Protein AF-A0A0G2E0H2-F1 (afdb_monomer_lite)

Organism: NCBI:txid420778

Sequence (834 aa):
MASKIDEIKAKAEANKPGQLSGLQLYSRFAFAGAVCCSVTHGALTPVDVVKTSIQLDPAKYNRGLIGGFKQIIGEKGFGAVWTGVGPTFAGYFLQGAFKFGGYEFFKQQSINAIGYEAAANNRTAVYLASSAAAEFFADIALCPLEATRIRLVSDPTFANGLISGFSKIAKSEGIGAFYSGFGPILFKQVPYTMAKFVVYEKVSEAIYKRVDKSTLSNPAQTAVNLGSGLIAGFAAALVSQPADTMLSKINKTKGAPGEGTTSRLIKIAKELGLRGSYAGIGARLFMVGTLTAGQFAIYGDVKSALGAQDEERKPTPENGTLFQAFEWNVPADGKHWKRLIAALPSLKHIGISNIWIPPACKASSPEGNGYDAYDLYDLGEFDQKGGTRTKWGSFDELKELSAKASEVGIGLYFDAVLNHKAAADRKEKCQAIEVDSNDRTKEVSEPYEIEGWLGFDFPGRGDKYSAQKYHWYHFTGTDYNAANEKSAIYKIQGEGKGWSSSVDKEQGNADYMMFADLDYSHDEVIADVKNWGVWVTKTLGLKGFRLDAVQHFSERFTNEWAESLHKECGSDIFLVGEFWVGEASTLTEWLDKMHHKFALFDAPLLYNFHNAGGTDSFDLRKIFDNTLVQSEPVNAVTVVANHDTQPGQTVETPVADFFKPLAYALILLRPDGYPCPFYGDLYGLLPGPDTPFDEAAPPACSGKLPDLVKARQLYAYGACEDYFDNDSPDAVTCVGWVRRGAWDRGEGGCAVVLSDAGPGTRRMFVGDGTEGQVWTDVLGWARDGDGDAEVTIGADGFGDFTCGEMSVSVWVRKDAGGRDQFPVKFDTDIYKMA

Radius of gyration: 36.43 Å; chains: 1; bounding box: 102×72×86 Å

InterPro domains:
  IPR006047 Glycosyl hydrolase family 13, catalytic domain [PF00128] (338-684)
  IPR006047 Glycosyl hydrolase family 13, catalytic domain [SM00642] (320-712)
  IPR013780 Glycosyl hydrolase, all-beta [G3DSA:2.60.40.1180] (718-814)
  IPR017853 Glycoside hydrolase superfamily [SSF51445] (321-695)
  IPR018108 Mitochondrial carrier protein, transmembrane region [PF00153] (30-108)
  IPR018108 Mitochondrial carrier protein, transmembrane region [PF00153] (124-209)
  IPR018108 Mitochondrial carrier protein, transmembrane region [PF00153] (221-307)
  IPR018108 Mitochondrial carrier protein, transmembrane region [PS50920] (24-109)
  IPR018108 Mitochondrial carrier protein, transmembrane region [PS50920] (122-206)
  IPR018108 Mitochondrial carrier protein, transmembrane region [PS50920] (220-305)
  IPR023395 Mitochondrial carrier protein domain superfamily [G3DSA:1.50.40.10] (26-305)
  IPR023395 Mitochondrial carrier protein domain superfamily [SSF103506] (28-299)
  IPR044677 Mitochondrial phosphate carrier protein SLC25A3/Pic2/Mir1-like [PTHR45671] (14-308)

pLDDT: mean 87.67, std 13.24, range [29.44, 98.88]

Structure (mmCIF, N/CA/C/O backbone):
data_AF-A0A0G2E0H2-F1
#
_entry.id   AF-A0A0G2E0H2-F1
#
loop_
_atom_site.group_PDB
_atom_site.id
_atom_site.type_symbol
_atom_site.label_atom_id
_atom_site.label_alt_id
_atom_site.label_comp_id
_atom_site.label_asym_id
_atom_site.label_entity_id
_atom_site.label_seq_id
_atom_site.pdbx_PDB_ins_code
_atom_site.Cartn_x
_atom_site.Cartn_y
_atom_site.Cartn_z
_atom_site.occupancy
_atom_site.B_iso_or_equiv
_atom_site.auth_seq_id
_atom_site.auth_comp_id
_atom_site.auth_asym_id
_atom_site.auth_atom_id
_atom_site.pdbx_PDB_model_num
ATOM 1 N N . MET A 1 1 ? -36.063 -12.039 -18.446 1.00 40.78 1 MET A N 1
ATOM 2 C CA . MET A 1 1 ? -36.441 -11.443 -17.140 1.00 40.78 1 MET A CA 1
ATOM 3 C C . MET A 1 1 ? -35.227 -11.176 -16.254 1.00 40.78 1 MET A C 1
ATOM 5 O O . MET A 1 1 ? -35.228 -10.134 -15.620 1.00 40.78 1 MET A O 1
ATOM 9 N N . ALA A 1 2 ? -34.194 -12.033 -16.267 1.00 40.03 2 ALA A N 1
ATOM 10 C CA . ALA A 1 2 ? -32.933 -11.816 -15.542 1.00 40.03 2 ALA A CA 1
ATOM 11 C C . ALA A 1 2 ? -32.212 -10.500 -15.919 1.00 40.03 2 ALA A C 1
ATOM 13 O O . ALA A 1 2 ? -31.931 -9.705 -15.036 1.00 40.03 2 ALA A O 1
ATOM 14 N N . SER A 1 3 ? -32.084 -10.166 -17.213 1.00 51.59 3 SER A N 1
ATOM 15 C CA . SER A 1 3 ? -31.326 -8.973 -17.645 1.00 51.59 3 SER A CA 1
ATOM 16 C C . SER A 1 3 ? -31.880 -7.625 -17.165 1.00 51.59 3 SER A C 1
ATOM 18 O O . SER A 1 3 ? -31.114 -6.717 -16.879 1.00 51.59 3 SER A O 1
ATOM 20 N N . LYS A 1 4 ? -33.205 -7.486 -17.020 1.00 45.16 4 LYS A N 1
ATOM 21 C CA . LYS A 1 4 ? -33.806 -6.266 -16.454 1.00 45.16 4 LYS A CA 1
ATOM 22 C C . LYS A 1 4 ? -33.616 -6.182 -14.943 1.00 45.16 4 LYS A C 1
ATOM 24 O O . LYS A 1 4 ? -33.538 -5.083 -14.416 1.00 45.16 4 LYS A O 1
ATOM 29 N N . ILE A 1 5 ? -33.554 -7.320 -14.250 1.00 45.75 5 ILE A N 1
ATOM 30 C CA . ILE A 1 5 ? -33.251 -7.359 -12.815 1.00 45.75 5 ILE A CA 1
ATOM 31 C C . ILE A 1 5 ? -31.774 -7.025 -12.592 1.00 45.75 5 ILE A C 1
ATOM 33 O O . ILE A 1 5 ? -31.471 -6.292 -11.658 1.00 45.75 5 ILE A O 1
ATOM 37 N N . ASP A 1 6 ? -30.885 -7.470 -13.479 1.00 54.47 6 ASP A N 1
ATOM 38 C CA . ASP A 1 6 ? -29.454 -7.166 -13.415 1.00 54.47 6 ASP A CA 1
ATOM 39 C C . ASP A 1 6 ? -29.156 -5.710 -13.805 1.00 54.47 6 ASP A C 1
ATOM 41 O O . ASP A 1 6 ? -28.374 -5.054 -13.131 1.00 54.47 6 ASP A O 1
ATOM 45 N N . GLU A 1 7 ? -29.865 -5.134 -14.783 1.00 41.41 7 GLU A N 1
ATOM 46 C CA . GLU A 1 7 ? -29.808 -3.690 -15.070 1.00 41.41 7 GLU A CA 1
ATOM 47 C C . GLU A 1 7 ? -30.386 -2.836 -13.932 1.00 41.41 7 GLU A C 1
ATOM 49 O O . GLU A 1 7 ? -29.878 -1.750 -13.653 1.00 41.41 7 GLU A O 1
ATOM 54 N N . ILE A 1 8 ? -31.446 -3.304 -13.261 1.00 45.31 8 ILE A N 1
ATOM 55 C CA . ILE A 1 8 ? -32.010 -2.633 -12.080 1.00 45.31 8 ILE A CA 1
ATOM 56 C C . ILE A 1 8 ? -31.049 -2.749 -10.889 1.00 45.31 8 ILE A C 1
ATOM 58 O O . ILE A 1 8 ? -30.893 -1.771 -10.163 1.00 45.31 8 ILE A O 1
ATOM 62 N N . LYS A 1 9 ? -30.361 -3.885 -10.712 1.00 42.78 9 LYS A N 1
ATOM 63 C CA . LYS A 1 9 ? -29.304 -4.065 -9.702 1.00 42.78 9 LYS A CA 1
ATOM 64 C C . LYS A 1 9 ? -28.087 -3.194 -9.996 1.00 42.78 9 LYS A C 1
ATOM 66 O O . LYS A 1 9 ? -27.663 -2.477 -9.104 1.00 42.78 9 LYS A O 1
ATOM 71 N N . ALA A 1 10 ? -27.612 -3.154 -11.238 1.00 41.06 10 ALA A N 1
ATOM 72 C CA . ALA A 1 10 ? -26.499 -2.306 -11.655 1.00 41.06 10 ALA A CA 1
ATOM 73 C C . ALA A 1 10 ? -26.833 -0.812 -11.506 1.00 41.06 10 ALA A C 1
ATOM 75 O O . ALA A 1 10 ? -26.012 -0.040 -11.025 1.00 41.06 10 ALA A O 1
ATOM 76 N N . LYS A 1 11 ? -28.069 -0.392 -11.821 1.00 38.88 11 LYS A N 1
ATOM 77 C CA . LYS A 1 11 ? -28.541 0.980 -11.551 1.00 38.88 11 LYS A CA 1
ATOM 78 C C . LYS A 1 11 ? -28.768 1.268 -10.066 1.00 38.88 11 LYS A C 1
ATOM 80 O O . LYS A 1 11 ? -28.671 2.429 -9.676 1.00 38.88 11 LYS A O 1
ATOM 85 N N . ALA A 1 12 ? -29.081 0.262 -9.251 1.00 36.84 12 ALA A N 1
ATOM 86 C CA . ALA A 1 12 ? -29.196 0.395 -7.799 1.00 36.84 12 ALA A CA 1
ATOM 87 C C . ALA A 1 12 ? -27.819 0.426 -7.112 1.00 36.84 12 ALA A C 1
ATOM 89 O O . ALA A 1 12 ? -27.661 1.128 -6.120 1.00 36.84 12 ALA A O 1
ATOM 90 N N . GLU A 1 13 ? -26.816 -0.267 -7.657 1.00 38.28 13 GLU A N 1
ATOM 91 C CA . GLU A 1 13 ? -25.421 -0.219 -7.203 1.00 38.28 13 GLU A CA 1
ATOM 92 C C . GLU A 1 13 ? -24.715 1.061 -7.647 1.00 38.28 13 GLU A C 1
ATOM 94 O O . GLU A 1 13 ? -24.064 1.694 -6.822 1.00 38.28 13 GLU A O 1
ATOM 99 N N . ALA A 1 14 ? -24.944 1.521 -8.880 1.00 34.88 14 ALA A N 1
ATOM 100 C CA . ALA A 1 14 ? -24.437 2.801 -9.383 1.00 34.88 14 ALA A CA 1
ATOM 101 C C . ALA A 1 14 ? -25.088 4.032 -8.717 1.00 34.88 14 ALA A C 1
ATOM 103 O O . ALA A 1 14 ? -24.554 5.132 -8.812 1.00 34.88 14 ALA A O 1
ATOM 104 N N . ASN A 1 15 ? -26.230 3.861 -8.035 1.00 30.05 15 ASN A N 1
ATOM 105 C CA . ASN A 1 15 ? -26.890 4.902 -7.234 1.00 30.05 15 ASN A CA 1
ATOM 106 C C . ASN A 1 15 ? -26.754 4.685 -5.719 1.00 30.05 15 ASN A C 1
ATOM 108 O O . ASN A 1 15 ? -27.443 5.364 -4.952 1.00 30.05 15 ASN A O 1
ATOM 112 N N . LYS A 1 16 ? -25.888 3.771 -5.253 1.00 29.44 16 LYS A N 1
ATOM 113 C CA . LYS A 1 16 ? -25.524 3.754 -3.831 1.00 29.44 16 LYS A CA 1
ATOM 114 C C . LYS A 1 16 ? -24.843 5.092 -3.530 1.00 29.44 16 LYS A C 1
ATOM 116 O O . LYS A 1 16 ? -23.822 5.390 -4.148 1.00 29.44 16 LYS A O 1
ATOM 121 N N . PRO A 1 17 ? -25.385 5.920 -2.619 1.00 30.05 17 PRO A N 1
ATOM 122 C CA . PRO A 1 17 ? -24.668 7.101 -2.173 1.00 30.05 17 PRO A CA 1
ATOM 123 C C . PRO A 1 17 ? -23.305 6.635 -1.657 1.00 30.05 17 PRO A C 1
ATOM 125 O O . PRO A 1 17 ? -23.255 5.707 -0.845 1.00 30.05 17 PRO A O 1
ATOM 128 N N . GLY A 1 18 ? -22.223 7.250 -2.144 1.00 32.12 18 GLY A N 1
ATOM 129 C CA . GLY A 1 18 ? -20.888 7.062 -1.578 1.00 32.12 18 GLY A CA 1
ATOM 130 C C . GLY A 1 18 ? -20.909 7.271 -0.063 1.00 32.12 18 GLY A C 1
ATOM 131 O O . GLY A 1 18 ? -21.865 7.826 0.471 1.00 32.12 18 GLY A O 1
ATOM 132 N N . GLN A 1 19 ? -19.885 6.796 0.641 1.00 34.38 19 GLN A N 1
ATOM 133 C CA . GLN A 1 19 ? -19.776 6.891 2.098 1.00 34.38 19 GLN A CA 1
ATOM 134 C C . GLN A 1 19 ? -20.020 8.344 2.553 1.00 34.38 19 GLN A C 1
ATOM 136 O O . GLN A 1 19 ? -19.198 9.229 2.335 1.00 34.38 19 GLN A O 1
ATOM 141 N N . LEU A 1 20 ? -21.211 8.613 3.096 1.00 39.91 20 LEU A N 1
ATOM 142 C CA . LEU A 1 20 ? -21.644 9.974 3.400 1.00 39.91 20 LEU A CA 1
ATOM 143 C C . LEU A 1 20 ? -21.006 10.400 4.715 1.00 39.91 20 LEU A C 1
ATOM 145 O O . LEU A 1 20 ? -21.408 9.931 5.777 1.00 39.91 20 LEU A O 1
ATOM 149 N N . SER A 1 21 ? -20.046 11.311 4.648 1.00 45.16 21 SER A N 1
ATOM 150 C CA . SER A 1 21 ? -19.448 11.954 5.815 1.00 45.16 21 SER A CA 1
ATOM 151 C C . SER A 1 21 ? -19.834 13.439 5.872 1.00 45.16 21 SER A C 1
ATOM 153 O O . SER A 1 21 ? -20.275 14.048 4.892 1.00 45.16 21 SER A O 1
ATOM 155 N N . GLY A 1 22 ? -19.743 14.037 7.060 1.00 58.94 22 GLY A N 1
ATOM 156 C CA . GLY A 1 22 ? -19.970 15.473 7.246 1.00 58.94 22 GLY A CA 1
ATOM 157 C C . GLY A 1 22 ? -21.417 15.943 7.010 1.00 58.94 22 GLY A C 1
ATOM 158 O O . GLY A 1 22 ? -22.384 15.315 7.443 1.00 58.94 22 GLY A O 1
ATOM 159 N N . LEU A 1 23 ? -21.579 17.101 6.355 1.00 53.72 23 LEU A N 1
ATOM 160 C CA . LEU A 1 23 ? -22.848 17.847 6.245 1.00 53.72 23 LEU A CA 1
ATOM 161 C C . LEU A 1 23 ? -23.983 17.053 5.565 1.00 53.72 23 LEU A C 1
ATOM 163 O O . LEU A 1 23 ? -25.162 17.226 5.891 1.00 53.72 23 LEU A O 1
ATOM 167 N N . GLN A 1 24 ? -23.643 16.158 4.635 1.00 55.53 24 GLN A N 1
ATOM 168 C CA . GLN A 1 24 ? -24.623 15.347 3.907 1.00 55.53 24 GLN A CA 1
ATOM 169 C C . GLN A 1 24 ? -25.279 14.278 4.794 1.00 55.53 24 GLN A C 1
ATOM 171 O O . GLN A 1 24 ? -26.461 13.989 4.622 1.00 55.53 24 GLN A O 1
ATOM 176 N N . LEU A 1 25 ? -24.557 13.738 5.779 1.00 65.00 25 LEU A N 1
ATOM 177 C CA . LEU A 1 25 ? -25.107 12.790 6.748 1.00 65.00 25 LEU A CA 1
ATOM 178 C C . LEU A 1 25 ? -26.003 13.507 7.773 1.00 65.00 25 LEU A C 1
ATOM 180 O O . LEU A 1 25 ? -27.150 13.112 7.994 1.00 65.00 25 LEU A O 1
ATOM 184 N N . TYR A 1 26 ? -25.534 14.630 8.329 1.00 73.31 26 TYR A N 1
ATOM 185 C CA . TYR A 1 26 ? -26.303 15.406 9.312 1.00 73.31 26 TYR A CA 1
ATOM 186 C C . TYR A 1 26 ? -27.583 16.012 8.735 1.00 73.31 26 TYR A C 1
ATOM 188 O O . TYR A 1 26 ? -28.604 16.049 9.420 1.00 73.31 26 TYR A O 1
ATOM 196 N N . SER A 1 27 ? -27.572 16.450 7.473 1.00 74.44 27 SER A N 1
ATOM 197 C CA . SER A 1 27 ? -28.775 16.977 6.812 1.00 74.44 27 SER A CA 1
ATOM 198 C C . SER A 1 27 ? -29.871 15.918 6.644 1.00 74.44 27 SER A C 1
ATOM 200 O O . SER A 1 27 ? -31.054 16.247 6.747 1.00 74.44 27 SER A O 1
ATOM 202 N N . ARG A 1 28 ? -29.509 14.639 6.480 1.00 75.69 28 ARG A N 1
ATOM 203 C CA . ARG A 1 28 ? -30.473 13.527 6.439 1.00 75.69 28 ARG A CA 1
ATOM 204 C C . ARG A 1 28 ? -31.059 13.226 7.814 1.00 75.69 28 ARG A C 1
ATOM 206 O O . ARG A 1 28 ? -32.275 13.069 7.919 1.00 75.69 28 ARG A O 1
ATOM 213 N N . PHE A 1 29 ? -30.241 13.227 8.869 1.00 79.31 29 PHE A N 1
ATOM 214 C CA . PHE A 1 29 ? -30.733 13.118 10.249 1.00 79.31 29 PHE A CA 1
ATOM 215 C C . PHE A 1 29 ? -31.630 14.293 10.641 1.00 79.31 29 PHE A C 1
ATOM 217 O O . PHE A 1 29 ? -32.691 14.095 11.236 1.00 79.31 29 PHE A O 1
ATOM 224 N N . ALA A 1 30 ? -31.252 15.508 10.243 1.00 84.94 30 ALA A N 1
ATOM 225 C CA . ALA A 1 30 ? -32.059 16.701 10.437 1.00 84.94 30 ALA A CA 1
ATOM 226 C C . ALA A 1 30 ? -33.406 16.576 9.710 1.00 84.94 30 ALA A C 1
ATOM 228 O O . ALA A 1 30 ? -34.454 16.779 10.316 1.00 84.94 30 ALA A O 1
ATOM 229 N N . PHE A 1 31 ? -33.419 16.171 8.440 1.00 85.94 31 PHE A N 1
ATOM 230 C CA . PHE A 1 31 ? -34.669 16.006 7.699 1.00 85.94 31 PHE A CA 1
ATOM 231 C C . PHE A 1 31 ? -35.565 14.905 8.291 1.00 85.94 31 PHE A C 1
ATOM 233 O O . PHE A 1 31 ? -36.761 15.129 8.487 1.00 85.94 31 PHE A O 1
ATOM 240 N N . ALA A 1 32 ? -34.997 13.754 8.664 1.00 83.12 32 ALA A N 1
ATOM 241 C CA . ALA A 1 32 ? -35.735 12.684 9.338 1.00 83.12 32 ALA A CA 1
ATOM 242 C C . ALA A 1 32 ? -36.348 13.160 10.666 1.00 83.12 32 ALA A C 1
ATOM 244 O O . ALA A 1 32 ? -37.525 12.907 10.942 1.00 83.12 32 ALA A O 1
ATOM 245 N N . GLY A 1 33 ? -35.575 13.905 11.462 1.00 86.00 33 GLY A N 1
ATOM 246 C CA . GLY A 1 33 ? -36.031 14.531 12.702 1.00 86.00 33 GLY A CA 1
ATOM 247 C C . GLY A 1 33 ? -37.134 15.566 12.489 1.00 86.00 33 GLY A C 1
ATOM 248 O O . GLY A 1 33 ? -38.096 15.628 13.257 1.00 86.00 33 GLY A O 1
ATOM 249 N N . ALA A 1 34 ? -37.022 16.366 11.430 1.00 88.69 34 ALA A N 1
ATOM 250 C CA . ALA A 1 34 ? -37.997 17.386 11.067 1.00 88.69 34 ALA A CA 1
ATOM 251 C C . ALA A 1 34 ? -39.352 16.767 10.708 1.00 88.69 34 ALA A C 1
ATOM 253 O O . ALA A 1 34 ? -40.399 17.179 11.218 1.00 88.69 34 ALA A O 1
ATOM 254 N N . VAL A 1 35 ? -39.339 15.725 9.874 1.00 86.44 35 VAL A N 1
ATOM 255 C CA . VAL A 1 35 ? -40.548 15.003 9.460 1.00 86.44 35 VAL A CA 1
ATOM 256 C C . VAL A 1 35 ? -41.185 14.286 10.651 1.00 86.44 35 VAL A C 1
ATOM 258 O O . VAL A 1 35 ? -42.384 14.441 10.882 1.00 86.44 35 VAL A O 1
ATOM 261 N N . CYS A 1 36 ? -40.414 13.558 11.465 1.00 85.94 36 CYS A N 1
ATOM 262 C CA . CYS A 1 36 ? -40.996 12.793 12.571 1.00 85.94 36 CYS A CA 1
ATOM 263 C C . CYS A 1 36 ? -41.625 13.703 13.642 1.00 85.94 36 CYS A C 1
ATOM 265 O O . CYS A 1 36 ? -42.745 13.449 14.094 1.00 85.94 36 CYS A O 1
ATOM 267 N N . CYS A 1 37 ? -40.963 14.801 14.016 1.00 87.31 37 CYS A N 1
ATOM 268 C CA . CYS A 1 37 ? -41.493 15.750 14.993 1.00 87.31 37 CYS A CA 1
ATOM 269 C C . CYS A 1 37 ? -42.710 16.506 14.447 1.00 87.31 37 CYS A C 1
ATOM 271 O O . CYS A 1 37 ? -43.721 16.593 15.141 1.00 87.31 37 CYS A O 1
ATOM 273 N N . SER A 1 38 ? -42.659 17.005 13.210 1.00 87.81 38 SER A N 1
ATOM 274 C CA . SER A 1 38 ? -43.786 17.737 12.611 1.00 87.81 38 SER A CA 1
ATOM 275 C C . SER A 1 38 ? -45.041 16.874 12.454 1.00 87.81 38 SER A C 1
ATOM 277 O O . SER A 1 38 ? -46.129 17.320 12.818 1.00 87.81 38 SER A O 1
ATOM 279 N N . VAL A 1 39 ? -44.907 15.624 11.997 1.00 85.75 39 VAL A N 1
ATOM 280 C CA . VAL A 1 39 ? -46.039 14.697 11.828 1.00 85.75 39 VAL A CA 1
ATOM 281 C C . VAL A 1 39 ? -46.645 14.319 13.177 1.00 85.75 39 VAL A C 1
ATOM 283 O O . VAL A 1 39 ? -47.862 14.393 13.344 1.00 85.75 39 VAL A O 1
ATOM 286 N N . THR A 1 40 ? -45.820 13.957 14.161 1.00 86.44 40 THR A N 1
ATOM 287 C CA . THR A 1 40 ? -46.317 13.532 15.482 1.00 86.44 40 THR A CA 1
ATOM 288 C C . THR A 1 40 ? -46.974 14.667 16.262 1.00 86.44 40 THR A C 1
ATOM 290 O O . THR A 1 40 ? -48.083 14.496 16.771 1.00 86.44 40 THR A O 1
ATOM 293 N N . HIS A 1 41 ? -46.347 15.843 16.320 1.00 85.88 41 HIS A N 1
ATOM 294 C CA . HIS A 1 41 ? -46.927 17.009 16.991 1.00 85.88 41 HIS A CA 1
ATOM 295 C C . HIS A 1 41 ? -48.102 17.604 16.209 1.00 85.88 41 HIS A C 1
ATOM 297 O O . HIS A 1 41 ? -49.096 18.014 16.807 1.00 85.88 41 HIS A O 1
ATOM 303 N N . GLY A 1 42 ? -48.046 17.584 14.875 1.00 85.38 42 GLY A N 1
ATOM 304 C CA . GLY A 1 42 ? -49.182 17.908 14.017 1.00 85.38 42 GLY A CA 1
ATOM 305 C C . GLY A 1 42 ? -50.390 17.039 14.359 1.00 85.38 42 GLY A C 1
ATOM 306 O O . GLY A 1 42 ? -51.428 17.571 14.742 1.00 85.38 42 GLY A O 1
ATOM 307 N N . ALA A 1 43 ? -50.235 15.713 14.342 1.00 84.62 43 ALA A N 1
ATOM 308 C CA . ALA A 1 43 ? -51.306 14.764 14.652 1.00 84.62 43 ALA A CA 1
ATOM 309 C C . ALA A 1 43 ? -51.891 14.935 16.065 1.00 84.62 43 ALA A C 1
ATOM 311 O O . ALA A 1 43 ? -53.090 14.738 16.260 1.00 84.62 43 ALA A O 1
ATOM 312 N N . LEU A 1 44 ? -51.073 15.335 17.045 1.00 84.50 44 LEU A N 1
ATOM 313 C CA . LEU A 1 44 ? -51.522 15.575 18.420 1.00 84.50 44 LEU A CA 1
ATOM 314 C C . LEU A 1 44 ? -51.958 17.015 18.714 1.00 84.50 44 LEU A C 1
ATOM 316 O O . LEU A 1 44 ? -52.365 17.293 19.845 1.00 84.50 44 LEU A O 1
ATOM 320 N N . THR A 1 45 ? -51.993 17.902 17.713 1.00 84.25 45 THR A N 1
ATOM 321 C CA . THR A 1 45 ? -52.500 19.278 17.871 1.00 84.25 45 THR A CA 1
ATOM 322 C C . THR A 1 45 ? -53.872 19.332 18.566 1.00 84.25 45 THR A C 1
ATOM 324 O O . THR A 1 45 ? -54.031 20.160 19.464 1.00 84.25 45 THR A O 1
ATOM 327 N N . PRO A 1 46 ? -54.846 18.441 18.280 1.00 84.19 46 PRO A N 1
ATOM 328 C CA . PRO A 1 46 ? -56.131 18.452 18.980 1.00 84.19 46 PRO A CA 1
ATOM 329 C C . PRO A 1 46 ? -56.039 18.179 20.481 1.00 84.19 46 PRO A C 1
ATOM 331 O O . PRO A 1 46 ? -56.735 18.814 21.274 1.00 84.19 46 PRO A O 1
ATOM 334 N N . VAL A 1 47 ? -55.153 17.270 20.891 1.00 81.12 47 VAL A N 1
ATOM 335 C CA . VAL A 1 47 ? -54.888 16.988 22.311 1.00 81.12 47 VAL A CA 1
ATOM 336 C C . VAL A 1 47 ? -54.252 18.208 22.970 1.00 81.12 47 VAL A C 1
ATOM 338 O O . VAL A 1 47 ? -54.630 18.600 24.076 1.00 81.12 47 VAL A O 1
ATOM 341 N N . ASP A 1 48 ? -53.326 18.837 22.258 1.00 75.56 48 ASP A N 1
ATOM 342 C CA . ASP A 1 48 ? -52.608 20.024 22.689 1.00 75.56 48 ASP A CA 1
ATOM 343 C C . ASP A 1 48 ? -53.521 21.248 22.853 1.00 75.56 48 ASP A C 1
ATOM 345 O O . ASP A 1 48 ? -53.428 21.951 23.858 1.00 75.56 48 ASP A O 1
ATOM 349 N N . VAL A 1 49 ? -54.464 21.475 21.935 1.00 78.00 49 VAL A N 1
ATOM 350 C CA . VAL A 1 49 ? -55.459 22.556 22.037 1.00 78.00 49 VAL A CA 1
ATOM 351 C C . VAL A 1 49 ? -56.380 22.349 23.237 1.00 78.00 49 VAL A C 1
ATOM 353 O O . VAL A 1 49 ? -56.633 23.297 23.986 1.00 78.00 49 VAL A O 1
ATOM 356 N N . VAL A 1 50 ? -56.849 21.119 23.475 1.00 76.94 50 VAL A N 1
ATOM 357 C CA . VAL A 1 50 ? -57.663 20.805 24.662 1.00 76.94 50 VAL A CA 1
ATOM 358 C C . VAL A 1 50 ? -56.856 21.035 25.938 1.00 76.94 50 VAL A C 1
ATOM 360 O O . VAL A 1 50 ? -57.339 21.696 26.857 1.00 76.94 50 VAL A O 1
ATOM 363 N N . LYS A 1 51 ? -55.615 20.541 25.995 1.00 75.19 51 LYS A N 1
ATOM 364 C CA . LYS A 1 51 ? -54.724 20.722 27.147 1.00 75.19 51 LYS A CA 1
ATOM 365 C C . LYS A 1 51 ? -54.474 22.201 27.433 1.00 75.19 51 LYS A C 1
ATOM 367 O O . LYS A 1 51 ? -54.635 22.626 28.575 1.00 75.19 51 LYS A O 1
ATOM 372 N N . THR A 1 52 ? -54.118 22.990 26.420 1.00 68.88 52 THR A N 1
ATOM 373 C CA . THR A 1 52 ? -53.893 24.433 26.571 1.00 68.88 52 THR A CA 1
ATOM 374 C C . THR A 1 52 ? -55.179 25.148 26.994 1.00 68.88 52 THR A C 1
ATOM 376 O O . THR A 1 52 ? -55.127 25.990 27.883 1.00 68.88 52 THR A O 1
ATOM 379 N N . SER A 1 53 ? -56.347 24.760 26.473 1.00 71.56 53 SER A N 1
ATOM 380 C CA . SER A 1 53 ? -57.641 25.335 26.884 1.00 71.56 53 SER A CA 1
ATOM 381 C C . SER A 1 53 ? -57.965 25.057 28.358 1.00 71.56 53 SER A C 1
ATOM 383 O O . SER A 1 53 ? -58.343 25.974 29.083 1.00 71.56 53 SER A O 1
ATOM 385 N N . ILE A 1 54 ? -57.740 23.823 28.829 1.00 71.81 54 ILE A N 1
ATOM 386 C CA . ILE A 1 54 ? -57.868 23.444 30.250 1.00 71.81 54 ILE A CA 1
ATOM 387 C C . ILE A 1 54 ? -56.883 24.235 31.121 1.00 71.81 54 ILE A C 1
ATOM 389 O O . ILE A 1 54 ? -57.195 24.615 32.249 1.00 71.81 54 ILE A O 1
ATOM 393 N N . GLN A 1 55 ? -55.671 24.483 30.622 1.00 63.16 55 GLN A N 1
ATOM 394 C CA . GLN A 1 55 ? -54.664 25.246 31.354 1.00 63.16 55 GLN A CA 1
ATOM 395 C C . GLN A 1 55 ? -55.019 26.734 31.451 1.00 63.16 55 GLN A C 1
ATOM 397 O O . GLN A 1 55 ? -54.821 27.303 32.526 1.00 63.16 55 GLN A O 1
ATOM 402 N N . LEU A 1 56 ? -55.542 27.330 30.376 1.00 65.44 56 LEU A N 1
ATOM 403 C CA . LEU A 1 56 ? -55.899 28.748 30.293 1.00 65.44 56 LEU A CA 1
ATOM 404 C C . LEU A 1 56 ? -57.185 29.083 31.063 1.00 65.44 56 LEU A C 1
ATOM 406 O O . LEU A 1 56 ? -57.213 30.099 31.750 1.00 65.44 56 LEU A O 1
ATOM 410 N N . ASP A 1 57 ? -58.210 28.224 31.006 1.00 68.69 57 ASP A N 1
ATOM 411 C CA . ASP A 1 57 ? -59.487 28.427 31.709 1.00 68.69 57 ASP A CA 1
ATOM 412 C C . ASP A 1 57 ? -59.967 27.138 32.417 1.00 68.69 57 ASP A C 1
ATOM 414 O O . ASP A 1 57 ? -60.845 26.416 31.924 1.00 68.69 57 ASP A O 1
ATOM 418 N N . PRO A 1 58 ? -59.387 26.815 33.592 1.00 65.94 58 PRO A N 1
ATOM 419 C CA . PRO A 1 58 ? -59.681 25.577 34.318 1.00 65.94 58 PRO A CA 1
ATOM 420 C C . PRO A 1 58 ? -61.097 25.515 34.897 1.00 65.94 58 PRO A C 1
ATOM 422 O O . PRO A 1 58 ? -61.588 24.426 35.187 1.00 65.94 58 PRO A O 1
ATOM 425 N N . ALA A 1 59 ? -61.738 26.668 35.112 1.00 71.50 59 ALA A N 1
ATOM 426 C CA . ALA A 1 59 ? -63.100 26.735 35.634 1.00 71.50 59 ALA A CA 1
ATOM 427 C C . ALA A 1 59 ? -64.113 26.335 34.555 1.00 71.50 59 ALA A C 1
ATOM 429 O O . ALA A 1 59 ? -65.072 25.617 34.845 1.00 71.50 59 ALA A O 1
ATOM 430 N N . LYS A 1 60 ? -63.864 26.750 33.306 1.00 73.81 60 LYS A N 1
ATOM 431 C CA . LYS A 1 60 ? -64.710 26.439 32.152 1.00 73.81 60 LYS A CA 1
ATOM 432 C C . LYS A 1 60 ? -64.477 25.038 31.582 1.00 73.81 60 LYS A C 1
ATOM 434 O O . LYS A 1 60 ? -65.446 24.361 31.238 1.00 73.81 60 LYS A O 1
ATOM 439 N N . TYR A 1 61 ? -63.224 24.590 31.485 1.00 74.25 61 TYR A N 1
ATOM 440 C CA . TYR A 1 61 ? -62.858 23.286 30.915 1.00 74.25 61 TYR A CA 1
ATOM 441 C C . TYR A 1 61 ? -62.362 22.322 32.007 1.00 74.25 61 TYR A C 1
ATOM 443 O O . TYR A 1 61 ? -61.165 22.079 32.151 1.00 74.25 61 TYR A O 1
ATOM 451 N N . ASN A 1 62 ? -63.286 21.744 32.782 1.00 73.56 62 ASN A N 1
ATOM 452 C CA . ASN A 1 62 ? -62.971 20.929 33.971 1.00 73.56 62 ASN A CA 1
ATOM 453 C C . ASN A 1 62 ? -63.266 19.418 33.835 1.00 73.56 62 ASN A C 1
ATOM 455 O O . ASN A 1 62 ? -63.077 18.662 34.785 1.00 73.56 62 ASN A O 1
ATOM 459 N N . ARG A 1 63 ? -63.705 18.948 32.660 1.00 76.06 63 ARG A N 1
ATOM 460 C CA . ARG A 1 63 ? -64.174 17.560 32.434 1.00 76.06 63 ARG A CA 1
ATOM 461 C C . ARG A 1 63 ? -63.110 16.614 31.853 1.00 76.06 63 ARG A C 1
ATOM 463 O O . ARG A 1 63 ? -63.442 15.645 31.169 1.00 76.06 63 ARG A O 1
ATOM 470 N N . GLY A 1 64 ? -61.829 16.901 32.090 1.00 71.25 64 GLY A N 1
ATOM 471 C CA . GLY A 1 64 ? -60.703 16.137 31.534 1.00 71.25 64 GLY A CA 1
ATOM 472 C C . GLY A 1 64 ? -60.579 16.241 30.004 1.00 71.25 64 GLY A C 1
ATOM 473 O O . GLY A 1 64 ? -61.280 17.022 29.366 1.00 71.25 64 GLY A O 1
ATOM 474 N N . LEU A 1 65 ? -59.680 15.452 29.399 1.00 73.62 65 LEU A N 1
ATOM 475 C CA . LEU A 1 65 ? -59.360 15.545 27.963 1.00 73.62 65 LEU A CA 1
ATOM 476 C C . LEU A 1 65 ? -60.559 15.225 27.053 1.00 73.62 65 LEU A C 1
ATOM 478 O O . LEU A 1 65 ? -60.870 15.998 26.155 1.00 73.62 65 LEU A O 1
ATOM 482 N N . ILE A 1 66 ? -61.271 14.121 27.301 1.00 79.06 66 ILE A N 1
ATOM 483 C CA . ILE A 1 66 ? -62.409 13.701 26.460 1.00 79.06 66 ILE A CA 1
ATOM 484 C C . ILE A 1 66 ? -63.586 14.679 26.603 1.00 79.06 66 ILE A C 1
ATOM 486 O O . ILE A 1 66 ? -64.232 15.030 25.614 1.00 79.06 66 ILE A O 1
ATOM 490 N N . GLY A 1 67 ? -63.856 15.142 27.827 1.00 79.69 67 GLY A N 1
ATOM 491 C CA . GLY A 1 67 ? -64.901 16.128 28.088 1.00 79.69 67 GLY A CA 1
ATOM 492 C C . GLY A 1 67 ? -64.576 17.491 27.479 1.00 79.69 67 GLY A C 1
ATOM 493 O O . GLY A 1 67 ? -65.438 18.081 26.834 1.00 79.69 67 GLY A O 1
ATOM 494 N N . GLY A 1 68 ? -63.326 17.948 27.606 1.00 80.88 68 GLY A N 1
ATOM 495 C CA . GLY A 1 68 ? -62.838 19.178 26.981 1.00 80.88 68 GLY A CA 1
ATOM 496 C C . GLY A 1 68 ? -62.887 19.122 25.453 1.00 80.88 68 GLY A C 1
ATOM 497 O O . GLY A 1 68 ? -63.323 20.080 24.826 1.00 80.88 68 GLY A O 1
ATOM 498 N N . PHE A 1 69 ? -62.544 17.980 24.850 1.00 82.00 69 PHE A N 1
ATOM 499 C CA . PHE A 1 69 ? -62.646 17.773 23.403 1.00 82.00 69 PHE A CA 1
ATOM 500 C C . PHE A 1 69 ? -64.092 17.913 22.905 1.00 82.00 69 PHE A C 1
ATOM 502 O O . PHE A 1 69 ? -64.363 18.687 21.987 1.00 82.00 69 PHE A O 1
ATOM 509 N N . LYS A 1 70 ? -65.046 17.234 23.561 1.00 82.81 70 LYS A N 1
ATOM 510 C CA . LYS A 1 70 ? -66.481 17.352 23.239 1.00 82.81 70 LYS A CA 1
ATOM 511 C C . LYS A 1 70 ? -67.003 18.777 23.440 1.00 82.81 70 LYS A C 1
ATOM 513 O O . LYS A 1 70 ? -67.785 19.256 22.625 1.00 82.81 70 LYS A O 1
ATOM 518 N N . GLN A 1 71 ? -66.562 19.448 24.501 1.00 83.69 71 GLN A N 1
ATOM 519 C CA . GLN A 1 71 ? -66.981 20.810 24.823 1.00 83.69 71 GLN A CA 1
ATOM 520 C C . GLN A 1 71 ? -66.473 21.829 23.795 1.00 83.69 71 GLN A C 1
ATOM 522 O O . GLN A 1 71 ? -67.253 22.641 23.311 1.00 83.69 71 GLN A O 1
ATOM 527 N N . ILE A 1 72 ? -65.199 21.756 23.396 1.00 82.94 72 ILE A N 1
ATOM 528 C CA . ILE A 1 72 ? -64.627 22.660 22.385 1.00 82.94 72 ILE A CA 1
ATOM 529 C C . ILE A 1 72 ? -65.309 22.466 21.028 1.00 82.94 72 ILE A C 1
ATOM 531 O O . ILE A 1 72 ? -65.644 23.453 20.379 1.00 82.94 72 ILE A O 1
ATOM 535 N N . ILE A 1 73 ? -65.567 21.220 20.617 1.00 84.50 73 ILE A N 1
ATOM 536 C CA . ILE A 1 73 ? -66.276 20.940 19.359 1.00 84.50 73 ILE A CA 1
ATOM 537 C C . ILE A 1 73 ? -67.711 21.471 19.405 1.00 84.50 73 ILE A C 1
ATOM 539 O O . ILE A 1 73 ? -68.162 22.070 18.432 1.00 84.50 73 ILE A O 1
ATOM 543 N N . GLY A 1 74 ? -68.413 21.282 20.526 1.00 82.50 74 GLY A N 1
ATOM 544 C CA . GLY A 1 74 ? -69.780 21.776 20.697 1.00 82.50 74 GLY A CA 1
ATOM 545 C C . GLY A 1 74 ? -69.885 23.304 20.698 1.00 82.50 74 GLY A C 1
ATOM 546 O O . GLY A 1 74 ? -70.849 23.840 20.167 1.00 82.50 74 GLY A O 1
ATOM 547 N N . GLU A 1 75 ? -68.896 24.007 21.260 1.00 81.44 75 GLU A N 1
ATOM 548 C CA . GLU A 1 75 ? -68.906 25.475 21.368 1.00 81.44 75 GLU A CA 1
ATOM 549 C C . GLU A 1 75 ? -68.325 26.191 20.138 1.00 81.44 75 GLU A C 1
ATOM 551 O O . GLU A 1 75 ? -68.785 27.274 19.784 1.00 81.44 75 GLU A O 1
ATOM 556 N N . LYS A 1 76 ? -67.280 25.632 19.514 1.00 77.38 76 LYS A N 1
ATOM 557 C CA . LYS A 1 76 ? -66.451 26.322 18.506 1.00 77.38 76 LYS A CA 1
ATOM 558 C C . LYS A 1 76 ? -66.318 25.560 17.180 1.00 77.38 76 LYS A C 1
ATOM 560 O O . LYS A 1 76 ? -65.654 26.041 16.264 1.00 77.38 76 LYS A O 1
ATOM 565 N N . GLY A 1 77 ? -66.942 24.387 17.060 1.00 80.81 77 GLY A N 1
ATOM 566 C CA . GLY A 1 77 ? -66.889 23.536 15.870 1.00 80.81 77 GLY A CA 1
ATOM 567 C C . GLY A 1 77 ? -65.637 22.657 15.781 1.00 80.81 77 GLY A C 1
ATOM 568 O O . GLY A 1 77 ? -64.655 22.832 16.502 1.00 80.81 77 GLY A O 1
ATOM 569 N N . PHE A 1 78 ? -65.660 21.687 14.860 1.00 80.94 78 PHE A N 1
ATOM 570 C CA . PHE A 1 78 ? -64.582 20.701 14.696 1.00 80.94 78 PHE A CA 1
ATOM 571 C C . PHE A 1 78 ? -63.237 21.324 14.284 1.00 80.94 78 PHE A C 1
ATOM 573 O O . PHE A 1 78 ? -62.185 20.852 14.700 1.00 80.94 78 PHE A O 1
ATOM 580 N N . GLY A 1 79 ? -63.245 22.420 13.521 1.00 78.81 79 GLY A N 1
ATOM 581 C CA . GLY A 1 79 ? -62.012 23.116 13.135 1.00 78.81 79 GLY A CA 1
ATOM 582 C C . GLY A 1 79 ? -61.246 23.720 14.320 1.00 78.81 79 GLY A C 1
ATOM 583 O O . GLY A 1 79 ? -60.026 23.850 14.258 1.00 78.81 79 GLY A O 1
ATOM 584 N N . ALA A 1 80 ? -61.927 24.030 15.430 1.00 80.50 80 ALA A N 1
ATOM 585 C CA . ALA A 1 80 ? -61.320 24.721 16.564 1.00 80.50 80 ALA A CA 1
ATOM 586 C C . ALA A 1 80 ? -60.265 23.883 17.298 1.00 80.50 80 ALA A C 1
ATOM 588 O O . ALA A 1 80 ? -59.308 24.450 17.824 1.00 80.50 80 ALA A O 1
ATOM 589 N N . VAL A 1 81 ? -60.385 22.549 17.298 1.00 83.25 81 VAL A N 1
ATOM 590 C CA . VAL A 1 81 ? -59.364 21.675 17.903 1.00 83.25 81 VAL A CA 1
ATOM 591 C C . VAL A 1 81 ? -58.073 21.621 17.076 1.00 83.25 81 VAL A C 1
ATOM 593 O O . VAL A 1 81 ? -57.046 21.201 17.584 1.00 83.25 81 VAL A O 1
ATOM 596 N N . TRP A 1 82 ? -58.078 22.113 15.836 1.00 84.50 82 TRP A N 1
ATOM 597 C CA . TRP A 1 82 ? -56.885 22.221 14.988 1.00 84.50 82 TRP A CA 1
ATOM 598 C C . TRP A 1 82 ? -56.258 23.623 15.001 1.00 84.50 82 TRP A C 1
ATOM 600 O O . TRP A 1 82 ? -55.317 23.902 14.253 1.00 84.50 82 TRP A O 1
ATOM 610 N N . THR A 1 83 ? -56.750 24.522 15.859 1.00 82.69 83 THR A N 1
ATOM 611 C CA . THR A 1 83 ? -56.217 25.885 15.978 1.00 82.69 83 THR A CA 1
ATOM 612 C C . THR A 1 83 ? -54.740 25.845 16.360 1.00 82.69 83 THR A C 1
ATOM 614 O O . THR A 1 83 ? -54.353 25.220 17.343 1.00 82.69 83 THR A O 1
ATOM 617 N N . GLY A 1 84 ? -53.897 26.522 15.578 1.00 82.06 84 GLY A N 1
ATOM 618 C CA . GLY A 1 84 ? -52.451 26.519 15.799 1.00 82.06 84 GLY A CA 1
ATOM 619 C C . GLY A 1 84 ? -51.707 25.321 15.196 1.00 82.06 84 GLY A C 1
ATOM 620 O O . GLY A 1 84 ? -50.503 25.207 15.419 1.00 82.06 84 GLY A O 1
ATOM 621 N N . VAL A 1 85 ? -52.349 24.470 14.383 1.00 87.00 85 VAL A N 1
ATOM 622 C CA . VAL A 1 85 ? -51.661 23.364 13.683 1.00 87.00 85 VAL A CA 1
ATOM 623 C C . VAL A 1 85 ? -50.527 23.858 12.779 1.00 87.00 85 VAL A C 1
ATOM 625 O O . VAL A 1 85 ? -49.461 23.261 12.768 1.00 87.00 85 VAL A O 1
ATOM 628 N N . GLY A 1 86 ? -50.705 24.993 12.092 1.00 86.88 86 GLY A N 1
ATOM 629 C CA . GLY A 1 86 ? -49.679 25.601 11.234 1.00 86.88 86 GLY A CA 1
ATOM 630 C C . GLY A 1 86 ? -48.367 25.927 11.965 1.00 86.88 86 GLY A C 1
ATOM 631 O O . GLY A 1 86 ? -47.327 25.389 11.587 1.00 86.88 86 GLY A O 1
ATOM 632 N N . PRO A 1 87 ? -48.377 26.769 13.021 1.00 87.25 87 PRO A N 1
ATOM 633 C CA . PRO A 1 87 ? -47.172 27.022 13.811 1.00 87.25 87 PRO A CA 1
ATOM 634 C C . PRO A 1 87 ? -46.662 25.782 14.554 1.00 87.25 87 PRO A C 1
ATOM 636 O O . PRO A 1 87 ? -45.455 25.664 14.721 1.00 87.25 87 PRO A O 1
ATOM 639 N N . THR A 1 88 ? -47.533 24.846 14.954 1.00 86.81 88 THR A N 1
ATOM 640 C CA . THR A 1 88 ? -47.106 23.564 15.550 1.00 86.81 88 THR A CA 1
ATOM 641 C C . THR A 1 88 ? -46.279 22.770 14.538 1.00 86.81 88 THR A C 1
ATOM 643 O O . THR A 1 88 ? -45.126 22.444 14.790 1.00 86.81 88 THR A O 1
ATOM 646 N N . PHE A 1 89 ? -46.822 22.525 13.349 1.00 88.81 89 PHE A N 1
ATOM 647 C CA . PHE A 1 89 ? -46.146 21.763 12.307 1.00 88.81 89 PHE A CA 1
ATOM 648 C C . PHE A 1 89 ? -44.804 22.398 11.919 1.00 88.81 89 PHE A C 1
ATOM 650 O O . PHE A 1 89 ? -43.782 21.719 11.941 1.00 88.81 89 PHE A O 1
ATOM 657 N N . ALA A 1 90 ? -44.784 23.708 11.644 1.00 89.81 90 ALA A N 1
ATOM 658 C CA . ALA A 1 90 ? -43.559 24.426 11.289 1.00 89.81 90 ALA A CA 1
ATOM 659 C C . ALA A 1 90 ? -42.540 24.471 12.444 1.00 89.81 90 ALA A C 1
ATOM 661 O O . ALA A 1 90 ? -41.344 24.289 12.224 1.00 89.81 90 ALA A O 1
ATOM 662 N N . GLY A 1 91 ? -43.011 24.681 13.677 1.00 90.56 91 GLY A N 1
ATOM 663 C CA . GLY A 1 91 ? -42.171 24.764 14.872 1.00 90.56 91 GLY A CA 1
ATOM 664 C C . GLY A 1 91 ? -41.474 23.452 15.166 1.00 90.56 91 GLY A C 1
ATOM 665 O O . GLY A 1 91 ? -40.252 23.412 15.282 1.00 90.56 91 GLY A O 1
ATOM 666 N N . TYR A 1 92 ? -42.239 22.364 15.201 1.00 91.19 92 TYR A N 1
ATOM 667 C CA . TYR A 1 92 ? -41.703 21.032 15.457 1.00 91.19 92 TYR A CA 1
ATOM 668 C C . TYR A 1 92 ? -40.935 20.459 14.258 1.00 91.19 92 TYR A C 1
ATOM 670 O O . TYR A 1 92 ? -40.088 19.593 14.459 1.00 91.19 92 TYR A O 1
ATOM 678 N N . PHE A 1 93 ? -41.142 20.967 13.037 1.00 91.69 93 PHE A N 1
ATOM 679 C CA . PHE A 1 93 ? -40.258 20.681 11.903 1.00 91.69 93 PHE A CA 1
ATOM 680 C C . PHE A 1 93 ? -38.852 21.247 12.146 1.00 91.69 93 PHE A C 1
ATOM 682 O O . PHE A 1 93 ? -37.873 20.504 12.120 1.00 91.69 93 PHE A O 1
ATOM 689 N N . LEU A 1 94 ? -38.747 22.545 12.452 1.00 92.25 94 LEU A N 1
ATOM 690 C CA . LEU A 1 94 ? -37.455 23.189 12.712 1.00 92.25 94 LEU A CA 1
ATOM 691 C C . LEU A 1 94 ? -36.791 22.642 13.978 1.00 92.25 94 LEU A C 1
ATOM 693 O O . LEU A 1 94 ? -35.622 22.266 13.944 1.00 92.25 94 LEU A O 1
ATOM 697 N N . GLN A 1 95 ? -37.544 22.523 15.074 1.00 92.88 95 GLN A N 1
ATOM 698 C CA . GLN A 1 95 ? -37.036 21.923 16.307 1.00 92.88 95 GLN A CA 1
ATOM 699 C C . GLN A 1 95 ? -36.571 20.485 16.058 1.00 92.88 95 GLN A C 1
ATOM 701 O O . GLN A 1 95 ? -35.508 20.095 16.521 1.00 92.88 95 GLN A O 1
ATOM 706 N N . GLY A 1 96 ? -37.341 19.687 15.312 1.00 89.94 96 GLY A N 1
ATOM 707 C CA . GLY A 1 96 ? -36.979 18.314 14.976 1.00 89.94 96 GLY A CA 1
ATOM 708 C C . GLY A 1 96 ? -35.669 18.219 14.199 1.00 89.94 96 GLY A C 1
ATOM 709 O O . GLY A 1 96 ? -34.844 17.365 14.525 1.00 89.94 96 GLY A O 1
ATOM 710 N N . ALA A 1 97 ? -35.454 19.129 13.245 1.00 91.25 97 ALA A N 1
ATOM 711 C CA . ALA A 1 97 ? -34.220 19.216 12.474 1.00 91.25 97 ALA A CA 1
ATOM 712 C C . ALA A 1 97 ? -33.000 19.471 13.361 1.00 91.25 97 ALA A C 1
ATOM 714 O O . ALA A 1 97 ? -32.048 18.690 13.348 1.00 91.25 97 ALA A O 1
ATOM 715 N N . PHE A 1 98 ? -33.056 20.527 14.174 1.00 91.25 98 PHE A N 1
ATOM 716 C CA . PHE A 1 98 ? -31.956 20.892 15.065 1.00 91.25 98 PHE A CA 1
ATOM 717 C C . PHE A 1 98 ? -31.760 19.884 16.196 1.00 91.25 98 PHE A C 1
ATOM 719 O O . PHE A 1 98 ? -30.626 19.595 16.556 1.00 91.25 98 PHE A O 1
ATOM 726 N N . LYS A 1 99 ? -32.833 19.288 16.719 1.00 91.44 99 LYS A N 1
ATOM 727 C CA . LYS A 1 99 ? -32.747 18.319 17.812 1.00 91.44 99 LYS A CA 1
ATOM 728 C C . LYS A 1 99 ? -32.083 17.018 17.380 1.00 91.44 99 LYS A C 1
ATOM 730 O O . LYS A 1 99 ? -31.142 16.586 18.027 1.00 91.44 99 LYS A O 1
ATOM 735 N N . PHE A 1 100 ? -32.568 16.373 16.319 1.00 87.06 100 PHE A N 1
ATOM 736 C CA . PHE A 1 100 ? -32.025 15.075 15.896 1.00 87.06 100 PHE A CA 1
ATOM 737 C C . PHE A 1 100 ? -30.744 15.228 15.072 1.00 87.06 100 PHE A C 1
ATOM 739 O O . PHE A 1 100 ? -29.771 14.533 15.341 1.00 87.06 100 PHE A O 1
ATOM 746 N N . GLY A 1 101 ? -30.703 16.174 14.126 1.00 87.31 101 GLY A N 1
ATOM 747 C CA . GLY A 1 101 ? -29.487 16.454 13.357 1.00 87.31 101 GLY A CA 1
ATOM 748 C C . GLY A 1 101 ? -28.373 17.040 14.225 1.00 87.31 101 GLY A C 1
ATOM 749 O O . GLY A 1 101 ? -27.222 16.626 14.118 1.00 87.31 101 GLY A O 1
ATOM 750 N N . GLY A 1 102 ? -28.720 17.956 15.134 1.00 87.69 102 GLY A N 1
ATOM 751 C CA . GLY A 1 102 ? -27.774 18.524 16.092 1.00 87.69 102 GLY A CA 1
ATOM 752 C C . GLY A 1 102 ? -27.302 17.511 17.128 1.00 87.69 102 GLY A C 1
ATOM 753 O O . GLY A 1 102 ? -26.131 17.544 17.481 1.00 87.69 102 GLY A O 1
ATOM 754 N N . TYR A 1 103 ? -28.153 16.583 17.583 1.00 88.00 103 TYR A N 1
ATOM 755 C CA . TYR A 1 103 ? -27.728 15.527 18.510 1.00 88.00 103 TYR A CA 1
ATOM 756 C C . TYR A 1 103 ? -26.612 14.678 17.902 1.00 88.00 103 TYR A C 1
ATOM 758 O O . TYR A 1 103 ? -25.577 14.504 18.539 1.00 88.00 103 TYR A O 1
ATOM 766 N N . GLU A 1 104 ? -26.783 14.226 16.658 1.00 84.69 104 GLU A N 1
ATOM 767 C CA . GLU A 1 104 ? -25.751 13.467 15.944 1.00 84.69 104 GLU A CA 1
ATOM 768 C C . GLU A 1 104 ? -24.482 14.298 15.723 1.00 84.69 104 GLU A C 1
ATOM 770 O O . GLU A 1 104 ? -23.379 13.822 15.988 1.00 84.69 104 GLU A O 1
ATOM 775 N N . PHE A 1 105 ? -24.629 15.566 15.328 1.00 85.19 105 PHE A N 1
ATOM 776 C CA . PHE A 1 105 ? -23.500 16.480 15.155 1.00 85.19 105 PHE A CA 1
ATOM 777 C C . PHE A 1 105 ? -22.706 16.679 16.452 1.00 85.19 105 PHE A C 1
ATOM 779 O O . PHE A 1 105 ? -21.503 16.432 16.483 1.00 85.19 105 PHE A O 1
ATOM 786 N N . PHE A 1 106 ? -23.361 17.087 17.541 1.00 87.62 106 PHE A N 1
ATOM 787 C CA . PHE A 1 106 ? -22.687 17.337 18.815 1.00 87.62 106 PHE A CA 1
ATOM 788 C C . PHE A 1 106 ? -22.149 16.054 19.443 1.00 87.62 106 PHE A C 1
ATOM 790 O O . PHE A 1 106 ? -21.123 16.114 20.111 1.00 87.62 106 PHE A O 1
ATOM 797 N N . LYS A 1 107 ? -22.787 14.900 19.219 1.00 83.31 107 LYS A N 1
ATOM 798 C CA . LYS A 1 107 ? -22.271 13.594 19.653 1.00 83.31 107 LYS A CA 1
ATOM 799 C C . LYS A 1 107 ? -20.953 13.286 18.956 1.00 83.31 107 LYS A C 1
ATOM 801 O O . LYS A 1 107 ? -19.978 12.987 19.638 1.00 83.31 107 LYS A O 1
ATOM 806 N N . GLN A 1 108 ? -20.890 13.450 17.635 1.00 77.69 108 GLN A N 1
ATOM 807 C CA . GLN A 1 108 ? -19.650 13.246 16.889 1.00 77.69 108 GLN A CA 1
ATOM 808 C C . GLN A 1 108 ? -18.563 14.246 17.293 1.00 77.69 108 GLN A C 1
ATOM 810 O O . GLN A 1 108 ? -17.420 13.851 17.488 1.00 77.69 108 GLN A O 1
ATOM 815 N N . GLN A 1 109 ? -18.901 15.526 17.470 1.00 79.19 109 GLN A N 1
ATOM 816 C CA . GLN A 1 109 ? -17.930 16.525 17.932 1.00 79.19 109 GLN A CA 1
ATOM 817 C C . GLN A 1 109 ? -17.403 16.204 19.334 1.00 79.19 109 GLN A C 1
ATOM 819 O O . GLN A 1 109 ? -16.207 16.322 19.574 1.00 79.19 109 GLN A O 1
ATOM 824 N N . SER A 1 110 ? -18.268 15.752 20.249 1.00 77.56 110 SER A N 1
ATOM 825 C CA . SER A 1 110 ? -17.838 15.293 21.572 1.00 77.56 110 SER A CA 1
ATOM 826 C C . SER A 1 110 ? -16.898 14.093 21.474 1.00 77.56 110 SER A C 1
ATOM 828 O O . SER A 1 110 ? -15.865 14.113 22.129 1.00 77.56 110 SER A O 1
ATOM 830 N N . ILE A 1 111 ? -17.210 13.099 20.633 1.00 73.81 111 ILE A N 1
ATOM 831 C CA . ILE A 1 111 ? -16.355 11.923 20.393 1.00 73.81 111 ILE A CA 1
ATOM 832 C C . ILE A 1 111 ? -14.992 12.335 19.823 1.00 73.81 111 ILE A C 1
ATOM 834 O O . ILE A 1 111 ? -13.965 11.888 20.321 1.00 73.81 111 ILE A O 1
ATOM 838 N N . ASN A 1 112 ? -14.974 13.217 18.824 1.00 72.12 112 ASN A N 1
ATOM 839 C CA . ASN A 1 112 ? -13.738 13.696 18.209 1.00 72.12 112 ASN A CA 1
ATOM 840 C C . ASN A 1 112 ? -12.880 14.509 19.194 1.00 72.12 112 ASN A C 1
ATOM 842 O O . ASN A 1 112 ? -11.660 14.440 19.135 1.00 72.12 112 ASN A O 1
ATOM 846 N N . ALA A 1 113 ? -13.507 15.277 20.091 1.00 71.12 113 ALA A N 1
ATOM 847 C CA . ALA A 1 113 ? -12.801 16.159 21.018 1.00 71.12 113 ALA A CA 1
ATOM 848 C C . ALA A 1 113 ? -12.176 15.429 22.215 1.00 71.12 113 ALA A C 1
ATOM 850 O O . ALA A 1 113 ? -11.111 15.829 22.671 1.00 71.12 113 ALA A O 1
ATOM 851 N N . ILE A 1 114 ? -12.843 14.401 22.752 1.00 68.56 114 ILE A N 1
ATOM 852 C CA . ILE A 1 114 ? -12.351 13.661 23.931 1.00 68.56 114 ILE A CA 1
ATOM 853 C C . ILE A 1 114 ? -11.719 12.311 23.570 1.00 68.56 114 ILE A C 1
ATOM 855 O O . ILE A 1 114 ? -11.228 11.619 24.453 1.00 68.56 114 ILE A O 1
ATOM 859 N N . GLY A 1 115 ? -11.732 11.937 22.289 1.00 53.94 115 GLY A N 1
ATOM 860 C CA . GLY A 1 115 ? -11.314 10.621 21.817 1.00 53.94 115 GLY A CA 1
ATOM 861 C C . GLY A 1 115 ? -12.413 9.565 21.977 1.00 53.94 115 GLY A C 1
ATOM 862 O O . GLY A 1 115 ? -13.263 9.628 22.872 1.00 53.94 115 GLY A O 1
ATOM 863 N N . TYR A 1 116 ? -12.401 8.564 21.092 1.00 57.69 116 TYR A N 1
ATOM 864 C CA . TYR A 1 116 ? -13.415 7.504 21.057 1.00 57.69 116 TYR A CA 1
ATOM 865 C C . TYR A 1 116 ? -13.493 6.714 22.370 1.00 57.69 116 TYR A C 1
ATOM 867 O O . TYR A 1 116 ? -14.587 6.396 22.831 1.00 57.69 116 TYR A O 1
ATOM 875 N N . GLU A 1 117 ? -12.352 6.443 22.998 1.00 50.66 117 GLU A N 1
ATOM 876 C CA . GLU A 1 117 ? -12.249 5.652 24.224 1.00 50.66 117 GLU A CA 1
ATOM 877 C C . GLU A 1 117 ? -12.834 6.378 25.443 1.00 50.66 117 GLU A C 1
ATOM 879 O O . GLU A 1 117 ? -13.743 5.862 26.101 1.00 50.66 117 GLU A O 1
ATOM 884 N N . ALA A 1 118 ? -12.439 7.633 25.685 1.00 60.59 118 ALA A N 1
ATOM 885 C CA . ALA A 1 118 ? -13.032 8.425 26.761 1.00 60.59 118 ALA A CA 1
ATOM 886 C C . ALA A 1 118 ? -14.531 8.668 26.520 1.00 60.59 118 ALA A C 1
ATOM 888 O O . ALA A 1 118 ? -15.318 8.662 27.472 1.00 60.59 118 ALA A O 1
ATOM 889 N N . ALA A 1 119 ? -14.957 8.822 25.261 1.00 64.75 119 ALA A N 1
ATOM 890 C CA . ALA A 1 119 ? -16.369 8.921 24.903 1.00 64.75 119 ALA A CA 1
ATOM 891 C C . ALA A 1 119 ? -17.135 7.609 25.130 1.00 64.75 119 ALA A C 1
ATOM 893 O O . ALA A 1 119 ? -18.284 7.644 25.578 1.00 64.75 119 ALA A O 1
ATOM 894 N N . ALA A 1 120 ? -16.514 6.456 24.875 1.00 67.50 120 ALA A N 1
ATOM 895 C CA . ALA A 1 120 ? -17.091 5.139 25.124 1.00 67.50 120 ALA A CA 1
ATOM 896 C C . ALA A 1 120 ? -17.244 4.855 26.629 1.00 67.50 120 ALA A C 1
ATOM 898 O O . ALA A 1 120 ? -18.289 4.344 27.046 1.00 67.50 120 ALA A O 1
ATOM 899 N N . ASN A 1 121 ? -16.267 5.261 27.439 1.00 69.50 121 ASN A N 1
ATOM 900 C CA . ASN A 1 121 ? -16.301 5.123 28.898 1.00 69.50 121 ASN A CA 1
ATOM 901 C C . ASN A 1 121 ? -17.245 6.135 29.561 1.00 69.50 121 ASN A C 1
ATOM 903 O O . ASN A 1 121 ? -17.865 5.845 30.584 1.00 69.50 121 ASN A O 1
ATOM 907 N N . ASN A 1 122 ? -17.472 7.284 28.918 1.00 78.81 122 ASN A N 1
ATOM 908 C CA . ASN A 1 122 ? -18.365 8.340 29.399 1.00 78.81 122 ASN A CA 1
ATOM 909 C C . ASN A 1 122 ? -19.627 8.516 28.534 1.00 78.81 122 ASN A C 1
ATOM 911 O O . ASN A 1 122 ? -20.191 9.611 28.476 1.00 78.81 122 ASN A O 1
ATOM 915 N N . ARG A 1 123 ? -20.130 7.441 27.902 1.00 77.44 123 ARG A N 1
ATOM 916 C CA . ARG A 1 123 ? -21.279 7.475 26.960 1.00 77.44 123 ARG A CA 1
ATOM 917 C C . ARG A 1 123 ? -22.473 8.272 27.461 1.00 77.44 123 ARG A C 1
ATOM 919 O O . ARG A 1 123 ? -23.047 9.067 26.727 1.00 77.44 123 ARG A O 1
ATOM 926 N N . THR A 1 124 ? -22.856 8.072 28.722 1.00 84.88 124 THR A N 1
ATOM 927 C CA . THR A 1 124 ? -23.996 8.786 29.307 1.00 84.88 124 THR A CA 1
ATOM 928 C C . THR A 1 124 ? -23.739 10.292 29.347 1.00 84.88 124 THR A C 1
ATOM 930 O O . THR A 1 124 ? -24.629 11.061 28.999 1.00 84.88 124 THR A O 1
ATOM 933 N N . ALA A 1 125 ? -22.533 10.725 29.724 1.00 85.94 125 ALA A N 1
ATOM 934 C CA . ALA A 1 125 ? -22.173 12.139 29.761 1.00 85.94 125 ALA A CA 1
ATOM 935 C C . ALA A 1 125 ? -22.148 12.748 28.353 1.00 85.94 125 ALA A C 1
ATOM 937 O O . ALA A 1 125 ? -22.699 13.829 28.158 1.00 85.94 125 ALA A O 1
ATOM 938 N N . VAL A 1 126 ? -21.609 12.019 27.369 1.00 84.62 126 VAL A N 1
ATOM 939 C CA . VAL A 1 126 ? -21.635 12.418 25.953 1.00 84.62 126 VAL A CA 1
ATOM 940 C C . VAL A 1 126 ? -23.077 12.595 25.482 1.00 84.62 126 VAL A C 1
ATOM 942 O O . VAL A 1 126 ? -23.450 13.672 25.032 1.00 84.62 126 VAL A O 1
ATOM 945 N N . TYR A 1 127 ? -23.940 11.595 25.675 1.00 86.81 127 TYR A N 1
ATOM 946 C CA . TYR A 1 127 ? -25.342 11.680 25.259 1.00 86.81 127 TYR A CA 1
ATOM 947 C C . TYR A 1 127 ? -26.084 12.837 25.935 1.00 86.81 127 TYR A C 1
ATOM 949 O O . TYR A 1 127 ? -26.859 13.531 25.276 1.00 86.81 127 TYR A O 1
ATOM 957 N N . LEU A 1 128 ? -25.847 13.075 27.227 1.00 90.25 128 LEU A N 1
ATOM 958 C CA . LEU A 1 128 ? -26.439 14.189 27.970 1.00 90.25 128 LEU A CA 1
ATOM 959 C C . LEU A 1 128 ? -25.964 15.547 27.437 1.00 90.25 128 LEU A C 1
ATOM 961 O O . LEU A 1 128 ? -26.796 16.417 27.187 1.00 90.25 128 LEU A O 1
ATOM 965 N N . ALA A 1 129 ? -24.660 15.725 27.227 1.00 90.31 129 ALA A N 1
ATOM 966 C CA . ALA A 1 129 ? -24.090 16.976 26.731 1.00 90.31 129 ALA A CA 1
ATOM 967 C C . ALA A 1 129 ? -24.550 17.280 25.298 1.00 90.31 129 ALA A C 1
ATOM 969 O O . ALA A 1 129 ? -25.026 18.382 25.020 1.00 90.31 129 ALA A O 1
ATOM 970 N N . SER A 1 130 ? -24.487 16.291 24.404 1.00 90.88 130 SER A N 1
ATOM 971 C CA . SER A 1 130 ? -24.873 16.453 23.001 1.00 90.88 130 SER A CA 1
ATOM 972 C C . SER A 1 130 ? -26.370 16.707 22.841 1.00 90.88 130 SER A C 1
ATOM 974 O O . SER A 1 130 ? -26.769 17.561 22.051 1.00 90.88 130 SER A O 1
ATOM 976 N N . SER A 1 131 ? -27.216 16.019 23.616 1.00 91.62 131 SER A N 1
ATOM 977 C CA . SER A 1 131 ? -28.670 16.243 23.585 1.00 91.62 131 SER A CA 1
ATOM 978 C C . SER A 1 131 ? -29.069 17.594 24.182 1.00 91.62 131 SER A C 1
ATOM 980 O O . SER A 1 131 ? -29.964 18.243 23.642 1.00 91.62 131 SER A O 1
ATOM 982 N N . ALA A 1 132 ? -28.385 18.061 25.232 1.00 93.12 132 ALA A N 1
ATOM 983 C CA . ALA A 1 132 ? -28.609 19.389 25.797 1.00 93.12 132 ALA A CA 1
ATOM 984 C C . ALA A 1 132 ? -28.214 20.507 24.820 1.00 93.12 132 ALA A C 1
ATOM 986 O O . ALA A 1 132 ? -28.982 21.451 24.628 1.00 93.12 132 ALA A O 1
ATOM 987 N N . ALA A 1 133 ? -27.050 20.382 24.174 1.00 93.56 133 ALA A N 1
ATOM 988 C CA . ALA A 1 133 ? -26.590 21.334 23.166 1.00 93.56 133 ALA A CA 1
ATOM 989 C C . ALA A 1 133 ? -27.542 21.380 21.962 1.00 93.56 133 ALA A C 1
ATOM 991 O O . ALA A 1 133 ? -27.964 22.459 21.549 1.00 93.56 133 ALA A O 1
ATOM 992 N N . ALA A 1 134 ? -27.946 20.217 21.444 1.00 93.50 134 ALA A N 1
ATOM 993 C CA . ALA A 1 134 ? -28.890 20.129 20.334 1.00 93.50 134 ALA A CA 1
ATOM 994 C C . ALA A 1 134 ? -30.242 20.780 20.663 1.00 93.50 134 ALA A C 1
ATOM 996 O O . ALA A 1 134 ? -30.761 21.563 19.866 1.00 93.50 134 ALA A O 1
ATOM 997 N N . GLU A 1 135 ? -30.796 20.496 21.846 1.00 94.44 135 GLU A N 1
ATOM 998 C CA . GLU A 1 135 ? -32.083 21.057 22.262 1.00 94.44 135 GLU A CA 1
ATOM 999 C C . GLU A 1 135 ? -32.018 22.573 22.466 1.00 94.44 135 GLU A C 1
ATOM 1001 O O . GLU A 1 135 ? -32.948 23.273 22.081 1.00 94.44 135 GLU A O 1
ATOM 1006 N N . PHE A 1 136 ? -30.909 23.105 22.989 1.00 94.62 136 PHE A N 1
ATOM 1007 C CA . PHE A 1 136 ? -30.734 24.549 23.153 1.00 94.62 136 PHE A CA 1
ATOM 1008 C C . PHE A 1 136 ? -30.910 25.306 21.827 1.00 94.62 136 PHE A C 1
ATOM 1010 O O . PHE A 1 136 ? -31.669 26.275 21.758 1.00 94.62 136 PHE A O 1
ATOM 1017 N N . PHE A 1 137 ? -30.259 24.846 20.753 1.00 92.94 137 PHE A N 1
ATOM 1018 C CA . PHE A 1 137 ? -30.411 25.454 19.425 1.00 92.94 137 PHE A CA 1
ATOM 1019 C C . PHE A 1 137 ? -31.784 25.173 18.808 1.00 92.94 137 PHE A C 1
ATOM 1021 O O . PHE A 1 137 ? -32.353 26.041 18.141 1.00 92.94 137 PHE A O 1
ATOM 1028 N N . ALA A 1 138 ? -32.350 23.993 19.063 1.00 93.56 138 ALA A N 1
ATOM 1029 C CA . ALA A 1 138 ? -33.695 23.654 18.618 1.00 93.56 138 ALA A CA 1
ATOM 1030 C C . ALA A 1 138 ? -34.759 24.578 19.236 1.00 93.56 138 ALA A C 1
ATOM 1032 O O . ALA A 1 138 ? -35.681 25.008 18.539 1.00 93.56 138 ALA A O 1
ATOM 1033 N N . ASP A 1 139 ? -34.595 24.955 20.503 1.00 92.94 139 ASP A N 1
ATOM 1034 C CA . ASP A 1 139 ? -35.497 25.862 21.208 1.00 92.94 139 ASP A CA 1
ATOM 1035 C C . ASP A 1 139 ? -35.418 27.299 20.690 1.00 92.94 139 ASP A C 1
ATOM 1037 O O . ASP A 1 139 ? -36.437 27.993 20.673 1.00 92.94 139 ASP A O 1
ATOM 1041 N N . ILE A 1 140 ? -34.253 27.750 20.205 1.00 92.81 140 ILE A N 1
ATOM 1042 C CA . ILE A 1 140 ? -34.129 29.058 19.537 1.00 92.81 140 ILE A CA 1
ATOM 1043 C C . ILE A 1 140 ? -35.037 29.088 18.303 1.00 92.81 140 ILE A C 1
ATOM 1045 O O . ILE A 1 140 ? -35.771 30.055 18.096 1.00 92.81 140 ILE A O 1
ATOM 1049 N N . ALA A 1 141 ? -35.041 28.009 17.516 1.00 91.44 141 ALA A N 1
ATOM 1050 C CA . ALA A 1 141 ? -35.884 27.895 16.330 1.00 91.44 141 ALA A CA 1
ATOM 1051 C C . ALA A 1 141 ? -37.375 27.693 16.670 1.00 91.44 141 ALA A C 1
ATOM 1053 O O . ALA A 1 141 ? -38.248 28.221 15.976 1.00 91.44 141 ALA A O 1
ATOM 1054 N N . LEU A 1 142 ? -37.685 26.954 17.741 1.00 92.19 142 LEU A N 1
ATOM 1055 C CA . LEU A 1 142 ? -39.059 26.669 18.164 1.00 92.19 142 LEU A CA 1
ATOM 1056 C C . LEU A 1 142 ? -39.757 27.890 18.779 1.00 92.19 142 LEU A C 1
ATOM 1058 O O . LEU A 1 142 ? -40.955 28.096 18.563 1.00 92.19 142 LEU A O 1
ATOM 1062 N N . CYS A 1 143 ? -39.032 28.688 19.568 1.00 89.62 143 CYS A N 1
ATOM 1063 C CA . CYS A 1 143 ? -39.613 29.691 20.460 1.00 89.62 143 CYS A CA 1
ATOM 1064 C C . CYS A 1 143 ? -40.538 30.707 19.752 1.00 89.62 143 CYS A C 1
ATOM 1066 O O . CYS A 1 143 ? -41.671 30.882 20.215 1.00 89.62 143 CYS A O 1
ATOM 1068 N N . PRO A 1 144 ? -40.174 31.294 18.592 1.00 91.00 144 PRO A N 1
ATOM 1069 C CA . PRO A 1 144 ? -41.065 32.200 17.861 1.00 91.00 144 PRO A CA 1
ATOM 1070 C C . PRO A 1 144 ? -42.376 31.552 17.390 1.00 91.00 144 PRO A C 1
ATOM 1072 O O . PRO A 1 144 ? -43.434 32.195 17.354 1.00 91.00 144 PRO A O 1
ATOM 1075 N N . LEU A 1 145 ? -42.327 30.268 17.035 1.00 92.06 145 LEU A N 1
ATOM 1076 C CA . LEU A 1 145 ? -43.470 29.527 16.508 1.00 92.06 145 LEU A CA 1
ATOM 1077 C C . LEU A 1 145 ? -44.399 29.062 17.632 1.00 92.06 145 LEU A C 1
ATOM 1079 O O . LEU A 1 145 ? -45.616 29.181 17.486 1.00 92.06 145 LEU A O 1
ATOM 1083 N N . GLU A 1 146 ? -43.864 28.682 18.794 1.00 85.81 146 GLU A N 1
ATOM 1084 C CA . GLU A 1 146 ? -44.674 28.470 20.003 1.00 85.81 146 GLU A CA 1
ATOM 1085 C C . GLU A 1 146 ? -45.310 29.774 20.504 1.00 85.81 146 GLU A C 1
ATOM 1087 O O . GLU A 1 146 ? -46.502 29.801 20.812 1.00 85.81 146 GLU A O 1
ATOM 1092 N N . ALA A 1 147 ? -44.580 30.894 20.496 1.00 83.56 147 ALA A N 1
ATOM 1093 C CA . ALA A 1 147 ? -45.142 32.202 20.841 1.00 83.56 147 ALA A CA 1
ATOM 1094 C C . ALA A 1 147 ? -46.317 32.591 19.923 1.00 83.56 147 ALA A C 1
ATOM 1096 O O . ALA A 1 147 ? -47.310 33.164 20.388 1.00 83.56 147 ALA A O 1
ATOM 1097 N N . THR A 1 148 ? -46.225 32.241 18.636 1.00 86.38 148 THR A N 1
ATOM 1098 C CA . THR A 1 148 ? -47.300 32.435 17.653 1.00 86.38 148 THR A CA 1
ATOM 1099 C C . THR A 1 148 ? -48.474 31.495 17.907 1.00 86.38 148 THR A C 1
ATOM 1101 O O . THR A 1 148 ? -49.624 31.935 17.942 1.00 86.38 148 THR A O 1
ATOM 1104 N N . ARG A 1 149 ? -48.200 30.208 18.140 1.00 84.94 149 ARG A N 1
ATOM 1105 C CA . ARG A 1 149 ? -49.206 29.190 18.462 1.00 84.94 149 ARG A CA 1
ATOM 1106 C C . ARG A 1 149 ? -50.022 29.571 19.693 1.00 84.94 149 ARG A C 1
ATOM 1108 O O . ARG A 1 149 ? -51.247 29.536 19.632 1.00 84.94 149 ARG A O 1
ATOM 1115 N N . ILE A 1 150 ? -49.360 29.961 20.783 1.00 78.75 150 ILE A N 1
ATOM 1116 C CA . ILE A 1 150 ? -50.017 30.319 22.047 1.00 78.75 150 ILE A CA 1
ATOM 1117 C C . ILE A 1 150 ? -51.028 31.446 21.827 1.00 78.75 150 ILE A C 1
ATOM 1119 O O . ILE A 1 150 ? -52.162 31.310 22.273 1.00 78.75 150 ILE A O 1
ATOM 1123 N N . ARG A 1 151 ? -50.662 32.504 21.090 1.00 81.56 151 ARG A N 1
ATOM 1124 C CA . ARG A 1 151 ? -51.554 33.647 20.820 1.00 81.56 151 ARG A CA 1
ATOM 1125 C C . ARG A 1 151 ? -52.767 33.266 19.974 1.00 81.56 151 ARG A C 1
ATOM 1127 O O . ARG A 1 151 ? -53.878 33.666 20.308 1.00 81.56 151 ARG A O 1
ATOM 1134 N N . LEU A 1 152 ? -52.571 32.444 18.939 1.00 80.38 152 LEU A N 1
ATOM 1135 C CA . LEU A 1 152 ? -53.670 31.926 18.112 1.00 80.38 152 LEU A CA 1
ATOM 1136 C C . LEU A 1 152 ? -54.643 31.048 18.913 1.00 80.38 152 LEU A C 1
ATOM 1138 O O . LEU A 1 152 ? -55.842 31.061 18.654 1.00 80.38 152 LEU A O 1
ATOM 1142 N N . VAL A 1 153 ? -54.135 30.269 19.872 1.00 73.38 153 VAL A N 1
ATOM 1143 C CA . VAL A 1 153 ? -54.962 29.388 20.711 1.00 73.38 153 VAL A CA 1
ATOM 1144 C C . VAL A 1 153 ? -55.656 30.165 21.834 1.00 73.38 153 VAL A C 1
ATOM 1146 O O . VAL A 1 153 ? -56.806 29.866 22.159 1.00 73.38 153 VAL A O 1
ATOM 1149 N N . SER A 1 154 ? -54.986 31.155 22.433 1.00 72.56 154 SER A N 1
ATOM 1150 C CA . SER A 1 154 ? -55.531 31.937 23.548 1.00 72.56 154 SER A CA 1
ATOM 1151 C C . SER A 1 154 ? -56.585 32.951 23.115 1.00 72.56 154 SER A C 1
ATOM 1153 O O . SER A 1 154 ? -57.536 33.183 23.857 1.00 72.56 154 SER A O 1
ATOM 1155 N N . ASP A 1 155 ? -56.427 33.543 21.931 1.00 78.31 155 ASP A N 1
ATOM 1156 C CA . ASP A 1 155 ? -57.352 34.528 21.376 1.00 78.31 155 ASP A CA 1
ATOM 1157 C C . ASP A 1 155 ? -57.713 34.155 19.925 1.00 78.31 155 ASP A C 1
ATOM 1159 O O . ASP A 1 155 ? -56.946 34.427 18.998 1.00 78.31 155 ASP A O 1
ATOM 1163 N N . PRO A 1 156 ? -58.904 33.567 19.700 1.00 70.31 156 PRO A N 1
ATOM 1164 C CA . PRO A 1 156 ? -59.380 33.214 18.363 1.00 70.31 156 PRO A CA 1
ATOM 1165 C C . PRO A 1 156 ? -59.515 34.403 17.400 1.00 70.31 156 PRO A C 1
ATOM 1167 O O . PRO A 1 156 ? -59.583 34.195 16.193 1.00 70.31 156 PRO A O 1
ATOM 1170 N N . THR A 1 157 ? -59.569 35.641 17.906 1.00 79.19 157 THR A N 1
ATOM 1171 C CA . THR A 1 157 ? -59.648 36.865 17.089 1.00 79.19 157 THR A CA 1
ATOM 1172 C C . THR A 1 157 ? -58.273 37.451 16.761 1.00 79.19 157 THR A C 1
ATOM 1174 O O . THR A 1 157 ? -58.166 38.417 16.000 1.00 79.19 157 THR A O 1
ATOM 1177 N N . PHE A 1 158 ? -57.197 36.859 17.293 1.00 81.25 158 PHE A N 1
ATOM 1178 C CA . PHE A 1 158 ? -55.845 37.377 17.138 1.00 81.25 158 PHE A CA 1
ATOM 1179 C C . PHE A 1 158 ? -55.381 37.345 15.678 1.00 81.25 158 PHE A C 1
ATOM 1181 O O . PHE A 1 158 ? -54.953 38.377 15.159 1.00 81.25 158 PHE A O 1
ATOM 1188 N N . ALA A 1 159 ? -55.471 36.194 15.006 1.00 86.44 159 ALA A N 1
ATOM 1189 C CA . ALA A 1 159 ? -55.151 36.025 13.587 1.00 86.44 159 ALA A CA 1
ATOM 1190 C C . ALA A 1 159 ? -55.660 34.670 13.053 1.00 86.44 159 ALA A C 1
ATOM 1192 O O . ALA A 1 159 ? -55.987 33.773 13.822 1.00 86.44 159 ALA A O 1
ATOM 1193 N N . ASN A 1 160 ? -55.676 34.502 11.725 1.00 80.62 160 ASN A N 1
ATOM 1194 C CA . ASN A 1 160 ? -56.243 33.317 11.058 1.00 80.62 160 ASN A CA 1
ATOM 1195 C C . ASN A 1 160 ? -55.233 32.180 10.793 1.00 80.62 160 ASN A C 1
ATOM 1197 O O . ASN A 1 160 ? -55.600 31.157 10.222 1.00 80.62 160 ASN A O 1
ATOM 1201 N N . GLY A 1 161 ? -53.953 32.340 11.145 1.00 81.69 161 GLY A N 1
ATOM 1202 C CA . GLY A 1 161 ? -52.941 31.315 10.884 1.00 81.69 161 GLY A CA 1
ATOM 1203 C C . GLY A 1 161 ? -51.512 31.757 11.187 1.00 81.69 161 GLY A C 1
ATOM 1204 O O . GLY A 1 161 ? -51.289 32.837 11.731 1.00 81.69 161 GLY A O 1
ATOM 1205 N N . LEU A 1 162 ? -50.539 30.916 10.815 1.00 88.00 162 LEU A N 1
ATOM 1206 C CA . LEU A 1 162 ? -49.115 31.124 11.108 1.00 88.00 162 LEU A CA 1
ATOM 1207 C C . LEU A 1 162 ? -48.605 32.484 10.608 1.00 88.00 162 LEU A C 1
ATOM 1209 O O . LEU A 1 162 ? -48.125 33.277 11.408 1.00 88.00 162 LEU A O 1
ATOM 1213 N N . ILE A 1 163 ? -48.733 32.771 9.309 1.00 88.56 163 ILE A N 1
ATOM 1214 C CA . ILE A 1 163 ? -48.131 33.967 8.692 1.00 88.56 163 ILE A CA 1
ATOM 1215 C C . ILE A 1 163 ? -48.746 35.255 9.258 1.00 88.56 163 ILE A C 1
ATOM 1217 O O . ILE A 1 163 ? -48.027 36.189 9.613 1.00 88.56 163 ILE A O 1
ATOM 1221 N N . SER A 1 164 ? -50.075 35.303 9.384 1.00 88.94 164 SER A N 1
ATOM 1222 C CA . SER A 1 164 ? -50.778 36.476 9.911 1.00 88.94 164 SER A CA 1
ATOM 1223 C C . SER A 1 164 ? -50.534 36.672 11.408 1.00 88.94 164 SER A C 1
ATOM 1225 O O . SER A 1 164 ? -50.309 37.803 11.830 1.00 88.94 164 SER A O 1
ATOM 1227 N N . GLY A 1 165 ? -50.499 35.593 12.196 1.00 87.81 165 GLY A N 1
ATOM 1228 C CA . GLY A 1 165 ? -50.168 35.643 13.622 1.00 87.81 165 GLY A CA 1
ATOM 1229 C C . GLY A 1 165 ? -48.731 36.094 13.864 1.00 87.81 165 GLY A C 1
ATOM 1230 O O . GLY A 1 165 ? -48.504 37.027 14.629 1.00 87.81 165 GLY A O 1
ATOM 1231 N N . PHE A 1 166 ? -47.773 35.502 13.150 1.00 90.69 166 PHE A N 1
ATOM 1232 C CA . PHE A 1 166 ? -46.357 35.854 13.246 1.00 90.69 166 PHE A CA 1
ATOM 1233 C C . PHE A 1 166 ? -46.118 37.317 12.846 1.00 90.69 166 PHE A C 1
ATOM 1235 O O . PHE A 1 166 ? -45.495 38.077 13.585 1.00 90.69 166 PHE A O 1
ATOM 1242 N N . SER A 1 167 ? -46.677 37.755 11.711 1.00 91.44 167 SER A N 1
ATOM 1243 C CA . SER A 1 167 ? -46.553 39.146 11.254 1.00 91.44 167 SER A CA 1
ATOM 1244 C C . SER A 1 167 ? -47.183 40.135 12.235 1.00 91.44 167 SER A C 1
ATOM 1246 O O . SER A 1 167 ? -46.618 41.203 12.475 1.00 91.44 167 SER A O 1
ATOM 1248 N N . LYS A 1 168 ? -48.331 39.782 12.829 1.00 90.19 168 LYS A N 1
ATOM 1249 C CA . LYS A 1 168 ? -49.003 40.629 13.816 1.00 90.19 168 LYS A CA 1
ATOM 1250 C C . LYS A 1 168 ? -48.139 40.809 15.060 1.00 90.19 168 LYS A C 1
ATOM 1252 O O . LYS A 1 168 ? -47.892 41.950 15.419 1.00 90.19 168 LYS A O 1
ATOM 1257 N N . ILE A 1 169 ? -47.584 39.734 15.626 1.00 88.19 169 ILE A N 1
ATOM 1258 C CA . ILE A 1 169 ? -46.670 39.805 16.785 1.00 88.19 169 ILE A CA 1
ATOM 1259 C C . ILE A 1 169 ? -45.472 40.701 16.477 1.00 88.19 169 ILE A C 1
ATOM 1261 O O . ILE A 1 169 ? -45.188 41.627 17.232 1.00 88.19 169 ILE A O 1
ATOM 1265 N N . ALA A 1 170 ? -44.816 40.479 15.334 1.00 90.38 170 ALA A N 1
ATOM 1266 C CA . ALA A 1 170 ? -43.652 41.262 14.935 1.00 90.38 170 ALA A CA 1
ATOM 1267 C C . ALA A 1 170 ? -43.962 42.767 14.836 1.00 90.38 170 ALA A C 1
ATOM 1269 O O . ALA A 1 170 ? -43.139 43.587 15.235 1.00 90.38 170 ALA A O 1
ATOM 1270 N N . LYS A 1 171 ? -45.152 43.127 14.334 1.00 89.94 171 LYS A N 1
ATOM 1271 C CA . LYS A 1 171 ? -45.578 44.522 14.146 1.00 89.94 171 LYS A CA 1
ATOM 1272 C C . LYS A 1 171 ? -46.125 45.181 15.414 1.00 89.94 171 LYS A C 1
ATOM 1274 O O . LYS A 1 171 ? -45.879 46.365 15.607 1.00 89.94 171 LYS A O 1
ATOM 1279 N N . SER A 1 172 ? -46.892 44.463 16.237 1.00 88.06 172 SER A N 1
ATOM 1280 C CA . SER A 1 172 ? -47.602 45.050 17.385 1.00 88.06 172 SER A CA 1
ATOM 1281 C C . SER A 1 172 ? -46.891 44.868 18.721 1.00 88.06 172 SER A C 1
ATOM 1283 O O . SER A 1 172 ? -47.069 45.689 19.612 1.00 88.06 172 SER A O 1
ATOM 1285 N N . GLU A 1 173 ? -46.112 43.799 18.882 1.00 83.88 173 GLU A N 1
ATOM 1286 C CA . GLU A 1 173 ? -45.448 43.447 20.146 1.00 83.88 173 GLU A CA 1
ATOM 1287 C C . GLU A 1 173 ? -43.912 43.485 20.040 1.00 83.88 173 GLU A C 1
ATOM 1289 O O . GLU A 1 173 ? -43.216 43.479 21.055 1.00 83.88 173 GLU A O 1
ATOM 1294 N N . GLY A 1 174 ? -43.377 43.563 18.816 1.00 84.62 174 GLY A N 1
ATOM 1295 C CA . GLY A 1 174 ? -41.945 43.608 18.533 1.00 84.62 174 GLY A CA 1
ATOM 1296 C C . GLY A 1 174 ? -41.268 42.233 18.558 1.00 84.62 174 GLY A C 1
ATOM 1297 O O . GLY A 1 174 ? -41.809 41.240 19.040 1.00 84.62 174 GLY A O 1
ATOM 1298 N N . ILE A 1 175 ? -40.039 42.165 18.036 1.00 85.00 175 ILE A N 1
ATOM 1299 C CA . ILE A 1 175 ? -39.299 40.897 17.872 1.00 85.00 175 ILE A CA 1
ATOM 1300 C C . ILE A 1 175 ? -38.978 40.241 19.227 1.00 85.00 175 ILE A C 1
ATOM 1302 O O . ILE A 1 175 ? -39.012 39.017 19.347 1.00 85.00 175 ILE A O 1
ATOM 1306 N N . GLY A 1 176 ? -38.740 41.036 20.275 1.00 79.75 176 GLY A N 1
ATOM 1307 C CA . GLY A 1 176 ? -38.486 40.523 21.627 1.00 79.75 176 GLY A CA 1
ATOM 1308 C C . GLY A 1 176 ? -39.649 39.706 22.208 1.00 79.75 176 GLY A C 1
ATOM 1309 O O . GLY A 1 176 ? -39.424 38.812 23.024 1.00 79.75 176 GLY A O 1
ATOM 1310 N N . ALA A 1 177 ? -40.884 39.935 21.745 1.00 81.06 177 ALA A N 1
ATOM 1311 C CA . ALA A 1 177 ? -42.059 39.200 22.208 1.00 81.06 177 ALA A CA 1
ATOM 1312 C C . ALA A 1 177 ? -42.010 37.706 21.848 1.00 81.06 177 ALA A C 1
ATOM 1314 O O . ALA A 1 177 ? -42.560 36.888 22.593 1.00 81.06 177 ALA A O 1
ATOM 1315 N N . PHE A 1 178 ? -41.310 37.336 20.768 1.00 84.00 178 PHE A N 1
ATOM 1316 C CA . PHE A 1 178 ? -41.129 35.939 20.362 1.00 84.00 178 PHE A CA 1
ATOM 1317 C C . PHE A 1 178 ? -40.321 35.128 21.374 1.00 84.00 178 PHE A C 1
ATOM 1319 O O . PHE A 1 178 ? -40.639 33.966 21.591 1.00 84.00 178 PHE A O 1
ATOM 1326 N N . TYR A 1 179 ? -39.340 35.746 22.036 1.00 86.19 179 TYR A N 1
ATOM 1327 C CA . TYR A 1 179 ? -38.419 35.068 22.956 1.00 86.19 179 TYR A CA 1
ATOM 1328 C C . TYR A 1 179 ? -38.751 35.284 24.436 1.00 86.19 179 TYR A C 1
ATOM 1330 O O . TYR A 1 179 ? -38.053 34.788 25.317 1.00 86.19 179 TYR A O 1
ATOM 1338 N N . SER A 1 180 ? -39.862 35.963 24.730 1.00 76.88 180 SER A N 1
ATOM 1339 C CA . SER A 1 180 ? -40.343 36.183 26.102 1.00 76.88 180 SER A CA 1
ATOM 1340 C C . SER A 1 180 ? -40.575 34.881 26.891 1.00 76.88 180 SER A C 1
ATOM 1342 O O . SER A 1 180 ? -40.472 34.872 28.116 1.00 76.88 180 SER A O 1
ATOM 1344 N N . GLY A 1 181 ? -40.843 33.770 26.194 1.00 74.06 181 GLY A N 1
ATOM 1345 C CA . GLY A 1 181 ? -41.007 32.433 26.771 1.00 74.06 181 GLY A CA 1
ATOM 1346 C C . GLY A 1 181 ? -39.767 31.533 26.709 1.00 74.06 181 GLY A C 1
ATOM 1347 O O . GLY A 1 181 ? -39.862 30.380 27.125 1.00 74.06 181 GLY A O 1
ATOM 1348 N N . PHE A 1 182 ? -38.624 32.013 26.207 1.00 82.62 182 PHE A N 1
ATOM 1349 C CA . PHE A 1 182 ? -37.464 31.167 25.896 1.00 82.62 182 PHE A CA 1
ATOM 1350 C C . PHE A 1 182 ? -36.874 30.469 27.130 1.00 82.62 182 PHE A C 1
ATOM 1352 O O . PHE A 1 182 ? -36.683 29.257 27.120 1.00 82.62 182 PHE A O 1
ATOM 1359 N N . GLY A 1 183 ? -36.673 31.199 28.234 1.00 81.06 183 GLY A N 1
ATOM 1360 C CA . GLY A 1 183 ? -36.179 30.621 29.491 1.00 81.06 183 GLY A CA 1
ATOM 1361 C C . GLY A 1 183 ? -37.058 29.469 30.006 1.00 81.06 183 GLY A C 1
ATOM 1362 O O . GLY A 1 183 ? -36.558 28.361 30.189 1.00 81.06 183 GLY A O 1
ATOM 1363 N N . PRO A 1 184 ? -38.374 29.685 30.200 1.00 76.06 184 PRO A N 1
ATOM 1364 C CA . PRO A 1 184 ? -39.331 28.618 30.487 1.00 76.06 184 PRO A CA 1
ATOM 1365 C C . PRO A 1 184 ? -39.252 27.411 29.543 1.00 76.06 184 PRO A C 1
ATOM 1367 O O . PRO A 1 184 ? -39.330 26.275 30.005 1.00 76.06 184 PRO A O 1
ATOM 1370 N N . ILE A 1 185 ? -39.096 27.638 28.239 1.00 83.25 185 ILE A N 1
ATOM 1371 C CA . ILE A 1 185 ? -38.994 26.563 27.245 1.00 83.25 185 ILE A CA 1
ATOM 1372 C C . ILE A 1 185 ? -37.740 25.712 27.500 1.00 83.25 185 ILE A C 1
ATOM 1374 O O . ILE A 1 185 ? -37.884 24.502 27.676 1.00 83.25 185 ILE A O 1
ATOM 1378 N N . LEU A 1 186 ? -36.566 26.329 27.671 1.00 85.19 186 LEU A N 1
ATOM 1379 C CA . LEU A 1 186 ? -35.309 25.618 27.947 1.00 85.19 186 LEU A CA 1
ATOM 1380 C C . LEU A 1 186 ? -35.397 24.726 29.195 1.00 85.19 186 LEU A C 1
ATOM 1382 O O . LEU A 1 186 ? -35.029 23.553 29.159 1.00 85.19 186 LEU A O 1
ATOM 1386 N N . PHE A 1 187 ? -35.944 25.252 30.300 1.00 81.44 187 PHE A N 1
ATOM 1387 C CA . PHE A 1 187 ? -36.085 24.502 31.561 1.00 81.44 187 PHE A CA 1
ATOM 1388 C C . PHE A 1 187 ? -36.976 23.264 31.443 1.00 81.44 187 PHE A C 1
ATOM 1390 O O . PHE A 1 187 ? -36.894 22.358 32.274 1.00 81.44 187 PHE A O 1
ATOM 1397 N N . LYS A 1 188 ? -37.850 23.228 30.439 1.00 81.44 188 LYS A N 1
ATOM 1398 C CA . LYS A 1 188 ? -38.721 22.092 30.165 1.00 81.44 188 LYS A CA 1
ATOM 1399 C C . LYS A 1 188 ? -38.102 21.140 29.150 1.00 81.44 188 LYS A C 1
ATOM 1401 O O . LYS A 1 188 ? -38.103 19.934 29.391 1.00 81.44 188 LYS A O 1
ATOM 1406 N N . GLN A 1 189 ? -37.645 21.671 28.021 1.00 85.88 189 GLN A N 1
ATOM 1407 C CA . GLN A 1 189 ? -37.282 20.882 26.851 1.00 85.88 189 GLN A CA 1
ATOM 1408 C C . GLN A 1 189 ? -35.911 20.231 27.001 1.00 85.88 189 GLN A C 1
ATOM 1410 O O . GLN A 1 189 ? -35.776 19.053 26.689 1.00 85.88 189 GLN A O 1
ATOM 1415 N N . VAL A 1 190 ? -34.926 20.923 27.582 1.00 89.88 190 VAL A N 1
ATOM 1416 C CA . VAL A 1 190 ? -33.577 20.362 27.756 1.00 89.88 190 VAL A CA 1
ATOM 1417 C C . VAL A 1 190 ? -33.597 19.110 28.651 1.00 89.88 190 VAL A C 1
ATOM 1419 O O . VAL A 1 190 ? -33.172 18.051 28.182 1.00 89.88 190 VAL A O 1
ATOM 1422 N N . PRO A 1 191 ? -34.175 19.126 29.875 1.00 88.25 191 PRO A N 1
ATOM 1423 C CA . PRO A 1 191 ? -34.247 17.913 30.699 1.00 88.25 191 PRO A CA 1
ATOM 1424 C C . PRO A 1 191 ? -35.090 16.803 30.064 1.00 88.25 191 PRO A C 1
ATOM 1426 O O . PRO A 1 191 ? -34.791 15.619 30.219 1.00 88.25 191 PRO A O 1
ATOM 1429 N N . TYR A 1 192 ? -36.149 17.185 29.345 1.00 87.19 192 TYR A N 1
ATOM 1430 C CA . TYR A 1 192 ? -36.994 16.256 28.605 1.00 87.19 192 TYR A CA 1
ATOM 1431 C C . TYR A 1 192 ? -36.201 15.518 27.518 1.00 87.19 192 TYR A C 1
ATOM 1433 O O . TYR A 1 192 ? -36.243 14.288 27.455 1.00 87.19 192 TYR A O 1
ATOM 1441 N N . THR A 1 193 ? -35.454 16.250 26.694 1.00 89.56 193 THR A N 1
ATOM 1442 C CA . THR A 1 193 ? -34.690 15.703 25.571 1.00 89.56 193 THR A CA 1
ATOM 1443 C C . THR A 1 193 ? -33.498 14.877 26.047 1.00 89.56 193 THR A C 1
ATOM 1445 O O . THR A 1 193 ? -33.280 13.783 25.524 1.00 89.56 193 THR A O 1
ATOM 1448 N N . MET A 1 194 ? -32.803 15.319 27.098 1.00 91.31 194 MET A N 1
ATOM 1449 C CA . MET A 1 194 ? -31.731 14.553 27.746 1.00 91.31 194 MET A CA 1
ATOM 1450 C C . MET A 1 194 ? -32.219 13.185 28.233 1.00 91.31 194 MET A C 1
ATOM 1452 O O . MET A 1 194 ? -31.645 12.152 27.887 1.00 91.31 194 MET A O 1
ATOM 1456 N N . ALA A 1 195 ? -33.320 13.161 28.993 1.00 89.50 195 ALA A N 1
ATOM 1457 C CA . ALA A 1 195 ? -33.904 11.917 29.484 1.00 89.50 195 ALA A CA 1
ATOM 1458 C C . ALA A 1 195 ? -34.397 11.025 28.334 1.00 89.50 195 ALA A C 1
ATOM 1460 O O . ALA A 1 195 ? -34.179 9.815 28.360 1.00 89.50 195 ALA A O 1
ATOM 1461 N N . LYS A 1 196 ? -35.018 11.619 27.308 1.00 88.19 196 LYS A N 1
ATOM 1462 C CA . LYS A 1 196 ? -35.506 10.904 26.125 1.00 88.19 196 LYS A CA 1
ATOM 1463 C C . LYS A 1 196 ? -34.375 10.165 25.404 1.00 88.19 196 LYS A C 1
ATOM 1465 O O . LYS A 1 196 ? -34.503 8.963 25.197 1.00 88.19 196 LYS A O 1
ATOM 1470 N N . PHE A 1 197 ? -33.300 10.851 25.009 1.00 87.12 197 PHE A N 1
ATOM 1471 C CA . PHE A 1 197 ? -32.223 10.219 24.235 1.00 87.12 197 PHE A CA 1
ATOM 1472 C C . PHE A 1 197 ? -31.455 9.190 25.063 1.00 87.12 197 PHE A C 1
ATOM 1474 O O . PHE A 1 197 ? -31.315 8.056 24.623 1.00 87.12 197 PHE A O 1
ATOM 1481 N N . VAL A 1 198 ? -31.049 9.520 26.293 1.00 89.12 198 VAL A N 1
ATOM 1482 C CA . VAL A 1 198 ? -30.284 8.578 27.131 1.00 89.12 198 VAL A CA 1
ATOM 1483 C C . VAL A 1 198 ? -31.059 7.290 27.393 1.00 89.12 198 VAL A C 1
ATOM 1485 O O . VAL A 1 198 ? -30.504 6.200 27.273 1.00 89.12 198 VAL A O 1
ATOM 1488 N N . VAL A 1 199 ? -32.343 7.394 27.744 1.00 89.12 199 VAL A N 1
ATOM 1489 C CA . VAL A 1 199 ? -33.159 6.209 28.036 1.00 89.12 199 VAL A CA 1
ATOM 1490 C C . VAL A 1 199 ? -33.428 5.418 26.762 1.00 89.12 199 VAL A C 1
ATOM 1492 O O . VAL A 1 199 ? -33.358 4.193 26.799 1.00 89.12 199 VAL A O 1
ATOM 1495 N N . TYR A 1 200 ? -33.687 6.090 25.638 1.00 87.12 200 TYR A N 1
ATOM 1496 C CA . TYR A 1 200 ? -33.865 5.420 24.351 1.00 87.12 200 TYR A CA 1
ATOM 1497 C C . TYR A 1 200 ? -32.635 4.592 23.964 1.00 87.12 200 TYR A C 1
ATOM 1499 O O . TYR A 1 200 ? -32.785 3.416 23.628 1.00 87.12 200 TYR A O 1
ATOM 1507 N N . GLU A 1 201 ? -31.438 5.176 24.067 1.00 82.56 201 GLU A N 1
ATOM 1508 C CA . GLU A 1 201 ? -30.176 4.494 23.764 1.00 82.56 201 GLU A CA 1
ATOM 1509 C C . GLU A 1 201 ? -29.968 3.296 24.693 1.00 82.56 201 GLU A C 1
ATOM 1511 O O . GLU A 1 201 ? -29.779 2.177 24.229 1.00 82.56 201 GLU A O 1
ATOM 1516 N N . LYS A 1 202 ? -30.112 3.479 26.012 1.00 84.56 202 LYS A N 1
ATOM 1517 C CA . LYS A 1 202 ? -29.912 2.392 26.986 1.00 84.56 202 LYS A CA 1
ATOM 1518 C C . LYS A 1 202 ? -30.892 1.236 26.809 1.00 84.56 202 LYS A C 1
ATOM 1520 O O . LYS A 1 202 ? -30.502 0.078 26.952 1.00 84.56 202 LYS A O 1
ATOM 1525 N N . VAL A 1 203 ? -32.158 1.531 26.518 1.00 85.62 203 VAL A N 1
ATOM 1526 C CA . VAL A 1 203 ? -33.181 0.500 26.294 1.00 85.62 203 VAL A CA 1
ATOM 1527 C C . VAL A 1 203 ? -32.922 -0.230 24.980 1.00 85.62 203 VAL A C 1
ATOM 1529 O O . VAL A 1 203 ? -32.948 -1.459 24.958 1.00 85.62 203 VAL A O 1
ATOM 1532 N N . SER A 1 204 ? -32.604 0.500 23.910 1.00 80.56 204 SER A N 1
ATOM 1533 C CA . SER A 1 204 ? -32.291 -0.097 22.609 1.00 80.56 204 SER A CA 1
ATOM 1534 C C . SER A 1 204 ? -31.025 -0.953 22.677 1.00 80.56 204 SER A C 1
ATOM 1536 O O . SER A 1 204 ? -31.051 -2.100 22.244 1.00 80.56 204 SER A O 1
ATOM 1538 N N . GLU A 1 205 ? -29.950 -0.463 23.304 1.00 79.19 205 GLU A N 1
ATOM 1539 C CA . GLU A 1 205 ? -28.723 -1.228 23.568 1.00 79.19 205 GLU A CA 1
ATOM 1540 C C . GLU A 1 205 ? -29.020 -2.516 24.351 1.00 79.19 205 GLU A C 1
ATOM 1542 O O . GLU A 1 205 ? -28.526 -3.586 24.000 1.00 79.19 205 GLU A O 1
ATOM 1547 N N . ALA A 1 206 ? -29.839 -2.445 25.404 1.00 82.19 206 ALA A N 1
ATOM 1548 C CA . ALA A 1 206 ? -30.190 -3.617 26.206 1.00 82.19 206 ALA A CA 1
ATOM 1549 C C . ALA A 1 206 ? -30.974 -4.673 25.408 1.00 82.19 206 ALA A C 1
ATOM 1551 O O . ALA A 1 206 ? -30.791 -5.870 25.641 1.00 82.19 206 ALA A O 1
ATOM 1552 N N . ILE A 1 207 ? -31.825 -4.243 24.472 1.00 81.00 207 ILE A N 1
ATOM 1553 C CA . ILE A 1 207 ? -32.567 -5.132 23.571 1.00 81.00 207 ILE A CA 1
ATOM 1554 C C . ILE A 1 207 ? -31.618 -5.747 22.534 1.00 81.00 207 ILE A C 1
ATOM 1556 O O . ILE A 1 207 ? -31.590 -6.968 22.390 1.00 81.00 207 ILE A O 1
ATOM 1560 N N . TYR A 1 208 ? -30.789 -4.936 21.870 1.00 76.62 208 TYR A N 1
ATOM 1561 C CA . TYR A 1 208 ? -29.874 -5.402 20.821 1.00 76.62 208 TYR A CA 1
ATOM 1562 C C . TYR A 1 208 ? -28.693 -6.230 21.344 1.00 76.62 208 TYR A C 1
ATOM 1564 O O . TYR A 1 208 ? -28.117 -7.01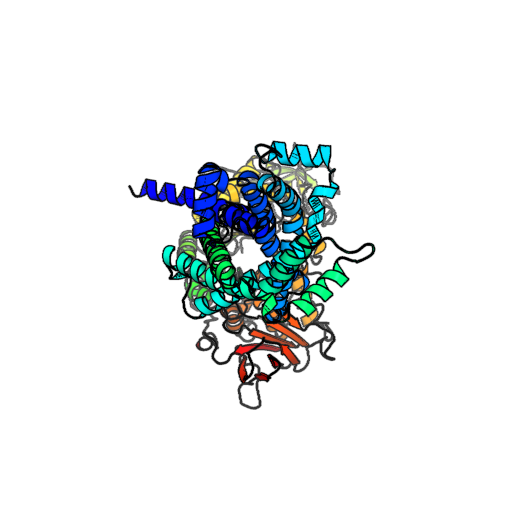5 20.603 1.00 76.62 208 TYR A O 1
ATOM 1572 N N . LYS A 1 209 ? -28.371 -6.160 22.641 1.00 78.19 209 LYS A N 1
ATOM 1573 C CA . LYS A 1 209 ? -27.461 -7.129 23.283 1.00 78.19 209 LYS A CA 1
ATOM 1574 C C . LYS A 1 209 ? -28.007 -8.558 23.301 1.00 78.19 209 LYS A C 1
ATOM 1576 O O . LYS A 1 209 ? -27.239 -9.494 23.483 1.00 78.19 209 LYS A O 1
ATOM 1581 N N . ARG A 1 210 ? -29.327 -8.730 23.194 1.00 77.69 210 ARG A N 1
ATOM 1582 C CA . ARG A 1 210 ? -30.003 -10.036 23.265 1.00 77.69 210 ARG A CA 1
ATOM 1583 C C . ARG A 1 210 ? -30.558 -10.493 21.921 1.00 77.69 210 ARG A C 1
ATOM 1585 O O . ARG A 1 210 ? -30.969 -11.641 21.806 1.00 77.69 210 ARG A O 1
ATOM 1592 N N . VAL A 1 211 ? -30.618 -9.593 20.944 1.00 73.31 211 VAL A N 1
ATOM 1593 C CA . VAL A 1 211 ? -31.211 -9.835 19.632 1.00 73.31 211 VAL A CA 1
ATOM 1594 C C . VAL A 1 211 ? -30.338 -9.174 18.580 1.00 73.31 211 VAL A C 1
ATOM 1596 O O . VAL A 1 211 ? -30.152 -7.958 18.609 1.00 73.31 211 VAL A O 1
ATOM 1599 N N . ASP A 1 212 ? -29.838 -9.965 17.636 1.00 69.75 212 ASP A N 1
ATOM 1600 C CA . ASP A 1 212 ? -29.044 -9.438 16.534 1.00 69.75 212 ASP A CA 1
ATOM 1601 C C . ASP A 1 212 ? -29.928 -8.617 15.586 1.00 69.75 212 ASP A C 1
ATOM 1603 O O . ASP A 1 212 ? -30.856 -9.132 14.953 1.00 69.75 212 ASP A O 1
ATOM 1607 N N . LYS A 1 213 ? -29.613 -7.324 15.480 1.00 63.28 213 LYS A N 1
ATOM 1608 C CA . LYS A 1 213 ? -30.305 -6.358 14.624 1.00 63.28 213 LYS A CA 1
ATOM 1609 C C . LYS A 1 213 ? -30.311 -6.788 13.152 1.00 63.28 213 LYS A C 1
ATOM 1611 O O . LYS A 1 213 ? -31.302 -6.526 12.474 1.00 63.28 213 LYS A O 1
ATOM 1616 N N . SER A 1 214 ? -29.264 -7.474 12.680 1.00 56.06 214 SER A N 1
ATOM 1617 C CA . SER A 1 214 ? -29.123 -7.913 11.281 1.00 56.06 214 SER A CA 1
ATOM 1618 C C . SER A 1 214 ? -30.128 -9.004 10.884 1.00 56.06 214 SER A C 1
ATOM 1620 O O . SER A 1 214 ? -30.488 -9.143 9.717 1.00 56.06 214 SER A O 1
ATOM 1622 N N . THR A 1 215 ? -30.644 -9.742 11.870 1.00 63.53 215 THR A N 1
ATOM 1623 C CA . THR A 1 215 ? -31.591 -10.850 11.666 1.00 63.53 215 THR A CA 1
ATOM 1624 C C . THR A 1 215 ? -33.059 -10.418 11.749 1.00 63.53 215 THR A C 1
ATOM 1626 O O . THR A 1 215 ? -33.967 -11.211 11.488 1.00 63.53 215 THR A O 1
ATOM 1629 N N . LEU A 1 216 ? -33.324 -9.157 12.113 1.00 69.19 216 LEU A N 1
ATOM 1630 C CA . LEU A 1 216 ? -34.673 -8.646 12.339 1.00 69.19 216 LEU A CA 1
ATOM 1631 C C . LEU A 1 216 ? -35.297 -8.062 11.069 1.00 69.19 216 LEU A C 1
ATOM 1633 O O . LEU A 1 216 ? -34.760 -7.142 10.458 1.00 69.19 216 LEU A O 1
ATOM 1637 N N . SER A 1 217 ? -36.512 -8.517 10.748 1.00 74.50 217 SER A N 1
ATOM 1638 C CA . SER A 1 217 ? -37.356 -7.884 9.725 1.00 74.50 217 SER A CA 1
ATOM 1639 C C . SER A 1 217 ? -37.647 -6.408 10.046 1.00 74.50 217 SER A C 1
ATOM 1641 O O . SER A 1 217 ? -37.739 -6.034 11.218 1.00 74.50 217 SER A O 1
ATOM 1643 N N . ASN A 1 218 ? -37.883 -5.580 9.020 1.00 69.19 218 ASN A N 1
ATOM 1644 C CA . ASN A 1 218 ? -38.207 -4.155 9.195 1.00 69.19 218 ASN A CA 1
ATOM 1645 C C . ASN A 1 218 ? -39.342 -3.907 10.215 1.00 69.19 218 ASN A C 1
ATOM 1647 O O . ASN A 1 218 ? -39.141 -3.091 11.110 1.00 69.19 218 ASN A O 1
ATOM 1651 N N . PRO A 1 219 ? -40.475 -4.647 10.205 1.00 73.19 219 PRO A N 1
ATOM 1652 C CA . PRO A 1 219 ? -41.519 -4.473 11.220 1.00 73.19 219 PRO A CA 1
ATOM 1653 C C . PRO A 1 219 ? -41.055 -4.776 12.651 1.00 73.19 219 PRO A C 1
ATOM 1655 O O . PRO A 1 219 ? -41.515 -4.137 13.596 1.00 73.19 219 PRO A O 1
ATOM 1658 N N . ALA A 1 220 ? -40.142 -5.737 12.824 1.00 76.88 220 ALA A N 1
ATOM 1659 C CA . ALA A 1 220 ? -39.588 -6.067 14.133 1.00 76.88 220 ALA A CA 1
ATOM 1660 C C . ALA A 1 220 ? -38.642 -4.966 14.635 1.00 76.88 220 ALA A C 1
ATOM 1662 O O . ALA A 1 220 ? -38.704 -4.601 15.807 1.00 76.88 220 ALA A O 1
ATOM 1663 N N . GLN A 1 221 ? -37.837 -4.370 13.751 1.00 73.50 221 GLN A N 1
ATOM 1664 C CA . GLN A 1 221 ? -37.013 -3.206 14.093 1.00 73.50 221 GLN A CA 1
ATOM 1665 C C . GLN A 1 221 ? -37.876 -1.987 14.452 1.00 73.50 221 GLN A C 1
ATOM 1667 O O . GLN A 1 221 ? -37.631 -1.332 15.466 1.00 73.50 221 GLN A O 1
ATOM 1672 N N . THR A 1 222 ? -38.945 -1.717 13.693 1.00 76.75 222 THR A N 1
ATOM 1673 C CA . THR A 1 222 ? -39.912 -0.656 14.017 1.00 76.75 222 THR A CA 1
ATOM 1674 C C . THR A 1 222 ? -40.591 -0.914 15.368 1.00 76.75 222 THR A C 1
ATOM 1676 O O . THR A 1 222 ? -40.769 0.022 16.147 1.00 76.75 222 THR A O 1
ATOM 1679 N N . ALA A 1 223 ? -40.914 -2.169 15.705 1.00 80.19 223 ALA A N 1
ATOM 1680 C CA . ALA A 1 223 ? -41.478 -2.535 17.008 1.00 80.19 223 ALA A CA 1
ATOM 1681 C C . ALA A 1 223 ? -40.495 -2.302 18.169 1.00 80.19 223 ALA A C 1
ATOM 1683 O O . ALA A 1 223 ? -40.902 -1.806 19.222 1.00 80.19 223 ALA A O 1
ATOM 1684 N N . VAL A 1 224 ? -39.205 -2.598 17.974 1.00 81.62 224 VAL A N 1
ATOM 1685 C CA . VAL A 1 224 ? -38.150 -2.278 18.950 1.00 81.62 224 VAL A CA 1
ATOM 1686 C C . VAL A 1 224 ? -38.035 -0.764 19.132 1.00 81.62 224 VAL A C 1
ATOM 1688 O O . VAL A 1 224 ? -38.095 -0.289 20.264 1.00 81.62 224 VAL A O 1
ATOM 1691 N N . ASN A 1 225 ? -37.979 0.008 18.044 1.00 81.00 225 ASN A N 1
ATOM 1692 C CA . ASN A 1 225 ? -37.913 1.473 18.105 1.00 81.00 225 ASN A CA 1
ATOM 1693 C C . ASN A 1 225 ? -39.154 2.080 18.792 1.00 81.00 225 ASN A C 1
ATOM 1695 O O . ASN A 1 225 ? -39.027 3.002 19.599 1.00 81.00 225 ASN A O 1
ATOM 1699 N N . LEU A 1 226 ? -40.349 1.535 18.530 1.00 82.19 226 LEU A N 1
ATOM 1700 C CA . LEU A 1 226 ? -41.597 1.899 19.214 1.00 82.19 226 LEU A CA 1
ATOM 1701 C C . LEU A 1 226 ? -41.527 1.612 20.717 1.00 82.19 226 LEU A C 1
ATOM 1703 O O . LEU A 1 226 ? -41.864 2.482 21.522 1.00 82.19 226 LEU A O 1
ATOM 1707 N N . GLY A 1 227 ? -41.092 0.409 21.099 1.00 86.19 227 GLY A N 1
ATOM 1708 C CA . GLY A 1 227 ? -40.979 -0.016 22.495 1.00 86.19 227 GLY A CA 1
ATOM 1709 C C . GLY A 1 227 ? -39.958 0.814 23.274 1.00 86.19 227 GLY A C 1
ATOM 1710 O O . GLY A 1 227 ? -40.283 1.360 24.332 1.00 86.19 227 GLY A O 1
ATOM 1711 N N . SER A 1 228 ? -38.758 0.988 22.715 1.00 86.56 228 SER A N 1
ATOM 1712 C CA . SER A 1 228 ? -37.714 1.859 23.265 1.00 86.56 228 SER A CA 1
ATOM 1713 C C . SER A 1 228 ? -38.196 3.303 23.380 1.00 86.56 228 SER A C 1
ATOM 1715 O O . SER A 1 228 ? -38.016 3.938 24.419 1.00 86.56 228 SER A O 1
ATOM 1717 N N . GLY A 1 229 ? -38.871 3.815 22.347 1.00 85.69 229 GLY A N 1
ATOM 1718 C CA . GLY A 1 229 ? -39.443 5.159 22.334 1.00 85.69 229 GLY A CA 1
ATOM 1719 C C . GLY A 1 229 ? -40.529 5.362 23.392 1.00 85.69 229 GLY A C 1
ATOM 1720 O O . GLY A 1 229 ? -40.577 6.415 24.027 1.00 85.69 229 GLY A O 1
ATOM 1721 N N . LEU A 1 230 ? -41.371 4.361 23.649 1.00 88.56 230 LEU A N 1
ATOM 1722 C CA . LEU A 1 230 ? -42.398 4.433 24.689 1.00 88.56 230 LEU A CA 1
ATOM 1723 C C . LEU A 1 230 ? -41.780 4.532 26.091 1.00 88.56 230 LEU A C 1
ATOM 1725 O O . LEU A 1 230 ? -42.166 5.402 26.876 1.00 88.56 230 LEU A O 1
ATOM 1729 N N . ILE A 1 231 ? -40.792 3.682 26.390 1.00 89.56 231 ILE A N 1
ATOM 1730 C CA . ILE A 1 231 ? -40.088 3.677 27.683 1.00 89.56 231 ILE A CA 1
ATOM 1731 C C . ILE A 1 231 ? -39.317 4.988 27.874 1.00 89.56 231 ILE A C 1
ATOM 1733 O O . ILE A 1 231 ? -39.414 5.616 28.932 1.00 89.56 231 ILE A O 1
ATOM 1737 N N . ALA A 1 232 ? -38.627 5.452 26.829 1.00 89.19 232 ALA A N 1
ATOM 1738 C CA . ALA A 1 232 ? -37.964 6.751 26.812 1.00 89.19 232 ALA A CA 1
ATOM 1739 C C . ALA A 1 232 ? -38.946 7.901 27.065 1.00 89.19 232 ALA A C 1
ATOM 1741 O O . ALA A 1 232 ? -38.656 8.802 27.851 1.00 89.19 232 ALA A O 1
ATOM 1742 N N . GLY A 1 233 ? -40.136 7.847 26.462 1.00 86.50 233 GLY A N 1
ATOM 1743 C CA . GLY A 1 233 ? -41.193 8.826 26.684 1.00 86.50 233 GLY A CA 1
ATOM 1744 C C . GLY A 1 233 ? -41.679 8.843 28.133 1.00 86.50 233 GLY A C 1
ATOM 1745 O O . GLY A 1 233 ? -41.827 9.911 28.727 1.00 86.50 233 GLY A O 1
ATOM 1746 N N . PHE A 1 234 ? -41.878 7.682 28.755 1.00 90.50 234 PHE A N 1
ATOM 1747 C CA . PHE A 1 234 ? -42.263 7.625 30.168 1.00 90.50 234 PHE A CA 1
ATOM 1748 C C . PHE A 1 234 ? -41.179 8.178 31.091 1.00 90.50 234 PHE A C 1
ATOM 1750 O O . PHE A 1 234 ? -41.485 8.967 31.987 1.00 90.50 234 PHE A O 1
ATOM 1757 N N . ALA A 1 235 ? -39.916 7.837 30.846 1.00 88.69 235 ALA A N 1
ATOM 1758 C CA . ALA A 1 235 ? -38.804 8.376 31.617 1.00 88.69 235 ALA A CA 1
ATOM 1759 C C . ALA A 1 235 ? -38.674 9.898 31.445 1.00 88.69 235 ALA A C 1
ATOM 1761 O O . ALA A 1 235 ? -38.604 10.629 32.434 1.00 88.69 235 ALA A O 1
ATOM 1762 N N . ALA A 1 236 ? -38.747 10.399 30.209 1.00 88.44 236 ALA A N 1
ATOM 1763 C CA . ALA A 1 236 ? -38.728 11.831 29.919 1.00 88.44 236 ALA A CA 1
ATOM 1764 C C . ALA A 1 236 ? -39.902 12.567 30.574 1.00 88.44 236 ALA A C 1
ATOM 1766 O O . ALA A 1 236 ? -39.737 13.667 31.109 1.00 88.44 236 ALA A O 1
ATOM 1767 N N . ALA A 1 237 ? -41.091 11.960 30.587 1.00 86.00 237 ALA A N 1
ATOM 1768 C CA . ALA A 1 237 ? -42.257 12.498 31.273 1.00 86.00 237 ALA A CA 1
ATOM 1769 C C . ALA A 1 237 ? -42.019 12.615 32.782 1.00 86.00 237 ALA A C 1
ATOM 1771 O O . ALA A 1 237 ? -42.297 13.672 33.338 1.00 86.00 237 ALA A O 1
ATOM 1772 N N . LEU A 1 238 ? -41.481 11.579 33.429 1.00 87.19 238 LEU A N 1
ATOM 1773 C CA . LEU A 1 238 ? -41.192 11.585 34.866 1.00 87.19 238 LEU A CA 1
ATOM 1774 C C . LEU A 1 238 ? -40.140 12.639 35.231 1.00 87.19 238 LEU A C 1
ATOM 1776 O O . LEU A 1 238 ? -40.374 13.437 36.134 1.00 87.19 238 LEU A O 1
ATOM 1780 N N . VAL A 1 239 ? -39.030 12.695 34.489 1.00 86.12 239 VAL A N 1
ATOM 1781 C CA . VAL A 1 239 ? -37.921 13.631 34.749 1.00 86.12 239 VAL A CA 1
ATOM 1782 C C . VAL A 1 239 ? -38.341 15.087 34.532 1.00 86.12 239 VAL A C 1
ATOM 1784 O O . VAL A 1 239 ? -38.022 15.956 35.341 1.00 86.12 239 VAL A O 1
ATOM 1787 N N . SER A 1 240 ? -39.091 15.373 33.465 1.00 84.19 240 SER A N 1
ATOM 1788 C CA . SER A 1 240 ? -39.476 16.750 33.107 1.00 84.19 240 SER A CA 1
ATOM 1789 C C . SER A 1 240 ? -40.744 17.258 33.804 1.00 84.19 240 SER A C 1
ATOM 1791 O O . SER A 1 240 ? -41.073 18.443 33.697 1.00 84.19 240 SER A O 1
ATOM 1793 N N . GLN A 1 241 ? -41.490 16.394 34.500 1.00 82.12 241 GLN A N 1
ATOM 1794 C CA . GLN A 1 241 ? -42.782 16.760 35.086 1.00 82.12 241 GLN A CA 1
ATOM 1795 C C . GLN A 1 241 ? -42.687 17.855 36.162 1.00 82.12 241 GLN A C 1
ATOM 1797 O O . GLN A 1 241 ? -43.485 18.794 36.093 1.00 82.12 241 GLN A O 1
ATOM 1802 N N . PRO A 1 242 ? -41.739 17.818 37.119 1.00 82.25 242 PRO A N 1
ATOM 1803 C CA . PRO A 1 242 ? -41.612 18.888 38.105 1.00 82.25 242 PRO A CA 1
ATOM 1804 C C . PRO A 1 242 ? -41.399 20.263 37.465 1.00 82.25 242 PRO A C 1
ATOM 1806 O O . PRO A 1 242 ? -42.060 21.229 37.853 1.00 82.25 242 PRO A O 1
ATOM 1809 N N . ALA A 1 243 ? -40.532 20.341 36.450 1.00 77.12 243 ALA A N 1
ATOM 1810 C CA . ALA A 1 243 ? -40.265 21.572 35.712 1.00 77.12 243 ALA A CA 1
ATOM 1811 C C . ALA A 1 243 ? -41.531 22.099 35.021 1.00 77.12 243 ALA A C 1
ATOM 1813 O O . ALA A 1 243 ? -41.896 23.261 35.185 1.00 77.12 243 ALA A O 1
ATOM 1814 N N . ASP A 1 244 ? -42.271 21.239 34.324 1.00 75.56 244 ASP A N 1
ATOM 1815 C CA . ASP A 1 244 ? -43.496 21.638 33.623 1.00 75.56 244 ASP A CA 1
ATOM 1816 C C . ASP A 1 244 ? -44.624 22.084 34.569 1.00 75.56 244 ASP A C 1
ATOM 1818 O O . ASP A 1 244 ? -45.337 23.048 34.269 1.00 75.56 244 ASP A O 1
ATOM 1822 N N . THR A 1 245 ? -44.761 21.449 35.737 1.00 73.31 245 THR A N 1
ATOM 1823 C CA . THR A 1 245 ? -45.723 21.868 36.769 1.00 73.31 245 THR A CA 1
ATOM 1824 C C . THR A 1 245 ? -45.372 23.247 37.334 1.00 73.31 245 THR A C 1
ATOM 1826 O O . THR A 1 245 ? -46.260 24.089 37.504 1.00 73.31 245 THR A O 1
ATOM 1829 N N . MET A 1 246 ? -44.086 23.514 37.588 1.00 73.19 246 MET A N 1
ATOM 1830 C CA . MET A 1 246 ? -43.615 24.824 38.060 1.00 73.19 246 MET A CA 1
ATOM 1831 C C . MET A 1 246 ? -43.867 25.924 37.021 1.00 73.19 246 MET A C 1
ATOM 1833 O O . MET A 1 246 ? -44.405 26.982 37.358 1.00 73.19 246 MET A O 1
ATOM 1837 N N . LEU A 1 247 ? -43.573 25.651 35.747 1.00 70.44 247 LEU A N 1
ATOM 1838 C CA . LEU A 1 247 ? -43.796 26.587 34.641 1.00 70.44 247 LEU A CA 1
ATOM 1839 C C . LEU A 1 247 ? -45.284 26.855 34.375 1.00 70.44 247 LEU A C 1
ATOM 1841 O O . LEU A 1 247 ? -45.695 27.976 34.079 1.00 70.44 247 LEU A O 1
ATOM 1845 N N . SER A 1 248 ? -46.134 25.846 34.543 1.00 66.00 248 SER A N 1
ATOM 1846 C CA . SER A 1 248 ? -47.581 26.027 34.408 1.00 66.00 248 SER A CA 1
ATOM 1847 C C . SER A 1 248 ? -48.155 26.931 35.507 1.00 66.00 248 SER A C 1
ATOM 1849 O O . SER A 1 248 ? -49.112 27.664 35.263 1.00 66.00 248 SER A O 1
ATOM 1851 N N . LYS A 1 249 ? -47.582 26.911 36.719 1.00 67.56 249 LYS A N 1
ATOM 1852 C CA . LYS A 1 249 ? -48.010 27.771 37.837 1.00 67.56 249 LYS A CA 1
ATOM 1853 C C . LYS A 1 249 ? -47.449 29.190 37.764 1.00 67.56 249 LYS A C 1
ATOM 1855 O O . LYS A 1 249 ? -48.179 30.133 38.078 1.00 67.56 249 LYS A O 1
ATOM 1860 N N . ILE A 1 250 ? -46.197 29.364 37.332 1.00 67.56 250 ILE A N 1
ATOM 1861 C CA . ILE A 1 250 ? -45.604 30.706 37.203 1.00 67.56 250 ILE A CA 1
ATOM 1862 C C . ILE A 1 250 ? -46.333 31.542 36.145 1.00 67.56 250 ILE A C 1
ATOM 1864 O O . ILE A 1 250 ? -46.551 32.730 36.357 1.00 67.56 250 ILE A O 1
ATOM 1868 N N . ASN A 1 251 ? -46.814 30.901 35.074 1.00 60.34 251 ASN A N 1
ATOM 1869 C CA . ASN A 1 251 ? -47.611 31.551 34.031 1.00 60.34 251 ASN A CA 1
ATOM 1870 C C . ASN A 1 251 ? -49.050 31.886 34.470 1.00 60.34 251 ASN A C 1
ATOM 1872 O O . ASN A 1 251 ? -49.695 32.725 33.850 1.00 60.34 251 ASN A O 1
ATOM 1876 N N . LYS A 1 252 ? -49.564 31.267 35.545 1.00 58.31 252 LYS A N 1
ATOM 1877 C CA . LYS A 1 252 ? -50.913 31.526 36.091 1.00 58.31 252 LYS A CA 1
ATOM 1878 C C . LYS A 1 252 ? -50.967 32.644 37.129 1.00 58.31 252 LYS A C 1
ATOM 1880 O O . LYS A 1 252 ? -52.051 33.099 37.480 1.00 58.31 252 LYS A O 1
ATOM 1885 N N . THR A 1 253 ? -49.823 33.071 37.650 1.00 58.22 253 THR A N 1
ATOM 1886 C CA . THR A 1 253 ? -49.738 34.079 38.711 1.00 58.22 253 THR A CA 1
ATOM 1887 C C . THR A 1 253 ? -49.023 35.316 38.174 1.00 58.22 253 THR A C 1
ATOM 1889 O O . THR A 1 253 ? -47.976 35.202 37.539 1.00 58.22 253 THR A O 1
ATOM 1892 N N . LYS A 1 254 ? -49.568 36.520 38.395 1.00 56.81 254 LYS A N 1
ATOM 1893 C CA . LYS A 1 254 ? -48.811 37.759 38.143 1.00 56.81 254 LYS A CA 1
ATOM 1894 C C . LYS A 1 254 ? -47.802 37.937 39.280 1.00 56.81 254 LYS A C 1
ATOM 1896 O O . LYS A 1 254 ? -48.172 37.784 40.441 1.00 56.81 254 LYS A O 1
ATOM 1901 N N . GLY A 1 255 ? -46.536 38.189 38.943 1.00 58.78 255 GLY A N 1
ATOM 1902 C CA . GLY A 1 255 ? -45.487 38.424 39.941 1.00 58.78 255 GLY A CA 1
ATOM 1903 C C . GLY A 1 255 ? -45.756 39.700 40.735 1.00 58.78 255 GLY A C 1
ATOM 1904 O O . GLY A 1 255 ? -46.328 40.649 40.194 1.00 58.78 255 GLY A O 1
ATOM 1905 N N . ALA A 1 256 ? -45.359 39.723 42.007 1.00 64.31 256 ALA A N 1
ATOM 1906 C CA . ALA A 1 256 ? -45.394 40.956 42.788 1.00 64.31 256 ALA A CA 1
ATOM 1907 C C . ALA A 1 256 ? -44.369 41.975 42.232 1.00 64.31 256 ALA A C 1
ATOM 1909 O O . ALA A 1 256 ? -43.369 41.561 41.632 1.00 64.31 256 ALA A O 1
ATOM 1910 N N . PRO A 1 257 ? -44.573 43.296 42.407 1.00 52.38 257 PRO A N 1
ATOM 1911 C CA . PRO A 1 257 ? -43.607 44.301 41.959 1.00 52.38 257 PRO A CA 1
ATOM 1912 C C . PRO A 1 257 ? -42.212 44.033 42.554 1.00 52.38 257 PRO A C 1
ATOM 1914 O O . PRO A 1 257 ? -42.071 43.954 43.771 1.00 52.38 257 PRO A O 1
ATOM 1917 N N . GLY A 1 258 ? -41.190 43.873 41.701 1.00 62.97 258 GLY A N 1
ATOM 1918 C CA . GLY A 1 258 ? -39.798 43.613 42.110 1.00 62.97 258 GLY A CA 1
ATOM 1919 C C . GLY A 1 258 ? -39.411 42.138 42.312 1.00 62.97 258 GLY A C 1
ATOM 1920 O O . GLY A 1 258 ? -38.266 41.855 42.657 1.00 62.97 258 GLY A O 1
ATOM 1921 N N . GLU A 1 259 ? -40.320 41.182 42.089 1.00 69.62 259 GLU A N 1
ATOM 1922 C CA . GLU A 1 259 ? -40.052 39.751 42.284 1.00 69.62 259 GLU A CA 1
ATOM 1923 C C . GLU A 1 259 ? -39.453 39.095 41.020 1.00 69.62 259 GLU A C 1
ATOM 1925 O O . GLU A 1 259 ? -40.105 39.002 39.979 1.00 69.62 259 GLU A O 1
ATOM 1930 N N . GLY A 1 260 ? -38.208 38.611 41.102 1.00 68.75 260 GLY A N 1
ATOM 1931 C CA . GLY A 1 260 ? -37.531 37.935 39.989 1.00 68.75 260 GLY A CA 1
ATOM 1932 C C . GLY A 1 260 ? -38.123 36.560 39.638 1.00 68.75 260 GLY A C 1
ATOM 1933 O O . GLY A 1 260 ? -38.672 35.853 40.482 1.00 68.75 260 GLY A O 1
ATOM 1934 N N . THR A 1 261 ? -37.974 36.123 38.383 1.00 65.56 261 THR A N 1
ATOM 1935 C CA . THR A 1 261 ? -38.478 34.816 37.905 1.00 65.56 261 THR A CA 1
ATOM 1936 C C . THR A 1 261 ? -37.919 33.641 38.717 1.00 65.56 261 THR A C 1
ATOM 1938 O O . THR A 1 261 ? -38.653 32.716 39.060 1.00 65.56 261 THR A O 1
ATOM 1941 N N . THR A 1 262 ? -36.640 33.696 39.094 1.00 66.06 262 THR A N 1
ATOM 1942 C CA . THR A 1 262 ? -35.963 32.632 39.851 1.00 66.06 262 THR A CA 1
ATOM 1943 C C . THR A 1 262 ? -36.470 32.518 41.290 1.00 66.06 262 THR A C 1
ATOM 1945 O O . THR A 1 262 ? -36.739 31.411 41.757 1.00 66.06 262 THR A O 1
ATOM 1948 N N . SER A 1 263 ? -36.676 33.638 41.995 1.00 71.56 263 SER A N 1
ATOM 1949 C CA . SER A 1 263 ? -37.221 33.613 43.362 1.00 71.56 263 SER A CA 1
ATOM 1950 C C . SER A 1 263 ? -38.658 33.083 43.386 1.00 71.56 263 SER A C 1
ATOM 1952 O O . SER A 1 263 ? -39.024 32.328 44.290 1.00 71.56 263 SER A O 1
ATOM 1954 N N . ARG A 1 264 ? -39.444 33.378 42.342 1.00 72.19 264 ARG A N 1
ATOM 1955 C CA . ARG A 1 264 ? -40.801 32.839 42.145 1.00 72.19 264 ARG A CA 1
ATOM 1956 C C . ARG A 1 264 ? -40.812 31.336 41.913 1.00 72.19 264 ARG A C 1
ATOM 1958 O O . ARG A 1 264 ? -41.616 30.641 42.528 1.00 72.19 264 ARG A O 1
ATOM 1965 N N . LEU A 1 265 ? -39.918 30.823 41.067 1.00 71.19 265 LEU A N 1
ATOM 1966 C CA . LEU A 1 265 ? -39.785 29.379 40.842 1.00 71.19 265 LEU A CA 1
ATOM 1967 C C . LEU A 1 265 ? -39.439 28.645 42.142 1.00 71.19 265 LEU A C 1
ATOM 1969 O O . LEU A 1 265 ? -40.068 27.636 42.450 1.00 71.19 265 LEU A O 1
ATOM 1973 N N . ILE A 1 266 ? -38.521 29.190 42.949 1.00 74.69 266 ILE A N 1
ATOM 1974 C CA . ILE A 1 266 ? -38.148 28.617 44.253 1.00 74.69 266 ILE A CA 1
ATOM 1975 C C . ILE A 1 266 ? -39.339 28.614 45.222 1.00 74.69 266 ILE A C 1
ATOM 1977 O O . ILE A 1 266 ? -39.569 27.624 45.919 1.00 74.69 266 ILE A O 1
ATOM 1981 N N . LYS A 1 267 ? -40.124 29.695 45.265 1.00 77.12 267 LYS A N 1
ATOM 1982 C CA . LYS A 1 267 ? -41.327 29.784 46.106 1.00 77.12 267 LYS A CA 1
ATOM 1983 C C . LYS A 1 267 ? -42.391 28.764 45.687 1.00 77.12 267 LYS A C 1
ATOM 1985 O O . LYS A 1 267 ? -42.872 28.007 46.524 1.00 77.12 267 LYS A O 1
ATOM 1990 N N . ILE A 1 268 ? -42.686 28.682 44.390 1.00 74.44 268 ILE A N 1
ATOM 1991 C CA . ILE A 1 268 ? -43.642 27.720 43.819 1.00 74.44 268 ILE A CA 1
ATOM 1992 C C . ILE A 1 268 ? -43.183 26.277 44.066 1.00 74.44 268 ILE A C 1
ATOM 1994 O O . ILE A 1 268 ? -44.009 25.423 44.389 1.00 74.44 268 ILE A O 1
ATOM 1998 N N . ALA A 1 269 ? -41.881 25.998 43.958 1.00 75.50 269 ALA A N 1
ATOM 1999 C CA . ALA A 1 269 ? -41.313 24.686 44.258 1.00 75.50 269 ALA A CA 1
ATOM 2000 C C . ALA A 1 269 ? -41.541 24.288 45.726 1.00 75.50 269 ALA A C 1
ATOM 2002 O O . ALA A 1 269 ? -41.974 23.166 45.998 1.00 75.50 269 ALA A O 1
ATOM 2003 N N . LYS A 1 270 ? -41.320 25.219 46.667 1.00 79.31 270 LYS A N 1
ATOM 2004 C CA . LYS A 1 270 ? -41.574 25.010 48.104 1.00 79.31 270 LYS A CA 1
ATOM 2005 C C . LYS A 1 270 ? -43.059 24.794 48.412 1.00 79.31 270 LYS A C 1
ATOM 2007 O O . LYS A 1 270 ? -43.382 23.924 49.211 1.00 79.31 270 LYS A O 1
ATOM 2012 N N . GLU A 1 271 ? -43.954 25.539 47.762 1.00 79.69 271 GLU A N 1
ATOM 2013 C CA . GLU A 1 271 ? -45.411 25.411 47.940 1.00 79.69 271 GLU A CA 1
ATOM 2014 C C . GLU A 1 271 ? -45.984 24.117 47.340 1.00 79.69 271 GLU A C 1
ATOM 2016 O O . GLU A 1 271 ? -46.946 23.558 47.861 1.00 79.69 271 GLU A O 1
ATOM 2021 N N . LEU A 1 272 ? -45.426 23.638 46.225 1.00 75.50 272 LEU A N 1
ATOM 2022 C CA . LEU A 1 272 ? -45.856 22.396 45.578 1.00 75.50 272 LEU A CA 1
ATOM 2023 C C . LEU A 1 272 ? -45.425 21.149 46.356 1.00 75.50 272 LEU A C 1
ATOM 2025 O O . LEU A 1 272 ? -46.172 20.167 46.406 1.00 75.50 272 LEU A O 1
ATOM 2029 N N . GLY A 1 273 ? -44.208 21.163 46.903 1.00 77.12 273 GLY A N 1
ATOM 2030 C CA . GLY A 1 273 ? -43.559 19.963 47.425 1.00 77.12 273 GLY A CA 1
ATOM 2031 C C . GLY A 1 273 ? -43.404 18.855 46.369 1.00 77.12 273 GLY A C 1
ATOM 2032 O O . GLY A 1 273 ? -43.781 18.999 45.202 1.00 77.12 273 GLY A O 1
ATOM 2033 N N . LEU A 1 274 ? -42.863 17.703 46.780 1.00 76.06 274 LEU A N 1
ATOM 2034 C CA . LEU A 1 274 ? -42.618 16.572 45.873 1.00 76.06 274 LEU A CA 1
ATOM 2035 C C . LEU A 1 274 ? -43.921 15.978 45.311 1.00 76.06 274 LEU A C 1
ATOM 2037 O O . LEU A 1 274 ? -43.997 15.619 44.145 1.00 76.06 274 LEU A O 1
ATOM 2041 N N . ARG A 1 275 ? -44.981 15.891 46.124 1.00 74.38 275 ARG A N 1
ATOM 2042 C CA . ARG A 1 275 ? -46.260 15.307 45.686 1.00 74.38 275 ARG A CA 1
ATOM 2043 C C . ARG A 1 275 ? -47.021 16.230 44.730 1.00 74.38 275 ARG A C 1
ATOM 2045 O O . ARG A 1 275 ? -47.656 15.748 43.796 1.00 74.38 275 ARG A O 1
ATOM 2052 N N . GLY A 1 276 ? -46.959 17.546 44.944 1.00 74.00 276 GLY A N 1
ATOM 2053 C CA . GLY A 1 276 ? -47.626 18.520 44.083 1.00 74.00 276 GLY A CA 1
ATOM 2054 C C . GLY A 1 276 ? -46.919 18.722 42.745 1.00 74.00 276 GLY A C 1
ATOM 2055 O O . GLY A 1 276 ? -47.593 18.983 41.750 1.00 74.00 276 GLY A O 1
ATOM 2056 N N . SER A 1 277 ? -45.593 18.558 42.682 1.00 77.31 277 SER A N 1
ATOM 2057 C CA . SER A 1 277 ? -44.823 18.733 41.441 1.00 77.31 277 SER A CA 1
ATOM 2058 C C . SER A 1 277 ? -45.124 17.670 40.373 1.00 77.31 277 SER A C 1
ATOM 2060 O O . SER A 1 277 ? -44.930 17.936 39.188 1.00 77.31 277 SER A O 1
ATOM 2062 N N . TYR A 1 278 ? -45.692 16.520 40.756 1.00 81.00 278 TYR A N 1
ATOM 2063 C CA . TYR A 1 278 ? -46.125 15.451 39.842 1.00 81.00 278 TYR A CA 1
ATOM 2064 C C . TYR A 1 278 ? -47.623 15.477 39.491 1.00 81.00 278 TYR A C 1
ATOM 2066 O O . TYR A 1 278 ? -48.130 14.566 38.830 1.00 81.00 278 TYR A O 1
ATOM 2074 N N . ALA A 1 279 ? -48.356 16.528 39.867 1.00 72.06 279 ALA A N 1
ATOM 2075 C CA . ALA A 1 279 ? -49.771 16.659 39.526 1.00 72.06 279 ALA A CA 1
ATOM 2076 C C . ALA A 1 279 ? -49.996 16.634 38.000 1.00 72.06 279 ALA A C 1
ATOM 2078 O O . ALA A 1 279 ? -49.429 17.438 37.268 1.00 72.06 279 ALA A O 1
ATOM 2079 N N . GLY A 1 280 ? -50.837 15.714 37.511 1.00 69.62 280 GLY A N 1
ATOM 2080 C CA . GLY A 1 280 ? -51.123 15.560 36.076 1.00 69.62 280 GLY A CA 1
ATOM 2081 C C . GLY A 1 280 ? -50.205 14.590 35.316 1.00 69.62 280 GLY A C 1
ATOM 2082 O O . GLY A 1 280 ? -50.337 14.474 34.096 1.00 69.62 280 GLY A O 1
ATOM 2083 N N . ILE A 1 281 ? -49.329 13.850 36.010 1.00 79.44 281 ILE A N 1
ATOM 2084 C CA . ILE A 1 281 ? -48.378 12.910 35.390 1.00 79.44 281 ILE A CA 1
ATOM 2085 C C . ILE A 1 281 ? -49.049 11.846 34.505 1.00 79.44 281 ILE A C 1
ATOM 2087 O O . ILE A 1 281 ? -48.520 11.535 33.447 1.00 79.44 281 ILE A O 1
ATOM 2091 N N . GLY A 1 282 ? -50.238 11.342 34.860 1.00 75.19 282 GLY A N 1
ATOM 2092 C CA . GLY A 1 282 ? -50.933 10.316 34.066 1.00 75.19 282 GLY A CA 1
ATOM 2093 C C . GLY A 1 282 ? -51.267 10.767 32.637 1.00 75.19 282 GLY A C 1
ATOM 2094 O O . GLY A 1 282 ? -51.009 10.046 31.677 1.00 75.19 282 GLY A O 1
ATOM 2095 N N . ALA A 1 283 ? -51.758 12.000 32.476 1.00 69.44 283 ALA A N 1
ATOM 2096 C CA . ALA A 1 283 ? -52.026 12.571 31.155 1.00 69.44 283 ALA A CA 1
ATOM 2097 C C . ALA A 1 283 ? -50.728 12.847 30.376 1.00 69.44 283 ALA A C 1
ATOM 2099 O O . ALA A 1 283 ? -50.686 12.678 29.157 1.00 69.44 283 ALA A O 1
ATOM 2100 N N . ARG A 1 284 ? -49.652 13.233 31.077 1.00 76.25 284 ARG A N 1
ATOM 2101 C CA . ARG A 1 284 ? -48.334 13.442 30.465 1.00 76.25 284 ARG A CA 1
ATOM 2102 C C . ARG A 1 284 ? -47.717 12.132 29.989 1.00 76.25 284 ARG A C 1
ATOM 2104 O O . ARG A 1 284 ? -47.195 12.116 28.885 1.00 76.25 284 ARG A O 1
ATOM 2111 N N . LEU A 1 285 ? -47.795 11.057 30.773 1.00 81.62 285 LEU A N 1
ATOM 2112 C CA . LEU A 1 285 ? -47.286 9.738 30.391 1.00 81.62 285 LEU A CA 1
ATOM 2113 C C . LEU A 1 285 ? -47.935 9.268 29.090 1.00 81.62 285 LEU A C 1
ATOM 2115 O O . LEU A 1 285 ? -47.224 8.895 28.165 1.00 81.62 285 LEU A O 1
ATOM 2119 N N . PHE A 1 286 ? -49.262 9.379 28.976 1.00 78.88 286 PHE A N 1
ATOM 2120 C CA . PHE A 1 286 ? -49.969 9.036 27.742 1.00 78.88 286 PHE A CA 1
ATOM 2121 C C . PHE A 1 286 ? -49.505 9.885 26.549 1.00 78.88 286 PHE A C 1
ATOM 2123 O O . PHE A 1 286 ? -49.144 9.349 25.503 1.00 78.88 286 PHE A O 1
ATOM 2130 N N . MET A 1 287 ? -49.471 11.210 26.711 1.00 78.25 287 MET A N 1
ATOM 2131 C CA . MET A 1 287 ? -49.117 12.135 25.633 1.00 78.25 287 MET A CA 1
ATOM 2132 C C . MET A 1 287 ? -47.655 11.982 25.194 1.00 78.25 287 MET A C 1
ATOM 2134 O O . MET A 1 287 ? -47.376 11.794 24.015 1.00 78.25 287 MET A O 1
ATOM 2138 N N . VAL A 1 288 ? -46.718 12.039 26.139 1.00 82.00 288 VAL A N 1
ATOM 2139 C CA . VAL A 1 288 ? -45.278 11.958 25.872 1.00 82.00 288 VAL A CA 1
ATOM 2140 C C . VAL A 1 288 ? -44.878 10.558 25.423 1.00 82.00 288 VAL A C 1
ATOM 2142 O O . VAL A 1 288 ? -44.063 10.436 24.512 1.00 82.00 288 VAL A O 1
ATOM 2145 N N . GLY A 1 289 ? -45.448 9.512 26.024 1.00 82.56 289 GLY A N 1
ATOM 2146 C CA . GLY A 1 289 ? -45.222 8.133 25.602 1.00 82.56 289 GLY A CA 1
ATOM 2147 C C . GLY A 1 289 ? -45.627 7.927 24.144 1.00 82.56 289 GLY A C 1
ATOM 2148 O O . GLY A 1 289 ? -44.821 7.454 23.349 1.00 82.56 289 GLY A O 1
ATOM 2149 N N . THR A 1 290 ? -46.825 8.386 23.766 1.00 81.75 290 THR A N 1
ATOM 2150 C CA . THR A 1 290 ? -47.326 8.285 22.383 1.00 81.75 290 THR A CA 1
ATOM 2151 C C . THR A 1 290 ? -46.496 9.124 21.408 1.00 81.75 290 THR A C 1
ATOM 2153 O O . THR A 1 290 ? -46.125 8.632 20.344 1.00 81.75 290 THR A O 1
ATOM 2156 N N . LEU A 1 291 ? -46.151 10.368 21.774 1.00 83.38 291 LEU A N 1
ATOM 2157 C CA . LEU A 1 291 ? -45.288 11.232 20.958 1.00 83.38 291 LEU A CA 1
ATOM 2158 C C . LEU A 1 291 ? -43.921 10.604 20.720 1.00 83.38 291 LEU A C 1
ATOM 2160 O O . LEU A 1 291 ? -43.450 10.560 19.591 1.00 83.38 291 LEU A O 1
ATOM 2164 N N . THR A 1 292 ? -43.279 10.126 21.781 1.00 84.06 292 THR A N 1
ATOM 2165 C CA . THR A 1 292 ? -41.901 9.636 21.723 1.00 84.06 292 THR A CA 1
ATOM 2166 C C . THR A 1 292 ? -41.821 8.313 20.972 1.00 84.06 292 THR A C 1
ATOM 2168 O O . THR A 1 292 ? -40.950 8.162 20.118 1.00 84.06 292 THR A O 1
ATOM 2171 N N . ALA A 1 293 ? -42.770 7.403 21.213 1.00 83.25 293 ALA A N 1
ATOM 2172 C CA . ALA A 1 293 ? -42.897 6.161 20.458 1.00 83.25 293 ALA A CA 1
ATOM 2173 C C . ALA A 1 293 ? -43.116 6.438 18.963 1.00 83.25 293 ALA A C 1
ATOM 2175 O O . ALA A 1 293 ? -42.366 5.935 18.131 1.00 83.25 293 ALA A O 1
ATOM 2176 N N . GLY A 1 294 ? -44.079 7.302 18.617 1.00 82.00 294 GLY A N 1
ATOM 2177 C CA . GLY A 1 294 ? -44.340 7.675 17.225 1.00 82.00 294 GLY A CA 1
ATOM 2178 C C . GLY A 1 294 ? -43.150 8.370 16.558 1.00 82.00 294 GLY A C 1
ATOM 2179 O O . GLY A 1 294 ? -42.849 8.095 15.400 1.00 82.00 294 GLY A O 1
ATOM 2180 N N . GLN A 1 295 ? -42.433 9.229 17.290 1.00 83.44 295 GLN A N 1
ATOM 2181 C CA . GLN A 1 295 ? -41.254 9.929 16.777 1.00 83.44 295 GLN A CA 1
ATOM 2182 C C . GLN A 1 295 ? -40.140 8.957 16.426 1.00 83.44 295 GLN A C 1
ATOM 2184 O O . GLN A 1 295 ? -39.615 9.057 15.327 1.00 83.44 295 GLN A O 1
ATOM 2189 N N . PHE A 1 296 ? -39.787 8.024 17.312 1.00 78.31 296 PHE A N 1
ATOM 2190 C CA . PHE A 1 296 ? -38.707 7.071 17.039 1.00 78.31 296 PHE A CA 1
ATOM 2191 C C . PHE A 1 296 ? -39.090 6.001 16.011 1.00 78.31 296 PHE A C 1
ATOM 2193 O O . PHE A 1 296 ? -38.224 5.572 15.253 1.00 78.31 296 PHE A O 1
ATOM 2200 N N . ALA A 1 297 ? -40.371 5.635 15.912 1.00 77.12 297 ALA A N 1
ATOM 2201 C CA . ALA A 1 297 ? -40.871 4.769 14.845 1.00 77.12 297 ALA A CA 1
ATOM 2202 C C . ALA A 1 297 ? -40.713 5.428 13.467 1.00 77.12 297 ALA A C 1
ATOM 2204 O O . ALA A 1 297 ? -40.011 4.912 12.602 1.00 77.12 297 ALA A O 1
ATOM 2205 N N . ILE A 1 298 ? -41.286 6.627 13.303 1.00 78.88 298 ILE A N 1
ATOM 2206 C CA . ILE A 1 298 ? -41.218 7.386 12.048 1.00 78.88 298 ILE A CA 1
ATOM 2207 C C . ILE A 1 298 ? -39.769 7.770 11.740 1.00 78.88 298 ILE A C 1
ATOM 2209 O O . ILE A 1 298 ? -39.348 7.699 10.592 1.00 78.88 298 ILE A O 1
ATOM 2213 N N . TYR A 1 299 ? -38.986 8.147 12.752 1.00 72.44 299 TYR A N 1
ATOM 2214 C CA . TYR A 1 299 ? -37.570 8.453 12.583 1.00 72.44 299 TYR A CA 1
ATOM 2215 C C . TYR A 1 299 ? -36.787 7.239 12.079 1.00 72.44 299 TYR A C 1
ATOM 2217 O O . TYR A 1 299 ? -36.025 7.392 11.136 1.00 72.44 299 TYR A O 1
ATOM 2225 N N . GLY A 1 300 ? -36.998 6.042 12.640 1.00 65.31 300 GLY A N 1
ATOM 2226 C CA . GLY A 1 300 ? -36.339 4.811 12.189 1.00 65.31 300 GLY A CA 1
ATOM 2227 C C . GLY A 1 300 ? -36.693 4.425 10.749 1.00 65.31 300 GLY A C 1
ATOM 2228 O O . GLY A 1 300 ? -35.804 4.095 9.959 1.00 65.31 300 GLY A O 1
ATOM 2229 N N . ASP A 1 301 ? -37.969 4.540 10.381 1.00 71.25 301 ASP A N 1
ATOM 2230 C CA . ASP A 1 301 ? -38.445 4.210 9.034 1.00 71.25 301 ASP A CA 1
ATOM 2231 C C . ASP A 1 301 ? -37.956 5.238 7.994 1.00 71.25 301 ASP A C 1
ATOM 2233 O O . ASP A 1 301 ? -37.469 4.869 6.925 1.00 71.25 301 ASP A O 1
ATOM 2237 N N . VAL A 1 302 ? -37.996 6.537 8.322 1.00 70.06 302 VAL A N 1
ATOM 2238 C CA . VAL A 1 302 ? -37.499 7.620 7.453 1.00 70.06 302 VAL A CA 1
ATOM 2239 C C . VAL A 1 302 ? -35.972 7.582 7.340 1.00 70.06 302 VAL A C 1
ATOM 2241 O O . VAL A 1 302 ? -35.439 7.750 6.247 1.00 70.06 302 VAL A O 1
ATOM 2244 N N . LYS A 1 303 ? -35.253 7.288 8.429 1.00 63.69 303 LYS A N 1
ATOM 2245 C CA . LYS A 1 303 ? -33.795 7.064 8.440 1.00 63.69 303 LYS A CA 1
ATOM 2246 C C . LYS A 1 303 ? -33.406 5.929 7.489 1.00 63.69 303 LYS A C 1
ATOM 2248 O O . LYS A 1 303 ? -32.469 6.083 6.708 1.00 63.69 303 LYS A O 1
ATOM 2253 N N . SER A 1 304 ? -34.166 4.835 7.506 1.00 63.66 304 SER A N 1
ATOM 2254 C CA . SER A 1 304 ? -33.969 3.694 6.604 1.00 63.66 304 SER A CA 1
ATOM 2255 C C . SER A 1 304 ? -34.265 4.053 5.146 1.00 63.66 304 SER A C 1
ATOM 2257 O O . SER A 1 304 ? -33.453 3.769 4.271 1.00 63.66 304 SER A O 1
ATOM 2259 N N . ALA A 1 305 ? -35.369 4.754 4.879 1.00 60.81 305 ALA A N 1
ATOM 2260 C CA . ALA A 1 305 ? -35.726 5.202 3.531 1.00 60.81 305 ALA A CA 1
ATOM 2261 C C . ALA A 1 305 ? -34.729 6.218 2.937 1.00 60.81 305 ALA A C 1
ATOM 2263 O O . ALA A 1 305 ? -34.553 6.274 1.723 1.00 60.81 305 ALA A O 1
ATOM 2264 N N . LEU A 1 306 ? -34.063 7.010 3.783 1.00 57.22 306 LEU A N 1
ATOM 2265 C CA . LEU A 1 306 ? -33.057 8.003 3.386 1.00 57.22 306 LEU A CA 1
ATOM 2266 C C . LEU A 1 306 ? -31.622 7.448 3.366 1.00 57.22 306 LEU A C 1
ATOM 2268 O O . LEU A 1 306 ? -30.682 8.215 3.143 1.00 57.22 306 LEU A O 1
ATOM 2272 N N . GLY A 1 307 ? -31.427 6.150 3.626 1.00 53.59 307 GLY A N 1
ATOM 2273 C CA . GLY A 1 307 ? -30.100 5.525 3.688 1.00 53.59 307 GLY A CA 1
ATOM 2274 C C . GLY A 1 307 ? -29.187 6.133 4.758 1.00 53.59 307 GLY A C 1
ATOM 2275 O O . GLY A 1 307 ? -27.975 6.150 4.590 1.00 53.59 307 GLY A O 1
ATOM 2276 N N . ALA A 1 308 ? -29.766 6.690 5.823 1.00 50.56 308 ALA A N 1
ATOM 2277 C CA . ALA A 1 308 ? -29.057 7.371 6.901 1.00 50.56 308 ALA A CA 1
ATOM 2278 C C . ALA A 1 308 ? -28.960 6.486 8.149 1.00 50.56 308 ALA A C 1
ATOM 2280 O O . ALA A 1 308 ? -29.080 6.999 9.250 1.00 50.56 308 ALA A O 1
ATOM 2281 N N . GLN A 1 309 ? -28.854 5.161 8.013 1.00 53.16 309 GLN A N 1
ATOM 2282 C CA . GLN A 1 309 ? -28.790 4.252 9.164 1.00 53.16 309 GLN A CA 1
ATOM 2283 C C . GLN A 1 309 ? -27.521 4.504 10.006 1.00 53.16 309 GLN A C 1
ATOM 2285 O O . GLN A 1 309 ? -26.501 4.911 9.458 1.00 53.16 309 GLN A O 1
ATOM 2290 N N . ASP A 1 310 ? -27.586 4.283 11.335 1.00 46.03 310 ASP A N 1
ATOM 2291 C CA . ASP A 1 310 ? -26.348 4.063 12.100 1.00 46.03 310 ASP A CA 1
ATOM 2292 C C . ASP A 1 310 ? -25.757 2.831 11.462 1.00 46.03 310 ASP A C 1
ATOM 2294 O O . ASP A 1 310 ? -26.499 1.847 11.349 1.00 46.03 310 ASP A O 1
ATOM 2298 N N . GLU A 1 311 ? -24.521 2.953 10.985 1.00 41.00 311 GLU A N 1
ATOM 2299 C CA . GLU A 1 311 ? -23.819 1.930 10.229 1.00 41.00 311 GLU A CA 1
ATOM 2300 C C . GLU A 1 311 ? -24.285 0.540 10.678 1.00 41.00 311 GLU A C 1
ATOM 2302 O O . GLU A 1 311 ? -24.082 0.140 11.830 1.00 41.00 311 GLU A O 1
ATOM 2307 N N . GLU A 1 312 ? -24.947 -0.210 9.784 1.00 44.00 312 GLU A N 1
ATOM 2308 C CA . GLU A 1 312 ? -24.719 -1.652 9.790 1.00 44.00 312 GLU A CA 1
ATOM 2309 C C . GLU A 1 312 ? -23.210 -1.770 9.917 1.00 44.00 312 GLU A C 1
ATOM 2311 O O . GLU A 1 312 ? -22.511 -1.224 9.058 1.00 44.00 312 GLU A O 1
ATOM 2316 N N . ARG A 1 313 ? -22.717 -2.308 11.042 1.00 48.75 313 ARG A N 1
ATOM 2317 C CA . ARG A 1 313 ? -21.279 -2.411 11.257 1.00 48.75 313 ARG A CA 1
ATOM 2318 C C . ARG A 1 313 ? -20.752 -3.161 10.049 1.00 48.75 313 ARG A C 1
ATOM 2320 O O . ARG A 1 313 ? -21.029 -4.350 9.892 1.00 48.75 313 ARG A O 1
ATOM 2327 N N . LYS A 1 314 ? -20.112 -2.432 9.137 1.00 57.44 314 LYS A N 1
ATOM 2328 C CA . LYS A 1 314 ? -19.584 -3.041 7.932 1.00 57.44 314 LYS A CA 1
ATOM 2329 C C . LYS A 1 314 ? -18.523 -4.018 8.413 1.00 57.44 314 LYS A C 1
ATOM 2331 O O . LYS A 1 314 ? -17.766 -3.649 9.318 1.00 57.44 314 LYS A O 1
ATOM 2336 N N . PRO A 1 315 ? -18.488 -5.241 7.865 1.00 75.62 315 PRO A N 1
ATOM 2337 C CA . PRO A 1 315 ? -17.403 -6.147 8.165 1.00 75.62 315 PRO A CA 1
ATOM 2338 C C . PRO A 1 315 ? -16.075 -5.427 7.952 1.00 75.62 315 PRO A C 1
ATOM 2340 O O . PRO A 1 315 ? -15.898 -4.750 6.932 1.00 75.62 315 PRO A O 1
ATOM 2343 N N . THR A 1 316 ? -15.178 -5.524 8.925 1.00 81.25 316 THR A N 1
ATOM 2344 C CA . THR A 1 316 ? -13.853 -4.917 8.844 1.00 81.25 316 THR A CA 1
ATOM 2345 C C . THR A 1 316 ? -13.143 -5.537 7.637 1.00 81.25 316 THR A C 1
ATOM 2347 O O . THR A 1 316 ? -13.085 -6.770 7.542 1.00 81.25 316 THR A O 1
ATOM 2350 N N . PRO A 1 317 ? -12.642 -4.738 6.676 1.00 86.25 317 PRO A N 1
ATOM 2351 C CA . PRO A 1 317 ? -11.857 -5.266 5.569 1.00 86.25 317 PRO A CA 1
ATOM 2352 C C . PRO A 1 317 ? -10.640 -6.033 6.086 1.00 86.25 317 PRO A C 1
ATOM 2354 O O . PRO A 1 317 ? -10.100 -5.727 7.148 1.00 86.25 317 PRO A O 1
ATOM 2357 N N . GLU A 1 318 ? -10.211 -7.053 5.351 1.00 90.06 318 GLU A N 1
ATOM 2358 C CA . GLU A 1 318 ? -8.947 -7.713 5.663 1.00 90.06 318 GLU A CA 1
ATOM 2359 C C . GLU A 1 318 ? -7.782 -6.745 5.411 1.00 90.06 318 GLU A C 1
ATOM 2361 O O . GLU A 1 318 ? -7.853 -5.924 4.496 1.00 90.06 318 GLU A O 1
ATOM 2366 N N . ASN A 1 319 ? -6.724 -6.820 6.224 1.00 95.44 319 ASN A N 1
ATOM 2367 C CA . ASN A 1 319 ? -5.554 -5.976 6.021 1.00 95.44 319 ASN A CA 1
ATOM 2368 C C . ASN A 1 319 ? -4.878 -6.372 4.705 1.00 95.44 319 ASN A C 1
ATOM 2370 O O . ASN A 1 319 ? -4.521 -7.535 4.515 1.00 95.44 319 ASN A O 1
ATOM 2374 N N . GLY A 1 320 ? -4.676 -5.405 3.812 1.00 96.50 320 GLY A N 1
ATOM 2375 C CA . GLY A 1 320 ? -3.888 -5.625 2.606 1.00 96.50 320 GLY A CA 1
ATOM 2376 C C . GLY A 1 320 ? -2.421 -5.891 2.948 1.00 96.50 320 GLY A C 1
ATOM 2377 O O . GLY A 1 320 ? -1.844 -5.204 3.800 1.00 96.50 320 GLY A O 1
ATOM 2378 N N . THR A 1 321 ? -1.822 -6.853 2.241 1.00 98.69 321 THR A N 1
ATOM 2379 C CA . THR A 1 321 ? -0.367 -7.080 2.205 1.00 98.69 321 THR A CA 1
ATOM 2380 C C . THR A 1 321 ? 0.069 -7.318 0.758 1.00 98.69 321 THR A C 1
ATOM 2382 O O . THR A 1 321 ? -0.414 -8.257 0.116 1.00 98.69 321 THR A O 1
ATOM 2385 N N . LEU A 1 322 ? 0.909 -6.427 0.224 1.00 98.81 322 LEU A N 1
ATOM 2386 C CA . LEU A 1 322 ? 1.546 -6.582 -1.087 1.00 98.81 322 LEU A CA 1
ATOM 2387 C C . LEU A 1 322 ? 2.739 -7.525 -0.933 1.00 98.81 322 LEU A C 1
ATOM 2389 O O . LEU A 1 322 ? 3.308 -7.596 0.140 1.00 98.81 322 LEU A O 1
ATOM 2393 N N . PHE A 1 323 ? 3.137 -8.252 -1.965 1.00 98.88 323 PHE A N 1
ATOM 2394 C CA . PHE A 1 323 ? 4.351 -9.065 -1.933 1.00 98.88 323 PHE A CA 1
ATOM 2395 C C . PHE A 1 323 ? 5.117 -8.883 -3.235 1.00 98.88 323 PHE A C 1
ATOM 2397 O O . PHE A 1 323 ? 4.571 -9.169 -4.302 1.00 98.88 323 PHE A O 1
ATOM 2404 N N . GLN A 1 324 ? 6.365 -8.424 -3.158 1.00 98.81 324 GLN A N 1
ATOM 2405 C CA . GLN A 1 324 ? 7.258 -8.448 -4.314 1.00 98.81 324 GLN A CA 1
ATOM 2406 C C . GLN A 1 324 ? 7.629 -9.904 -4.579 1.00 98.81 324 GLN A C 1
ATOM 2408 O O . GLN A 1 324 ? 8.273 -10.533 -3.747 1.00 98.81 324 GLN A O 1
ATOM 2413 N N . ALA A 1 325 ? 7.208 -10.450 -5.718 1.00 98.50 325 ALA A N 1
ATOM 2414 C CA . ALA A 1 325 ? 7.237 -11.883 -5.994 1.00 98.50 325 ALA A CA 1
ATOM 2415 C C . ALA A 1 325 ? 8.479 -12.341 -6.776 1.00 98.50 325 ALA A C 1
ATOM 2417 O O . ALA A 1 325 ? 8.404 -13.302 -7.542 1.00 98.50 325 ALA A O 1
ATOM 2418 N N . PHE A 1 326 ? 9.608 -11.655 -6.615 1.00 98.62 326 PHE A N 1
ATOM 2419 C CA . PHE A 1 326 ? 10.898 -12.007 -7.206 1.00 98.62 326 PHE A CA 1
ATOM 2420 C C . PHE A 1 326 ? 12.046 -11.329 -6.447 1.00 98.62 326 PHE A C 1
ATOM 2422 O O . PHE A 1 326 ? 11.830 -10.348 -5.740 1.00 98.62 326 PHE A O 1
ATOM 2429 N N . GLU A 1 327 ? 13.255 -11.852 -6.624 1.00 97.56 327 GLU A N 1
ATOM 2430 C CA . GLU A 1 327 ? 14.524 -11.204 -6.272 1.00 97.56 327 GLU A CA 1
ATOM 2431 C C . GLU A 1 327 ? 15.434 -11.187 -7.512 1.00 97.56 327 GLU A C 1
ATOM 2433 O O . GLU A 1 327 ? 15.111 -11.825 -8.523 1.00 97.56 327 GLU A O 1
ATOM 2438 N N . TRP A 1 328 ? 16.531 -10.433 -7.483 1.00 97.06 328 TRP A N 1
ATOM 2439 C CA . TRP A 1 328 ? 17.359 -10.186 -8.669 1.00 97.06 328 TRP A CA 1
ATOM 2440 C C . TRP A 1 328 ? 17.935 -11.470 -9.294 1.00 97.06 328 TRP A C 1
ATOM 2442 O O . TRP A 1 328 ? 17.929 -11.639 -10.522 1.00 97.06 328 TRP A O 1
ATOM 2452 N N . ASN A 1 329 ? 18.378 -12.410 -8.455 1.00 96.38 329 ASN A N 1
ATOM 2453 C CA . ASN A 1 329 ? 19.136 -13.603 -8.841 1.00 96.38 329 ASN A CA 1
ATOM 2454 C C . ASN A 1 329 ? 18.270 -14.837 -9.128 1.00 96.38 329 ASN A C 1
ATOM 2456 O O . ASN A 1 329 ? 18.809 -15.931 -9.323 1.00 96.38 329 ASN A O 1
ATOM 2460 N N . VAL A 1 330 ? 16.942 -14.684 -9.238 1.00 96.81 330 VAL A N 1
ATOM 2461 C CA . VAL A 1 330 ? 16.056 -15.783 -9.655 1.00 96.81 330 VAL A CA 1
ATOM 2462 C C . VAL A 1 330 ? 16.608 -16.409 -10.949 1.00 96.81 330 VAL A C 1
ATOM 2464 O O . VAL A 1 330 ? 16.948 -15.668 -11.874 1.00 96.81 330 VAL A O 1
ATOM 2467 N N . PRO A 1 331 ? 16.704 -17.746 -11.079 1.00 95.94 331 PRO A N 1
ATOM 2468 C CA . PRO A 1 331 ? 17.353 -18.357 -12.235 1.00 95.94 331 PRO A CA 1
ATOM 2469 C C . PRO A 1 331 ? 16.579 -18.103 -13.532 1.00 95.94 331 PRO A C 1
ATOM 2471 O O . PRO A 1 331 ? 15.349 -18.162 -13.557 1.00 95.94 331 PRO A O 1
ATOM 2474 N N . ALA A 1 332 ? 17.294 -17.913 -14.642 1.00 96.38 332 ALA A N 1
ATOM 2475 C CA . ALA A 1 332 ? 16.712 -17.747 -15.977 1.00 96.38 332 ALA A CA 1
ATOM 2476 C C . ALA A 1 332 ? 16.229 -19.072 -16.608 1.00 96.38 332 ALA A C 1
ATOM 2478 O O . ALA A 1 332 ? 16.436 -19.336 -17.795 1.00 96.38 332 ALA A O 1
ATOM 2479 N N . ASP A 1 333 ? 15.584 -19.931 -15.822 1.00 96.62 333 ASP A N 1
ATOM 2480 C CA . ASP A 1 333 ? 15.150 -21.269 -16.234 1.00 96.62 333 ASP A CA 1
ATOM 2481 C C . ASP A 1 333 ? 13.714 -21.329 -16.776 1.00 96.62 333 ASP A C 1
ATOM 2483 O O . ASP A 1 333 ? 13.251 -22.399 -17.176 1.00 96.62 333 ASP A O 1
ATOM 2487 N N . GLY A 1 334 ? 13.014 -20.191 -16.829 1.00 97.00 334 GLY A N 1
ATOM 2488 C CA . GLY A 1 334 ? 11.655 -20.097 -17.362 1.00 97.00 334 GLY A CA 1
ATOM 2489 C C . GLY A 1 334 ? 10.593 -20.761 -16.487 1.00 97.00 334 GLY A C 1
ATOM 2490 O O . GLY A 1 334 ? 9.512 -21.063 -16.984 1.00 97.00 334 GLY A O 1
ATOM 2491 N N . LYS A 1 335 ? 10.890 -21.041 -15.211 1.00 97.88 335 LYS A N 1
ATOM 2492 C CA . LYS A 1 335 ? 9.962 -21.722 -14.293 1.00 97.88 335 LYS A CA 1
ATOM 2493 C C . LYS A 1 335 ? 9.302 -20.802 -13.270 1.00 97.88 335 LYS A C 1
ATOM 2495 O O . LYS A 1 335 ? 8.524 -21.281 -12.446 1.00 97.88 335 LYS A O 1
ATOM 2500 N N . HIS A 1 336 ? 9.594 -19.504 -13.276 1.00 98.56 336 HIS A N 1
ATOM 2501 C CA . HIS A 1 336 ? 9.144 -18.596 -12.218 1.00 98.56 336 HIS A CA 1
ATOM 2502 C C . HIS A 1 336 ? 7.619 -18.498 -12.125 1.00 98.56 336 HIS A C 1
ATOM 2504 O O . HIS A 1 336 ? 7.063 -18.586 -11.035 1.00 98.56 336 HIS A O 1
ATOM 2510 N N . TRP A 1 337 ? 6.916 -18.446 -13.258 1.00 98.56 337 TRP A N 1
ATOM 2511 C CA . TRP A 1 337 ? 5.446 -18.475 -13.256 1.00 98.56 337 TRP A CA 1
ATOM 2512 C C . TRP A 1 337 ? 4.881 -19.740 -12.608 1.00 98.56 337 TRP A C 1
ATOM 2514 O O . TRP A 1 337 ? 3.968 -19.650 -11.791 1.00 98.56 337 TRP A O 1
ATOM 2524 N N . LYS A 1 338 ? 5.484 -20.906 -12.868 1.00 98.56 338 LYS A N 1
ATOM 2525 C CA . LYS A 1 338 ? 5.099 -22.177 -12.231 1.00 98.56 338 LYS A CA 1
ATOM 2526 C C . LYS A 1 338 ? 5.363 -22.184 -10.728 1.00 98.56 338 LYS A C 1
ATOM 2528 O O . LYS A 1 338 ? 4.515 -22.651 -9.971 1.00 98.56 338 LYS A O 1
ATOM 2533 N N . ARG A 1 339 ? 6.500 -21.631 -10.292 1.00 98.38 339 ARG A N 1
ATOM 2534 C CA . ARG A 1 339 ? 6.824 -21.454 -8.866 1.00 98.38 339 ARG A CA 1
ATOM 2535 C C . ARG A 1 339 ? 5.765 -20.620 -8.159 1.00 98.38 339 ARG A C 1
ATOM 2537 O O . ARG A 1 339 ? 5.242 -21.038 -7.131 1.00 98.38 339 ARG A O 1
ATOM 2544 N N . LEU A 1 340 ? 5.405 -19.477 -8.743 1.00 98.56 340 LEU A N 1
ATOM 2545 C CA . LEU A 1 340 ? 4.376 -18.607 -8.181 1.00 98.56 340 LEU A CA 1
ATOM 2546 C C . LEU A 1 340 ? 3.009 -19.299 -8.155 1.00 98.56 340 LEU A C 1
ATOM 2548 O O . LEU A 1 340 ? 2.358 -19.269 -7.116 1.00 98.56 340 LEU A O 1
ATOM 2552 N N . ILE A 1 341 ? 2.605 -19.993 -9.228 1.00 98.62 341 ILE A N 1
ATOM 2553 C CA . ILE A 1 341 ? 1.358 -20.782 -9.264 1.00 98.62 341 ILE A CA 1
ATOM 2554 C C . ILE A 1 341 ? 1.301 -21.781 -8.099 1.00 98.62 341 ILE A C 1
ATOM 2556 O O . ILE A 1 341 ? 0.278 -21.868 -7.416 1.00 98.62 341 ILE A O 1
ATOM 2560 N N . ALA A 1 342 ? 2.393 -22.510 -7.853 1.00 98.25 342 ALA A N 1
ATOM 2561 C CA . ALA A 1 342 ? 2.482 -23.482 -6.766 1.00 98.25 342 ALA A CA 1
ATOM 2562 C C . ALA A 1 342 ? 2.457 -22.826 -5.372 1.00 98.25 342 ALA A C 1
ATOM 2564 O O . ALA A 1 342 ? 1.859 -23.381 -4.450 1.00 98.25 342 ALA A O 1
ATOM 2565 N N . ALA A 1 343 ? 3.050 -21.637 -5.226 1.00 98.12 343 ALA A N 1
ATOM 2566 C CA . ALA A 1 343 ? 3.129 -20.899 -3.965 1.00 98.12 343 ALA A CA 1
ATOM 2567 C C . ALA A 1 343 ? 1.860 -20.091 -3.621 1.00 98.12 343 ALA A C 1
ATOM 2569 O O . ALA A 1 343 ? 1.633 -19.764 -2.458 1.00 98.12 343 ALA A O 1
ATOM 2570 N N . LEU A 1 344 ? 0.997 -19.768 -4.591 1.00 98.38 344 LEU A N 1
ATOM 2571 C CA . LEU A 1 344 ? -0.207 -18.950 -4.371 1.00 98.38 344 LEU A CA 1
ATOM 2572 C C . LEU A 1 344 ? -1.076 -19.400 -3.172 1.00 98.38 344 LEU A C 1
ATOM 2574 O O . LEU A 1 344 ? -1.479 -18.536 -2.388 1.00 98.38 344 LEU A O 1
ATOM 2578 N N . PRO A 1 345 ? -1.366 -20.704 -2.961 1.00 97.56 345 PRO A N 1
ATOM 2579 C CA . PRO A 1 345 ? -2.150 -21.142 -1.807 1.00 97.56 345 PRO A CA 1
ATOM 2580 C C . PRO A 1 345 ? -1.473 -20.864 -0.458 1.00 97.56 345 PRO A C 1
ATOM 2582 O O . PRO A 1 345 ? -2.156 -20.455 0.482 1.00 97.56 345 PRO A O 1
ATOM 2585 N N . SER A 1 346 ? -0.152 -21.059 -0.345 1.00 97.31 346 SER A N 1
ATOM 2586 C CA . SER A 1 346 ? 0.579 -20.783 0.900 1.00 97.31 346 SER A CA 1
ATOM 2587 C C . SER A 1 346 ? 0.706 -19.279 1.143 1.00 97.31 346 SER A C 1
ATOM 2589 O O . SER A 1 346 ? 0.476 -18.830 2.264 1.00 97.31 346 SER A O 1
ATOM 2591 N N . LEU A 1 347 ? 0.947 -18.482 0.097 1.00 98.44 347 LEU A N 1
ATOM 2592 C CA . LEU A 1 347 ? 0.937 -17.016 0.171 1.00 98.44 347 LEU A CA 1
ATOM 2593 C C . LEU A 1 347 ? -0.426 -16.484 0.642 1.00 98.44 347 LEU A C 1
ATOM 2595 O O . LEU A 1 347 ? -0.495 -15.648 1.546 1.00 98.44 347 LEU A O 1
ATOM 2599 N N . LYS A 1 348 ? -1.533 -17.017 0.105 1.00 97.81 348 LYS A N 1
ATOM 2600 C CA . LYS A 1 348 ? -2.878 -16.645 0.567 1.00 97.81 348 LYS A CA 1
ATOM 2601 C C . LYS A 1 348 ? -3.110 -17.054 2.019 1.00 97.81 348 LYS A C 1
ATOM 2603 O O . LYS A 1 348 ? -3.702 -16.295 2.785 1.00 97.81 348 LYS A O 1
ATOM 2608 N N . HIS A 1 349 ? -2.645 -18.246 2.399 1.00 97.19 349 HIS A N 1
ATOM 2609 C CA . HIS A 1 349 ? -2.800 -18.769 3.752 1.00 97.19 349 HIS A CA 1
ATOM 2610 C C . HIS A 1 349 ? -2.137 -17.876 4.805 1.00 97.19 349 HIS A C 1
ATOM 2612 O O . HIS A 1 349 ? -2.708 -17.714 5.885 1.00 97.19 349 HIS A O 1
ATOM 2618 N N . ILE A 1 350 ? -0.980 -17.280 4.502 1.00 97.19 350 ILE A N 1
ATOM 2619 C CA . ILE A 1 350 ? -0.287 -16.389 5.443 1.00 97.19 350 ILE A CA 1
ATOM 2620 C C . ILE A 1 350 ? -0.862 -14.970 5.476 1.00 97.19 350 ILE A C 1
ATOM 2622 O O . ILE A 1 350 ? -0.622 -14.264 6.443 1.00 97.19 350 ILE A O 1
ATOM 2626 N N . GLY A 1 351 ? -1.652 -14.564 4.475 1.00 97.38 351 GLY A N 1
ATOM 2627 C CA . GLY A 1 351 ? -2.311 -13.251 4.442 1.00 97.38 351 GLY A CA 1
ATOM 2628 C C . GLY A 1 351 ? -1.868 -12.315 3.319 1.00 97.38 351 GLY A C 1
ATOM 2629 O O . GLY A 1 351 ? -2.208 -11.133 3.354 1.00 97.38 351 GLY A O 1
ATOM 2630 N N . ILE A 1 352 ? -1.140 -12.807 2.310 1.00 98.69 352 ILE A N 1
ATOM 2631 C CA . ILE A 1 352 ? -0.839 -12.010 1.115 1.00 98.69 352 ILE A CA 1
ATOM 2632 C C . ILE A 1 352 ? -2.132 -11.752 0.337 1.00 98.69 352 ILE A C 1
ATOM 2634 O O . ILE A 1 352 ? -2.886 -12.678 0.018 1.00 98.69 352 ILE A O 1
ATOM 2638 N N . SER A 1 353 ? -2.395 -10.478 0.042 1.00 98.06 353 SER A N 1
ATOM 2639 C CA . SER A 1 353 ? -3.596 -10.043 -0.676 1.00 98.06 353 SER A CA 1
ATOM 2640 C C . SER A 1 353 ? -3.319 -9.755 -2.146 1.00 98.06 353 SER A C 1
ATOM 2642 O O . SER A 1 353 ? -4.192 -9.979 -2.979 1.00 98.06 353 SER A O 1
ATOM 2644 N N . ASN A 1 354 ? -2.121 -9.262 -2.467 1.00 98.69 354 ASN A N 1
ATOM 2645 C CA . ASN A 1 354 ? -1.702 -8.936 -3.827 1.00 98.69 354 ASN A CA 1
ATOM 2646 C C . ASN A 1 354 ? -0.225 -9.288 -4.016 1.00 98.69 354 ASN A C 1
ATOM 2648 O O . ASN A 1 354 ? 0.555 -9.180 -3.071 1.00 98.69 354 ASN A O 1
ATOM 2652 N N . ILE A 1 355 ? 0.162 -9.671 -5.231 1.00 98.81 355 ILE A N 1
ATOM 2653 C CA . ILE A 1 355 ? 1.564 -9.898 -5.597 1.00 98.81 355 ILE A CA 1
ATOM 2654 C C . ILE A 1 355 ? 1.981 -8.949 -6.723 1.00 98.81 355 ILE A C 1
ATOM 2656 O O . ILE A 1 355 ? 1.246 -8.770 -7.693 1.00 98.81 355 ILE A O 1
ATOM 2660 N N . TRP A 1 356 ? 3.162 -8.358 -6.589 1.00 98.75 356 TRP A N 1
ATOM 2661 C CA . TRP A 1 356 ? 3.862 -7.626 -7.640 1.00 98.75 356 TRP A CA 1
ATOM 2662 C C . TRP A 1 356 ? 4.789 -8.603 -8.366 1.00 98.75 356 TRP A C 1
ATOM 2664 O O . TRP A 1 356 ? 5.731 -9.135 -7.777 1.00 98.75 356 TRP A O 1
ATOM 2674 N N . ILE A 1 357 ? 4.472 -8.889 -9.629 1.00 98.75 357 ILE A N 1
ATOM 2675 C CA . ILE A 1 357 ? 5.272 -9.768 -10.492 1.00 98.75 357 ILE A CA 1
ATOM 2676 C C . ILE A 1 357 ? 6.373 -8.967 -11.203 1.00 98.75 357 ILE A C 1
ATOM 2678 O O . ILE A 1 357 ? 6.137 -7.797 -11.498 1.00 98.75 357 ILE A O 1
ATOM 2682 N N . PRO A 1 358 ? 7.538 -9.571 -11.512 1.00 98.50 358 PRO A N 1
ATOM 2683 C CA . PRO A 1 358 ? 8.596 -8.879 -12.247 1.00 98.50 358 PRO A CA 1
ATOM 2684 C C . PRO A 1 358 ? 8.140 -8.463 -13.655 1.00 98.50 358 PRO A C 1
ATOM 2686 O O . PRO A 1 358 ? 7.125 -8.986 -14.141 1.00 98.50 358 PRO A O 1
ATOM 2689 N N . PRO A 1 359 ? 8.897 -7.587 -14.347 1.00 98.50 359 PRO A N 1
ATOM 2690 C CA . PRO A 1 359 ? 8.586 -7.190 -15.715 1.00 98.50 359 PRO A CA 1
ATOM 2691 C C . PRO A 1 359 ? 8.413 -8.415 -16.620 1.00 98.50 359 PRO A C 1
ATOM 2693 O O . PRO A 1 359 ? 9.341 -9.190 -16.858 1.00 98.50 359 PRO A O 1
ATOM 2696 N N . ALA A 1 360 ? 7.187 -8.618 -17.105 1.00 98.31 360 ALA A N 1
ATOM 2697 C CA . ALA A 1 360 ? 6.835 -9.808 -17.878 1.00 98.31 360 ALA A CA 1
ATOM 2698 C C . ALA A 1 360 ? 6.990 -9.617 -19.396 1.00 98.31 360 ALA A C 1
ATOM 2700 O O . ALA A 1 360 ? 6.764 -10.559 -20.155 1.00 98.31 360 ALA A O 1
ATOM 2701 N N . CYS A 1 361 ? 7.358 -8.411 -19.830 1.00 98.31 361 CYS A N 1
ATOM 2702 C CA . CYS A 1 361 ? 7.623 -8.067 -21.223 1.00 98.31 361 CYS A CA 1
ATOM 2703 C C . CYS A 1 361 ? 8.976 -8.630 -21.691 1.00 98.31 361 CYS A C 1
ATOM 2705 O O . CYS A 1 361 ? 9.875 -8.888 -20.889 1.00 98.31 361 CYS A O 1
ATOM 2707 N N . LYS A 1 362 ? 9.140 -8.816 -23.003 1.00 98.56 362 LYS A N 1
ATOM 2708 C CA . LYS A 1 362 ? 10.384 -9.318 -23.594 1.00 98.56 362 LYS A CA 1
ATOM 2709 C C . LYS A 1 362 ? 11.520 -8.319 -23.362 1.00 98.56 362 LYS A C 1
ATOM 2711 O O . LYS A 1 362 ? 11.424 -7.160 -23.769 1.00 98.56 362 LYS A O 1
ATOM 2716 N N . ALA A 1 363 ? 12.579 -8.810 -22.730 1.00 97.69 363 ALA A N 1
ATOM 2717 C CA . ALA A 1 363 ? 13.820 -8.106 -22.434 1.00 97.69 363 ALA A CA 1
ATOM 2718 C C . ALA A 1 363 ? 14.789 -8.105 -23.636 1.00 97.69 363 ALA A C 1
ATOM 2720 O O . ALA A 1 363 ? 14.480 -8.657 -24.699 1.00 97.69 363 ALA A O 1
ATOM 2721 N N . SER A 1 364 ? 15.982 -7.531 -23.469 1.00 96.69 364 SER A N 1
ATOM 2722 C CA . SER A 1 364 ? 17.032 -7.530 -24.497 1.00 96.69 364 SER A CA 1
ATOM 2723 C C . SER A 1 364 ? 17.623 -8.919 -24.768 1.00 96.69 364 SER A C 1
ATOM 2725 O O . SER A 1 364 ? 18.165 -9.154 -25.852 1.00 96.69 364 SER A O 1
ATOM 2727 N N . SER A 1 365 ? 17.482 -9.846 -23.815 1.00 96.44 365 SER A N 1
ATOM 2728 C CA . SER A 1 365 ? 17.932 -11.239 -23.894 1.00 96.44 365 SER A CA 1
ATOM 2729 C C . SER A 1 365 ? 16.979 -12.195 -23.150 1.00 96.44 365 SER A C 1
ATOM 2731 O O . SER A 1 365 ? 16.148 -11.746 -22.353 1.00 96.44 365 SER A O 1
ATOM 2733 N N . PRO A 1 366 ? 17.081 -13.523 -23.356 1.00 94.00 366 PRO A N 1
ATOM 2734 C CA . PRO A 1 366 ? 16.278 -14.505 -22.620 1.00 94.00 366 PRO A CA 1
ATOM 2735 C C . PRO A 1 366 ? 16.582 -14.557 -21.113 1.00 94.00 366 PRO A C 1
ATOM 2737 O O . PRO A 1 366 ? 15.770 -15.076 -20.342 1.00 94.00 366 PRO A O 1
ATOM 2740 N N . GLU A 1 367 ? 17.741 -14.045 -20.695 1.00 95.44 367 GLU A N 1
ATOM 2741 C CA . GLU A 1 367 ? 18.201 -13.994 -19.306 1.00 95.44 367 GLU A CA 1
ATOM 2742 C C . GLU A 1 367 ? 17.922 -12.650 -18.615 1.00 95.44 367 GLU A C 1
ATOM 2744 O O . GLU A 1 367 ? 18.101 -12.556 -17.401 1.00 95.44 367 GLU A O 1
ATOM 2749 N N . GLY A 1 368 ? 17.483 -11.627 -19.359 1.00 95.38 368 GLY A N 1
ATOM 2750 C CA . GLY A 1 368 ? 17.219 -10.289 -18.831 1.00 95.38 368 GLY A CA 1
ATOM 2751 C C . GLY A 1 368 ? 16.100 -10.266 -17.787 1.00 95.38 368 GLY A C 1
ATOM 2752 O O . GLY A 1 368 ? 15.087 -10.957 -17.920 1.00 95.38 368 GLY A O 1
ATOM 2753 N N . ASN A 1 369 ? 16.273 -9.448 -16.746 1.00 96.31 369 ASN A N 1
ATOM 2754 C CA . ASN A 1 369 ? 15.258 -9.243 -15.703 1.00 96.31 369 ASN A CA 1
ATOM 2755 C C . ASN A 1 369 ? 14.021 -8.492 -16.220 1.00 96.31 369 ASN A C 1
ATOM 2757 O O . ASN A 1 369 ? 12.962 -8.572 -15.598 1.00 96.31 369 ASN A O 1
ATOM 2761 N N . GLY A 1 370 ? 14.139 -7.815 -17.367 1.00 97.19 370 GLY A N 1
ATOM 2762 C CA . GLY A 1 370 ? 13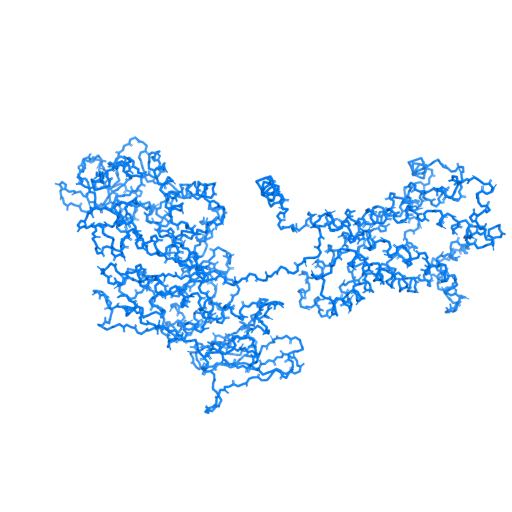.041 -7.133 -18.046 1.00 97.19 370 GLY A CA 1
ATOM 2763 C C . GLY A 1 370 ? 13.007 -5.620 -17.840 1.00 97.19 370 GLY A C 1
ATOM 2764 O O . GLY A 1 370 ? 12.223 -4.961 -18.519 1.00 97.19 370 GLY A O 1
ATOM 2765 N N . TYR A 1 371 ? 13.890 -5.065 -17.002 1.00 97.44 371 TYR A N 1
ATOM 2766 C CA . TYR A 1 371 ? 14.173 -3.621 -16.953 1.00 97.44 371 TYR A CA 1
ATOM 2767 C C . TYR A 1 371 ? 14.837 -3.125 -18.239 1.00 97.44 371 TYR A C 1
ATOM 2769 O O . TYR A 1 371 ? 14.665 -1.991 -18.641 1.00 97.44 371 TYR A O 1
ATOM 2777 N N . ASP A 1 372 ? 15.488 -4.011 -18.980 1.00 97.25 372 ASP A N 1
ATOM 2778 C CA . ASP A 1 372 ? 15.960 -3.820 -20.346 1.00 97.25 372 ASP A CA 1
ATOM 2779 C C . ASP A 1 372 ? 14.845 -4.097 -21.379 1.00 97.25 372 ASP A C 1
ATOM 2781 O O . ASP A 1 372 ? 14.990 -4.927 -22.282 1.00 97.25 372 ASP A O 1
ATOM 2785 N N . ALA A 1 373 ? 13.695 -3.430 -21.232 1.00 97.31 373 ALA A N 1
ATOM 2786 C CA . ALA A 1 373 ? 12.479 -3.730 -21.988 1.00 97.31 373 ALA A CA 1
ATOM 2787 C C . ALA A 1 373 ? 12.640 -3.501 -23.506 1.00 97.31 373 ALA A C 1
ATOM 2789 O O . ALA A 1 373 ? 12.852 -2.381 -23.977 1.00 97.31 373 ALA A O 1
ATOM 2790 N N . TYR A 1 374 ? 12.467 -4.557 -24.306 1.00 98.56 374 TYR A N 1
ATOM 2791 C CA . TYR A 1 374 ? 12.480 -4.483 -25.770 1.00 98.56 374 TYR A CA 1
ATOM 2792 C C . TYR A 1 374 ? 11.069 -4.283 -26.340 1.00 98.56 374 TYR A C 1
ATOM 2794 O O . TYR A 1 374 ? 10.818 -3.301 -27.042 1.00 98.56 374 TYR A O 1
ATOM 2802 N N . ASP A 1 375 ? 10.120 -5.171 -26.024 1.00 98.50 375 ASP A N 1
ATOM 2803 C CA . ASP A 1 375 ? 8.768 -5.176 -26.605 1.00 98.50 375 ASP A CA 1
ATOM 2804 C C . ASP A 1 375 ? 7.692 -5.364 -25.530 1.00 98.50 375 ASP A C 1
ATOM 2806 O O . ASP A 1 375 ? 7.547 -6.442 -24.955 1.00 98.50 375 ASP A O 1
ATOM 2810 N N . LEU A 1 376 ? 6.911 -4.306 -25.286 1.00 98.31 376 LEU A N 1
ATOM 2811 C CA . LEU A 1 376 ? 5.874 -4.277 -24.252 1.00 98.31 376 LEU A CA 1
ATOM 2812 C C . LEU A 1 376 ? 4.717 -5.252 -24.540 1.00 98.31 376 LEU A C 1
ATOM 2814 O O . LEU A 1 376 ? 4.056 -5.726 -23.617 1.00 98.31 376 LEU A O 1
ATOM 2818 N N . TYR A 1 377 ? 4.467 -5.573 -25.812 1.00 98.69 377 TYR A N 1
ATOM 2819 C CA . TYR A 1 377 ? 3.376 -6.468 -26.216 1.00 98.69 377 TYR A CA 1
ATOM 2820 C C . TYR A 1 377 ? 3.795 -7.941 -26.315 1.00 98.69 377 TYR A C 1
ATOM 2822 O O . TYR A 1 377 ? 2.947 -8.800 -26.566 1.00 98.69 377 TYR A O 1
ATOM 2830 N N . ASP A 1 378 ? 5.078 -8.256 -26.129 1.00 98.62 378 ASP A N 1
ATOM 2831 C CA . ASP A 1 378 ? 5.573 -9.631 -26.105 1.00 98.62 378 ASP A CA 1
ATOM 2832 C C . ASP A 1 378 ? 5.756 -10.102 -24.662 1.00 98.62 378 ASP A C 1
ATOM 2834 O O . ASP A 1 378 ? 6.792 -9.883 -24.044 1.00 98.62 378 ASP A O 1
ATOM 2838 N N . LEU A 1 379 ? 4.744 -10.788 -24.131 1.00 98.50 379 LEU A N 1
ATOM 2839 C CA . LEU A 1 379 ? 4.748 -11.346 -22.773 1.00 98.50 379 LEU A CA 1
ATOM 2840 C C . LEU A 1 379 ? 5.383 -12.751 -22.708 1.00 98.50 379 LEU A C 1
ATOM 2842 O O . LEU A 1 379 ? 4.970 -13.600 -21.916 1.00 98.50 379 LEU A O 1
ATOM 2846 N N . GLY A 1 380 ? 6.340 -13.031 -23.599 1.00 98.06 380 GLY A N 1
ATOM 2847 C CA . GLY A 1 380 ? 6.917 -14.361 -23.793 1.00 98.06 380 GLY A CA 1
ATOM 2848 C C . GLY A 1 380 ? 6.099 -15.235 -24.751 1.00 98.06 380 GLY A C 1
ATOM 2849 O O . GLY A 1 380 ? 5.943 -16.436 -24.509 1.00 98.06 380 GLY A O 1
ATOM 2850 N N . GLU A 1 381 ? 5.518 -14.625 -25.790 1.00 98.44 381 GLU A N 1
ATOM 2851 C CA . GLU A 1 381 ? 4.677 -15.284 -26.804 1.00 98.44 381 GLU A CA 1
ATOM 2852 C C . GLU A 1 381 ? 5.404 -15.440 -28.149 1.00 98.44 381 GLU A C 1
ATOM 2854 O O . GLU A 1 381 ? 5.163 -16.409 -28.870 1.00 98.44 381 GLU A O 1
ATOM 2859 N N . PHE A 1 382 ? 6.297 -14.509 -28.494 1.00 98.44 382 PHE A N 1
ATOM 2860 C CA . PHE A 1 382 ? 6.908 -14.439 -29.823 1.00 98.44 382 PHE A CA 1
ATOM 2861 C C . PHE A 1 382 ? 8.393 -14.787 -29.788 1.00 98.44 382 PHE A C 1
ATOM 2863 O O . PHE A 1 382 ? 9.092 -14.485 -28.823 1.00 98.44 382 PHE A O 1
ATOM 2870 N N . ASP A 1 383 ? 8.891 -15.413 -30.856 1.00 97.81 383 ASP A N 1
ATOM 2871 C CA . ASP A 1 383 ? 10.324 -15.669 -31.027 1.00 97.81 383 ASP A CA 1
ATOM 2872 C C . ASP A 1 383 ? 11.055 -14.356 -31.349 1.00 97.81 383 ASP A C 1
ATOM 2874 O O . ASP A 1 383 ? 11.058 -13.880 -32.487 1.00 97.81 383 ASP A O 1
ATOM 2878 N N . GLN A 1 384 ? 11.597 -13.726 -30.306 1.00 96.31 384 GLN A N 1
ATOM 2879 C CA . GLN A 1 384 ? 12.287 -12.438 -30.354 1.00 96.31 384 GLN A CA 1
ATOM 2880 C C . GLN A 1 384 ? 13.434 -12.449 -29.347 1.00 96.31 384 GLN A C 1
ATOM 2882 O O . GLN A 1 384 ? 13.286 -12.974 -28.246 1.00 96.31 384 GLN A O 1
ATOM 2887 N N . LYS A 1 385 ? 14.570 -11.843 -29.714 1.00 96.75 385 LYS A N 1
ATOM 2888 C CA . LYS A 1 385 ? 15.755 -11.714 -28.843 1.00 96.75 385 LYS A CA 1
ATOM 2889 C C . LYS A 1 385 ? 16.282 -13.051 -28.309 1.00 96.75 385 LYS A C 1
ATOM 2891 O O . LYS A 1 385 ? 16.654 -13.170 -27.153 1.00 96.75 385 LYS A O 1
ATOM 2896 N N . GLY A 1 386 ? 16.344 -14.062 -29.176 1.00 94.31 386 GLY A N 1
ATOM 2897 C CA . GLY A 1 386 ? 16.979 -15.348 -28.865 1.00 94.31 386 GLY A CA 1
ATOM 2898 C C . GLY A 1 386 ? 16.059 -16.394 -28.232 1.00 94.31 386 GLY A C 1
ATOM 2899 O O . GLY A 1 386 ? 16.530 -17.487 -27.923 1.00 94.31 386 GLY A O 1
ATOM 2900 N N . GLY A 1 387 ? 14.763 -16.110 -28.072 1.00 94.62 387 GLY A N 1
ATOM 2901 C CA . GLY A 1 387 ? 13.793 -17.128 -27.681 1.00 94.62 387 GLY A CA 1
ATOM 2902 C C . GLY A 1 387 ? 12.352 -16.637 -27.567 1.00 94.62 387 GLY A C 1
ATOM 2903 O O . GLY A 1 387 ? 12.044 -15.448 -27.654 1.00 94.62 387 GLY A O 1
ATOM 2904 N N . THR A 1 388 ? 11.442 -17.588 -27.348 1.00 97.44 388 THR A N 1
ATOM 2905 C CA . THR A 1 388 ? 10.013 -17.294 -27.176 1.00 97.44 388 THR A CA 1
ATOM 2906 C C . THR A 1 388 ? 9.693 -16.783 -25.775 1.00 97.44 388 THR A C 1
ATOM 2908 O O . THR A 1 388 ? 9.113 -15.711 -25.634 1.00 97.44 388 THR A O 1
ATOM 2911 N N . ARG A 1 389 ? 10.085 -17.532 -24.736 1.00 97.38 389 ARG A N 1
ATOM 2912 C CA . ARG A 1 389 ? 9.812 -17.189 -23.332 1.00 97.38 389 ARG A CA 1
ATOM 2913 C C . ARG A 1 389 ? 10.611 -15.968 -22.869 1.00 97.38 389 ARG A C 1
ATOM 2915 O O . ARG A 1 389 ? 11.656 -15.658 -23.435 1.00 97.38 389 ARG A O 1
ATOM 2922 N N . THR A 1 390 ? 10.160 -15.336 -21.792 1.00 98.50 390 THR A N 1
ATOM 2923 C CA . THR A 1 390 ? 11.008 -14.429 -21.003 1.00 98.50 390 THR A CA 1
ATOM 2924 C C . THR A 1 390 ? 11.874 -15.226 -20.019 1.00 98.50 390 THR A C 1
ATOM 2926 O O . THR A 1 390 ? 11.783 -16.463 -19.947 1.00 98.50 390 THR A O 1
ATOM 2929 N N . LYS A 1 391 ? 12.692 -14.530 -19.219 1.00 98.12 391 LYS A N 1
ATOM 2930 C CA . LYS A 1 391 ? 13.400 -15.112 -18.067 1.00 98.12 391 LYS A CA 1
ATOM 2931 C C . LYS A 1 391 ? 12.459 -15.929 -17.174 1.00 98.12 391 LYS A C 1
ATOM 2933 O O . LYS A 1 391 ? 12.818 -17.010 -16.705 1.00 98.12 391 LYS A O 1
ATOM 2938 N N . TRP A 1 392 ? 11.239 -15.427 -17.002 1.00 98.44 392 TRP A N 1
ATOM 2939 C CA . TRP A 1 392 ? 10.257 -15.896 -16.031 1.00 98.44 392 TRP A CA 1
ATOM 2940 C C . TRP A 1 392 ? 9.415 -17.082 -16.514 1.00 98.44 392 TRP A C 1
ATOM 2942 O O . TRP A 1 392 ? 9.090 -17.961 -15.715 1.00 98.44 392 TRP A O 1
ATOM 2952 N N . GLY A 1 393 ? 9.086 -17.124 -17.808 1.00 98.19 393 GLY A N 1
ATOM 2953 C CA . GLY A 1 393 ? 8.261 -18.170 -18.416 1.00 98.19 393 GLY A CA 1
ATOM 2954 C C . GLY A 1 393 ? 7.569 -17.713 -19.702 1.00 98.19 393 GLY A C 1
ATOM 2955 O O . GLY A 1 393 ? 7.913 -16.687 -20.291 1.00 98.19 393 GLY A O 1
ATOM 2956 N N . SER A 1 394 ? 6.612 -18.507 -20.168 1.00 98.44 394 SER A N 1
ATOM 2957 C CA . SER A 1 394 ? 5.797 -18.240 -21.361 1.00 98.44 394 SER A CA 1
ATOM 2958 C C . SER A 1 394 ? 4.539 -17.421 -21.052 1.00 98.44 394 SER A C 1
ATOM 2960 O O . SER A 1 394 ? 4.074 -17.368 -19.910 1.00 98.44 394 SER A O 1
ATOM 2962 N N . PHE A 1 395 ? 3.930 -16.841 -22.091 1.00 98.62 395 PHE A N 1
ATOM 2963 C CA . PHE A 1 395 ? 2.665 -16.112 -21.953 1.00 98.62 395 PHE A CA 1
ATOM 2964 C C . PHE A 1 395 ? 1.499 -17.002 -21.478 1.00 98.62 395 PHE A C 1
ATOM 2966 O O . PHE A 1 395 ? 0.622 -16.545 -20.743 1.00 98.62 395 PHE A O 1
ATOM 2973 N N . ASP A 1 396 ? 1.478 -18.284 -21.856 1.00 98.56 396 ASP A N 1
ATOM 2974 C CA . ASP A 1 396 ? 0.447 -19.221 -21.393 1.00 98.56 396 ASP A CA 1
ATOM 2975 C C . ASP A 1 396 ? 0.552 -19.490 -19.887 1.00 98.56 396 ASP A C 1
ATOM 2977 O O . ASP A 1 396 ? -0.461 -19.443 -19.190 1.00 98.56 396 ASP A O 1
ATOM 2981 N N . GLU A 1 397 ? 1.768 -19.668 -19.365 1.00 98.69 397 GLU A N 1
ATOM 2982 C CA . GLU A 1 397 ? 2.006 -19.822 -17.923 1.00 98.69 397 GLU A CA 1
ATOM 2983 C C . GLU A 1 397 ? 1.670 -18.537 -17.149 1.00 98.69 397 GLU A C 1
ATOM 2985 O O . GLU A 1 397 ? 1.141 -18.605 -16.042 1.00 98.69 397 GLU A O 1
ATOM 2990 N N . LEU A 1 398 ? 1.907 -17.354 -17.728 1.00 98.81 398 LEU A N 1
ATOM 2991 C CA . LEU A 1 398 ? 1.512 -16.083 -17.111 1.00 98.81 398 LEU A CA 1
ATOM 2992 C C . LEU A 1 398 ? -0.017 -15.925 -17.030 1.00 98.81 398 LEU A C 1
ATOM 2994 O O . LEU A 1 398 ? -0.546 -15.458 -16.018 1.00 98.81 398 LEU A O 1
ATOM 2998 N N . LYS A 1 399 ? -0.752 -16.343 -18.069 1.00 98.69 399 LYS A N 1
ATOM 2999 C CA . LYS A 1 399 ? -2.225 -16.384 -18.029 1.00 98.69 399 LYS A CA 1
ATOM 3000 C C . LYS A 1 399 ? -2.732 -17.395 -17.002 1.00 98.69 399 LYS A C 1
ATOM 3002 O O . LYS A 1 399 ? -3.716 -17.115 -16.321 1.00 98.69 399 LYS A O 1
ATOM 3007 N N . GLU A 1 400 ? -2.070 -18.542 -16.869 1.00 98.69 400 GLU A N 1
ATOM 3008 C CA . GLU A 1 400 ? -2.382 -19.525 -15.826 1.00 98.69 400 GLU A CA 1
ATOM 3009 C C . GLU A 1 400 ? -2.157 -18.942 -14.424 1.00 98.69 400 GLU A C 1
ATOM 3011 O O . GLU A 1 400 ? -3.035 -19.066 -13.569 1.00 98.69 400 GLU A O 1
ATOM 3016 N N . LEU A 1 401 ? -1.045 -18.229 -14.209 1.00 98.75 401 LEU A N 1
ATOM 3017 C CA . LEU A 1 401 ? -0.771 -17.511 -12.962 1.00 98.75 401 LEU A CA 1
ATOM 3018 C C . LEU A 1 401 ? -1.875 -16.499 -12.643 1.00 98.75 401 LEU A C 1
ATOM 3020 O O . LEU A 1 401 ? -2.376 -16.486 -11.521 1.00 98.75 401 LEU A O 1
ATOM 3024 N N . SER A 1 402 ? -2.294 -15.699 -13.625 1.00 98.62 402 SER A N 1
ATOM 3025 C CA . SER A 1 402 ? -3.413 -14.756 -13.486 1.00 98.62 402 SER A CA 1
ATOM 3026 C C . SER A 1 402 ? -4.720 -15.444 -13.094 1.00 98.62 402 SER A C 1
ATOM 3028 O O . SER A 1 402 ? -5.347 -15.069 -12.096 1.00 98.62 402 SER A O 1
ATOM 3030 N N . ALA A 1 403 ? -5.104 -16.496 -13.818 1.00 98.56 403 ALA A N 1
ATOM 3031 C CA . ALA A 1 403 ? -6.321 -17.242 -13.528 1.00 98.56 403 ALA A CA 1
ATOM 3032 C C . ALA A 1 403 ? -6.280 -17.853 -12.120 1.00 98.56 403 ALA A C 1
ATOM 3034 O O . ALA A 1 403 ? -7.252 -17.743 -11.368 1.00 98.56 403 ALA A O 1
ATOM 3035 N N . LYS A 1 404 ? -5.142 -18.445 -11.734 1.00 98.56 404 LYS A N 1
ATOM 3036 C CA . LYS A 1 404 ? -4.990 -19.072 -10.421 1.00 98.56 404 LYS A CA 1
ATOM 3037 C C . LYS A 1 404 ? -4.962 -18.051 -9.290 1.00 98.56 404 LYS A C 1
ATOM 3039 O O . LYS A 1 404 ? -5.587 -18.293 -8.260 1.00 98.56 404 LYS A O 1
ATOM 3044 N N . ALA A 1 405 ? -4.293 -16.913 -9.478 1.00 98.56 405 ALA A N 1
ATOM 3045 C CA . ALA A 1 405 ? -4.272 -15.819 -8.509 1.00 98.56 405 ALA A CA 1
ATOM 3046 C C . ALA A 1 405 ? -5.695 -15.311 -8.240 1.00 98.56 405 ALA A C 1
ATOM 3048 O O . ALA A 1 405 ? -6.115 -15.220 -7.085 1.00 98.56 405 ALA A O 1
ATOM 3049 N N . SER A 1 406 ? -6.483 -15.105 -9.301 1.00 97.62 406 SER A N 1
ATOM 3050 C CA . SER A 1 406 ? -7.890 -14.723 -9.173 1.00 97.62 406 SER A CA 1
ATOM 3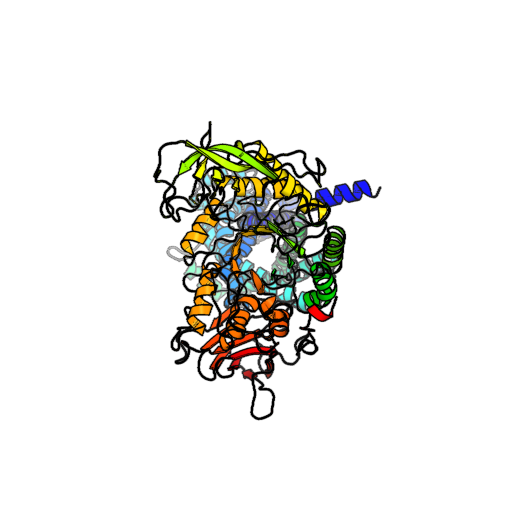051 C C . SER A 1 406 ? -8.725 -15.784 -8.444 1.00 97.62 406 SER A C 1
ATOM 3053 O O . SER A 1 406 ? -9.522 -15.421 -7.579 1.00 97.62 406 SER A O 1
ATOM 3055 N N . GLU A 1 407 ? -8.521 -17.075 -8.732 1.00 98.00 407 GLU A N 1
ATOM 3056 C CA . GLU A 1 407 ? -9.219 -18.189 -8.067 1.00 98.00 407 GLU A CA 1
ATOM 3057 C C . GLU A 1 407 ? -8.963 -18.218 -6.552 1.00 98.00 407 GLU A C 1
ATOM 3059 O O . GLU A 1 407 ? -9.895 -18.415 -5.772 1.00 98.00 407 GLU A O 1
ATOM 3064 N N . VAL A 1 408 ? -7.716 -17.992 -6.119 1.00 97.62 408 VAL A N 1
ATOM 3065 C CA . VAL A 1 408 ? -7.355 -17.975 -4.688 1.00 97.62 408 VAL A CA 1
ATOM 3066 C C . VAL A 1 408 ? -7.650 -16.635 -4.000 1.00 97.62 408 VAL A C 1
ATOM 3068 O O . VAL A 1 408 ? -7.513 -16.519 -2.780 1.00 97.62 408 VAL A O 1
ATOM 3071 N N . GLY A 1 409 ? -8.059 -15.613 -4.756 1.00 97.38 409 GLY A N 1
ATOM 3072 C CA . GLY A 1 409 ? -8.330 -14.272 -4.239 1.00 97.38 409 GLY A CA 1
ATOM 3073 C C . GLY A 1 409 ? -7.063 -13.483 -3.896 1.00 97.38 409 GLY A C 1
ATOM 3074 O O . GLY A 1 409 ? -7.008 -12.858 -2.830 1.00 97.38 409 GLY A O 1
ATOM 3075 N N . ILE A 1 410 ? -6.058 -13.547 -4.774 1.00 98.50 410 ILE A N 1
ATOM 3076 C CA . ILE A 1 410 ? -4.855 -12.704 -4.789 1.00 98.50 410 ILE A CA 1
ATOM 3077 C C . ILE A 1 410 ? -4.896 -11.818 -6.041 1.00 98.50 410 ILE A C 1
ATOM 3079 O O . ILE A 1 410 ? -5.092 -12.318 -7.149 1.00 98.50 410 ILE A O 1
ATOM 3083 N N . GLY A 1 411 ? -4.711 -10.507 -5.884 1.00 98.38 411 GLY A N 1
ATOM 3084 C CA . GLY A 1 411 ? -4.571 -9.596 -7.023 1.00 98.38 411 GLY A CA 1
ATOM 3085 C C . GLY A 1 411 ? -3.162 -9.612 -7.619 1.00 98.38 411 GLY A C 1
ATOM 3086 O O . GLY A 1 411 ? -2.179 -9.825 -6.910 1.00 98.38 411 GLY A O 1
ATOM 3087 N N . LEU A 1 412 ? -3.063 -9.373 -8.928 1.00 98.62 412 LEU A N 1
ATOM 3088 C CA . LEU A 1 412 ? -1.787 -9.237 -9.633 1.00 98.62 412 LEU A CA 1
ATOM 3089 C C . LEU A 1 412 ? -1.490 -7.775 -9.944 1.00 98.62 412 LEU A C 1
ATOM 3091 O O . LEU A 1 412 ? -2.310 -7.106 -10.584 1.00 98.62 412 LEU A O 1
ATOM 3095 N N . TYR A 1 413 ? -0.315 -7.311 -9.522 1.00 98.75 413 TYR A N 1
ATOM 3096 C CA . TYR A 1 413 ? 0.251 -6.019 -9.891 1.00 98.75 413 TYR A CA 1
ATOM 3097 C C . TYR A 1 413 ? 1.396 -6.229 -10.875 1.00 98.75 413 TYR A C 1
ATOM 3099 O O . TYR A 1 413 ? 2.287 -7.043 -10.635 1.00 98.75 413 TYR A O 1
ATOM 3107 N N . PHE A 1 414 ? 1.345 -5.512 -11.990 1.00 98.75 414 PHE A N 1
ATOM 3108 C CA . PHE A 1 414 ? 2.285 -5.678 -13.094 1.00 98.75 414 PHE A CA 1
ATOM 3109 C C . PHE A 1 414 ? 3.388 -4.621 -13.032 1.00 98.75 414 PHE A C 1
ATOM 3111 O O . PHE A 1 414 ? 3.095 -3.452 -12.788 1.00 98.75 414 PHE A O 1
ATOM 3118 N N . ASP A 1 415 ? 4.637 -5.022 -13.258 1.00 98.62 415 ASP A N 1
ATOM 3119 C CA . ASP A 1 415 ? 5.764 -4.091 -13.341 1.00 98.62 415 ASP A CA 1
ATOM 3120 C C . ASP A 1 415 ? 5.813 -3.418 -14.720 1.00 98.62 415 ASP A C 1
ATOM 3122 O O . ASP A 1 415 ? 5.923 -4.085 -15.754 1.00 98.62 415 ASP A O 1
ATOM 3126 N N . ALA A 1 416 ? 5.669 -2.098 -14.741 1.00 98.06 416 ALA A N 1
ATOM 3127 C CA . ALA A 1 416 ? 5.608 -1.283 -15.941 1.00 98.06 416 ALA A CA 1
ATOM 3128 C C . ALA A 1 416 ? 6.909 -0.493 -16.111 1.00 98.06 416 ALA A C 1
ATOM 3130 O O . ALA A 1 416 ? 7.090 0.564 -15.506 1.00 98.06 416 ALA A O 1
ATOM 3131 N N . VAL A 1 417 ? 7.773 -0.997 -16.993 1.00 98.06 417 VAL A N 1
ATOM 3132 C CA . VAL A 1 417 ? 9.020 -0.345 -17.412 1.00 98.06 417 VAL A CA 1
ATOM 3133 C C . VAL A 1 417 ? 8.720 0.549 -18.608 1.00 98.06 417 VAL A C 1
ATOM 3135 O O . VAL A 1 417 ? 8.591 0.076 -19.740 1.00 98.06 417 VAL A O 1
ATOM 3138 N N . LEU A 1 418 ? 8.516 1.838 -18.334 1.00 97.12 418 LEU A N 1
ATOM 3139 C CA . LEU A 1 418 ? 7.995 2.803 -19.304 1.00 97.12 418 LEU A CA 1
ATOM 3140 C C . LEU A 1 418 ? 8.980 3.923 -19.654 1.00 97.12 418 LEU A C 1
ATOM 3142 O O . LEU A 1 418 ? 8.669 4.722 -20.530 1.00 97.12 418 LEU A O 1
ATOM 3146 N N . ASN A 1 419 ? 10.155 3.995 -19.029 1.00 96.94 419 ASN A N 1
ATOM 3147 C CA . ASN A 1 419 ? 11.097 5.077 -19.319 1.00 96.94 419 ASN A CA 1
ATOM 3148 C C . ASN A 1 419 ? 11.740 4.943 -20.710 1.00 96.94 419 ASN A C 1
ATOM 3150 O O . ASN A 1 419 ? 11.827 5.896 -21.476 1.00 96.94 419 ASN A O 1
ATOM 3154 N N . HIS A 1 420 ? 12.182 3.735 -21.052 1.00 97.69 420 HIS A N 1
ATOM 3155 C CA . HIS A 1 420 ? 13.083 3.518 -22.177 1.00 97.69 420 HIS A CA 1
ATOM 3156 C C . HIS A 1 420 ? 12.780 2.221 -22.933 1.00 97.69 420 HIS A C 1
ATOM 3158 O O . HIS A 1 420 ? 11.967 1.393 -22.517 1.00 97.69 420 HIS A O 1
ATOM 3164 N N . LYS A 1 421 ? 13.458 2.036 -24.071 1.00 98.12 421 LYS A N 1
ATOM 3165 C CA . LYS A 1 421 ? 13.470 0.784 -24.837 1.00 98.12 421 LYS A CA 1
ATOM 3166 C C . LYS A 1 421 ? 14.901 0.329 -25.108 1.00 98.12 421 LYS A C 1
ATOM 3168 O O . LYS A 1 421 ? 15.742 1.136 -25.496 1.00 98.12 421 LYS A O 1
ATOM 3173 N N . ALA A 1 422 ? 15.168 -0.966 -24.965 1.00 97.88 422 ALA A N 1
ATOM 3174 C CA . ALA A 1 422 ? 16.497 -1.555 -25.137 1.00 97.88 422 ALA A CA 1
ATOM 3175 C C . ALA A 1 422 ? 16.573 -2.519 -26.334 1.00 97.88 422 ALA A C 1
ATOM 3177 O O . ALA A 1 422 ? 15.575 -3.094 -26.763 1.00 97.88 422 ALA A O 1
ATOM 3178 N N . ALA A 1 423 ? 17.788 -2.721 -26.856 1.00 96.88 423 ALA A N 1
ATOM 3179 C CA . ALA A 1 423 ? 18.102 -3.667 -27.935 1.00 96.88 423 ALA A CA 1
ATOM 3180 C C . ALA A 1 423 ? 17.266 -3.493 -29.216 1.00 96.88 423 ALA A C 1
ATOM 3182 O O . ALA A 1 423 ? 16.627 -4.436 -29.689 1.00 96.88 423 ALA A O 1
ATOM 3183 N N . ALA A 1 424 ? 17.306 -2.297 -29.807 1.00 98.06 424 ALA A N 1
ATOM 3184 C CA . ALA A 1 424 ? 16.685 -2.017 -31.102 1.00 98.06 424 ALA A CA 1
ATOM 3185 C C . ALA A 1 424 ? 17.111 -3.016 -32.201 1.00 98.06 424 ALA A C 1
ATOM 3187 O O . ALA A 1 424 ? 18.190 -3.608 -32.158 1.00 98.06 424 ALA A O 1
ATOM 3188 N N . ASP A 1 425 ? 16.258 -3.208 -33.206 1.00 98.38 425 ASP A N 1
ATOM 3189 C CA . ASP A 1 425 ? 16.478 -4.165 -34.301 1.00 98.38 425 ASP A CA 1
ATOM 3190 C C . ASP A 1 425 ? 17.445 -3.638 -35.358 1.00 98.38 425 ASP A C 1
ATOM 3192 O O . ASP A 1 425 ? 18.149 -4.405 -36.019 1.00 98.38 425 ASP A O 1
ATOM 3196 N N . ARG A 1 426 ? 17.504 -2.315 -35.503 1.00 98.19 426 ARG A N 1
ATOM 3197 C CA . ARG A 1 426 ? 18.422 -1.642 -36.414 1.00 98.19 426 ARG A CA 1
ATOM 3198 C C . ARG A 1 426 ? 18.887 -0.312 -35.846 1.00 98.19 426 ARG A C 1
ATOM 3200 O O . ARG A 1 426 ? 18.247 0.300 -34.988 1.00 98.19 426 ARG A O 1
ATOM 3207 N N . LYS A 1 427 ? 19.999 0.149 -36.400 1.00 98.44 427 LYS A N 1
ATOM 3208 C CA . LYS A 1 427 ? 20.512 1.490 -36.167 1.00 98.44 427 LYS A CA 1
ATOM 3209 C C . LYS A 1 427 ? 19.798 2.495 -37.065 1.00 98.44 427 LYS A C 1
ATOM 3211 O O . LYS A 1 427 ? 19.442 2.171 -38.199 1.00 98.44 427 LYS A O 1
ATOM 3216 N N . GLU A 1 428 ? 19.635 3.714 -36.577 1.00 98.44 428 GLU A N 1
ATOM 3217 C CA . GLU A 1 428 ? 19.153 4.845 -37.363 1.00 98.44 428 GLU A CA 1
ATOM 3218 C C . GLU A 1 428 ? 20.072 6.048 -37.177 1.00 98.44 428 GLU A C 1
ATOM 3220 O O . GLU A 1 428 ? 20.685 6.240 -36.125 1.00 98.44 428 GLU A O 1
ATOM 3225 N N . LYS A 1 429 ? 20.172 6.856 -38.232 1.00 98.19 429 LYS A N 1
ATOM 3226 C CA . LYS A 1 429 ? 20.920 8.108 -38.211 1.00 98.19 429 LYS A CA 1
ATOM 3227 C C . LYS A 1 429 ? 20.007 9.248 -37.794 1.00 98.19 429 LYS A C 1
ATOM 3229 O O . LYS A 1 429 ? 18.931 9.406 -38.369 1.00 98.19 429 LYS A O 1
ATOM 3234 N N . CYS A 1 430 ? 20.460 10.065 -36.855 1.00 97.31 430 CYS A N 1
ATOM 3235 C CA . CYS A 1 430 ? 19.754 11.270 -36.434 1.00 97.31 430 CYS A CA 1
ATOM 3236 C C . CYS A 1 430 ? 20.739 12.356 -35.999 1.00 97.31 430 CYS A C 1
ATOM 3238 O O . CYS A 1 430 ? 21.888 12.076 -35.658 1.00 97.31 430 CYS A O 1
ATOM 3240 N N . GLN A 1 431 ? 20.290 13.610 -36.014 1.00 98.00 431 GLN A N 1
ATOM 3241 C CA . GLN A 1 431 ? 21.047 14.705 -35.411 1.00 98.00 431 GLN A CA 1
ATOM 3242 C C . GLN A 1 431 ? 20.906 14.628 -33.890 1.00 98.00 431 GLN A C 1
ATOM 3244 O O . GLN A 1 431 ? 19.798 14.451 -33.385 1.00 98.00 431 GLN A O 1
ATOM 3249 N N . ALA A 1 432 ? 22.008 14.772 -33.163 1.00 97.81 432 ALA A N 1
ATOM 3250 C CA . ALA A 1 432 ? 22.017 14.815 -31.708 1.00 97.81 432 ALA A CA 1
ATOM 3251 C C . ALA A 1 432 ? 23.059 15.812 -31.190 1.00 97.81 432 ALA A C 1
ATOM 3253 O O . ALA A 1 432 ? 23.983 16.199 -31.906 1.00 97.81 432 ALA A O 1
ATOM 3254 N N . ILE A 1 433 ? 22.893 16.220 -29.937 1.00 97.88 433 ILE A N 1
ATOM 3255 C CA . ILE A 1 433 ? 23.840 17.050 -29.190 1.00 97.88 433 ILE A CA 1
ATOM 3256 C C . ILE A 1 433 ? 24.290 16.260 -27.963 1.00 97.88 433 ILE A C 1
ATOM 3258 O O . ILE A 1 433 ? 23.458 15.653 -27.288 1.00 97.88 433 ILE A O 1
ATOM 3262 N N . GLU A 1 434 ? 25.584 16.270 -27.657 1.00 98.12 434 GLU A N 1
ATOM 3263 C CA . GLU A 1 434 ? 26.080 15.751 -26.382 1.00 98.12 434 GLU A CA 1
ATOM 3264 C C . GLU A 1 434 ? 25.694 16.697 -25.243 1.00 98.12 434 GLU A C 1
ATOM 3266 O O . GLU A 1 434 ? 25.881 17.914 -25.345 1.00 98.12 434 GLU A O 1
ATOM 3271 N N . VAL A 1 435 ? 25.201 16.142 -24.138 1.00 97.75 435 VAL A N 1
ATOM 3272 C CA . VAL A 1 435 ? 24.915 16.896 -22.909 1.00 97.75 435 VAL A CA 1
ATOM 3273 C C . VAL A 1 435 ? 25.782 16.422 -21.746 1.00 97.75 435 VAL A C 1
ATOM 3275 O O . VAL A 1 435 ? 26.300 15.303 -21.745 1.00 97.75 435 VAL A O 1
ATOM 3278 N N . ASP A 1 436 ? 25.968 17.294 -20.758 1.00 96.50 436 ASP A N 1
ATOM 3279 C CA . ASP A 1 436 ? 26.768 17.004 -19.569 1.00 96.50 436 ASP A CA 1
ATOM 3280 C C . ASP A 1 436 ? 26.117 15.904 -18.707 1.00 96.50 436 ASP A C 1
ATOM 3282 O O . ASP A 1 436 ? 24.920 15.928 -18.414 1.00 96.50 436 ASP A O 1
ATOM 3286 N N . SER A 1 437 ? 26.926 14.940 -18.262 1.00 91.25 437 SER A N 1
ATOM 3287 C CA . SER A 1 437 ? 26.472 13.793 -17.466 1.00 91.25 437 SER A CA 1
ATOM 3288 C C . SER A 1 437 ? 26.149 14.119 -16.006 1.00 91.25 437 SER A C 1
ATOM 3290 O O . SER A 1 437 ? 25.732 13.233 -15.267 1.00 91.25 437 SER A O 1
ATOM 3292 N N . ASN A 1 438 ? 26.363 15.352 -15.554 1.00 93.44 438 ASN A N 1
ATOM 3293 C CA . ASN A 1 438 ? 25.955 15.854 -14.240 1.00 93.44 438 ASN A CA 1
ATOM 3294 C C . ASN A 1 438 ? 24.895 16.959 -14.359 1.00 93.44 438 ASN A C 1
ATOM 3296 O O . ASN A 1 438 ? 24.321 17.359 -13.349 1.00 93.44 438 ASN A O 1
ATOM 3300 N N . ASP A 1 439 ? 24.643 17.463 -15.569 1.00 95.62 439 ASP A N 1
ATOM 3301 C CA . ASP A 1 439 ? 23.639 18.486 -15.844 1.00 95.62 439 ASP A CA 1
ATOM 3302 C C . ASP A 1 439 ? 23.113 18.382 -17.287 1.00 95.62 439 ASP A C 1
ATOM 3304 O O . ASP A 1 439 ? 23.652 19.003 -18.207 1.00 95.62 439 ASP A O 1
ATOM 3308 N N . ARG A 1 440 ? 22.015 17.642 -17.493 1.00 94.75 440 ARG A N 1
ATOM 3309 C CA . ARG A 1 440 ? 21.430 17.387 -18.831 1.00 94.75 440 ARG A CA 1
ATOM 3310 C C . ARG A 1 440 ? 20.942 18.654 -19.534 1.00 94.75 440 ARG A C 1
ATOM 3312 O O . ARG A 1 440 ? 20.624 18.611 -20.726 1.00 94.75 440 ARG A O 1
ATOM 3319 N N . THR A 1 441 ? 20.870 19.780 -18.822 1.00 94.62 441 THR A N 1
ATOM 3320 C CA . THR A 1 441 ? 20.509 21.083 -19.396 1.00 94.62 441 THR A CA 1
ATOM 3321 C C . THR A 1 441 ? 21.679 21.757 -20.116 1.00 94.62 441 THR A C 1
ATOM 3323 O O . THR A 1 441 ? 21.462 22.689 -20.892 1.00 94.62 441 THR A O 1
ATOM 3326 N N . LYS A 1 442 ? 22.914 21.284 -19.898 1.00 96.56 442 LYS A N 1
ATOM 3327 C CA . LYS A 1 442 ? 24.130 21.834 -20.502 1.00 96.56 442 LYS A CA 1
ATOM 3328 C C . LYS A 1 442 ? 24.543 21.037 -21.729 1.00 96.56 442 LYS A C 1
ATOM 3330 O O . LYS A 1 442 ? 24.942 19.881 -21.632 1.00 96.56 442 LYS A O 1
ATOM 3335 N N . GLU A 1 443 ? 24.500 21.693 -22.878 1.00 97.06 443 GLU A N 1
ATOM 3336 C CA . GLU A 1 443 ? 25.041 21.174 -24.133 1.00 97.06 443 GLU A CA 1
ATOM 3337 C C . GLU A 1 443 ? 26.568 21.323 -24.143 1.00 97.06 443 GLU A C 1
ATOM 3339 O O . GLU A 1 443 ? 27.099 22.392 -23.830 1.00 97.06 443 GLU A O 1
ATOM 3344 N N . VAL A 1 444 ? 27.277 20.243 -24.477 1.00 97.12 444 VAL A N 1
ATOM 3345 C CA . VAL A 1 444 ? 28.752 20.187 -24.485 1.00 97.12 444 VAL A CA 1
ATOM 3346 C C . VAL A 1 444 ? 29.334 19.953 -25.881 1.00 97.12 444 VAL A C 1
ATOM 3348 O O . VAL A 1 444 ? 30.554 19.907 -26.043 1.00 97.12 444 VAL A O 1
ATOM 3351 N N . SER A 1 445 ? 28.480 19.854 -26.903 1.00 97.31 445 SER A N 1
ATOM 3352 C CA . SER A 1 445 ? 28.869 19.812 -28.313 1.00 97.31 445 SER A CA 1
ATOM 3353 C C . SER A 1 445 ? 27.952 20.678 -29.177 1.00 97.31 445 SER A C 1
ATOM 3355 O O . SER A 1 445 ? 26.841 21.018 -28.784 1.00 97.31 445 SER A O 1
ATOM 3357 N N . GLU A 1 446 ? 28.394 20.971 -30.399 1.00 96.25 446 GLU A N 1
ATOM 3358 C CA . GLU A 1 446 ? 27.478 21.374 -31.472 1.00 96.25 446 GLU A CA 1
ATOM 3359 C C . GLU A 1 446 ? 26.645 20.160 -31.938 1.00 96.25 446 GLU A C 1
ATOM 3361 O O . GLU A 1 446 ? 27.080 19.020 -31.726 1.00 96.25 446 GLU A O 1
ATOM 3366 N N . PRO A 1 447 ? 25.481 20.358 -32.587 1.00 96.44 447 PRO A N 1
ATOM 3367 C CA . PRO A 1 447 ? 24.712 19.268 -33.184 1.00 96.44 447 PRO A CA 1
ATOM 3368 C C . PRO A 1 447 ? 25.500 18.531 -34.270 1.00 96.44 447 PRO A C 1
ATOM 3370 O O . PRO A 1 447 ? 26.099 19.158 -35.150 1.00 96.44 447 PRO A O 1
ATOM 3373 N N . TYR A 1 448 ? 25.471 17.199 -34.245 1.00 97.81 448 TYR A N 1
ATOM 3374 C CA . TYR A 1 448 ? 26.057 16.373 -35.299 1.00 97.81 448 TYR A CA 1
ATOM 3375 C C . TYR A 1 448 ? 25.298 15.052 -35.497 1.00 97.81 448 TYR A C 1
ATOM 3377 O O . TYR A 1 448 ? 24.482 14.643 -34.672 1.00 97.81 448 TYR A O 1
ATOM 3385 N N . GLU A 1 449 ? 25.541 14.387 -36.631 1.00 98.25 449 GLU A N 1
ATOM 3386 C CA . GLU A 1 449 ? 24.900 13.104 -36.942 1.00 98.25 449 GLU A CA 1
ATOM 3387 C C . GLU A 1 449 ? 25.506 11.974 -36.100 1.00 98.25 449 GLU A C 1
ATOM 3389 O O . GLU A 1 449 ? 26.711 11.718 -36.165 1.00 98.25 449 GLU A O 1
ATOM 3394 N N . ILE A 1 450 ? 24.653 11.267 -35.363 1.00 98.25 450 ILE A N 1
ATOM 3395 C CA . ILE A 1 450 ? 24.982 10.008 -34.693 1.00 98.25 450 ILE A CA 1
ATOM 3396 C C . ILE A 1 450 ? 24.299 8.843 -35.405 1.00 98.25 450 ILE A C 1
ATOM 3398 O O . ILE A 1 450 ? 23.331 9.025 -36.145 1.00 98.25 450 ILE A O 1
ATOM 3402 N N . GLU A 1 451 ? 24.783 7.633 -35.150 1.00 98.31 451 GLU A N 1
ATOM 3403 C CA . GLU A 1 451 ? 24.104 6.393 -35.511 1.00 98.31 451 GLU A CA 1
ATOM 3404 C C . GLU A 1 451 ? 23.724 5.648 -34.223 1.00 98.31 451 GLU A C 1
ATOM 3406 O O . GLU A 1 451 ? 24.578 5.043 -33.579 1.00 98.31 451 GLU A O 1
ATOM 3411 N N . GLY A 1 452 ? 22.454 5.726 -33.823 1.00 97.19 452 GLY A N 1
ATOM 3412 C CA . GLY A 1 452 ? 21.945 5.156 -32.570 1.00 97.19 452 GLY A CA 1
ATOM 3413 C C . GLY A 1 452 ? 21.103 3.898 -32.787 1.00 97.19 452 GLY A C 1
ATOM 3414 O O . GLY A 1 452 ? 20.499 3.713 -33.845 1.00 97.19 452 GLY A O 1
ATOM 3415 N N . TRP A 1 453 ? 21.018 3.033 -31.775 1.00 98.00 453 TRP A N 1
ATOM 3416 C CA . TRP A 1 453 ? 20.116 1.872 -31.761 1.00 98.00 453 TRP A CA 1
ATOM 3417 C C . TRP A 1 453 ? 18.672 2.309 -31.477 1.00 98.00 453 TRP A C 1
ATOM 3419 O O . TRP A 1 453 ? 18.199 2.217 -30.350 1.00 98.00 453 TRP A O 1
ATOM 3429 N N . LEU A 1 454 ? 17.984 2.808 -32.509 1.00 98.31 454 LEU A N 1
ATOM 3430 C CA . LEU A 1 454 ? 16.703 3.516 -32.366 1.00 98.31 454 LEU A CA 1
ATOM 3431 C C . LEU A 1 454 ? 15.561 2.960 -33.240 1.00 98.31 454 LEU A C 1
ATOM 3433 O O . LEU A 1 454 ? 14.436 3.444 -33.151 1.00 98.31 454 LEU A O 1
ATOM 3437 N N . GLY A 1 455 ? 15.812 1.953 -34.083 1.00 98.50 455 GLY A N 1
ATOM 3438 C CA . GLY A 1 455 ? 14.781 1.343 -34.928 1.00 98.50 455 GLY A CA 1
ATOM 3439 C C . GLY A 1 455 ? 14.233 0.041 -34.341 1.00 98.50 455 GLY A C 1
ATOM 3440 O O . GLY A 1 455 ? 14.966 -0.946 -34.277 1.00 98.50 455 GLY A O 1
ATOM 3441 N N . PHE A 1 456 ? 12.953 0.011 -33.960 1.00 98.75 456 PHE A N 1
ATOM 3442 C CA . PHE A 1 456 ? 12.281 -1.181 -33.416 1.00 98.75 456 PHE A CA 1
ATOM 3443 C C . PHE A 1 456 ? 11.157 -1.640 -34.346 1.00 98.75 456 PHE A C 1
ATOM 3445 O O . PHE A 1 456 ? 10.174 -0.922 -34.546 1.00 98.75 456 PHE A O 1
ATOM 3452 N N . ASP A 1 457 ? 11.304 -2.852 -34.881 1.00 98.25 457 ASP A N 1
ATOM 3453 C CA . ASP A 1 457 ? 10.410 -3.449 -35.878 1.00 98.25 457 ASP A CA 1
ATOM 3454 C C . ASP A 1 457 ? 9.518 -4.558 -35.310 1.00 98.25 457 ASP A C 1
ATOM 3456 O O . ASP A 1 457 ? 8.444 -4.832 -35.858 1.00 98.25 457 ASP A O 1
ATOM 3460 N N . PHE A 1 458 ? 9.952 -5.197 -34.220 1.00 98.31 458 PHE A N 1
ATOM 3461 C CA . PHE A 1 458 ? 9.267 -6.333 -33.589 1.00 98.31 458 PHE A CA 1
ATOM 3462 C C . PHE A 1 458 ? 8.973 -7.472 -34.582 1.00 98.31 458 PHE A C 1
ATOM 3464 O O . PHE A 1 458 ? 7.814 -7.859 -34.768 1.00 98.31 458 PHE A O 1
ATOM 3471 N N . PRO A 1 459 ? 9.991 -8.007 -35.287 1.00 97.50 459 PRO A N 1
ATOM 3472 C CA . PRO A 1 459 ? 9.780 -8.909 -36.420 1.00 97.50 459 PRO A CA 1
ATOM 3473 C C . PRO A 1 459 ? 9.075 -10.217 -36.037 1.00 97.50 459 PRO A C 1
ATOM 3475 O O . PRO A 1 459 ? 8.333 -10.762 -36.854 1.00 97.50 459 PRO A O 1
ATOM 3478 N N . GLY A 1 460 ? 9.272 -10.715 -34.810 1.00 97.19 460 GLY A N 1
ATOM 3479 C CA . GLY A 1 460 ? 8.619 -11.940 -34.338 1.00 97.19 460 GLY A CA 1
ATOM 3480 C C . GLY A 1 460 ? 7.137 -11.743 -34.013 1.00 97.19 460 GLY A C 1
ATOM 3481 O O . GLY A 1 460 ? 6.334 -12.651 -34.226 1.00 97.19 460 GLY A O 1
ATOM 3482 N N . ARG A 1 461 ? 6.759 -10.549 -33.538 1.00 98.31 461 ARG A N 1
ATOM 3483 C CA . ARG A 1 461 ? 5.363 -10.186 -33.248 1.00 98.31 461 ARG A CA 1
ATOM 3484 C C . ARG A 1 461 ? 4.609 -9.685 -34.483 1.00 98.31 461 ARG A C 1
ATOM 3486 O O . ARG A 1 461 ? 3.396 -9.891 -34.594 1.00 98.31 461 ARG A O 1
ATOM 3493 N N . GLY A 1 462 ? 5.301 -9.021 -35.410 1.00 98.06 462 GLY A N 1
ATOM 3494 C CA . GLY A 1 462 ? 4.677 -8.298 -36.515 1.00 98.06 462 GLY A CA 1
ATOM 3495 C C . GLY A 1 462 ? 3.765 -7.190 -35.986 1.00 98.06 462 GLY A C 1
ATOM 3496 O O . GLY A 1 462 ? 4.177 -6.397 -35.143 1.00 98.06 462 GLY A O 1
ATOM 3497 N N . ASP A 1 463 ? 2.518 -7.153 -36.456 1.00 98.31 463 ASP A N 1
ATOM 3498 C CA . ASP A 1 463 ? 1.532 -6.131 -36.060 1.00 98.31 463 ASP A CA 1
ATOM 3499 C C . ASP A 1 463 ? 0.484 -6.670 -35.076 1.00 98.31 463 ASP A C 1
ATOM 3501 O O . ASP A 1 463 ? -0.562 -6.060 -34.842 1.00 98.31 463 ASP A O 1
ATOM 3505 N N . LYS A 1 464 ? 0.729 -7.856 -34.504 1.00 98.00 464 LYS A N 1
ATOM 3506 C CA . LYS A 1 464 ? -0.177 -8.433 -33.514 1.00 98.00 464 LYS A CA 1
ATOM 3507 C C . LYS A 1 464 ? -0.187 -7.554 -32.257 1.00 98.00 464 LYS A C 1
ATOM 3509 O O . LYS A 1 464 ? 0.865 -7.143 -31.769 1.00 98.00 464 LYS A O 1
ATOM 3514 N N . TYR A 1 465 ? -1.395 -7.282 -31.761 1.00 98.06 465 TYR A N 1
ATOM 3515 C CA . TYR A 1 465 ? -1.736 -6.369 -30.657 1.00 98.06 465 TYR A CA 1
ATOM 3516 C C . TYR A 1 465 ? -1.484 -4.875 -30.929 1.00 98.06 465 TYR A C 1
ATOM 3518 O O . TYR A 1 465 ? -2.380 -4.079 -30.658 1.00 98.06 465 TYR A O 1
ATOM 3526 N N . SER A 1 466 ? -0.343 -4.503 -31.519 1.00 98.19 466 SER A N 1
ATOM 3527 C CA . SER A 1 466 ? -0.039 -3.134 -31.957 1.00 98.19 466 SER A CA 1
ATOM 3528 C C . SER A 1 466 ? 0.798 -3.118 -33.238 1.00 98.19 466 SER A C 1
ATOM 3530 O O . SER A 1 466 ? 1.756 -3.879 -33.376 1.00 98.19 466 SER A O 1
ATOM 3532 N N . ALA A 1 467 ? 0.455 -2.217 -34.161 1.00 98.00 467 ALA A N 1
ATOM 3533 C CA . ALA A 1 467 ? 1.218 -1.965 -35.384 1.00 98.00 467 ALA A CA 1
ATOM 3534 C C . ALA A 1 467 ? 2.336 -0.918 -35.194 1.00 98.00 467 ALA A C 1
ATOM 3536 O O . ALA A 1 467 ? 3.078 -0.654 -36.139 1.00 98.00 467 ALA A O 1
ATOM 3537 N N . GLN A 1 468 ? 2.464 -0.317 -34.000 1.00 98.31 468 GLN A N 1
ATOM 3538 C CA . GLN A 1 468 ? 3.457 0.725 -33.733 1.00 98.31 468 GLN A CA 1
ATOM 3539 C C . GLN A 1 468 ? 4.877 0.191 -33.937 1.00 98.31 468 GLN A C 1
ATOM 3541 O O . GLN A 1 468 ? 5.263 -0.826 -33.352 1.00 98.31 468 GLN A O 1
ATOM 3546 N N . LYS A 1 469 ? 5.660 0.912 -34.744 1.00 98.38 469 LYS A N 1
ATOM 3547 C CA . LYS A 1 469 ? 7.111 0.735 -34.893 1.00 98.38 469 LYS A CA 1
ATOM 3548 C C . LYS A 1 469 ? 7.812 1.953 -34.309 1.00 98.38 469 LYS A C 1
ATOM 3550 O O . LYS A 1 469 ? 7.287 3.065 -34.390 1.00 98.38 469 LYS A O 1
ATOM 3555 N N . TYR A 1 470 ? 8.980 1.754 -33.706 1.00 98.62 470 TYR A N 1
ATOM 3556 C CA . TYR A 1 470 ? 9.736 2.864 -33.125 1.00 98.62 470 TYR A CA 1
ATOM 3557 C C . TYR A 1 470 ? 10.907 3.260 -34.021 1.00 98.62 470 TYR A C 1
ATOM 3559 O O . TYR A 1 470 ? 11.507 2.427 -34.701 1.00 98.62 470 TYR A O 1
ATOM 3567 N N . HIS A 1 471 ? 11.190 4.556 -34.013 1.00 98.44 471 HIS A N 1
ATOM 3568 C CA . HIS A 1 471 ? 12.187 5.237 -34.826 1.00 98.44 471 HIS A CA 1
ATOM 3569 C C . HIS A 1 471 ? 12.861 6.285 -33.947 1.00 98.44 471 HIS A C 1
ATOM 3571 O O . HIS A 1 471 ? 12.313 6.648 -32.907 1.00 98.44 471 HIS A O 1
ATOM 3577 N N . TRP A 1 472 ? 13.987 6.845 -34.381 1.00 98.00 472 TRP A N 1
ATOM 3578 C CA . TRP A 1 472 ? 14.719 7.878 -33.639 1.00 98.00 472 TRP A CA 1
ATOM 3579 C C . TRP A 1 472 ? 13.837 9.051 -33.180 1.00 98.00 472 TRP A C 1
ATOM 3581 O O . TRP A 1 472 ? 14.013 9.565 -32.080 1.00 98.00 472 TRP A O 1
ATOM 3591 N N . TYR A 1 473 ? 12.835 9.443 -33.972 1.00 97.38 473 TYR A N 1
ATOM 3592 C CA . TYR A 1 473 ? 11.919 10.535 -33.635 1.00 97.38 473 TYR A CA 1
ATOM 3593 C C . TYR A 1 473 ? 10.840 10.153 -32.607 1.00 97.38 473 TYR A C 1
ATOM 3595 O O . TYR A 1 473 ? 10.042 11.003 -32.229 1.00 97.38 473 TYR A O 1
ATOM 3603 N N . HIS A 1 474 ? 10.843 8.930 -32.082 1.00 98.12 474 HIS A N 1
ATOM 3604 C CA . HIS A 1 474 ? 10.046 8.512 -30.923 1.00 98.12 474 HIS A CA 1
ATOM 3605 C C . HIS A 1 474 ? 10.821 8.573 -29.601 1.00 98.12 474 HIS A C 1
ATOM 3607 O O . HIS A 1 474 ? 10.262 8.247 -28.557 1.00 98.12 474 HIS A O 1
ATOM 3613 N N . PHE A 1 475 ? 12.084 9.005 -29.643 1.00 98.12 475 PHE A N 1
ATOM 3614 C CA . PHE A 1 475 ? 12.962 9.070 -28.480 1.00 98.12 475 PHE A CA 1
ATOM 3615 C C . PHE A 1 475 ? 13.513 10.483 -28.268 1.00 98.12 475 PHE A C 1
ATOM 3617 O O . PHE A 1 475 ? 13.697 11.237 -29.229 1.00 98.12 475 PHE A O 1
ATOM 3624 N N . THR A 1 476 ? 13.745 10.863 -27.020 1.00 97.12 476 THR A N 1
ATOM 3625 C CA . THR A 1 476 ? 14.375 12.131 -26.600 1.00 97.12 476 THR A CA 1
ATOM 3626 C C . THR A 1 476 ? 15.896 12.005 -26.569 1.00 97.12 476 THR A C 1
ATOM 3628 O O . THR A 1 476 ? 16.600 12.969 -26.887 1.00 97.12 476 THR A O 1
ATOM 3631 N N . GLY A 1 477 ? 16.423 10.812 -26.271 1.00 96.88 477 GLY A N 1
ATOM 3632 C CA . GLY A 1 477 ? 17.861 10.588 -26.191 1.00 96.88 477 GLY A CA 1
ATOM 3633 C C . GLY A 1 477 ? 18.329 9.138 -26.227 1.00 96.88 477 GLY A C 1
ATOM 3634 O O . GLY A 1 477 ? 17.538 8.196 -26.209 1.00 96.88 477 GLY A O 1
ATOM 3635 N N . THR A 1 478 ? 19.652 8.979 -26.303 1.00 97.94 478 THR A N 1
ATOM 3636 C CA . THR A 1 478 ? 20.363 7.696 -26.182 1.00 97.94 478 THR A CA 1
ATOM 3637 C C . THR A 1 478 ? 21.772 7.892 -25.612 1.00 97.94 478 THR A C 1
ATOM 3639 O O . THR A 1 478 ? 22.254 9.020 -25.565 1.00 97.94 478 THR A O 1
ATOM 3642 N N . ASP A 1 479 ? 22.459 6.830 -25.190 1.00 97.50 479 ASP A N 1
ATOM 3643 C CA . ASP A 1 479 ? 23.800 6.890 -24.580 1.00 97.50 479 ASP A CA 1
ATOM 3644 C C . ASP A 1 479 ? 24.935 6.399 -25.485 1.00 97.50 479 ASP A C 1
ATOM 3646 O O . ASP A 1 479 ? 26.102 6.427 -25.081 1.00 97.50 479 ASP A O 1
ATOM 3650 N N . TYR A 1 480 ? 24.633 5.938 -26.701 1.00 97.75 480 TYR A N 1
ATOM 3651 C CA . TYR A 1 480 ? 25.628 5.286 -27.546 1.00 97.75 480 TYR A CA 1
ATOM 3652 C C . TYR A 1 480 ? 25.552 5.710 -29.012 1.00 97.75 480 TYR A C 1
ATOM 3654 O O . TYR A 1 480 ? 24.540 5.526 -29.690 1.00 97.75 480 TYR A O 1
ATOM 3662 N N . ASN A 1 481 ? 26.676 6.210 -29.530 1.00 97.69 481 ASN A N 1
ATOM 3663 C CA . ASN A 1 481 ? 26.863 6.475 -30.949 1.00 97.69 481 ASN A CA 1
ATOM 3664 C C . ASN A 1 481 ? 27.686 5.356 -31.591 1.00 97.69 481 ASN A C 1
ATOM 3666 O O . ASN A 1 481 ? 28.906 5.278 -31.444 1.00 97.69 481 ASN A O 1
ATOM 3670 N N . ALA A 1 482 ? 27.024 4.519 -32.378 1.00 96.88 482 ALA A N 1
ATOM 3671 C CA . ALA A 1 482 ? 27.643 3.383 -33.040 1.00 96.88 482 ALA A CA 1
ATOM 3672 C C . ALA A 1 482 ? 28.546 3.768 -34.224 1.00 96.88 482 ALA A C 1
ATOM 3674 O O . ALA A 1 482 ? 29.350 2.940 -34.647 1.00 96.88 482 ALA A O 1
ATOM 3675 N N . ALA A 1 483 ? 28.445 4.993 -34.753 1.00 96.50 483 ALA A N 1
ATOM 3676 C CA . ALA A 1 483 ? 29.293 5.441 -35.859 1.00 96.50 483 ALA A CA 1
ATOM 3677 C C . ALA A 1 483 ? 30.751 5.672 -35.427 1.00 96.50 483 ALA A C 1
ATOM 3679 O O . ALA A 1 483 ? 31.665 5.560 -36.244 1.00 96.50 483 ALA A O 1
ATOM 3680 N N . ASN A 1 484 ? 30.966 6.028 -34.158 1.00 96.31 484 ASN A N 1
ATOM 3681 C CA . ASN A 1 484 ? 32.288 6.300 -33.589 1.00 96.31 484 ASN A CA 1
ATOM 3682 C C . ASN A 1 484 ? 32.561 5.537 -32.281 1.00 96.31 484 ASN A C 1
ATOM 3684 O O . ASN A 1 484 ? 33.559 5.821 -31.623 1.00 96.31 484 ASN A O 1
ATOM 3688 N N . GLU A 1 485 ? 31.678 4.603 -31.920 1.00 96.62 485 GLU A N 1
ATOM 3689 C CA . GLU A 1 485 ? 31.752 3.757 -30.723 1.00 96.62 485 GLU A CA 1
ATOM 3690 C C . GLU A 1 485 ? 31.869 4.549 -29.407 1.00 96.62 485 GLU A C 1
ATOM 3692 O O . GLU A 1 485 ? 32.461 4.080 -28.434 1.00 96.62 485 GLU A O 1
ATOM 3697 N N . LYS A 1 486 ? 31.309 5.764 -29.367 1.00 97.19 486 LYS A N 1
ATOM 3698 C CA . LYS A 1 486 ? 31.373 6.645 -28.197 1.00 97.19 486 LYS A CA 1
ATOM 3699 C C . LYS A 1 486 ? 30.126 6.503 -27.330 1.00 97.19 486 LYS A C 1
ATOM 3701 O O . LYS A 1 486 ? 29.005 6.627 -27.823 1.00 97.19 486 LYS A O 1
ATOM 3706 N N . SER A 1 487 ? 30.352 6.343 -26.027 1.00 97.38 487 SER A N 1
ATOM 3707 C CA . SER A 1 487 ? 29.326 6.527 -25.003 1.00 97.38 487 SER A CA 1
ATOM 3708 C C . SER A 1 487 ? 29.327 7.969 -24.500 1.00 97.38 487 SER A C 1
ATOM 3710 O O . SER A 1 487 ? 30.357 8.479 -24.053 1.00 97.38 487 SER A O 1
ATOM 3712 N N . ALA A 1 488 ? 28.178 8.625 -24.599 1.00 96.88 488 ALA A N 1
ATOM 3713 C CA . ALA A 1 488 ? 27.880 9.948 -24.054 1.00 96.88 488 ALA A CA 1
ATOM 3714 C C . ALA A 1 488 ? 26.360 10.115 -24.027 1.00 96.88 488 ALA A C 1
ATOM 3716 O O . ALA A 1 488 ? 25.666 9.406 -24.742 1.00 96.88 488 ALA A O 1
ATOM 3717 N N . ILE A 1 489 ? 25.830 11.063 -23.255 1.00 97.75 489 ILE A N 1
ATOM 3718 C CA . ILE A 1 489 ? 24.388 11.328 -23.279 1.00 97.75 489 ILE A CA 1
ATOM 3719 C C . ILE A 1 489 ? 24.070 12.173 -24.512 1.00 97.75 489 ILE A C 1
ATOM 3721 O O . ILE A 1 489 ? 24.481 13.331 -24.608 1.00 97.75 489 ILE A O 1
ATOM 3725 N N . TYR A 1 490 ? 23.343 11.588 -25.457 1.00 98.19 490 TYR A N 1
ATOM 3726 C CA . TYR A 1 490 ? 22.942 12.209 -26.712 1.00 98.19 490 TYR A CA 1
ATOM 3727 C C . TYR A 1 490 ? 21.492 12.673 -26.642 1.00 98.19 490 TYR A C 1
ATOM 3729 O O . TYR A 1 490 ? 20.575 11.856 -26.626 1.00 98.19 490 TYR A O 1
ATOM 3737 N N . LYS A 1 491 ? 21.276 13.990 -26.675 1.00 98.00 491 LYS A N 1
ATOM 3738 C CA . LYS A 1 491 ? 19.954 14.606 -26.831 1.00 98.00 491 LYS A CA 1
ATOM 3739 C C . LYS A 1 491 ? 19.592 14.699 -28.311 1.00 98.00 491 LYS A C 1
ATOM 3741 O O . LYS A 1 491 ? 20.203 15.476 -29.056 1.00 98.00 491 LYS A O 1
ATOM 3746 N N . ILE A 1 492 ? 18.594 13.934 -28.737 1.00 97.81 492 ILE A N 1
ATOM 3747 C CA . ILE A 1 492 ? 18.136 13.869 -30.130 1.00 97.81 492 ILE A CA 1
ATOM 3748 C C . ILE A 1 492 ? 17.516 15.210 -30.547 1.00 97.81 492 ILE A C 1
ATOM 3750 O O . ILE A 1 492 ? 16.767 15.835 -29.799 1.00 97.81 492 ILE A O 1
ATOM 3754 N N . GLN A 1 493 ? 17.836 15.663 -31.759 1.00 96.88 493 GLN A N 1
ATOM 3755 C CA . GLN A 1 493 ? 17.355 16.920 -32.335 1.00 96.88 493 GLN A CA 1
ATOM 3756 C C . GLN A 1 493 ? 16.224 16.678 -33.339 1.00 96.88 493 GLN A C 1
ATOM 3758 O O . GLN A 1 493 ? 16.286 15.758 -34.151 1.00 96.88 493 GLN A O 1
ATOM 3763 N N . GLY A 1 494 ? 15.215 17.548 -33.335 1.00 91.50 494 GLY A N 1
ATOM 3764 C CA . GLY A 1 494 ? 14.071 17.490 -34.246 1.00 91.50 494 GLY A CA 1
ATOM 3765 C C . GLY A 1 494 ? 13.015 18.539 -33.899 1.00 91.50 494 GLY A C 1
ATOM 3766 O O . GLY A 1 494 ? 13.109 19.211 -32.872 1.00 91.50 494 GLY A O 1
ATOM 3767 N N . GLU A 1 495 ? 12.005 18.699 -34.754 1.00 87.69 495 GLU A N 1
ATOM 3768 C CA . GLU A 1 495 ? 10.864 19.564 -34.439 1.00 87.69 495 GLU A CA 1
ATOM 3769 C C . GLU A 1 495 ? 10.110 19.007 -33.223 1.00 87.69 495 GLU A C 1
ATOM 3771 O O . GLU A 1 495 ? 9.790 17.822 -33.181 1.00 87.69 495 GLU A O 1
ATOM 3776 N N . GLY A 1 496 ? 9.871 19.850 -32.215 1.00 84.38 496 GLY A N 1
ATOM 3777 C CA . GLY A 1 496 ? 9.190 19.448 -30.979 1.00 84.38 496 GLY A CA 1
ATOM 3778 C C . GLY A 1 496 ? 10.024 18.598 -30.011 1.00 84.38 496 GLY A C 1
ATOM 3779 O O . GLY A 1 496 ? 9.508 18.240 -28.960 1.00 84.38 496 GLY A O 1
ATOM 3780 N N . LYS A 1 497 ? 11.298 18.307 -30.317 1.00 91.19 497 LYS A N 1
ATOM 3781 C CA . LYS A 1 497 ? 12.174 17.488 -29.466 1.00 91.19 497 LYS A CA 1
ATOM 3782 C C . LYS A 1 497 ? 12.779 18.266 -28.302 1.00 91.19 497 LYS A C 1
ATOM 3784 O O . LYS A 1 497 ? 13.223 19.404 -28.456 1.00 91.19 497 LYS A O 1
ATOM 3789 N N . GLY A 1 498 ? 12.885 17.600 -27.160 1.00 89.94 498 GLY A N 1
ATOM 3790 C CA . GLY A 1 498 ? 13.603 18.069 -25.982 1.00 89.94 498 GLY A CA 1
ATOM 3791 C C . GLY A 1 498 ? 13.324 17.169 -24.787 1.00 89.94 498 GLY A C 1
ATOM 3792 O O . GLY A 1 498 ? 12.395 16.368 -24.832 1.00 89.94 498 GLY A O 1
ATOM 3793 N N . TRP A 1 499 ? 14.116 17.326 -23.727 1.00 94.88 499 TRP A N 1
ATOM 3794 C CA . TRP A 1 499 ? 13.818 16.663 -22.465 1.00 94.88 499 TRP A CA 1
ATOM 3795 C C . TRP A 1 499 ? 12.462 17.118 -21.932 1.00 94.88 499 TRP A C 1
ATOM 3797 O O . TRP A 1 499 ? 12.119 18.307 -22.018 1.00 94.88 499 TRP A O 1
ATOM 3807 N N . SER A 1 500 ? 11.711 16.193 -21.348 1.00 93.06 500 SER A N 1
ATOM 3808 C CA . SER A 1 500 ? 10.497 16.510 -20.609 1.00 93.06 500 SER A CA 1
ATOM 3809 C C . SER A 1 500 ? 10.797 17.566 -19.544 1.00 93.06 500 SER A C 1
ATOM 3811 O O . SER A 1 500 ? 11.756 17.467 -18.784 1.00 93.06 500 SER A O 1
ATOM 3813 N N . SER A 1 501 ? 9.971 18.608 -19.461 1.00 90.44 501 SER A N 1
ATOM 3814 C CA . SER A 1 501 ? 10.068 19.612 -18.390 1.00 90.44 501 SER A CA 1
ATOM 3815 C C . SER A 1 501 ? 9.336 19.194 -17.112 1.00 90.44 501 SER A C 1
ATOM 3817 O O . SER A 1 501 ? 9.392 19.906 -16.110 1.00 90.44 501 SER A O 1
ATOM 3819 N N . SER A 1 502 ? 8.636 18.058 -17.155 1.00 90.38 502 SER A N 1
ATOM 3820 C CA . SER A 1 502 ? 7.816 17.521 -16.072 1.00 90.38 502 SER A CA 1
ATOM 3821 C C . SER A 1 502 ? 8.432 16.223 -15.540 1.00 90.38 502 SER A C 1
ATOM 3823 O O . SER A 1 502 ? 7.826 15.162 -15.657 1.00 90.38 502 SER A O 1
ATOM 3825 N N . VAL A 1 503 ? 9.669 16.298 -15.062 1.00 92.62 503 VAL A N 1
ATOM 3826 C CA . VAL A 1 503 ? 10.448 15.201 -14.457 1.00 92.62 503 VAL A CA 1
ATOM 3827 C C . VAL A 1 503 ? 11.208 15.755 -13.255 1.00 92.62 503 VAL A C 1
ATOM 3829 O O . VAL A 1 503 ? 11.176 16.969 -13.004 1.00 92.62 503 VAL A O 1
ATOM 3832 N N . ASP A 1 504 ? 11.892 14.886 -12.516 1.00 90.81 504 ASP A N 1
ATOM 3833 C CA . ASP A 1 504 ? 12.755 15.330 -11.430 1.00 90.81 504 ASP A CA 1
ATOM 3834 C C . ASP A 1 504 ? 13.936 16.193 -11.930 1.00 90.81 504 ASP A C 1
ATOM 3836 O O . ASP A 1 504 ? 14.306 16.203 -13.110 1.00 90.81 504 ASP A O 1
ATOM 3840 N N . LYS A 1 505 ? 14.500 16.994 -11.024 1.00 89.88 505 LYS A N 1
ATOM 3841 C CA . LYS A 1 505 ? 15.600 17.927 -11.316 1.00 89.88 505 LYS A CA 1
ATOM 3842 C C . LYS A 1 505 ? 16.976 17.351 -10.999 1.00 89.88 505 LYS A C 1
ATOM 3844 O O . LYS A 1 505 ? 17.967 18.082 -11.109 1.00 89.88 505 LYS A O 1
ATOM 3849 N N . GLU A 1 506 ? 17.058 16.087 -10.596 1.00 87.06 506 GLU A N 1
ATOM 3850 C CA . GLU A 1 506 ? 18.311 15.368 -10.456 1.00 87.06 506 GLU A CA 1
ATOM 3851 C C . GLU A 1 506 ? 19.141 15.536 -11.730 1.00 87.06 506 GLU A C 1
ATOM 3853 O O . GLU A 1 506 ? 18.654 15.440 -12.857 1.00 87.06 506 GLU A O 1
ATOM 3858 N N . GLN A 1 507 ? 20.413 15.886 -11.529 1.00 89.31 507 GLN A N 1
ATOM 3859 C CA . GLN A 1 507 ? 21.359 16.153 -12.610 1.00 89.31 507 GLN A CA 1
ATOM 3860 C C . GLN A 1 507 ? 20.818 17.172 -13.639 1.00 89.31 507 GLN A C 1
ATOM 3862 O O . GLN A 1 507 ? 20.995 17.027 -14.852 1.00 89.31 507 GLN A O 1
ATOM 3867 N N . GLY A 1 508 ? 20.122 18.204 -13.146 1.00 91.62 508 GLY A N 1
ATOM 3868 C CA . GLY A 1 508 ? 19.522 19.298 -13.915 1.00 91.62 508 GLY A CA 1
ATOM 3869 C C . GLY A 1 508 ? 18.164 18.949 -14.529 1.00 91.62 508 GLY A C 1
ATOM 3870 O O . GLY A 1 508 ? 17.231 19.751 -14.454 1.00 91.62 508 GLY A O 1
ATOM 3871 N N . ASN A 1 509 ? 18.055 17.764 -15.126 1.00 94.62 509 ASN A N 1
ATOM 3872 C CA . ASN A 1 509 ? 16.835 17.199 -15.688 1.00 94.62 509 ASN A CA 1
ATOM 3873 C C . ASN A 1 509 ? 16.987 15.671 -15.760 1.00 94.62 509 ASN A C 1
ATOM 3875 O O . ASN A 1 509 ? 17.914 15.182 -16.413 1.00 94.62 509 ASN A O 1
ATOM 3879 N N . ALA A 1 510 ? 16.079 14.953 -15.104 1.00 94.00 510 ALA A N 1
ATOM 3880 C CA . ALA 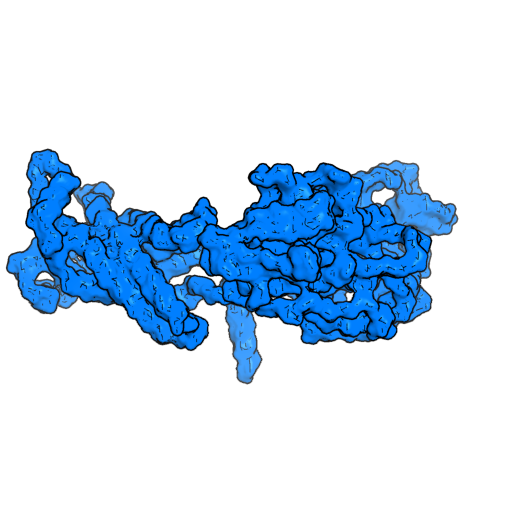A 1 510 ? 16.172 13.511 -14.918 1.00 94.00 510 ALA A CA 1
ATOM 3881 C C . ALA A 1 510 ? 15.537 12.674 -16.045 1.00 94.00 510 ALA A C 1
ATOM 3883 O O . ALA A 1 510 ? 15.484 11.463 -15.883 1.00 94.00 510 ALA A O 1
ATOM 3884 N N . ASP A 1 511 ? 15.070 13.272 -17.153 1.00 95.31 511 ASP A N 1
ATOM 3885 C CA . ASP A 1 511 ? 14.366 12.552 -18.237 1.00 95.31 511 ASP A CA 1
ATOM 3886 C C . ASP A 1 511 ? 15.212 11.374 -18.751 1.00 95.31 511 ASP A C 1
ATOM 3888 O O . ASP A 1 511 ? 14.838 10.211 -18.668 1.00 95.31 511 ASP A O 1
ATOM 3892 N N . TYR A 1 512 ? 16.456 11.660 -19.144 1.00 95.81 512 TYR A N 1
ATOM 3893 C CA . TYR A 1 512 ? 17.358 10.616 -19.610 1.00 95.81 512 TYR A CA 1
ATOM 3894 C C . TYR A 1 512 ? 17.936 9.764 -18.470 1.00 95.81 512 TYR A C 1
ATOM 3896 O O . TYR A 1 512 ? 18.783 10.240 -17.700 1.00 95.81 512 TYR A O 1
ATOM 3904 N N . MET A 1 513 ? 17.594 8.471 -18.469 1.00 93.06 513 MET A N 1
ATOM 3905 C CA . MET A 1 513 ? 18.189 7.454 -17.589 1.00 93.06 513 MET A CA 1
ATOM 3906 C C . MET A 1 513 ? 19.165 6.524 -18.334 1.00 93.06 513 MET A C 1
ATOM 3908 O O . MET A 1 513 ? 20.356 6.507 -18.022 1.00 93.06 513 MET A O 1
ATOM 3912 N N . MET A 1 514 ? 18.681 5.745 -19.311 1.00 95.06 514 MET A N 1
ATOM 3913 C CA . MET A 1 514 ? 19.464 4.730 -20.039 1.00 95.06 514 MET A CA 1
ATOM 3914 C C . MET A 1 514 ? 18.799 4.298 -21.360 1.00 95.06 514 MET A C 1
ATOM 3916 O O . MET A 1 514 ? 17.602 4.506 -21.557 1.00 95.06 514 MET A O 1
ATOM 3920 N N . PHE A 1 515 ? 19.562 3.629 -22.234 1.00 97.44 515 PHE A N 1
ATOM 3921 C CA . PHE A 1 515 ? 19.106 3.038 -23.504 1.00 97.44 515 PHE A CA 1
ATOM 3922 C C . PHE A 1 515 ? 18.510 4.051 -24.504 1.00 97.44 515 PHE A C 1
ATOM 3924 O O . PHE A 1 515 ? 19.195 4.991 -24.900 1.00 97.44 515 PHE A O 1
ATOM 3931 N N . ALA A 1 516 ? 17.299 3.816 -25.023 1.00 98.00 516 ALA A N 1
ATOM 3932 C CA . ALA A 1 516 ? 16.574 4.742 -25.891 1.00 98.00 516 ALA A CA 1
ATOM 3933 C C . ALA A 1 516 ? 15.386 5.327 -25.118 1.00 98.00 516 ALA A C 1
ATOM 3935 O O . ALA A 1 516 ? 14.409 4.624 -24.853 1.00 98.00 516 ALA A O 1
ATOM 3936 N N . ASP A 1 517 ? 15.498 6.601 -24.756 1.00 97.88 517 ASP A N 1
ATOM 3937 C CA . ASP A 1 517 ? 14.609 7.308 -23.828 1.00 97.88 517 ASP A CA 1
ATOM 3938 C C . ASP A 1 517 ? 13.319 7.756 -24.525 1.00 97.88 517 ASP A C 1
ATOM 3940 O O . ASP A 1 517 ? 13.383 8.415 -25.564 1.00 97.88 517 ASP A O 1
ATOM 3944 N N . LEU A 1 518 ? 12.149 7.329 -24.039 1.00 97.44 518 LEU A N 1
ATOM 3945 C CA . LEU A 1 518 ? 10.878 7.497 -24.755 1.00 97.44 518 LEU A CA 1
ATOM 3946 C C . LEU A 1 518 ? 10.373 8.942 -24.735 1.00 97.44 518 LEU A C 1
ATOM 3948 O O . LEU A 1 518 ? 10.232 9.569 -23.691 1.00 97.44 518 LEU A O 1
ATOM 3952 N N . ASP A 1 519 ? 9.968 9.441 -25.903 1.00 97.06 519 ASP A N 1
ATOM 3953 C CA . ASP A 1 519 ? 9.416 10.787 -26.023 1.00 97.06 519 ASP A CA 1
ATOM 3954 C C . ASP A 1 519 ? 7.911 10.831 -25.743 1.00 97.06 519 ASP A C 1
ATOM 3956 O O . ASP A 1 519 ? 7.072 10.682 -26.637 1.00 97.06 519 ASP A O 1
ATOM 3960 N N . TYR A 1 520 ? 7.567 11.124 -24.491 1.00 95.75 520 TYR A N 1
ATOM 3961 C CA . TYR A 1 520 ? 6.186 11.320 -24.050 1.00 95.75 520 TYR A CA 1
ATOM 3962 C C . TYR A 1 520 ? 5.568 12.667 -24.440 1.00 95.75 520 TYR A C 1
ATOM 3964 O O . TYR A 1 520 ? 4.495 13.008 -23.940 1.00 95.75 520 TYR A O 1
ATOM 3972 N N . SER A 1 521 ? 6.183 13.434 -25.340 1.00 94.56 521 SER A N 1
ATOM 3973 C CA . SER A 1 521 ? 5.523 14.522 -26.072 1.00 94.56 521 SER A CA 1
ATOM 3974 C C . SER A 1 521 ? 5.002 14.084 -27.447 1.00 94.56 521 SER A C 1
ATOM 3976 O O . SER A 1 521 ? 4.187 14.792 -28.038 1.00 94.56 521 SER A O 1
ATOM 3978 N N . HIS A 1 522 ? 5.410 12.905 -27.932 1.00 96.62 522 HIS A N 1
ATOM 3979 C CA . HIS A 1 522 ? 5.038 12.393 -29.247 1.00 96.62 522 HIS A CA 1
ATOM 3980 C C . HIS A 1 522 ? 3.717 11.605 -29.212 1.00 96.62 522 HIS A C 1
ATOM 3982 O O . HIS A 1 522 ? 3.592 10.600 -28.507 1.00 96.62 522 HIS A O 1
ATOM 3988 N N . ASP A 1 523 ? 2.739 12.006 -30.031 1.00 96.50 523 ASP A N 1
ATOM 3989 C CA . ASP A 1 523 ? 1.373 11.456 -30.007 1.00 96.50 523 ASP A CA 1
ATOM 3990 C C . ASP A 1 523 ? 1.315 9.934 -30.222 1.00 96.50 523 ASP A C 1
ATOM 3992 O O . ASP A 1 523 ? 0.571 9.243 -29.524 1.00 96.50 523 ASP A O 1
ATOM 3996 N N . GLU A 1 524 ? 2.116 9.393 -31.149 1.00 97.75 524 GLU A N 1
ATOM 3997 C CA . GLU A 1 524 ? 2.174 7.941 -31.398 1.00 97.75 524 GLU A CA 1
ATOM 3998 C C . GLU A 1 524 ? 2.661 7.154 -30.170 1.00 97.75 524 GLU A C 1
ATOM 4000 O O . GLU A 1 524 ? 2.087 6.119 -29.833 1.00 97.75 524 GLU A O 1
ATOM 4005 N N . VAL A 1 525 ? 3.661 7.677 -29.448 1.00 97.62 525 VAL A N 1
ATOM 4006 C CA . VAL A 1 525 ? 4.206 7.046 -28.237 1.00 97.62 525 VAL A CA 1
ATOM 4007 C C . VAL A 1 525 ? 3.162 7.066 -27.125 1.00 97.62 525 VAL A C 1
ATOM 4009 O O . VAL A 1 525 ? 2.859 6.030 -26.534 1.00 97.62 525 VAL A O 1
ATOM 4012 N N . ILE A 1 526 ? 2.554 8.231 -26.880 1.00 97.50 526 ILE A N 1
ATOM 4013 C CA . ILE A 1 526 ? 1.506 8.399 -25.865 1.00 97.50 526 ILE A CA 1
ATOM 4014 C C . ILE A 1 526 ? 0.337 7.445 -26.136 1.00 97.50 526 ILE A C 1
ATOM 4016 O O . ILE A 1 526 ? -0.168 6.803 -25.210 1.00 97.50 526 ILE A O 1
ATOM 4020 N N . ALA A 1 527 ? -0.113 7.363 -27.391 1.00 98.38 527 ALA A N 1
ATOM 4021 C CA . ALA A 1 527 ? -1.228 6.514 -27.782 1.00 98.38 527 ALA A CA 1
ATOM 4022 C C . ALA A 1 527 ? -0.901 5.027 -27.598 1.00 98.38 527 ALA A C 1
ATOM 4024 O O . ALA A 1 527 ? -1.701 4.306 -26.999 1.00 98.38 527 ALA A O 1
ATOM 4025 N N . ASP A 1 528 ? 0.263 4.568 -28.064 1.00 98.50 528 ASP A N 1
ATOM 4026 C CA . ASP A 1 528 ? 0.635 3.154 -27.977 1.00 98.50 528 ASP A CA 1
ATOM 4027 C C . ASP A 1 528 ? 0.822 2.692 -26.526 1.00 98.50 528 ASP A C 1
ATOM 4029 O O . ASP A 1 528 ? 0.284 1.653 -26.146 1.00 98.50 528 ASP A O 1
ATOM 4033 N N . VAL A 1 529 ? 1.470 3.490 -25.669 1.00 98.38 529 VAL A N 1
ATOM 4034 C CA . VAL A 1 529 ? 1.690 3.117 -24.258 1.00 98.38 529 VAL A CA 1
ATOM 4035 C C . VAL A 1 529 ? 0.385 3.142 -23.445 1.00 98.38 529 VAL A C 1
ATOM 4037 O O . VAL A 1 529 ? 0.163 2.278 -22.588 1.00 98.38 529 VAL A O 1
ATOM 4040 N N . LYS A 1 530 ? -0.539 4.073 -23.732 1.00 98.44 530 LYS A N 1
ATOM 4041 C CA . LYS A 1 530 ? -1.897 4.050 -23.148 1.00 98.44 530 LYS A CA 1
ATOM 4042 C C . LYS A 1 530 ? -2.680 2.814 -23.595 1.00 98.44 530 LYS A C 1
ATOM 4044 O O . LYS A 1 530 ? -3.317 2.162 -22.765 1.00 98.44 530 LYS A O 1
ATOM 4049 N N . ASN A 1 531 ? -2.609 2.465 -24.881 1.00 98.56 531 ASN A N 1
ATOM 4050 C CA . ASN A 1 531 ? -3.257 1.268 -25.419 1.00 98.56 531 ASN A CA 1
ATOM 4051 C C . ASN A 1 531 ? -2.686 -0.009 -24.794 1.00 98.56 531 ASN A C 1
ATOM 4053 O O . ASN A 1 531 ? -3.458 -0.885 -24.403 1.00 98.56 531 ASN A O 1
ATOM 4057 N N . TRP A 1 532 ? -1.364 -0.083 -24.632 1.00 98.75 532 TRP A N 1
ATOM 4058 C CA . TRP A 1 532 ? -0.686 -1.191 -23.969 1.00 98.75 532 TRP A CA 1
ATOM 4059 C C . TRP A 1 532 ? -1.177 -1.377 -22.531 1.00 98.75 532 TRP A C 1
ATOM 4061 O O . TRP A 1 532 ? -1.575 -2.484 -22.168 1.00 98.75 532 TRP A O 1
ATOM 4071 N N . GLY A 1 533 ? -1.234 -0.300 -21.738 1.00 98.38 533 GLY A N 1
ATOM 4072 C CA . GLY A 1 533 ? -1.680 -0.361 -20.340 1.00 98.38 533 GLY A CA 1
ATOM 4073 C C . GLY A 1 533 ? -3.098 -0.926 -20.201 1.00 98.38 533 GLY A C 1
ATOM 4074 O O . GLY A 1 533 ? -3.358 -1.806 -19.376 1.00 98.38 533 GLY A O 1
ATOM 4075 N N . VAL A 1 534 ? -4.018 -0.493 -21.069 1.00 98.62 534 VAL A N 1
ATOM 4076 C CA . VAL A 1 534 ? -5.391 -1.026 -21.118 1.00 98.62 534 VAL A CA 1
ATOM 4077 C C . VAL A 1 534 ? -5.411 -2.478 -21.601 1.00 98.62 534 VAL A C 1
ATOM 4079 O O . VAL A 1 534 ? -6.136 -3.308 -21.044 1.00 98.62 534 VAL A O 1
ATOM 4082 N N . TRP A 1 535 ? -4.625 -2.801 -22.629 1.00 98.69 535 TRP A N 1
ATOM 4083 C CA . TRP A 1 535 ? -4.541 -4.144 -23.195 1.00 98.69 535 TRP A CA 1
ATOM 4084 C C . TRP A 1 535 ? -4.037 -5.161 -22.171 1.00 98.69 535 TRP A C 1
ATOM 4086 O O . TRP A 1 535 ? -4.711 -6.170 -21.953 1.00 98.69 535 TRP A O 1
ATOM 4096 N N . VAL A 1 536 ? -2.909 -4.902 -21.504 1.00 98.69 536 VAL A N 1
ATOM 4097 C CA . VAL A 1 536 ? -2.312 -5.849 -20.550 1.00 98.69 536 VAL A CA 1
ATOM 4098 C C . VAL A 1 536 ? -3.215 -6.042 -19.330 1.00 98.69 536 VAL A C 1
ATOM 4100 O O . VAL A 1 536 ? -3.432 -7.173 -18.893 1.00 98.69 536 VAL A O 1
ATOM 4103 N N . THR A 1 537 ? -3.864 -4.968 -18.867 1.00 98.62 537 THR A N 1
ATOM 4104 C CA . THR A 1 537 ? -4.839 -5.016 -17.766 1.00 98.62 537 THR A CA 1
ATOM 4105 C C . THR A 1 537 ? -6.019 -5.913 -18.090 1.00 98.62 537 THR A C 1
ATOM 4107 O O . THR A 1 537 ? -6.359 -6.792 -17.299 1.00 98.62 537 THR A O 1
ATOM 4110 N N . LYS A 1 538 ? -6.631 -5.738 -19.267 1.00 98.12 538 LYS A N 1
ATOM 4111 C CA . LYS A 1 538 ? -7.771 -6.559 -19.701 1.00 98.12 538 LYS A CA 1
ATOM 4112 C C . LYS A 1 538 ? -7.357 -7.997 -20.013 1.00 98.12 538 LYS A C 1
ATOM 4114 O O . LYS A 1 538 ? -8.137 -8.913 -19.772 1.00 98.12 538 LYS A O 1
ATOM 4119 N N . THR A 1 539 ? -6.141 -8.197 -20.516 1.00 98.25 539 THR A N 1
ATOM 4120 C CA . THR A 1 539 ? -5.607 -9.516 -20.884 1.00 98.25 539 THR A CA 1
ATOM 4121 C C . THR A 1 539 ? -5.316 -10.383 -19.662 1.00 98.25 539 THR A C 1
ATOM 4123 O O . THR A 1 539 ? -5.613 -11.575 -19.683 1.00 98.25 539 THR A O 1
ATOM 4126 N N . LEU A 1 540 ? -4.765 -9.794 -18.596 1.00 98.12 540 LEU A N 1
ATOM 4127 C CA . LEU A 1 540 ? -4.347 -10.512 -17.387 1.00 98.12 540 LEU A CA 1
ATOM 4128 C C . LEU A 1 540 ? -5.254 -10.266 -16.173 1.00 98.12 540 LEU A C 1
ATOM 4130 O O . LEU A 1 540 ? -4.963 -10.778 -15.095 1.00 98.12 540 LEU A O 1
ATOM 4134 N N . GLY A 1 541 ? -6.328 -9.483 -16.302 1.00 97.56 541 GLY A N 1
ATOM 4135 C CA . GLY A 1 541 ? -7.220 -9.161 -15.183 1.00 97.56 541 GLY A CA 1
ATOM 4136 C C . GLY A 1 541 ? -6.501 -8.462 -14.023 1.00 97.56 541 GLY A C 1
ATOM 4137 O O . GLY A 1 541 ? -6.756 -8.787 -12.862 1.00 97.56 541 GLY A O 1
ATOM 4138 N N . LEU A 1 542 ? -5.571 -7.554 -14.338 1.00 98.38 542 LEU A N 1
ATOM 4139 C CA . LEU A 1 542 ? -4.697 -6.918 -13.348 1.00 98.38 542 LEU A CA 1
ATOM 4140 C C . LEU A 1 542 ? -5.487 -6.098 -12.323 1.00 98.38 542 LEU A C 1
ATOM 4142 O O . LEU A 1 542 ? -6.549 -5.547 -12.618 1.00 98.38 542 LEU A O 1
ATOM 4146 N N . LYS A 1 543 ? -4.930 -6.002 -11.114 1.00 98.19 543 LYS A N 1
ATOM 4147 C CA . LYS A 1 543 ? -5.454 -5.185 -10.009 1.00 98.19 543 LYS A CA 1
ATOM 4148 C C . LYS A 1 543 ? -4.595 -3.973 -9.685 1.00 98.19 543 LYS A C 1
ATOM 4150 O O . LYS A 1 543 ? -5.003 -3.142 -8.880 1.00 98.19 543 LYS A O 1
ATOM 4155 N N . GLY A 1 544 ? -3.447 -3.845 -10.336 1.00 98.19 544 GLY A N 1
ATOM 4156 C CA . GLY A 1 544 ? -2.577 -2.706 -10.143 1.00 98.19 544 GLY A CA 1
ATOM 4157 C C . GLY A 1 544 ? -1.318 -2.744 -10.986 1.00 98.19 544 GLY A C 1
ATOM 4158 O O . GLY A 1 544 ? -1.093 -3.684 -11.752 1.00 98.19 544 GLY A O 1
ATOM 4159 N N . PHE A 1 545 ? -0.500 -1.715 -10.810 1.00 98.75 545 PHE A N 1
ATOM 4160 C CA . PHE A 1 545 ? 0.809 -1.581 -11.432 1.00 98.75 545 PHE A CA 1
ATOM 4161 C C . PHE A 1 545 ? 1.842 -1.076 -10.429 1.00 98.75 545 PHE A C 1
ATOM 4163 O O . PHE A 1 545 ? 1.531 -0.231 -9.585 1.00 98.75 545 PHE A O 1
ATOM 4170 N N . ARG A 1 546 ? 3.073 -1.569 -10.577 1.00 98.69 546 ARG A N 1
ATOM 4171 C CA . ARG A 1 546 ? 4.288 -0.922 -10.083 1.00 98.69 546 ARG A CA 1
ATOM 4172 C C . ARG A 1 546 ? 4.931 -0.226 -11.275 1.00 98.69 546 ARG A C 1
ATOM 4174 O O . ARG A 1 546 ? 5.194 -0.887 -12.270 1.00 98.69 546 ARG A O 1
ATOM 4181 N N . LEU A 1 547 ? 5.119 1.086 -11.212 1.00 98.06 547 LEU A N 1
ATOM 4182 C CA . LEU A 1 547 ? 5.793 1.841 -12.265 1.00 98.06 547 LEU A CA 1
ATOM 4183 C C . LEU A 1 547 ? 7.260 1.996 -11.878 1.00 98.06 547 LEU A C 1
ATOM 4185 O O . LEU A 1 547 ? 7.565 2.536 -10.815 1.00 98.06 547 LEU A O 1
ATOM 4189 N N . ASP A 1 548 ? 8.123 1.503 -12.752 1.00 96.62 548 ASP A N 1
ATOM 4190 C CA . ASP A 1 548 ? 9.574 1.629 -12.668 1.00 96.62 548 ASP A CA 1
ATOM 4191 C C . ASP A 1 548 ? 10.001 3.083 -12.850 1.00 96.62 548 ASP A C 1
ATOM 4193 O O . ASP A 1 548 ? 9.433 3.750 -13.710 1.00 96.62 548 ASP A O 1
ATOM 4197 N N . ALA A 1 549 ? 10.988 3.565 -12.092 1.00 91.62 549 ALA A N 1
ATOM 4198 C CA . ALA A 1 549 ? 11.711 4.799 -12.404 1.00 91.62 549 ALA A CA 1
ATOM 4199 C C . ALA A 1 549 ? 10.819 6.044 -12.658 1.00 91.62 549 ALA A C 1
ATOM 4201 O O . ALA A 1 549 ? 11.085 6.830 -13.568 1.00 91.62 549 ALA A O 1
ATOM 4202 N N . VAL A 1 550 ? 9.757 6.278 -11.867 1.00 94.06 550 VAL A N 1
ATOM 4203 C CA . VAL A 1 550 ? 8.746 7.329 -12.173 1.00 94.06 550 VAL A CA 1
ATOM 4204 C C . VAL A 1 550 ? 9.272 8.764 -12.125 1.00 94.06 550 VAL A C 1
ATOM 4206 O O . VAL A 1 550 ? 8.611 9.679 -12.615 1.00 94.06 550 VAL A O 1
ATOM 4209 N N . GLN A 1 551 ? 10.451 8.972 -11.545 1.00 92.12 551 GLN A N 1
ATOM 4210 C CA . GLN A 1 551 ? 11.150 10.258 -11.542 1.00 92.12 551 GLN A CA 1
ATOM 4211 C C . GLN A 1 551 ? 11.745 10.624 -12.917 1.00 92.12 551 GLN A C 1
ATOM 4213 O O . GLN A 1 551 ? 12.024 11.799 -13.164 1.00 92.12 551 GLN A O 1
ATOM 4218 N N . HIS A 1 552 ? 11.900 9.634 -13.804 1.00 92.75 552 HIS A N 1
ATOM 4219 C CA . HIS A 1 552 ? 12.618 9.750 -15.072 1.00 92.75 552 HIS A CA 1
ATOM 4220 C C . HIS A 1 552 ? 11.718 9.948 -16.300 1.00 92.75 552 HIS A C 1
ATOM 4222 O O . HIS A 1 552 ? 12.225 10.273 -17.355 1.00 92.75 552 HIS A O 1
ATOM 4228 N N . PHE A 1 553 ? 10.388 9.856 -16.202 1.00 86.62 553 PHE A N 1
ATOM 4229 C CA . PHE A 1 553 ? 9.523 10.149 -17.354 1.00 86.62 553 PHE A CA 1
ATOM 4230 C C . PHE A 1 553 ? 8.304 10.990 -16.983 1.00 86.62 553 PHE A C 1
ATOM 4232 O O . PHE A 1 553 ? 7.906 11.112 -15.827 1.00 86.62 553 PHE A O 1
ATOM 4239 N N . SER A 1 554 ? 7.730 11.636 -18.000 1.00 92.88 554 SER A N 1
ATOM 4240 C CA . SER A 1 554 ? 6.812 12.768 -17.851 1.00 92.88 554 SER A CA 1
ATOM 4241 C C . SER A 1 554 ? 5.677 12.563 -16.832 1.00 92.88 554 SER A C 1
ATOM 4243 O O . SER A 1 554 ? 4.712 11.844 -17.082 1.00 92.88 554 SER A O 1
ATOM 4245 N N . GLU A 1 555 ? 5.712 13.348 -15.751 1.00 94.25 555 GLU A N 1
ATOM 4246 C CA . GLU A 1 555 ? 4.653 13.514 -14.746 1.00 94.25 555 GLU A CA 1
ATOM 4247 C C . GLU A 1 555 ? 3.268 13.782 -15.375 1.00 94.25 555 GLU A C 1
ATOM 4249 O O . GLU A 1 555 ? 2.243 13.258 -14.927 1.00 94.25 555 GLU A O 1
ATOM 4254 N N . ARG A 1 556 ? 3.224 14.583 -16.452 1.00 94.62 556 ARG A N 1
ATOM 4255 C CA . ARG A 1 556 ? 1.996 14.842 -17.222 1.00 94.62 556 ARG A CA 1
ATOM 4256 C C . ARG A 1 556 ? 1.475 13.558 -17.858 1.00 94.62 556 ARG A C 1
ATOM 4258 O O . ARG A 1 556 ? 0.299 13.232 -17.703 1.00 94.62 556 ARG A O 1
ATOM 4265 N N . PHE A 1 557 ? 2.333 12.848 -18.588 1.00 95.56 557 PHE A N 1
ATOM 4266 C CA . PHE A 1 557 ? 1.947 11.602 -19.241 1.00 95.56 557 PHE A CA 1
ATOM 4267 C C . PHE A 1 557 ? 1.503 10.554 -18.219 1.00 95.56 557 PHE A C 1
ATOM 4269 O O . PHE A 1 557 ? 0.460 9.939 -18.419 1.00 95.56 557 PHE A O 1
ATOM 4276 N N . THR A 1 558 ? 2.224 10.403 -17.108 1.00 95.75 558 THR A N 1
ATOM 4277 C CA . THR A 1 558 ? 1.895 9.461 -16.029 1.00 95.75 558 THR A CA 1
ATOM 4278 C C . THR A 1 558 ? 0.481 9.694 -15.488 1.00 95.75 558 THR A C 1
ATOM 4280 O O . THR A 1 558 ? -0.300 8.747 -15.358 1.00 95.75 558 THR A O 1
ATOM 4283 N N . ASN A 1 559 ? 0.091 10.958 -15.280 1.00 94.69 559 ASN A N 1
ATOM 4284 C CA . ASN A 1 559 ? -1.281 11.329 -14.920 1.00 94.69 559 ASN A CA 1
ATOM 4285 C C . ASN A 1 559 ? -2.310 10.929 -15.990 1.00 94.69 559 ASN A C 1
ATOM 4287 O O . ASN A 1 559 ? -3.341 10.335 -15.669 1.00 94.69 559 ASN A O 1
ATOM 4291 N N . GLU A 1 560 ? -2.047 11.249 -17.258 1.00 95.50 560 GLU A N 1
ATOM 4292 C CA . GLU A 1 560 ? -2.960 10.924 -18.359 1.00 95.50 560 GLU A CA 1
ATOM 4293 C C . GLU A 1 560 ? -3.075 9.411 -18.601 1.00 95.50 560 GLU A C 1
ATOM 4295 O O . GLU A 1 560 ? -4.128 8.916 -19.011 1.00 95.50 560 GLU A O 1
ATOM 4300 N N . TRP A 1 561 ? -1.988 8.670 -18.387 1.00 97.25 561 TRP A N 1
ATOM 4301 C CA . TRP A 1 561 ? -1.945 7.218 -18.493 1.00 97.25 561 TRP A CA 1
ATOM 4302 C C . TRP A 1 561 ? -2.791 6.575 -17.394 1.00 97.25 561 TRP A C 1
ATOM 4304 O O . TRP A 1 561 ? -3.664 5.763 -17.704 1.00 97.25 561 TRP A O 1
ATOM 4314 N N . ALA A 1 562 ? -2.630 7.018 -16.143 1.00 96.31 562 ALA A N 1
ATOM 4315 C CA . ALA A 1 562 ? -3.461 6.580 -15.022 1.00 96.31 562 ALA A CA 1
ATOM 4316 C C . ALA A 1 562 ? -4.952 6.877 -15.255 1.00 96.31 562 ALA A C 1
ATOM 4318 O O . ALA A 1 562 ? -5.800 6.012 -15.042 1.00 96.31 562 ALA A O 1
ATOM 4319 N N . GLU A 1 563 ? -5.291 8.066 -15.760 1.00 95.44 563 GLU A N 1
ATOM 4320 C CA . GLU A 1 563 ? -6.678 8.429 -16.086 1.00 95.44 563 GLU A CA 1
ATOM 4321 C C . GLU A 1 563 ? -7.271 7.552 -17.189 1.00 95.44 563 GLU A C 1
ATOM 4323 O O . GLU A 1 563 ? -8.412 7.095 -17.075 1.00 95.44 563 GLU A O 1
ATOM 4328 N N . SER A 1 564 ? -6.500 7.292 -18.248 1.00 96.38 564 SER A N 1
ATOM 4329 C CA . SER A 1 564 ? -6.904 6.387 -19.325 1.00 96.38 564 SER A CA 1
ATOM 4330 C C . SER A 1 564 ? -7.165 4.981 -18.786 1.00 96.38 564 SER A C 1
ATOM 4332 O O . SER A 1 564 ? -8.180 4.362 -19.110 1.00 96.38 564 SER A O 1
ATOM 4334 N N . LEU A 1 565 ? -6.277 4.494 -17.921 1.00 96.12 565 LEU A N 1
ATOM 4335 C CA . LEU A 1 565 ? -6.379 3.183 -17.303 1.00 96.12 565 LEU A CA 1
ATOM 4336 C C . LEU A 1 565 ? -7.614 3.070 -16.402 1.00 96.12 565 LEU A C 1
ATOM 4338 O O . LEU A 1 565 ? -8.419 2.156 -16.582 1.00 96.12 565 LEU A O 1
ATOM 4342 N N . HIS A 1 566 ? -7.817 4.021 -15.486 1.00 96.38 566 HIS A N 1
ATOM 4343 C CA . HIS A 1 566 ? -8.970 4.035 -14.578 1.00 96.38 566 HIS A CA 1
ATOM 4344 C C . HIS A 1 566 ? -10.296 4.162 -15.319 1.00 96.38 566 HIS A C 1
ATOM 4346 O O . HIS A 1 566 ? -11.279 3.516 -14.951 1.00 96.38 566 HIS A O 1
ATOM 4352 N N . LYS A 1 567 ? -10.328 4.951 -16.395 1.00 96.19 567 LYS A N 1
ATOM 4353 C CA . LYS A 1 567 ? -11.510 5.098 -17.246 1.00 96.19 567 LYS A CA 1
ATOM 4354 C C . LYS A 1 567 ? -11.883 3.792 -17.951 1.00 96.19 567 LYS A C 1
ATOM 4356 O O . LYS A 1 567 ? -13.064 3.464 -18.029 1.00 96.19 567 LYS A O 1
ATOM 4361 N N . GLU A 1 568 ? -10.899 3.070 -18.480 1.00 97.38 568 GLU A N 1
ATOM 4362 C CA . GLU A 1 568 ? -11.126 1.896 -19.334 1.00 97.38 568 GLU A CA 1
ATOM 4363 C C . GLU A 1 568 ? -11.163 0.562 -18.576 1.00 97.38 568 GLU A C 1
ATOM 4365 O O . GLU A 1 568 ? -11.710 -0.415 -19.100 1.00 97.38 568 GLU A O 1
ATOM 4370 N N . CYS A 1 569 ? -10.566 0.500 -17.381 1.00 95.38 569 CYS A N 1
ATOM 4371 C CA . CYS A 1 569 ? -10.386 -0.733 -16.607 1.00 95.38 569 CYS A CA 1
ATOM 4372 C C . CYS A 1 569 ? -11.003 -0.690 -15.200 1.00 95.38 569 CYS A C 1
ATOM 4374 O O . CYS A 1 569 ? -11.197 -1.751 -14.614 1.00 95.38 569 CYS A O 1
ATOM 4376 N N . GLY A 1 570 ? -11.364 0.492 -14.687 1.00 90.38 570 GLY A N 1
ATOM 4377 C CA . GLY A 1 570 ? -11.940 0.675 -13.352 1.00 90.38 570 GLY A CA 1
ATOM 4378 C C . GLY A 1 570 ? -11.051 1.509 -12.429 1.00 90.38 570 GLY A C 1
ATOM 4379 O O . GLY A 1 570 ? -9.827 1.489 -12.522 1.00 90.38 570 GLY A O 1
ATOM 4380 N N . SER A 1 571 ? -11.673 2.256 -11.514 1.00 85.25 571 SER A N 1
ATOM 4381 C CA . SER A 1 571 ? -10.965 3.106 -10.547 1.00 85.25 571 SER A CA 1
ATOM 4382 C C . SER A 1 571 ? -10.357 2.331 -9.370 1.00 85.25 571 SER A C 1
ATOM 4384 O O . SER A 1 571 ? -9.767 2.944 -8.490 1.00 85.25 571 SER A O 1
ATOM 4386 N N . ASP A 1 572 ? -10.548 1.009 -9.302 1.00 88.88 572 ASP A N 1
ATOM 4387 C CA . ASP A 1 572 ? -9.967 0.122 -8.285 1.00 88.88 572 ASP A CA 1
ATOM 4388 C C . ASP A 1 572 ? -8.545 -0.349 -8.631 1.00 88.88 572 ASP A C 1
ATOM 4390 O O . ASP A 1 572 ? -7.932 -1.047 -7.827 1.00 88.88 572 ASP A O 1
ATOM 4394 N N . ILE A 1 573 ? -8.012 0.026 -9.801 1.00 96.44 573 ILE A N 1
ATOM 4395 C CA . ILE A 1 573 ? -6.637 -0.298 -10.193 1.00 96.44 573 ILE A CA 1
ATOM 4396 C C . ILE A 1 573 ? -5.656 0.514 -9.341 1.00 96.44 573 ILE A C 1
ATOM 4398 O O . ILE A 1 573 ? -5.556 1.736 -9.477 1.00 96.44 573 ILE A O 1
ATOM 4402 N N . PHE A 1 574 ? -4.926 -0.185 -8.475 1.00 98.06 574 PHE A N 1
ATOM 4403 C CA . PHE A 1 574 ? -3.921 0.399 -7.592 1.00 98.06 574 PHE A CA 1
ATOM 4404 C C . PHE A 1 574 ? -2.638 0.743 -8.356 1.00 98.06 574 PHE A C 1
ATOM 4406 O O . PHE A 1 574 ? -2.175 -0.045 -9.176 1.00 98.06 574 PHE A O 1
ATOM 4413 N N . LEU A 1 575 ? -2.032 1.892 -8.075 1.00 98.38 575 LEU A N 1
ATOM 4414 C CA . LEU A 1 575 ? -0.804 2.333 -8.734 1.00 98.38 575 LEU A CA 1
ATOM 4415 C C . LEU A 1 575 ? 0.239 2.678 -7.675 1.00 98.38 575 LEU A C 1
ATOM 4417 O O . LEU A 1 575 ? -0.044 3.485 -6.793 1.00 98.38 575 LEU A O 1
ATOM 4421 N N . VAL A 1 576 ? 1.433 2.099 -7.775 1.00 98.50 576 VAL A N 1
ATOM 4422 C CA . VAL A 1 576 ? 2.600 2.495 -6.975 1.00 98.50 576 VAL A CA 1
ATOM 4423 C C . VAL A 1 576 ? 3.750 2.872 -7.898 1.00 98.50 576 VAL A C 1
ATOM 4425 O O . VAL A 1 576 ? 4.041 2.147 -8.845 1.00 98.50 576 VAL A O 1
ATOM 4428 N N . GLY A 1 577 ? 4.378 4.016 -7.650 1.00 97.75 577 GLY A N 1
ATOM 4429 C CA . GLY A 1 577 ? 5.580 4.449 -8.355 1.00 97.75 577 GLY A CA 1
ATOM 4430 C C . GLY A 1 577 ? 6.846 4.169 -7.552 1.00 97.75 577 GLY A C 1
ATOM 4431 O O . GLY A 1 577 ? 6.863 4.286 -6.325 1.00 97.75 577 GLY A O 1
ATOM 4432 N N . GLU A 1 578 ? 7.918 3.829 -8.252 1.00 96.31 578 GLU A N 1
ATOM 4433 C CA . GLU A 1 578 ? 9.270 3.852 -7.713 1.00 96.31 578 GLU A CA 1
ATOM 4434 C C . GLU A 1 578 ? 9.899 5.237 -7.912 1.00 96.31 578 GLU A C 1
ATOM 4436 O O . GLU A 1 578 ? 10.332 5.597 -9.007 1.00 96.31 578 GLU A O 1
ATOM 4441 N N . PHE A 1 579 ? 9.949 6.007 -6.827 1.00 94.75 579 PHE A N 1
ATOM 4442 C CA . PHE A 1 579 ? 10.733 7.235 -6.719 1.00 94.75 579 PHE A CA 1
ATOM 4443 C C . PHE A 1 579 ? 11.660 7.063 -5.512 1.00 94.75 579 PHE A C 1
ATOM 4445 O O . PHE A 1 579 ? 11.223 7.168 -4.367 1.00 94.75 579 PHE A O 1
ATOM 4452 N N . TRP A 1 580 ? 12.931 6.741 -5.754 1.00 91.00 580 TRP A N 1
ATOM 4453 C CA . TRP A 1 580 ? 13.850 6.297 -4.703 1.00 91.00 580 TRP A CA 1
ATOM 4454 C C . TRP A 1 580 ? 14.694 7.439 -4.121 1.00 91.00 580 TRP A C 1
ATOM 4456 O O . TRP A 1 580 ? 15.905 7.510 -4.313 1.00 91.00 580 TRP A O 1
ATOM 4466 N N . VAL A 1 581 ? 14.051 8.348 -3.381 1.00 92.75 581 VAL A N 1
ATOM 4467 C CA . VAL A 1 581 ? 14.711 9.494 -2.727 1.00 92.75 581 VAL A CA 1
ATOM 4468 C C . VAL A 1 581 ? 14.538 9.449 -1.207 1.00 92.75 581 VAL A C 1
ATOM 4470 O O . VAL A 1 581 ? 13.506 9.022 -0.697 1.00 92.75 581 VAL A O 1
ATOM 4473 N N . GLY A 1 582 ? 15.558 9.890 -0.463 1.00 92.75 582 GLY A N 1
ATOM 4474 C CA . GLY A 1 582 ? 15.573 9.856 1.009 1.00 92.75 582 GLY A CA 1
ATOM 4475 C C . GLY A 1 582 ? 14.812 10.986 1.704 1.00 92.75 582 GLY A C 1
ATOM 4476 O O . GLY A 1 582 ? 14.799 11.041 2.929 1.00 92.75 582 GLY A O 1
ATOM 4477 N N . GLU A 1 583 ? 14.178 11.877 0.942 1.00 93.94 583 GLU A N 1
ATOM 4478 C CA . GLU A 1 583 ? 13.476 13.053 1.455 1.00 93.94 583 GLU A CA 1
ATOM 4479 C C . GLU A 1 583 ? 11.966 12.912 1.243 1.00 93.94 583 GLU A C 1
ATOM 4481 O O . GLU A 1 583 ? 11.476 13.022 0.114 1.00 93.94 583 GLU A O 1
ATOM 4486 N N . ALA A 1 584 ? 11.209 12.721 2.329 1.00 95.19 584 ALA A N 1
ATOM 4487 C CA . ALA A 1 584 ? 9.757 12.539 2.256 1.00 95.19 584 ALA A CA 1
ATOM 4488 C C . ALA A 1 584 ? 9.030 13.747 1.642 1.00 95.19 584 ALA A C 1
ATOM 4490 O O . ALA A 1 584 ? 8.021 13.577 0.965 1.00 95.19 584 ALA A O 1
ATOM 4491 N N . SER A 1 585 ? 9.564 14.961 1.809 1.00 95.94 585 SER A N 1
ATOM 4492 C CA . SER A 1 585 ? 9.020 16.174 1.186 1.00 95.94 585 SER A CA 1
ATOM 4493 C C . SER A 1 585 ? 9.000 16.097 -0.342 1.00 95.94 585 SER A C 1
ATOM 4495 O O . SER A 1 585 ? 8.010 16.488 -0.953 1.00 95.94 585 SER A O 1
ATOM 4497 N N . THR A 1 586 ? 10.043 15.533 -0.956 1.00 94.62 586 THR A N 1
ATOM 4498 C CA . THR A 1 586 ? 10.129 15.368 -2.417 1.00 94.62 586 THR A CA 1
ATOM 4499 C C . THR A 1 586 ? 9.073 14.378 -2.911 1.00 94.62 586 THR A C 1
ATOM 4501 O O . THR A 1 586 ? 8.398 14.624 -3.911 1.00 94.62 586 THR A O 1
ATOM 4504 N N . LEU A 1 587 ? 8.868 13.287 -2.164 1.00 95.88 587 LEU A N 1
ATOM 4505 C CA . LEU A 1 587 ? 7.836 12.289 -2.453 1.00 95.88 587 LEU A CA 1
ATOM 4506 C C . LEU A 1 587 ? 6.424 12.886 -2.335 1.00 95.88 587 LEU A C 1
ATOM 4508 O O . LEU A 1 587 ? 5.602 12.698 -3.231 1.00 95.88 587 LEU A O 1
ATOM 4512 N N . THR A 1 588 ? 6.146 13.645 -1.269 1.00 96.19 588 THR A N 1
ATOM 4513 C CA . THR A 1 588 ? 4.856 14.328 -1.079 1.00 96.19 588 THR A CA 1
ATOM 4514 C C . THR A 1 588 ? 4.597 15.364 -2.178 1.00 96.19 588 THR A C 1
ATOM 4516 O O . THR A 1 588 ? 3.507 15.380 -2.746 1.00 96.19 588 THR A O 1
ATOM 4519 N N . GLU A 1 589 ? 5.598 16.164 -2.563 1.00 95.19 589 GLU A N 1
ATOM 4520 C CA . GLU A 1 589 ? 5.470 17.116 -3.677 1.00 95.19 589 GLU A CA 1
ATOM 4521 C C . GLU A 1 589 ? 5.136 16.417 -5.004 1.00 95.19 589 GLU A C 1
ATOM 4523 O O . GLU A 1 589 ? 4.349 16.931 -5.802 1.00 95.19 589 GLU A O 1
ATOM 4528 N N . TRP A 1 590 ? 5.706 15.238 -5.259 1.00 94.56 590 TRP A N 1
ATOM 4529 C CA . TRP A 1 590 ? 5.363 14.453 -6.444 1.00 94.56 590 TRP A CA 1
ATOM 4530 C C . TRP A 1 590 ? 3.932 13.899 -6.365 1.00 94.56 590 TRP A C 1
ATOM 4532 O O . TRP A 1 590 ? 3.177 13.996 -7.336 1.00 94.56 590 TRP A O 1
ATOM 4542 N N . LEU A 1 591 ? 3.513 13.385 -5.203 1.00 95.19 591 LEU A N 1
ATOM 4543 C CA . LEU A 1 591 ? 2.145 12.900 -4.975 1.00 95.19 591 LEU A CA 1
ATOM 4544 C C . LEU A 1 591 ? 1.089 13.997 -5.178 1.00 95.19 591 LEU A C 1
ATOM 4546 O O . LEU A 1 591 ? 0.056 13.730 -5.803 1.00 95.19 591 LEU A O 1
ATOM 4550 N N . ASP A 1 592 ? 1.372 15.230 -4.745 1.00 94.25 592 ASP A N 1
ATOM 4551 C CA . ASP A 1 592 ? 0.522 16.405 -4.976 1.00 94.25 592 ASP A CA 1
ATOM 4552 C C . ASP A 1 592 ? 0.281 16.635 -6.478 1.00 94.25 592 ASP A C 1
ATOM 4554 O O . ASP A 1 592 ? -0.861 16.816 -6.926 1.00 94.25 592 ASP A O 1
ATOM 4558 N N . LYS A 1 593 ? 1.348 16.570 -7.289 1.00 93.00 593 LYS A N 1
ATOM 4559 C CA . LYS A 1 593 ? 1.263 16.699 -8.757 1.00 93.00 593 LYS A CA 1
ATOM 4560 C C . LYS A 1 593 ? 0.512 15.539 -9.409 1.00 93.00 593 LYS A C 1
ATOM 4562 O O . LYS A 1 593 ? -0.108 15.722 -10.456 1.00 93.00 593 LYS A O 1
ATOM 4567 N N . MET A 1 594 ? 0.538 14.356 -8.799 1.00 93.00 594 MET A N 1
ATOM 4568 C CA . MET A 1 594 ? -0.242 13.188 -9.227 1.00 93.00 594 MET A CA 1
ATOM 4569 C C . MET A 1 594 ? -1.667 13.158 -8.674 1.00 93.00 594 MET A C 1
ATOM 4571 O O . MET A 1 594 ? -2.398 12.187 -8.896 1.00 93.00 594 MET A O 1
ATOM 4575 N N . HIS A 1 595 ? -2.083 14.198 -7.944 1.00 91.88 595 HIS A N 1
ATOM 4576 C CA . HIS A 1 595 ? -3.391 14.281 -7.296 1.00 91.88 595 HIS A CA 1
ATOM 4577 C C . HIS A 1 595 ? -3.681 13.083 -6.373 1.00 91.88 595 HIS A C 1
ATOM 4579 O O . HIS A 1 595 ? -4.826 12.635 -6.290 1.00 91.88 595 HIS A O 1
ATOM 4585 N N . HIS A 1 596 ? -2.641 12.534 -5.731 1.00 91.25 596 HIS A N 1
ATOM 4586 C CA . HIS A 1 596 ? -2.701 11.351 -4.860 1.00 91.25 596 HIS A CA 1
ATOM 4587 C C . HIS A 1 596 ? -3.364 10.111 -5.493 1.00 91.25 596 HIS A C 1
ATOM 4589 O O . HIS A 1 596 ? -3.873 9.242 -4.784 1.00 91.25 596 HIS A O 1
ATOM 4595 N N . LYS A 1 597 ? -3.352 9.990 -6.831 1.00 91.31 597 LYS A N 1
ATOM 4596 C CA . LYS A 1 597 ? -3.813 8.779 -7.545 1.00 91.31 597 LYS A CA 1
ATOM 4597 C C . LYS A 1 597 ? -2.852 7.595 -7.391 1.00 91.31 597 LYS A C 1
ATOM 4599 O O . LYS A 1 597 ? -3.228 6.461 -7.675 1.00 91.31 597 LYS A O 1
ATOM 4604 N N . PHE A 1 598 ? -1.616 7.881 -6.994 1.00 95.81 598 PHE A N 1
ATOM 4605 C CA . PHE A 1 598 ? -0.528 6.928 -6.837 1.00 95.81 598 PHE A CA 1
ATOM 4606 C C . PHE A 1 598 ? -0.165 6.775 -5.366 1.00 95.81 598 PHE A C 1
ATOM 4608 O O . PHE A 1 598 ? -0.318 7.707 -4.581 1.00 95.81 598 PHE A O 1
ATOM 4615 N N . ALA A 1 599 ? 0.356 5.611 -5.015 1.00 98.12 599 ALA A N 1
ATOM 4616 C CA . ALA A 1 599 ? 1.244 5.450 -3.881 1.00 98.12 599 ALA A CA 1
ATOM 4617 C C . ALA A 1 599 ? 2.709 5.549 -4.343 1.00 98.12 599 ALA A C 1
ATOM 4619 O O . ALA A 1 599 ? 3.001 5.413 -5.533 1.00 98.12 599 ALA A O 1
ATOM 4620 N N . LEU A 1 600 ? 3.632 5.738 -3.409 1.00 98.56 600 LEU A N 1
ATOM 4621 C CA . LEU A 1 600 ? 5.072 5.618 -3.636 1.00 98.56 600 LEU A CA 1
ATOM 4622 C C . LEU A 1 600 ? 5.675 4.656 -2.615 1.00 98.56 600 LEU A C 1
ATOM 4624 O O . LEU A 1 600 ? 5.132 4.475 -1.521 1.00 98.56 600 LEU A O 1
ATOM 4628 N N . PHE A 1 601 ? 6.792 4.029 -2.973 1.00 98.50 601 PHE A N 1
ATOM 4629 C CA . PHE A 1 601 ? 7.573 3.274 -2.001 1.00 98.50 601 PHE A CA 1
ATOM 4630 C C . PHE A 1 601 ? 8.232 4.209 -0.981 1.00 98.50 601 PHE A C 1
ATOM 4632 O O . PHE A 1 601 ? 8.786 5.248 -1.335 1.00 98.50 601 PHE A O 1
ATOM 4639 N N . ASP A 1 602 ? 8.188 3.824 0.291 1.00 98.56 602 ASP A N 1
ATOM 4640 C CA . ASP A 1 602 ? 8.759 4.594 1.397 1.00 98.56 602 ASP A CA 1
ATOM 4641 C C . ASP A 1 602 ? 10.265 4.321 1.545 1.00 98.56 602 ASP A C 1
ATOM 4643 O O . ASP A 1 602 ? 10.717 3.662 2.486 1.00 98.56 602 ASP A O 1
ATOM 4647 N N . ALA A 1 603 ? 11.047 4.804 0.575 1.00 97.12 603 ALA A N 1
ATOM 4648 C CA . ALA A 1 603 ? 12.508 4.740 0.614 1.00 97.12 603 ALA A CA 1
ATOM 4649 C C . ALA A 1 603 ? 13.111 5.402 1.876 1.00 97.12 603 ALA A C 1
ATOM 4651 O O . ALA A 1 603 ? 14.019 4.808 2.463 1.00 97.12 603 ALA A O 1
ATOM 4652 N N . PRO A 1 604 ? 12.607 6.555 2.374 1.00 98.25 604 PRO A N 1
ATOM 4653 C CA . PRO A 1 604 ? 13.102 7.134 3.623 1.00 98.25 604 PRO A CA 1
ATOM 4654 C C . PRO A 1 604 ? 12.957 6.197 4.831 1.00 98.25 604 PRO A C 1
ATOM 4656 O O . PRO A 1 604 ? 13.891 6.073 5.624 1.00 98.25 604 PRO A O 1
ATOM 4659 N N . LEU A 1 605 ? 11.834 5.477 4.958 1.00 98.62 605 LEU A N 1
ATOM 4660 C CA . LEU A 1 605 ? 11.668 4.491 6.032 1.00 98.62 605 LEU A CA 1
ATOM 4661 C C . LEU A 1 605 ? 12.660 3.327 5.909 1.00 98.62 605 LEU A C 1
ATOM 4663 O O . LEU A 1 605 ? 13.214 2.891 6.920 1.00 98.62 605 LEU A O 1
ATOM 4667 N N . LEU A 1 606 ? 12.937 2.849 4.690 1.00 98.12 606 LEU A N 1
ATOM 4668 C CA . LEU A 1 606 ? 13.981 1.845 4.473 1.00 98.12 606 LEU A CA 1
ATOM 4669 C C . LEU A 1 606 ? 15.356 2.354 4.926 1.00 98.12 606 LEU A C 1
ATOM 4671 O O . LEU A 1 606 ? 16.084 1.629 5.606 1.00 98.12 606 LEU A O 1
ATOM 4675 N N . TYR A 1 607 ? 15.709 3.599 4.594 1.00 97.31 607 TYR A N 1
ATOM 4676 C CA . TYR A 1 607 ? 16.962 4.201 5.052 1.00 97.31 607 TYR A CA 1
ATOM 4677 C C . TYR A 1 607 ? 17.017 4.307 6.575 1.00 97.31 607 TYR A C 1
ATOM 4679 O O . TYR A 1 607 ? 18.058 4.021 7.168 1.00 97.31 607 TYR A O 1
ATOM 4687 N N . ASN A 1 608 ? 15.900 4.624 7.233 1.00 97.56 608 ASN A N 1
ATOM 4688 C CA . ASN A 1 608 ? 15.819 4.597 8.691 1.00 97.56 608 ASN A CA 1
ATOM 4689 C C . ASN A 1 608 ? 16.066 3.185 9.249 1.00 97.56 608 ASN A C 1
ATOM 4691 O O . ASN A 1 608 ? 16.822 3.051 10.209 1.00 97.56 608 ASN A O 1
ATOM 4695 N N . PHE A 1 609 ? 15.519 2.127 8.636 1.00 97.81 609 PHE A N 1
ATOM 4696 C CA . PHE A 1 609 ? 15.799 0.740 9.039 1.00 97.81 609 PHE A CA 1
ATOM 4697 C C . PHE A 1 609 ? 17.262 0.339 8.834 1.00 97.81 609 PHE A C 1
ATOM 4699 O O . PHE A 1 609 ? 17.852 -0.295 9.710 1.00 97.81 609 PHE A O 1
ATOM 4706 N N . HIS A 1 610 ? 17.861 0.722 7.706 1.00 95.81 610 HIS A N 1
ATOM 4707 C CA . HIS A 1 610 ? 19.282 0.500 7.439 1.00 95.81 610 HIS A CA 1
ATOM 4708 C C . HIS A 1 610 ? 20.160 1.183 8.496 1.00 95.81 610 HIS A C 1
ATOM 4710 O O . HIS A 1 610 ? 21.018 0.543 9.105 1.00 95.81 610 HIS A O 1
ATOM 4716 N N . ASN A 1 611 ? 19.891 2.459 8.779 1.00 94.94 611 ASN A N 1
ATOM 4717 C CA . ASN A 1 611 ? 20.629 3.244 9.768 1.00 94.94 611 ASN A CA 1
ATOM 4718 C C . ASN A 1 611 ? 20.456 2.697 11.192 1.00 94.94 611 ASN A C 1
ATOM 4720 O O . ASN A 1 611 ? 21.430 2.630 11.945 1.00 94.94 611 ASN A O 1
ATOM 4724 N N . ALA A 1 612 ? 19.243 2.279 11.559 1.00 93.12 612 ALA A N 1
ATOM 4725 C CA . ALA A 1 612 ? 18.966 1.679 12.860 1.00 93.12 612 ALA A CA 1
ATOM 4726 C C . ALA A 1 612 ? 19.692 0.340 13.042 1.00 93.12 612 ALA A C 1
ATOM 4728 O O . ALA A 1 612 ? 20.292 0.102 14.083 1.00 93.12 612 ALA A O 1
ATOM 4729 N N . GLY A 1 613 ? 19.735 -0.502 12.005 1.00 86.50 613 GLY A N 1
ATOM 4730 C CA . GLY A 1 613 ? 20.499 -1.752 12.035 1.00 86.50 613 GLY A CA 1
ATOM 4731 C C . GLY A 1 613 ? 22.024 -1.567 12.029 1.00 86.50 613 GLY A C 1
ATOM 4732 O O . GLY A 1 613 ? 22.745 -2.487 12.409 1.00 86.50 613 GLY A O 1
ATOM 4733 N N . GLY A 1 614 ? 22.519 -0.407 11.584 1.00 82.00 614 GLY A N 1
ATOM 4734 C CA . GLY A 1 614 ? 23.947 -0.112 11.437 1.00 82.00 614 GLY A CA 1
ATOM 4735 C C . GLY A 1 614 ? 24.572 0.734 12.552 1.00 82.00 614 GLY A C 1
ATOM 4736 O O . GLY A 1 614 ? 25.780 0.968 12.510 1.00 82.00 614 GLY A O 1
ATOM 4737 N N . THR A 1 615 ? 23.793 1.225 13.525 1.00 77.56 615 THR A N 1
ATOM 4738 C CA . THR A 1 615 ? 24.291 2.124 14.583 1.00 77.56 615 THR A CA 1
ATOM 4739 C C . THR A 1 615 ? 23.932 1.639 15.988 1.00 77.56 615 THR A C 1
ATOM 4741 O O . THR A 1 615 ? 22.779 1.357 16.281 1.00 77.56 615 THR A O 1
ATOM 4744 N N . ASP A 1 616 ? 24.912 1.635 16.900 1.00 70.75 616 ASP A N 1
ATOM 4745 C CA . ASP A 1 616 ? 24.752 1.165 18.293 1.00 70.75 616 ASP A CA 1
ATOM 4746 C C . ASP A 1 616 ? 23.863 2.073 19.178 1.00 70.75 616 ASP A C 1
ATOM 4748 O O . ASP A 1 616 ? 23.669 1.801 20.363 1.00 70.75 616 ASP A O 1
ATOM 4752 N N . SER A 1 617 ? 23.383 3.206 18.654 1.00 71.31 617 SER A N 1
ATOM 4753 C CA . SER A 1 617 ? 22.674 4.233 19.431 1.00 71.31 617 SER A CA 1
ATOM 4754 C C . SER A 1 617 ? 21.538 4.903 18.657 1.00 71.31 617 SER A C 1
ATOM 4756 O O . SER A 1 617 ? 21.309 6.108 18.827 1.00 71.31 617 SER A O 1
ATOM 4758 N N . PHE A 1 618 ? 20.878 4.171 17.758 1.00 88.12 618 PHE A N 1
ATOM 4759 C CA . PHE A 1 618 ? 19.696 4.699 17.088 1.00 88.12 618 PHE A CA 1
ATOM 4760 C C . PHE A 1 618 ? 18.590 4.991 18.113 1.00 88.12 618 PHE A C 1
ATOM 4762 O O . PHE A 1 618 ? 18.443 4.307 19.120 1.00 88.12 618 PHE A O 1
ATOM 4769 N N . ASP A 1 619 ? 17.831 6.058 17.881 1.00 92.56 619 ASP A N 1
ATOM 4770 C CA . ASP A 1 619 ? 16.697 6.421 18.725 1.00 92.56 619 ASP A CA 1
ATOM 4771 C C . ASP A 1 619 ? 15.418 5.885 18.081 1.00 92.56 619 ASP A C 1
ATOM 4773 O O . ASP A 1 619 ? 14.865 6.528 17.186 1.00 92.56 619 ASP A O 1
ATOM 4777 N N . LEU A 1 620 ? 14.942 4.712 18.515 1.00 93.12 620 LEU A N 1
ATOM 4778 C CA . LEU A 1 620 ? 13.783 4.032 17.920 1.00 93.12 620 LEU A CA 1
ATOM 4779 C C . LEU A 1 620 ? 12.512 4.883 17.909 1.00 93.12 620 LEU A C 1
ATOM 4781 O O . LEU A 1 620 ? 11.648 4.684 17.056 1.00 93.12 620 LEU A O 1
ATOM 4785 N N . ARG A 1 621 ? 12.394 5.871 18.801 1.00 93.19 621 ARG A N 1
ATOM 4786 C CA . ARG A 1 621 ? 11.260 6.814 18.818 1.00 93.19 621 ARG A CA 1
ATOM 4787 C C . ARG A 1 621 ? 11.187 7.656 17.542 1.00 93.19 621 ARG A C 1
ATOM 4789 O O . ARG A 1 621 ? 10.128 8.183 17.223 1.00 93.19 621 ARG A O 1
ATOM 4796 N N . LYS A 1 622 ? 12.305 7.775 16.823 1.00 94.25 622 LYS A N 1
ATOM 4797 C CA . LYS A 1 622 ? 12.460 8.545 15.584 1.00 94.25 622 LYS A CA 1
ATOM 4798 C C . LYS A 1 622 ? 12.432 7.679 14.333 1.00 94.25 622 LYS A C 1
ATOM 4800 O O . LYS A 1 622 ? 12.707 8.179 13.249 1.00 94.25 622 LYS A O 1
ATOM 4805 N N . ILE A 1 623 ? 12.107 6.388 14.445 1.00 96.38 623 ILE A N 1
ATOM 4806 C CA . ILE A 1 623 ? 12.156 5.470 13.297 1.00 96.38 623 ILE A CA 1
ATOM 4807 C C . ILE A 1 623 ? 11.237 5.909 12.141 1.00 96.38 623 ILE A C 1
ATOM 4809 O O . ILE A 1 623 ? 11.530 5.628 10.982 1.00 96.38 623 ILE A O 1
ATOM 4813 N N . PHE A 1 624 ? 10.164 6.647 12.447 1.00 97.31 624 PHE A N 1
ATOM 4814 C CA . PHE A 1 624 ? 9.225 7.199 11.467 1.00 97.31 624 PHE A CA 1
ATOM 4815 C C . PHE A 1 624 ? 9.482 8.670 11.103 1.00 97.31 624 PHE A C 1
ATOM 4817 O O . PHE A 1 624 ? 8.740 9.220 10.289 1.00 97.31 624 PHE A O 1
ATOM 4824 N N . ASP A 1 625 ? 10.502 9.319 11.666 1.00 96.50 625 ASP A N 1
ATOM 4825 C CA . ASP A 1 625 ? 10.815 10.707 11.323 1.00 96.50 625 ASP A CA 1
ATOM 4826 C C . ASP A 1 625 ? 11.253 10.808 9.857 1.00 96.50 625 ASP A C 1
ATOM 4828 O O . ASP A 1 625 ? 12.065 10.010 9.385 1.00 96.50 625 ASP A O 1
ATOM 4832 N N . ASN A 1 626 ? 10.724 11.811 9.148 1.00 97.12 626 ASN A N 1
ATOM 4833 C CA . ASN A 1 626 ? 10.986 12.046 7.721 1.00 97.12 626 ASN A CA 1
ATOM 4834 C C . ASN A 1 626 ? 10.619 10.852 6.820 1.00 97.12 626 ASN A C 1
ATOM 4836 O O . ASN A 1 626 ? 11.295 10.592 5.830 1.00 97.12 626 ASN A O 1
ATOM 4840 N N . THR A 1 627 ? 9.556 10.118 7.158 1.00 98.44 627 THR A N 1
ATOM 4841 C CA . THR A 1 627 ? 9.085 8.981 6.351 1.00 98.44 627 THR A CA 1
ATOM 4842 C C . THR A 1 627 ? 7.821 9.313 5.583 1.00 98.44 627 THR A C 1
ATOM 4844 O O . THR A 1 627 ? 7.011 10.133 6.026 1.00 98.44 627 THR A O 1
ATOM 4847 N N . LEU A 1 628 ? 7.629 8.659 4.435 1.00 98.12 628 LEU A N 1
ATOM 4848 C CA . LEU A 1 628 ? 6.416 8.859 3.649 1.00 98.12 628 LEU A CA 1
ATOM 4849 C C . LEU A 1 628 ? 5.189 8.333 4.397 1.00 98.12 628 LEU A C 1
ATOM 4851 O O . LEU A 1 628 ? 4.138 8.956 4.352 1.00 98.12 628 LEU A O 1
ATOM 4855 N N . VAL A 1 629 ? 5.304 7.224 5.131 1.00 97.88 629 VAL A N 1
ATOM 4856 C CA . VAL A 1 629 ? 4.191 6.683 5.923 1.00 97.88 629 VAL A CA 1
ATOM 4857 C C . VAL A 1 629 ? 3.766 7.619 7.058 1.00 97.88 629 VAL A C 1
ATOM 4859 O O . VAL A 1 629 ? 2.599 7.609 7.443 1.00 97.88 629 VAL A O 1
ATOM 4862 N N . GLN A 1 630 ? 4.675 8.454 7.577 1.00 97.06 630 GLN A N 1
ATOM 4863 C CA . GLN A 1 630 ? 4.347 9.461 8.589 1.00 97.06 630 GLN A CA 1
ATOM 4864 C C . GLN A 1 630 ? 3.519 10.616 8.003 1.00 97.06 630 GLN A C 1
ATOM 4866 O O . GLN A 1 630 ? 2.596 11.089 8.669 1.00 97.06 630 GLN A O 1
ATOM 4871 N N . SER A 1 631 ? 3.839 11.086 6.793 1.00 95.56 631 SER A N 1
ATOM 4872 C CA . SER A 1 631 ? 3.142 12.214 6.155 1.00 95.56 631 SER A CA 1
ATOM 4873 C C . SER A 1 631 ? 1.915 11.789 5.343 1.00 95.56 631 SER A C 1
ATOM 4875 O O . SER A 1 631 ? 0.873 12.436 5.422 1.00 95.56 631 SER A O 1
ATOM 4877 N N . GLU A 1 632 ? 2.022 10.688 4.604 1.00 95.88 632 GLU A N 1
ATOM 4878 C CA . GLU A 1 632 ? 1.061 10.199 3.611 1.00 95.88 632 GLU A CA 1
ATOM 4879 C C . GLU A 1 632 ? 0.716 8.707 3.837 1.00 95.88 632 GLU A C 1
ATOM 4881 O O . GLU A 1 632 ? 0.937 7.860 2.964 1.00 95.88 632 GLU A O 1
ATOM 4886 N N . PRO A 1 633 ? 0.129 8.335 4.994 1.00 95.06 633 PRO A N 1
ATOM 4887 C CA . PRO A 1 633 ? -0.048 6.938 5.414 1.00 95.06 633 PRO A CA 1
ATOM 4888 C C . PRO A 1 633 ? -0.891 6.076 4.461 1.00 95.06 633 PRO A C 1
ATOM 4890 O O . PRO A 1 633 ? -0.797 4.850 4.493 1.00 95.06 633 PRO A O 1
ATOM 4893 N N . VAL A 1 634 ? -1.726 6.688 3.614 1.00 93.75 634 VAL A N 1
ATOM 4894 C CA . VAL A 1 634 ? -2.570 5.987 2.626 1.00 93.75 634 VAL A CA 1
ATOM 4895 C C . VAL A 1 634 ? -1.926 5.879 1.239 1.00 93.75 634 VAL A C 1
ATOM 4897 O O . VAL A 1 634 ? -2.361 5.055 0.437 1.00 93.75 634 VAL A O 1
ATOM 4900 N N . ASN A 1 635 ? -0.889 6.676 0.963 1.00 97.50 635 ASN A N 1
ATOM 4901 C CA . ASN A 1 635 ? -0.136 6.689 -0.295 1.00 97.50 635 ASN A CA 1
ATOM 4902 C C . ASN A 1 635 ? 1.289 6.115 -0.124 1.00 97.50 635 ASN A C 1
ATOM 4904 O O . ASN A 1 635 ? 2.100 6.223 -1.039 1.00 97.50 635 ASN A O 1
ATOM 4908 N N . ALA A 1 636 ? 1.599 5.485 1.012 1.00 98.38 636 ALA A N 1
ATOM 4909 C CA . ALA A 1 636 ? 2.900 4.876 1.281 1.00 98.38 636 ALA A CA 1
ATOM 4910 C C . ALA A 1 636 ? 2.862 3.348 1.120 1.00 98.38 636 ALA A C 1
ATOM 4912 O O . ALA A 1 636 ? 2.059 2.668 1.766 1.00 98.38 636 ALA A O 1
ATOM 4913 N N . VAL A 1 637 ? 3.765 2.793 0.309 1.00 98.81 637 VAL A N 1
ATOM 4914 C CA . VAL A 1 637 ? 4.082 1.357 0.287 1.00 98.81 637 VAL A CA 1
ATOM 4915 C C . VAL A 1 637 ? 5.373 1.136 1.067 1.00 98.81 637 VAL A C 1
ATOM 4917 O O . VAL A 1 637 ? 6.444 1.568 0.650 1.00 98.81 637 VAL A O 1
ATOM 4920 N N . THR A 1 638 ? 5.281 0.476 2.216 1.00 98.81 638 THR A N 1
ATOM 4921 C CA . THR A 1 638 ? 6.409 0.309 3.141 1.00 98.81 638 THR A CA 1
ATOM 4922 C C . THR A 1 638 ? 7.150 -1.003 2.882 1.00 98.81 638 THR A C 1
ATOM 4924 O O . THR A 1 638 ? 6.534 -2.054 2.690 1.00 98.81 638 THR A O 1
ATOM 4927 N N . VAL A 1 639 ? 8.483 -0.955 2.871 1.00 98.50 639 VAL A N 1
ATOM 4928 C CA . VAL A 1 639 ? 9.366 -2.081 2.516 1.00 98.50 639 VAL A CA 1
ATOM 4929 C C . VAL A 1 639 ? 10.513 -2.226 3.518 1.00 98.50 639 VAL A C 1
ATOM 4931 O O . VAL A 1 639 ? 10.880 -1.268 4.193 1.00 98.50 639 VAL A O 1
ATOM 4934 N N . VAL A 1 640 ? 11.082 -3.431 3.604 1.00 98.38 640 VAL A N 1
ATOM 4935 C CA . VAL A 1 640 ? 12.323 -3.721 4.361 1.00 98.38 640 VAL A CA 1
ATOM 4936 C C . VAL A 1 640 ? 13.496 -4.020 3.422 1.00 98.38 640 VAL A C 1
ATOM 4938 O O . VAL A 1 640 ? 14.649 -3.831 3.790 1.00 98.38 640 VAL A O 1
ATOM 4941 N N . ALA A 1 641 ? 13.202 -4.474 2.206 1.00 97.44 641 ALA A N 1
ATOM 4942 C CA . ALA A 1 641 ? 14.146 -4.674 1.119 1.00 97.44 641 ALA A CA 1
ATOM 4943 C C . ALA A 1 641 ? 13.365 -4.771 -0.200 1.00 97.44 641 ALA A C 1
ATOM 4945 O O . ALA A 1 641 ? 12.160 -5.039 -0.192 1.00 97.44 641 ALA A O 1
ATOM 4946 N N . ASN A 1 642 ? 14.054 -4.589 -1.319 1.00 97.12 642 ASN A N 1
ATOM 4947 C CA . ASN A 1 642 ? 13.586 -4.948 -2.651 1.00 97.12 642 ASN A CA 1
ATOM 4948 C C . ASN A 1 642 ? 14.752 -5.539 -3.466 1.00 97.12 642 ASN A C 1
ATOM 4950 O O . ASN A 1 642 ? 15.864 -5.733 -2.968 1.00 97.12 642 ASN A O 1
ATOM 4954 N N . HIS A 1 643 ? 14.487 -5.807 -4.739 1.00 96.38 643 HIS A N 1
ATOM 4955 C CA . HIS A 1 643 ? 15.486 -6.309 -5.677 1.00 96.38 643 HIS A CA 1
ATOM 4956 C C . HIS A 1 643 ? 16.644 -5.349 -5.999 1.00 96.38 643 HIS A C 1
ATOM 4958 O O . HIS A 1 643 ? 17.658 -5.830 -6.484 1.00 96.38 643 HIS A O 1
ATOM 4964 N N . ASP A 1 644 ? 16.529 -4.046 -5.726 1.00 94.81 644 ASP A N 1
ATOM 4965 C CA . ASP A 1 644 ? 17.586 -3.052 -5.985 1.00 94.81 644 ASP A CA 1
ATOM 4966 C C . ASP A 1 644 ? 18.449 -2.808 -4.747 1.00 94.81 644 ASP A C 1
ATOM 4968 O O . ASP A 1 644 ? 19.603 -2.395 -4.849 1.00 94.81 644 ASP A O 1
ATOM 4972 N N . THR A 1 645 ? 17.882 -3.057 -3.562 1.00 95.75 645 THR A N 1
ATOM 4973 C CA . THR A 1 645 ? 18.530 -2.834 -2.268 1.00 95.75 645 THR A CA 1
ATOM 4974 C C . THR A 1 645 ? 19.161 -4.101 -1.702 1.00 95.75 645 THR A C 1
ATOM 4976 O O . THR A 1 645 ? 19.836 -4.023 -0.672 1.00 95.75 645 THR A O 1
ATOM 4979 N N . GLN A 1 646 ? 18.916 -5.267 -2.312 1.00 95.12 646 GLN A N 1
ATOM 4980 C CA . GLN A 1 646 ? 19.562 -6.520 -1.919 1.00 95.12 646 GLN A CA 1
ATOM 4981 C C . GLN A 1 646 ? 21.085 -6.465 -2.168 1.00 95.12 646 GLN A C 1
ATOM 4983 O O . GLN A 1 646 ? 21.541 -5.680 -3.001 1.00 95.12 646 GLN A O 1
ATOM 4988 N N . PRO A 1 647 ? 21.885 -7.307 -1.488 1.00 93.69 647 PRO A N 1
ATOM 4989 C CA . PRO A 1 647 ? 23.335 -7.302 -1.651 1.00 93.69 647 PRO A CA 1
ATOM 4990 C C . PRO A 1 647 ? 23.807 -7.513 -3.094 1.00 93.69 647 PRO A C 1
ATOM 4992 O O . PRO A 1 647 ? 23.296 -8.395 -3.792 1.00 93.69 647 PRO A O 1
ATOM 4995 N N . GLY A 1 648 ? 24.812 -6.740 -3.517 1.00 90.62 648 GLY A N 1
ATOM 4996 C CA . GLY A 1 648 ? 25.398 -6.820 -4.860 1.00 90.62 648 GLY A CA 1
ATOM 4997 C C . GLY A 1 648 ? 24.665 -6.015 -5.937 1.00 90.62 648 GLY A C 1
ATOM 4998 O O . GLY A 1 648 ? 24.876 -6.269 -7.119 1.00 90.62 648 GLY A O 1
ATOM 4999 N N . GLN A 1 649 ? 23.784 -5.085 -5.559 1.00 93.44 649 GLN A N 1
ATOM 5000 C CA . GLN A 1 649 ? 23.001 -4.252 -6.482 1.00 93.44 649 GLN A CA 1
ATOM 5001 C C . GLN A 1 649 ? 23.372 -2.766 -6.385 1.00 93.44 649 GLN A C 1
ATOM 5003 O O . GLN A 1 649 ? 24.035 -2.330 -5.446 1.00 93.44 649 GLN A O 1
ATOM 5008 N N . THR A 1 650 ? 22.967 -1.969 -7.380 1.00 84.00 650 THR A N 1
ATOM 5009 C CA . THR A 1 650 ? 23.438 -0.580 -7.555 1.00 84.00 650 THR A CA 1
ATOM 5010 C C . THR A 1 650 ? 23.064 0.354 -6.403 1.00 84.00 650 THR A C 1
ATOM 5012 O O . THR A 1 650 ? 23.841 1.250 -6.079 1.00 84.00 650 THR A O 1
ATOM 5015 N N . VAL A 1 651 ? 21.907 0.143 -5.773 1.00 88.88 651 VAL A N 1
ATOM 5016 C CA . VAL A 1 651 ? 21.428 0.930 -4.624 1.00 88.88 651 VAL A CA 1
ATOM 5017 C C . VAL A 1 651 ? 21.295 0.058 -3.372 1.00 88.88 651 VAL A C 1
ATOM 5019 O O . VAL A 1 651 ? 20.386 0.240 -2.557 1.00 88.88 651 VAL A O 1
ATOM 5022 N N . GLU A 1 652 ? 22.221 -0.897 -3.218 1.00 92.31 652 GLU A N 1
ATOM 5023 C CA . GLU A 1 652 ? 22.323 -1.782 -2.056 1.00 92.31 652 GLU A CA 1
ATOM 5024 C C . GLU A 1 652 ? 22.140 -0.996 -0.743 1.00 92.31 652 GLU A C 1
ATOM 5026 O O . GLU A 1 652 ? 22.892 -0.077 -0.423 1.00 92.31 652 GLU A O 1
ATOM 5031 N N . THR A 1 653 ? 21.105 -1.367 0.013 1.00 95.19 653 THR A N 1
ATOM 5032 C CA . THR A 1 653 ? 20.698 -0.716 1.268 1.00 95.19 653 THR A CA 1
ATOM 5033 C C . THR A 1 653 ? 20.310 -1.814 2.268 1.00 95.19 653 THR A C 1
ATOM 5035 O O . THR A 1 653 ? 19.125 -2.065 2.505 1.00 95.19 653 THR A O 1
ATOM 5038 N N . PRO A 1 654 ? 21.286 -2.563 2.811 1.00 92.06 654 PRO A N 1
ATOM 5039 C CA . PRO A 1 654 ? 21.009 -3.785 3.549 1.00 92.06 654 PRO A CA 1
ATOM 5040 C C . PRO A 1 654 ? 20.507 -3.464 4.958 1.00 92.06 654 PRO A C 1
ATOM 5042 O O . PRO A 1 654 ? 21.188 -2.799 5.736 1.00 92.06 654 PRO A O 1
ATOM 5045 N N . VAL A 1 655 ? 19.333 -3.969 5.328 1.00 95.69 655 VAL A N 1
ATOM 5046 C CA . VAL A 1 655 ? 18.871 -3.944 6.724 1.00 95.69 655 VAL A CA 1
ATOM 5047 C C . VAL A 1 655 ? 19.528 -5.097 7.482 1.00 95.69 655 VAL A C 1
ATOM 5049 O O . VAL A 1 655 ? 19.465 -6.243 7.033 1.00 95.69 655 VAL A O 1
ATOM 5052 N N . ALA A 1 656 ? 20.145 -4.799 8.630 1.00 94.50 656 ALA A N 1
ATOM 5053 C CA . ALA A 1 656 ? 20.837 -5.794 9.448 1.00 94.50 656 ALA A CA 1
ATOM 5054 C C . ALA A 1 656 ? 19.911 -6.958 9.846 1.00 94.50 656 ALA A C 1
ATOM 5056 O O . ALA A 1 656 ? 18.748 -6.745 10.192 1.00 94.50 656 ALA A O 1
ATOM 5057 N N . ASP A 1 657 ? 20.434 -8.189 9.850 1.00 93.19 657 ASP A N 1
ATOM 5058 C CA . ASP A 1 657 ? 19.627 -9.408 10.029 1.00 93.19 657 ASP A CA 1
ATOM 5059 C C . ASP A 1 657 ? 18.821 -9.430 11.333 1.00 93.19 657 ASP A C 1
ATOM 5061 O O . ASP A 1 657 ? 17.662 -9.851 11.338 1.00 93.19 657 ASP A O 1
ATOM 5065 N N . PHE A 1 658 ? 19.404 -8.936 12.430 1.00 92.94 658 PHE A N 1
ATOM 5066 C CA . PHE A 1 658 ? 18.704 -8.826 13.712 1.00 92.94 658 PHE A CA 1
ATOM 5067 C C . PHE A 1 658 ? 17.567 -7.794 13.667 1.00 92.94 658 PHE A C 1
ATOM 5069 O O . PHE A 1 658 ? 16.573 -7.942 14.371 1.00 92.94 658 PHE A O 1
ATOM 5076 N N . PHE A 1 659 ? 17.697 -6.759 12.831 1.00 96.44 659 PHE A N 1
ATOM 5077 C CA . PHE A 1 659 ? 16.747 -5.655 12.737 1.00 96.44 659 PHE A CA 1
ATOM 5078 C C . PHE A 1 659 ? 15.610 -5.948 11.750 1.00 96.44 659 PHE A C 1
ATOM 5080 O O . PHE A 1 659 ? 14.515 -5.409 11.896 1.00 96.44 659 PHE A O 1
ATOM 5087 N N . LYS A 1 660 ? 15.798 -6.856 10.782 1.00 97.31 660 LYS A N 1
ATOM 5088 C CA . LYS A 1 660 ? 14.729 -7.293 9.864 1.00 97.31 660 LYS A CA 1
ATOM 5089 C C . LYS A 1 660 ? 13.414 -7.676 10.567 1.00 97.31 660 LYS A C 1
ATOM 5091 O O . LYS A 1 660 ? 12.376 -7.169 10.145 1.00 97.31 660 LYS A O 1
ATOM 5096 N N . PRO A 1 661 ? 13.377 -8.519 11.624 1.00 98.00 661 PRO A N 1
ATOM 5097 C CA . PRO A 1 661 ? 12.121 -8.813 12.322 1.00 98.00 661 PRO A CA 1
ATOM 5098 C C . PRO A 1 661 ? 11.481 -7.583 12.987 1.00 98.00 661 PRO A C 1
ATOM 5100 O O . PRO A 1 661 ? 10.254 -7.487 12.999 1.00 98.00 661 PRO A O 1
ATOM 5103 N N . LEU A 1 662 ? 12.277 -6.627 13.479 1.00 98.06 662 LEU A N 1
ATOM 5104 C CA . LEU A 1 662 ? 11.784 -5.361 14.036 1.00 98.06 662 LEU A CA 1
ATOM 5105 C C . LEU A 1 662 ? 11.145 -4.503 12.935 1.00 98.06 662 LEU A C 1
ATOM 5107 O O . LEU A 1 662 ? 10.001 -4.069 13.076 1.00 98.06 662 LEU A O 1
ATOM 5111 N N . ALA A 1 663 ? 11.846 -4.325 11.812 1.00 98.56 663 ALA A N 1
ATOM 5112 C CA . ALA A 1 663 ? 11.368 -3.584 10.647 1.00 98.56 663 ALA A CA 1
ATOM 5113 C C . ALA A 1 663 ? 10.072 -4.187 10.079 1.00 98.56 663 ALA A C 1
ATOM 5115 O O . ALA A 1 663 ? 9.091 -3.475 9.854 1.00 98.56 663 ALA A O 1
ATOM 5116 N N . TYR A 1 664 ? 10.014 -5.515 9.939 1.00 98.81 664 TYR A N 1
ATOM 5117 C CA . TYR A 1 664 ? 8.804 -6.202 9.494 1.00 98.81 664 TYR A CA 1
ATOM 5118 C C . TYR A 1 664 ? 7.642 -6.042 10.473 1.00 98.81 664 TYR A C 1
ATOM 5120 O O . TYR A 1 664 ? 6.517 -5.816 10.031 1.00 98.81 664 TYR A O 1
ATOM 5128 N N . ALA A 1 665 ? 7.876 -6.104 11.786 1.00 98.69 665 ALA A N 1
ATOM 5129 C CA . ALA A 1 665 ? 6.827 -5.844 12.770 1.00 98.69 665 ALA A CA 1
ATOM 5130 C C . ALA A 1 665 ? 6.288 -4.406 12.669 1.00 98.69 665 ALA A C 1
ATOM 5132 O O . ALA A 1 665 ? 5.069 -4.217 12.700 1.00 98.69 665 ALA A O 1
ATOM 5133 N N . LEU A 1 666 ? 7.172 -3.416 12.487 1.00 98.69 666 LEU A N 1
ATOM 5134 C CA . LEU A 1 666 ? 6.809 -2.004 12.323 1.00 98.69 666 LEU A CA 1
ATOM 5135 C C . LEU A 1 666 ? 5.904 -1.781 11.105 1.00 98.69 666 LEU A C 1
ATOM 5137 O O . LEU A 1 666 ? 4.893 -1.096 11.236 1.00 98.69 666 LEU A O 1
ATOM 5141 N N . ILE A 1 667 ? 6.200 -2.392 9.952 1.00 98.69 667 ILE A N 1
ATOM 5142 C CA . ILE A 1 667 ? 5.379 -2.201 8.741 1.00 98.69 667 ILE A CA 1
ATOM 5143 C C . ILE A 1 667 ? 4.140 -3.112 8.695 1.00 98.69 667 ILE A C 1
ATOM 5145 O O . ILE A 1 667 ? 3.114 -2.737 8.130 1.00 98.69 667 ILE A O 1
ATOM 5149 N N . LEU A 1 668 ? 4.190 -4.313 9.289 1.00 98.81 668 LEU A N 1
ATOM 5150 C CA . LEU A 1 668 ? 3.094 -5.288 9.210 1.00 98.81 668 LEU A CA 1
ATOM 5151 C C . LEU A 1 668 ? 2.049 -5.123 10.315 1.00 98.81 668 LEU A C 1
ATOM 5153 O O . LEU A 1 668 ? 0.881 -5.421 10.080 1.00 98.81 668 LEU A O 1
ATOM 5157 N N . LEU A 1 669 ? 2.407 -4.691 11.523 1.00 98.56 669 LEU A N 1
ATOM 5158 C CA . LEU A 1 669 ? 1.480 -4.744 12.667 1.00 98.56 669 LEU A CA 1
ATOM 5159 C C . LEU A 1 669 ? 0.904 -3.376 13.055 1.00 98.56 669 LEU A C 1
ATOM 5161 O O . LEU A 1 669 ? 0.035 -3.290 13.931 1.00 98.56 669 LEU A O 1
ATOM 5165 N N . ARG A 1 670 ? 1.315 -2.315 12.359 1.00 97.19 670 ARG A N 1
ATOM 5166 C CA . ARG A 1 670 ? 0.758 -0.960 12.461 1.00 97.19 670 ARG A CA 1
ATOM 5167 C C . ARG A 1 670 ? -0.347 -0.720 11.414 1.00 97.19 670 ARG A C 1
ATOM 5169 O O . ARG A 1 670 ? -0.448 -1.482 10.444 1.00 97.19 670 ARG A O 1
ATOM 5176 N N . PRO A 1 671 ? -1.249 0.255 11.645 1.00 94.06 671 PRO A N 1
ATOM 5177 C CA . PRO A 1 671 ? -2.358 0.536 10.730 1.00 94.06 671 PRO A CA 1
ATOM 5178 C C . PRO A 1 671 ? -1.939 1.308 9.472 1.00 94.06 671 PRO A C 1
ATOM 5180 O O . PRO A 1 671 ? -2.601 1.162 8.448 1.00 94.06 671 PRO A O 1
ATOM 5183 N N . ASP A 1 672 ? -0.879 2.108 9.561 1.00 95.81 672 ASP A N 1
ATOM 5184 C CA . ASP A 1 672 ? -0.454 3.030 8.509 1.00 95.81 672 ASP A CA 1
ATOM 5185 C C . ASP A 1 672 ? 0.444 2.343 7.474 1.00 95.81 672 ASP A C 1
ATOM 5187 O O . ASP A 1 672 ? 1.258 1.479 7.811 1.00 95.81 672 ASP A O 1
ATOM 5191 N N . GLY A 1 673 ? 0.310 2.753 6.213 1.00 97.19 673 GLY A N 1
ATOM 5192 C CA . GLY A 1 673 ? 1.073 2.212 5.097 1.00 97.19 673 GLY A CA 1
ATOM 5193 C C . GLY A 1 673 ? 0.546 0.879 4.564 1.00 97.19 673 GLY A C 1
ATOM 5194 O O . GLY A 1 673 ? -0.167 0.110 5.221 1.00 97.19 673 GLY A O 1
ATOM 5195 N N . TYR A 1 674 ? 0.926 0.596 3.323 1.00 98.56 674 TYR A N 1
ATOM 5196 C CA . TYR A 1 674 ? 0.653 -0.663 2.653 1.00 98.56 674 TYR A CA 1
ATOM 5197 C C . TYR A 1 674 ? 1.936 -1.512 2.603 1.00 98.56 674 TYR A C 1
ATOM 5199 O O . TYR A 1 674 ? 2.778 -1.286 1.735 1.00 98.56 674 TYR A O 1
ATOM 5207 N N . PRO A 1 675 ? 2.129 -2.479 3.521 1.00 98.81 675 PRO A N 1
ATOM 5208 C CA . PRO A 1 675 ? 3.386 -3.209 3.612 1.00 98.81 675 PRO A CA 1
ATOM 5209 C C . PRO A 1 675 ? 3.593 -4.156 2.435 1.00 98.81 675 PRO A C 1
ATOM 5211 O O . PRO A 1 675 ? 2.660 -4.841 1.996 1.00 98.81 675 PRO A O 1
ATOM 5214 N N . CYS A 1 676 ? 4.846 -4.235 1.994 1.00 98.81 676 CYS A N 1
ATOM 5215 C CA . CYS A 1 676 ? 5.299 -5.076 0.900 1.00 98.81 676 CYS A CA 1
ATOM 5216 C C . CYS A 1 676 ? 6.488 -5.958 1.326 1.00 98.81 676 CYS A C 1
ATOM 5218 O O . CYS A 1 676 ? 7.639 -5.557 1.142 1.00 98.81 676 CYS A O 1
ATOM 5220 N N . PRO A 1 677 ? 6.254 -7.161 1.896 1.00 98.69 677 PRO A N 1
ATOM 5221 C CA . PRO A 1 677 ? 7.322 -8.127 2.092 1.00 98.69 677 PRO A CA 1
ATOM 5222 C C . PRO A 1 677 ? 8.008 -8.552 0.797 1.00 98.69 677 PRO A C 1
ATOM 5224 O O . PRO A 1 677 ? 7.397 -8.601 -0.275 1.00 98.69 677 PRO A O 1
ATOM 5227 N N . PHE A 1 678 ? 9.289 -8.878 0.931 1.00 98.69 678 PHE A N 1
ATOM 5228 C CA . PHE A 1 678 ? 10.179 -9.167 -0.182 1.00 98.69 678 PHE A CA 1
ATOM 5229 C C . PHE A 1 678 ? 10.389 -10.671 -0.377 1.00 98.69 678 PHE A C 1
ATOM 5231 O O . PHE A 1 678 ? 10.558 -11.420 0.587 1.00 98.69 678 PHE A O 1
ATOM 5238 N N . TYR A 1 679 ? 10.424 -11.116 -1.634 1.00 98.56 679 TYR A N 1
ATOM 5239 C CA . TYR A 1 679 ? 10.700 -12.504 -2.005 1.00 98.56 679 TYR A CA 1
ATOM 5240 C C . TYR A 1 679 ? 11.985 -13.043 -1.376 1.00 98.56 679 TYR A C 1
ATOM 5242 O O . TYR A 1 679 ? 11.965 -14.129 -0.798 1.00 98.56 679 TYR A O 1
ATOM 5250 N N . GLY A 1 680 ? 13.078 -12.277 -1.461 1.00 97.19 680 GLY A N 1
ATOM 5251 C CA . GLY A 1 680 ? 14.379 -12.682 -0.932 1.00 97.19 680 GLY A CA 1
ATOM 5252 C C . GLY A 1 680 ? 14.389 -12.843 0.588 1.00 97.19 680 GLY A C 1
ATOM 5253 O O . GLY A 1 680 ? 15.083 -13.704 1.115 1.00 97.19 680 GLY A O 1
ATOM 5254 N N . ASP A 1 681 ? 13.558 -12.087 1.306 1.00 98.00 681 ASP A N 1
ATOM 5255 C CA . ASP A 1 681 ? 13.417 -12.244 2.755 1.00 98.00 681 ASP A CA 1
ATOM 5256 C C . ASP A 1 681 ? 12.501 -13.418 3.128 1.00 98.00 681 ASP A C 1
ATOM 5258 O O . ASP A 1 681 ? 12.711 -14.058 4.157 1.00 98.00 681 ASP A O 1
ATOM 5262 N N . LEU A 1 682 ? 11.494 -13.734 2.306 1.00 97.94 682 LEU A N 1
ATOM 5263 C CA . LEU A 1 682 ? 10.561 -14.833 2.573 1.00 97.94 682 LEU A CA 1
ATOM 5264 C C . LEU A 1 682 ? 11.142 -16.212 2.222 1.00 97.94 682 LEU A C 1
ATOM 5266 O O . LEU A 1 682 ? 10.908 -17.176 2.951 1.00 97.94 682 LEU A O 1
ATOM 5270 N N . TYR A 1 683 ? 11.880 -16.310 1.114 1.00 97.56 683 TYR A N 1
ATOM 5271 C CA . TYR A 1 683 ? 12.409 -17.570 0.576 1.00 97.56 683 TYR A CA 1
ATOM 5272 C C . TYR A 1 683 ? 13.937 -17.698 0.669 1.00 97.56 683 TYR A C 1
ATOM 5274 O O . TYR A 1 683 ? 14.466 -18.788 0.456 1.00 97.56 683 TYR A O 1
ATOM 5282 N N . GLY A 1 684 ? 14.643 -16.621 1.018 1.00 95.94 684 GLY A N 1
ATOM 5283 C CA . GLY A 1 684 ? 16.101 -16.546 0.950 1.00 95.94 684 GLY A CA 1
ATOM 5284 C C . GLY A 1 684 ? 16.596 -15.933 -0.364 1.00 95.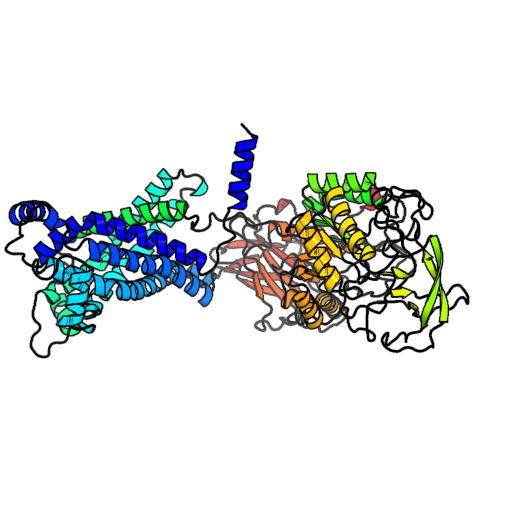94 684 GLY A C 1
ATOM 5285 O O . GLY A 1 684 ? 15.867 -15.862 -1.357 1.00 95.94 684 GLY A O 1
ATOM 5286 N N . LEU A 1 685 ? 17.852 -15.485 -0.365 1.00 95.56 685 LEU A N 1
ATOM 5287 C CA . LEU A 1 685 ? 18.506 -14.870 -1.525 1.00 95.56 685 LEU A CA 1
ATOM 5288 C C . LEU A 1 685 ? 19.422 -15.875 -2.210 1.00 95.56 685 LEU A C 1
ATOM 5290 O O . LEU A 1 685 ? 20.250 -16.504 -1.550 1.00 95.56 685 LEU A O 1
ATOM 5294 N N . LEU A 1 686 ? 19.315 -16.007 -3.531 1.00 95.69 686 LEU A N 1
ATOM 5295 C CA . LEU A 1 686 ? 20.265 -16.809 -4.293 1.00 95.69 686 LEU A CA 1
ATOM 5296 C C . LEU A 1 686 ? 21.569 -16.036 -4.535 1.00 95.69 686 LEU A C 1
ATOM 5298 O O . LEU A 1 686 ? 21.536 -14.807 -4.669 1.00 95.69 686 LEU A O 1
ATOM 5302 N N . PRO A 1 687 ? 22.716 -16.737 -4.621 1.00 94.56 687 PRO A N 1
ATOM 5303 C CA . PRO A 1 687 ? 23.972 -16.111 -5.001 1.00 94.56 687 PRO A CA 1
ATOM 5304 C C . PRO A 1 687 ? 23.902 -15.621 -6.453 1.00 94.56 687 PRO A C 1
ATOM 5306 O O . PRO A 1 687 ? 23.342 -16.283 -7.331 1.00 94.56 687 PRO A O 1
ATOM 5309 N N . GLY A 1 688 ? 24.490 -14.456 -6.695 1.00 90.75 688 GLY A N 1
ATOM 5310 C CA . GLY A 1 688 ? 24.644 -13.824 -7.999 1.00 90.75 688 GLY A CA 1
ATOM 5311 C C . GLY A 1 688 ? 26.102 -13.437 -8.262 1.00 90.75 688 GLY A C 1
ATOM 5312 O O . GLY A 1 688 ? 26.957 -13.627 -7.399 1.00 90.75 688 GLY A O 1
ATOM 5313 N N . PRO A 1 689 ? 26.415 -12.886 -9.447 1.00 88.06 689 PRO A N 1
ATOM 5314 C CA . PRO A 1 689 ? 27.786 -12.515 -9.811 1.00 88.06 689 PRO A CA 1
ATOM 5315 C C . PRO A 1 689 ? 28.450 -11.538 -8.832 1.00 88.06 689 PRO A C 1
ATOM 5317 O O . PRO A 1 689 ? 29.646 -11.650 -8.579 1.00 88.06 689 PRO A O 1
ATOM 5320 N N . ASP A 1 690 ? 27.655 -10.621 -8.276 1.00 89.00 690 ASP A N 1
ATOM 5321 C CA . ASP A 1 690 ? 28.120 -9.513 -7.437 1.00 89.00 690 ASP A CA 1
ATOM 5322 C C . ASP A 1 690 ? 27.699 -9.661 -5.962 1.00 89.00 690 ASP A C 1
ATOM 5324 O O . ASP A 1 690 ? 27.913 -8.758 -5.154 1.00 89.00 690 ASP A O 1
ATOM 5328 N N . THR A 1 691 ? 27.093 -10.792 -5.577 1.00 89.88 691 THR A N 1
ATOM 5329 C CA . THR A 1 691 ? 26.684 -11.016 -4.182 1.00 89.88 691 THR A CA 1
ATOM 5330 C C . THR A 1 691 ? 27.883 -11.347 -3.287 1.00 89.88 691 THR A C 1
ATOM 5332 O O . THR A 1 691 ? 28.787 -12.059 -3.722 1.00 89.88 691 THR A O 1
ATOM 5335 N N . PRO A 1 692 ? 27.872 -10.955 -1.999 1.00 90.12 692 PRO A N 1
ATOM 5336 C CA . PRO A 1 692 ? 28.971 -11.227 -1.068 1.00 90.12 692 PRO A CA 1
ATOM 5337 C C . PRO A 1 692 ? 28.979 -12.660 -0.495 1.00 90.12 692 PRO A C 1
ATOM 5339 O O . PRO A 1 692 ? 29.711 -12.934 0.456 1.00 90.12 692 PRO A O 1
ATOM 5342 N N . PHE A 1 693 ? 28.154 -13.567 -1.024 1.00 90.81 693 PHE A N 1
ATOM 5343 C CA . PHE A 1 693 ? 27.995 -14.943 -0.550 1.00 90.81 693 PHE A CA 1
ATOM 5344 C C . PHE A 1 693 ? 27.951 -15.941 -1.715 1.00 90.81 693 PHE A C 1
ATOM 5346 O O . PHE A 1 693 ? 27.381 -15.655 -2.765 1.00 90.81 693 PHE A O 1
ATOM 5353 N N . ASP A 1 694 ? 28.534 -17.125 -1.499 1.00 90.88 694 ASP A N 1
ATOM 5354 C CA . ASP A 1 694 ? 28.613 -18.208 -2.495 1.00 90.88 694 ASP A CA 1
ATOM 5355 C C . ASP A 1 694 ? 27.436 -19.201 -2.409 1.00 90.88 694 ASP A C 1
ATOM 5357 O O . ASP A 1 694 ? 27.171 -19.958 -3.344 1.00 90.88 694 ASP A O 1
ATOM 5361 N N . GLU A 1 695 ? 26.726 -19.217 -1.279 1.00 92.06 695 GLU A N 1
ATOM 5362 C CA . GLU A 1 695 ? 25.569 -20.076 -1.018 1.00 92.06 695 GLU A CA 1
ATOM 5363 C C . GLU A 1 695 ? 24.314 -19.230 -0.790 1.00 92.06 695 GLU A C 1
ATOM 5365 O O . GLU A 1 695 ? 24.403 -18.054 -0.443 1.00 92.06 695 GLU A O 1
ATOM 5370 N N . ALA A 1 696 ? 23.135 -19.831 -0.976 1.00 91.81 696 ALA A N 1
ATOM 5371 C CA . ALA A 1 696 ? 21.877 -19.126 -0.768 1.00 91.81 696 ALA A CA 1
ATOM 5372 C C . ALA A 1 696 ? 21.753 -18.635 0.684 1.00 91.81 696 ALA A C 1
ATOM 5374 O O . ALA A 1 696 ? 21.856 -19.428 1.626 1.00 91.81 696 ALA A O 1
ATOM 5375 N N . ALA A 1 697 ? 21.499 -17.338 0.862 1.00 93.06 697 ALA A N 1
ATOM 5376 C CA . ALA A 1 697 ? 21.220 -16.776 2.174 1.00 93.06 697 ALA A CA 1
ATOM 5377 C C . ALA A 1 697 ? 19.866 -17.310 2.678 1.00 93.06 697 ALA A C 1
ATOM 5379 O O . ALA A 1 697 ? 18.915 -17.398 1.893 1.00 93.06 697 ALA A O 1
ATOM 5380 N N . PRO A 1 698 ? 19.749 -17.676 3.966 1.00 94.81 698 PRO A N 1
ATOM 5381 C CA . PRO A 1 698 ? 18.515 -18.233 4.503 1.00 94.81 698 PRO A CA 1
ATOM 5382 C C . PRO A 1 698 ? 17.381 -17.190 4.530 1.00 94.81 698 PRO A C 1
ATOM 5384 O O . PRO A 1 698 ? 17.648 -15.987 4.501 1.00 94.81 698 PRO A O 1
ATOM 5387 N N . PRO A 1 699 ? 16.114 -17.631 4.648 1.00 96.00 699 PRO A N 1
ATOM 5388 C CA . PRO A 1 699 ? 14.990 -16.735 4.895 1.00 96.00 699 PRO A CA 1
ATOM 5389 C C . PRO A 1 699 ? 15.224 -15.818 6.104 1.00 96.00 699 PRO A C 1
ATOM 5391 O O . PRO A 1 699 ? 15.758 -16.241 7.136 1.00 96.00 699 PRO A O 1
ATOM 5394 N N . ALA A 1 700 ? 14.768 -14.573 5.995 1.00 96.06 700 ALA A N 1
ATOM 5395 C CA . ALA A 1 700 ? 14.886 -13.563 7.036 1.00 96.06 700 ALA A CA 1
ATOM 5396 C C . ALA A 1 700 ? 14.061 -13.912 8.287 1.00 96.06 700 ALA A C 1
ATOM 5398 O O . ALA A 1 700 ? 13.221 -14.819 8.302 1.00 96.06 700 ALA A O 1
ATOM 5399 N N . CYS A 1 701 ? 14.296 -13.158 9.367 1.00 96.00 701 CYS A N 1
ATOM 5400 C CA . CYS A 1 701 ? 13.588 -13.308 10.644 1.00 96.00 701 CYS A CA 1
ATOM 5401 C C . CYS A 1 701 ? 13.674 -14.736 11.213 1.00 96.00 701 CYS A C 1
ATOM 5403 O O . CYS A 1 701 ? 12.733 -15.198 11.856 1.00 96.00 701 CYS A O 1
ATOM 5405 N N . SER A 1 702 ? 14.754 -15.471 10.923 1.00 93.75 702 SER A N 1
ATOM 5406 C CA . SER A 1 702 ? 14.904 -16.887 11.294 1.00 93.75 702 SER A CA 1
ATOM 5407 C C . SER A 1 702 ? 13.718 -17.756 10.840 1.00 93.75 702 SER A C 1
ATOM 5409 O O . SER A 1 702 ? 13.284 -18.657 11.560 1.00 93.75 702 SER A O 1
ATOM 5411 N N . GLY A 1 703 ? 13.144 -17.445 9.671 1.00 95.25 703 GLY A N 1
ATOM 5412 C CA . GLY A 1 703 ? 11.981 -18.135 9.106 1.00 95.25 703 GLY A CA 1
ATOM 5413 C C . GLY A 1 703 ? 10.624 -17.740 9.703 1.00 95.25 703 GLY A C 1
ATOM 5414 O O . GLY A 1 703 ? 9.630 -18.386 9.387 1.00 95.25 703 GLY A O 1
ATOM 5415 N N . LYS A 1 704 ? 10.550 -16.697 10.546 1.00 96.81 704 LYS A N 1
ATOM 5416 C CA . LYS A 1 704 ? 9.311 -16.232 11.212 1.00 96.81 704 LYS A CA 1
ATOM 5417 C C . LYS A 1 704 ? 8.563 -15.111 10.486 1.00 96.81 704 LYS A C 1
ATOM 5419 O O . LYS A 1 704 ? 7.538 -14.638 10.975 1.00 96.81 704 LYS A O 1
ATOM 5424 N N . LEU A 1 705 ? 9.025 -14.685 9.310 1.00 98.25 705 LEU A N 1
ATOM 5425 C CA . LEU A 1 705 ? 8.294 -13.706 8.497 1.00 98.25 705 LEU A CA 1
ATOM 5426 C C . LEU A 1 705 ? 6.852 -14.162 8.155 1.00 98.25 705 LEU A C 1
ATOM 5428 O O . LEU A 1 705 ? 5.939 -13.346 8.300 1.00 98.25 705 LEU A O 1
ATOM 5432 N N . PRO A 1 706 ? 6.585 -15.443 7.809 1.00 98.50 706 PRO A N 1
ATOM 5433 C CA . PRO A 1 706 ? 5.221 -15.957 7.659 1.00 98.50 706 PRO A CA 1
ATOM 5434 C C . PRO A 1 706 ? 4.332 -15.738 8.892 1.00 98.50 706 PRO A C 1
ATOM 5436 O O . PRO A 1 706 ? 3.161 -15.391 8.740 1.00 98.50 706 PRO A O 1
ATOM 5439 N N . ASP A 1 707 ? 4.873 -15.896 10.106 1.00 98.44 707 ASP A N 1
ATOM 5440 C CA . ASP A 1 707 ? 4.142 -15.654 11.354 1.00 98.44 707 ASP A CA 1
ATOM 5441 C C . ASP A 1 707 ? 3.780 -14.168 11.520 1.00 98.44 707 ASP A C 1
ATOM 5443 O O . ASP A 1 707 ? 2.655 -13.848 11.901 1.00 98.44 707 ASP A O 1
ATOM 5447 N N . LEU A 1 708 ? 4.680 -13.239 11.176 1.00 98.69 708 LEU A N 1
ATOM 5448 C CA . LEU A 1 708 ? 4.396 -11.796 11.228 1.00 98.69 708 LEU A CA 1
ATOM 5449 C C . LEU A 1 708 ? 3.290 -11.388 10.242 1.00 98.69 708 LEU A C 1
ATOM 5451 O O . LEU A 1 708 ? 2.362 -10.663 10.612 1.00 98.69 708 LEU A O 1
ATOM 5455 N N . VAL A 1 709 ? 3.342 -11.891 9.004 1.00 98.56 709 VAL A N 1
ATOM 5456 C CA . VAL A 1 709 ? 2.289 -11.645 8.000 1.00 98.56 709 VAL A CA 1
ATOM 5457 C C . VAL A 1 709 ? 0.960 -12.241 8.475 1.00 98.56 709 VAL A C 1
ATOM 5459 O O . VAL A 1 709 ? -0.085 -11.588 8.404 1.00 98.56 709 VAL A O 1
ATOM 5462 N N . LYS A 1 710 ? 0.998 -13.437 9.073 1.00 98.06 710 LYS A N 1
ATOM 5463 C CA . LYS A 1 710 ? -0.192 -14.082 9.630 1.00 98.06 710 LYS A CA 1
ATOM 5464 C C . LYS A 1 710 ? -0.781 -13.316 10.810 1.00 98.06 710 LYS A C 1
ATOM 5466 O O . LYS A 1 710 ? -2.003 -13.194 10.920 1.00 98.06 710 LYS A O 1
ATOM 5471 N N . ALA A 1 711 ? 0.063 -12.754 11.670 1.00 98.00 711 ALA A N 1
ATOM 5472 C CA . ALA A 1 711 ? -0.368 -11.898 12.767 1.00 98.00 711 ALA A CA 1
ATOM 5473 C C . ALA A 1 711 ? -1.052 -10.618 12.253 1.00 98.00 711 ALA A C 1
ATOM 5475 O O . ALA A 1 711 ? -2.072 -10.212 12.817 1.00 98.00 711 ALA A O 1
ATOM 5476 N N . ARG A 1 712 ? -0.585 -10.038 11.134 1.00 98.19 712 ARG A N 1
ATOM 5477 C CA . ARG A 1 712 ? -1.284 -8.929 10.454 1.00 98.19 712 ARG A CA 1
ATOM 5478 C C . ARG A 1 712 ? -2.676 -9.334 9.977 1.00 98.19 712 ARG A C 1
ATOM 5480 O O . ARG A 1 712 ? -3.622 -8.567 10.159 1.00 98.19 712 ARG A O 1
ATOM 5487 N N . GLN A 1 713 ? -2.804 -10.524 9.386 1.00 96.31 713 GLN A N 1
ATOM 5488 C CA . GLN A 1 713 ? -4.078 -11.049 8.884 1.00 96.31 713 GLN A CA 1
ATOM 5489 C C . GLN A 1 713 ? -5.090 -11.333 10.001 1.00 96.31 713 GLN A C 1
ATOM 5491 O O . GLN A 1 713 ? -6.294 -11.221 9.782 1.00 96.31 713 GLN A O 1
ATOM 5496 N N . LEU A 1 714 ? -4.628 -11.754 11.179 1.00 96.06 714 LEU A N 1
ATOM 5497 C CA . LEU A 1 714 ? -5.519 -12.214 12.245 1.00 96.06 714 LEU A CA 1
ATOM 5498 C C . LEU A 1 714 ? -5.773 -11.167 13.328 1.00 96.06 714 LEU A C 1
ATOM 5500 O O . LEU A 1 714 ? -6.914 -11.050 13.769 1.00 96.06 714 LEU A O 1
ATOM 5504 N N . TYR A 1 715 ? -4.759 -10.408 13.750 1.00 97.12 715 TYR A N 1
ATOM 5505 C CA . TYR A 1 715 ? -4.795 -9.679 15.025 1.00 97.12 715 TYR A CA 1
ATOM 5506 C C . TYR A 1 715 ? -4.546 -8.171 14.919 1.00 97.12 715 TYR A C 1
ATOM 5508 O O . TYR A 1 715 ? -5.024 -7.426 15.774 1.00 97.12 715 TYR A O 1
ATOM 5516 N N . ALA A 1 716 ? -3.870 -7.693 13.870 1.00 96.69 716 ALA A N 1
ATOM 5517 C CA . ALA A 1 716 ? -3.499 -6.282 13.720 1.00 96.69 716 ALA A CA 1
ATOM 5518 C C . ALA A 1 716 ? -4.668 -5.391 13.239 1.00 96.69 716 ALA A C 1
ATOM 5520 O O . ALA A 1 716 ? -4.600 -4.744 12.190 1.00 96.69 716 ALA A O 1
ATOM 5521 N N . TYR A 1 717 ? -5.756 -5.350 14.007 1.00 90.38 717 TYR A N 1
ATOM 5522 C CA . TYR A 1 717 ? -6.981 -4.603 13.706 1.00 90.38 717 TYR A CA 1
ATOM 5523 C C . TYR A 1 717 ? -7.325 -3.589 14.795 1.00 90.38 717 TYR A C 1
ATOM 5525 O O . TYR A 1 717 ? -6.801 -3.627 15.905 1.00 90.38 717 TYR A O 1
ATOM 5533 N N . GLY A 1 718 ? -8.253 -2.687 14.478 1.00 85.00 718 GLY A N 1
ATOM 5534 C CA . GLY A 1 718 ? -8.725 -1.675 15.417 1.00 85.00 718 GLY A CA 1
ATOM 5535 C C . GLY A 1 718 ? -7.738 -0.535 15.636 1.00 85.00 718 GLY A C 1
ATOM 5536 O O . GLY A 1 718 ? -6.722 -0.423 14.937 1.00 85.00 718 GLY A O 1
ATOM 5537 N N . ALA A 1 719 ? -8.080 0.311 16.610 1.00 84.25 719 ALA A N 1
ATOM 5538 C CA . ALA A 1 719 ? -7.269 1.453 17.015 1.00 84.25 719 ALA A CA 1
ATOM 5539 C C . ALA A 1 719 ? -5.857 1.009 17.422 1.00 84.25 719 ALA A C 1
ATOM 5541 O O . ALA A 1 719 ? -5.684 -0.088 17.960 1.00 84.25 719 ALA A O 1
ATOM 5542 N N . CYS A 1 720 ? -4.875 1.857 17.124 1.00 89.00 720 CYS A N 1
ATOM 5543 C CA . CYS A 1 720 ? -3.483 1.683 17.513 1.00 89.00 720 CYS A CA 1
ATOM 5544 C C . CYS A 1 720 ? -3.152 2.689 18.614 1.00 89.00 720 CYS A C 1
ATOM 5546 O O . CYS A 1 720 ? -3.469 3.869 18.472 1.00 89.00 720 CYS A O 1
ATOM 5548 N N . GLU A 1 721 ? -2.535 2.218 19.688 1.00 90.62 721 GLU A N 1
ATOM 5549 C CA . GLU A 1 721 ? -1.994 3.048 20.761 1.00 90.62 721 GLU A CA 1
ATOM 5550 C C . GLU A 1 721 ? -0.495 2.832 20.840 1.00 90.62 721 GLU A C 1
ATOM 5552 O O . GLU A 1 721 ? -0.042 1.702 21.024 1.00 90.62 721 GLU A O 1
ATOM 5557 N N . ASP A 1 722 ? 0.250 3.919 20.690 1.00 91.94 722 ASP A N 1
ATOM 5558 C CA . ASP A 1 722 ? 1.701 3.899 20.609 1.00 91.94 722 ASP A CA 1
ATOM 5559 C C . ASP A 1 722 ? 2.339 4.198 21.963 1.00 91.94 722 ASP A C 1
ATOM 5561 O O . ASP A 1 722 ? 1.935 5.124 22.661 1.00 91.94 722 ASP A O 1
ATOM 5565 N N . TYR A 1 723 ? 3.385 3.442 22.283 1.00 92.38 723 TYR A N 1
ATOM 5566 C CA . TYR A 1 723 ? 4.219 3.576 23.475 1.00 92.38 723 TYR A CA 1
ATOM 5567 C C . TYR A 1 723 ? 5.664 3.856 23.028 1.00 92.38 723 TYR A C 1
ATOM 5569 O O . TYR A 1 723 ? 6.591 3.085 23.289 1.00 92.38 723 TYR A O 1
ATOM 5577 N N . PHE A 1 724 ? 5.818 4.960 22.285 1.00 90.88 724 PHE A N 1
ATOM 5578 C CA . PHE A 1 724 ? 7.094 5.573 21.872 1.00 90.88 724 PHE A CA 1
ATOM 5579 C C . PHE A 1 724 ? 7.526 6.715 22.819 1.00 90.88 724 PHE A C 1
ATOM 5581 O O . PHE A 1 724 ? 8.427 7.491 22.501 1.00 90.88 724 PHE A O 1
ATOM 5588 N N . ASP A 1 725 ? 6.836 6.883 23.949 1.00 75.94 725 ASP A N 1
ATOM 5589 C CA . ASP A 1 725 ? 6.998 8.020 24.853 1.00 75.94 725 ASP A CA 1
ATOM 5590 C C . ASP A 1 725 ? 8.235 7.920 25.763 1.00 75.94 725 ASP A C 1
ATOM 5592 O O . ASP A 1 725 ? 8.887 6.890 25.886 1.00 75.94 725 ASP A O 1
ATOM 5596 N N . ASN A 1 726 ? 8.583 9.037 26.406 1.00 73.38 726 ASN A N 1
ATOM 5597 C CA . ASN A 1 726 ? 9.755 9.145 27.283 1.00 73.38 726 ASN A CA 1
ATOM 5598 C C . ASN A 1 726 ? 9.496 8.647 28.708 1.00 73.38 726 ASN A C 1
ATOM 5600 O O . ASN A 1 726 ? 10.338 8.858 29.586 1.00 73.38 726 ASN A O 1
ATOM 5604 N N . ASP A 1 727 ? 8.338 8.040 28.956 1.00 66.75 727 ASP A N 1
ATOM 5605 C CA . ASP A 1 727 ? 7.914 7.683 30.307 1.00 66.75 727 ASP A CA 1
ATOM 5606 C C . ASP A 1 727 ? 8.697 6.471 30.843 1.00 66.75 727 ASP A C 1
ATOM 5608 O O . ASP A 1 727 ? 8.690 6.210 32.048 1.00 66.75 727 ASP A O 1
ATOM 5612 N N . SER A 1 728 ? 9.463 5.795 29.973 1.00 66.12 728 SER A N 1
ATOM 5613 C CA . SER A 1 728 ? 10.419 4.750 30.335 1.00 66.12 728 SER A CA 1
ATOM 5614 C C . SER A 1 728 ? 11.872 5.128 29.986 1.00 66.12 728 SER A C 1
ATOM 5616 O O . SER A 1 728 ? 12.138 5.619 28.886 1.00 66.12 728 SER A O 1
ATOM 5618 N N . PRO A 1 729 ? 12.858 4.881 30.875 1.00 68.81 729 PRO A N 1
ATOM 5619 C CA . PRO A 1 729 ? 14.262 5.251 30.645 1.00 68.81 729 PRO A CA 1
ATOM 5620 C C . PRO A 1 729 ? 14.934 4.523 29.466 1.00 68.81 729 PRO A C 1
ATOM 5622 O O . PRO A 1 729 ? 15.949 4.994 28.960 1.00 68.81 729 PRO A O 1
ATOM 5625 N N . ASP A 1 730 ? 14.373 3.403 29.017 1.00 80.00 730 ASP A N 1
ATOM 5626 C CA . ASP A 1 730 ? 14.798 2.595 27.867 1.00 80.00 730 ASP A CA 1
ATOM 5627 C C . ASP A 1 730 ? 13.981 2.896 26.591 1.00 80.00 730 ASP A C 1
ATOM 5629 O O . ASP A 1 730 ? 14.091 2.167 25.614 1.00 80.00 730 ASP A O 1
ATOM 5633 N N . ALA A 1 731 ? 13.149 3.948 26.560 1.00 78.94 731 ALA A N 1
ATOM 5634 C CA . ALA A 1 731 ? 12.315 4.305 25.397 1.00 78.94 731 ALA A CA 1
ATOM 5635 C C . ALA A 1 731 ? 13.095 4.569 24.105 1.00 78.94 731 ALA A C 1
ATOM 5637 O O . ALA A 1 731 ? 12.550 4.446 23.015 1.00 78.94 731 ALA A O 1
ATOM 5638 N N . VAL A 1 732 ? 14.376 4.914 24.234 1.00 89.06 732 VAL A N 1
ATOM 5639 C CA . VAL A 1 732 ? 15.295 5.099 23.105 1.00 89.06 732 VAL A CA 1
ATOM 5640 C C . VAL A 1 732 ? 15.517 3.789 22.348 1.00 89.06 732 VAL A C 1
ATOM 5642 O O . VAL A 1 732 ? 15.631 3.815 21.131 1.00 89.06 732 VAL A O 1
ATOM 5645 N N . THR A 1 733 ? 15.553 2.663 23.063 1.00 91.06 733 THR A N 1
ATOM 5646 C CA . THR A 1 733 ? 15.946 1.353 22.524 1.00 91.06 733 THR A CA 1
ATOM 5647 C C . THR A 1 733 ? 14.830 0.317 22.580 1.00 91.06 733 THR A C 1
ATOM 5649 O O . THR A 1 733 ? 14.959 -0.760 22.023 1.00 91.06 733 THR A O 1
ATOM 5652 N N . CYS A 1 734 ? 13.731 0.602 23.277 1.00 93.38 734 CYS A N 1
ATOM 5653 C CA . CYS A 1 734 ? 12.605 -0.306 23.458 1.00 93.38 734 CYS A CA 1
ATOM 5654 C C . CYS A 1 734 ? 11.299 0.459 23.256 1.00 93.38 734 CYS A C 1
ATOM 5656 O O . CYS A 1 734 ? 11.063 1.507 23.859 1.00 93.38 734 CYS A O 1
ATOM 5658 N N . VAL A 1 735 ? 10.430 -0.053 22.400 1.00 95.50 735 VAL A N 1
ATOM 5659 C CA . VAL A 1 735 ? 9.196 0.619 21.985 1.00 95.50 735 VAL A CA 1
ATOM 5660 C C . VAL A 1 735 ? 8.085 -0.410 21.842 1.00 95.50 735 VAL A C 1
ATOM 5662 O O . VAL A 1 735 ? 8.339 -1.608 21.688 1.00 95.50 735 VAL A O 1
ATOM 5665 N N . GLY A 1 736 ? 6.836 0.036 21.911 1.00 96.31 736 GLY A N 1
ATOM 5666 C CA . GLY A 1 736 ? 5.703 -0.865 21.752 1.00 96.31 736 GLY A CA 1
ATOM 5667 C C . GLY A 1 736 ? 4.448 -0.171 21.265 1.00 96.31 736 GLY A C 1
ATOM 5668 O O . GLY A 1 736 ? 4.372 1.055 21.209 1.00 96.31 736 GLY A O 1
ATOM 5669 N N . TRP A 1 737 ? 3.463 -0.969 20.878 1.00 97.38 737 TRP A N 1
ATOM 5670 C CA . TRP A 1 737 ? 2.132 -0.485 20.537 1.00 97.38 737 TRP A CA 1
ATOM 5671 C C . TRP A 1 737 ? 1.084 -1.571 20.746 1.00 97.38 737 TRP A C 1
ATOM 5673 O O . TRP A 1 737 ? 1.373 -2.770 20.727 1.00 97.38 737 TRP A O 1
ATOM 5683 N N . VAL A 1 738 ? -0.164 -1.147 20.910 1.00 96.31 738 VAL A N 1
ATOM 5684 C CA . VAL A 1 738 ? -1.317 -2.034 21.060 1.00 96.31 738 VAL A CA 1
ATOM 5685 C C . VAL A 1 738 ? -2.301 -1.795 19.930 1.00 96.31 738 VAL A C 1
ATOM 5687 O O . VAL A 1 738 ? -2.701 -0.668 19.659 1.00 96.31 738 VAL A O 1
ATOM 5690 N N . ARG A 1 739 ? -2.742 -2.877 19.293 1.00 93.94 739 ARG A N 1
ATOM 5691 C CA . ARG A 1 739 ? -3.887 -2.920 18.385 1.00 93.94 739 ARG A CA 1
ATOM 5692 C C . ARG A 1 739 ? -5.086 -3.439 19.164 1.00 93.94 739 ARG A C 1
ATOM 5694 O O . ARG A 1 739 ? -5.013 -4.525 19.726 1.00 93.94 739 ARG A O 1
ATOM 5701 N N . ARG A 1 740 ? -6.184 -2.681 19.206 1.00 85.12 740 ARG A N 1
ATOM 5702 C CA . ARG A 1 740 ? -7.377 -2.989 20.027 1.00 85.12 740 ARG A CA 1
ATOM 5703 C C . ARG A 1 740 ? -8.246 -4.141 19.515 1.00 85.12 740 ARG A C 1
ATOM 5705 O O . ARG A 1 740 ? -9.166 -4.568 20.209 1.00 85.12 740 ARG A O 1
ATOM 5712 N N . GLY A 1 741 ? -8.001 -4.610 18.295 1.00 84.88 741 GLY A N 1
ATOM 5713 C CA . GLY A 1 741 ? -8.923 -5.493 17.592 1.00 84.88 741 GLY A CA 1
ATOM 5714 C C . GLY A 1 741 ? -10.141 -4.740 17.047 1.00 84.88 741 GLY A C 1
ATOM 5715 O O . GLY A 1 741 ? -10.448 -3.607 17.425 1.00 84.88 741 GLY A O 1
ATOM 5716 N N . ALA A 1 742 ? -10.840 -5.369 16.113 1.00 80.31 742 ALA A N 1
ATOM 5717 C CA . ALA A 1 742 ? -12.133 -4.921 15.619 1.00 80.31 742 ALA A CA 1
ATOM 5718 C C . ALA A 1 742 ? -13.253 -5.790 16.206 1.00 80.31 742 ALA A C 1
ATOM 5720 O O . ALA A 1 742 ? -13.031 -6.840 16.802 1.00 80.31 742 ALA A O 1
ATOM 5721 N N . TRP A 1 743 ? -14.496 -5.349 16.039 1.00 75.88 743 TRP A N 1
ATOM 5722 C CA . TRP A 1 743 ? -15.650 -6.058 16.595 1.00 75.88 743 TRP A CA 1
ATOM 5723 C C . TRP A 1 743 ? -15.894 -7.435 15.947 1.00 75.88 743 TRP A C 1
ATOM 5725 O O . TRP A 1 743 ? -16.550 -8.271 16.560 1.00 75.88 743 TRP A O 1
ATOM 5735 N N . ASP A 1 744 ? -15.403 -7.646 14.724 1.00 76.44 744 ASP A N 1
ATOM 5736 C CA . ASP A 1 744 ? -15.539 -8.864 13.914 1.00 76.44 744 ASP A CA 1
ATOM 5737 C C . ASP A 1 744 ? -14.198 -9.481 13.481 1.00 76.44 744 ASP A C 1
ATOM 5739 O O . ASP A 1 744 ? -14.189 -10.521 12.824 1.00 76.44 744 ASP A O 1
ATOM 5743 N N . ARG A 1 745 ? -13.063 -8.856 13.820 1.00 80.25 745 ARG A N 1
ATOM 5744 C CA . ARG A 1 745 ? -11.714 -9.332 13.476 1.00 80.25 745 ARG A CA 1
ATOM 5745 C C . ARG A 1 745 ? -10.723 -9.044 14.586 1.00 80.25 745 ARG A C 1
ATOM 5747 O O . ARG A 1 745 ? -10.797 -7.996 15.215 1.00 80.25 745 ARG A O 1
ATOM 5754 N N . GLY A 1 746 ? -9.758 -9.939 14.775 1.00 67.00 746 GLY A N 1
ATOM 5755 C CA . GLY A 1 746 ? -8.739 -9.794 15.809 1.00 67.00 746 GLY A CA 1
ATOM 5756 C C . GLY A 1 746 ? -9.349 -9.736 17.196 1.00 67.00 746 GLY A C 1
ATOM 5757 O O . GLY A 1 746 ? -9.175 -8.738 17.880 1.00 67.00 746 GLY A O 1
ATOM 5758 N N . GLU A 1 747 ? -10.090 -10.776 17.597 1.00 71.94 747 GLU A N 1
ATOM 5759 C CA . GLU A 1 747 ? -10.650 -10.879 18.949 1.00 71.94 747 GLU A CA 1
ATOM 5760 C C . GLU A 1 747 ? -9.569 -10.612 20.013 1.00 71.94 747 GLU A C 1
ATOM 5762 O O . GLU A 1 747 ? -8.707 -11.452 20.258 1.00 71.94 747 GLU A O 1
ATOM 5767 N N . GLY A 1 748 ? -9.623 -9.434 20.641 1.00 69.62 748 GLY A N 1
ATOM 5768 C CA . GLY A 1 748 ? -8.642 -8.987 21.637 1.00 69.62 748 GLY A CA 1
ATOM 5769 C C . GLY A 1 748 ? -7.412 -8.259 21.079 1.00 69.62 748 GLY A C 1
ATOM 5770 O O . GLY A 1 748 ? -6.676 -7.684 21.867 1.00 69.62 748 GLY A O 1
ATOM 5771 N N . GLY A 1 749 ? -7.211 -8.217 19.760 1.00 90.38 749 GLY A N 1
ATOM 5772 C CA . GLY A 1 749 ? -6.124 -7.483 19.114 1.00 90.38 749 GLY A CA 1
ATOM 5773 C C . GLY A 1 749 ? -4.731 -8.076 19.361 1.00 90.38 749 GLY A C 1
ATOM 5774 O O . GLY A 1 749 ? -4.588 -9.290 19.515 1.00 90.38 749 GLY A O 1
ATOM 5775 N N . CYS A 1 750 ? -3.697 -7.231 19.369 1.00 97.31 750 CYS A N 1
ATOM 5776 C CA . CYS A 1 750 ? -2.324 -7.633 19.693 1.00 97.31 750 CYS A CA 1
ATOM 5777 C C . CYS A 1 750 ? -1.551 -6.516 20.401 1.00 97.31 750 CYS A C 1
ATOM 5779 O O . CYS A 1 750 ? -1.802 -5.337 20.162 1.00 97.31 750 CYS A O 1
ATOM 5781 N N . ALA A 1 751 ? -0.569 -6.884 21.217 1.00 98.19 751 ALA A N 1
ATOM 5782 C CA . ALA A 1 751 ? 0.376 -5.969 21.843 1.00 98.19 751 ALA A CA 1
ATOM 5783 C C . ALA A 1 751 ? 1.784 -6.325 21.361 1.00 98.19 751 ALA A C 1
ATOM 5785 O O . ALA A 1 751 ? 2.207 -7.474 21.461 1.00 98.19 751 ALA A O 1
ATOM 5786 N N . VAL A 1 752 ? 2.495 -5.364 20.785 1.00 98.50 752 VAL A N 1
ATOM 5787 C CA . VAL A 1 752 ? 3.819 -5.577 20.196 1.00 98.50 752 VAL A CA 1
ATOM 5788 C C . VAL A 1 752 ? 4.838 -4.824 21.028 1.00 98.50 752 VAL A C 1
ATOM 5790 O O . VAL A 1 752 ? 4.634 -3.652 21.334 1.00 98.50 752 VAL A O 1
ATOM 5793 N N . VAL A 1 753 ? 5.924 -5.499 21.390 1.00 97.25 753 VAL A N 1
ATOM 5794 C CA . VAL A 1 753 ? 7.087 -4.884 22.038 1.00 97.25 753 VAL A CA 1
ATOM 5795 C C . VAL A 1 753 ? 8.316 -5.303 21.269 1.00 97.25 753 VAL A C 1
ATOM 5797 O O . VAL A 1 753 ? 8.457 -6.481 20.936 1.00 97.25 753 VAL A O 1
ATOM 5800 N N . LEU A 1 754 ? 9.194 -4.352 20.991 1.00 95.75 754 LEU A N 1
ATOM 5801 C CA . LEU A 1 754 ? 10.478 -4.626 20.374 1.00 95.75 754 LEU A CA 1
ATOM 5802 C C . LEU A 1 754 ? 11.587 -3.810 21.020 1.00 95.75 754 LEU A C 1
ATOM 5804 O O . LEU A 1 754 ? 11.337 -2.723 21.546 1.00 95.75 754 LEU A O 1
ATOM 5808 N N . SER A 1 755 ? 12.799 -4.350 20.961 1.00 93.75 755 SER A N 1
ATOM 5809 C CA . SER A 1 755 ? 14.008 -3.712 21.462 1.00 93.75 755 SER A CA 1
ATOM 5810 C C . SER A 1 755 ? 15.164 -3.932 20.495 1.00 93.75 755 SER A C 1
ATOM 5812 O O . SER A 1 755 ? 15.362 -5.059 20.041 1.00 93.75 755 SER A O 1
ATOM 5814 N N . ASP A 1 756 ? 15.919 -2.880 20.182 1.00 91.94 756 ASP A N 1
ATOM 5815 C CA . ASP A 1 756 ? 17.124 -2.933 19.337 1.00 91.94 756 ASP A CA 1
ATOM 5816 C C . ASP A 1 756 ? 18.428 -3.058 20.142 1.00 91.94 756 ASP A C 1
ATOM 5818 O O . ASP A 1 756 ? 19.496 -3.241 19.563 1.00 91.94 756 ASP A O 1
ATOM 5822 N N . ALA A 1 757 ? 18.333 -3.015 21.473 1.00 90.25 757 ALA A N 1
ATOM 5823 C CA . ALA A 1 757 ? 19.432 -3.235 22.405 1.00 90.25 757 ALA A CA 1
ATOM 5824 C C . ALA A 1 757 ? 19.099 -4.427 23.322 1.00 90.25 757 ALA A C 1
ATOM 5826 O O . ALA A 1 757 ? 18.678 -5.477 22.846 1.00 90.25 757 ALA A O 1
ATOM 5827 N N . GLY A 1 758 ? 19.260 -4.283 24.644 1.00 89.69 758 GLY A N 1
ATOM 5828 C CA . GLY A 1 758 ? 18.967 -5.340 25.621 1.00 89.69 758 GLY A CA 1
ATOM 5829 C C . GLY A 1 758 ? 17.484 -5.751 25.695 1.00 89.69 758 GLY A C 1
ATOM 5830 O O . GLY A 1 758 ? 16.642 -5.163 25.019 1.00 89.69 758 GLY A O 1
ATOM 5831 N N . PRO A 1 759 ? 17.126 -6.742 26.533 1.00 91.56 759 PRO A N 1
ATOM 5832 C CA . PRO A 1 759 ? 15.736 -7.167 26.703 1.00 91.56 759 PRO A CA 1
ATOM 5833 C C . PRO A 1 759 ? 14.820 -6.001 27.091 1.00 91.56 759 PRO A C 1
ATOM 5835 O O . PRO A 1 759 ? 15.149 -5.214 27.980 1.00 91.56 759 PRO A O 1
ATOM 5838 N N . GLY A 1 760 ? 13.666 -5.905 26.432 1.00 90.81 760 GLY A N 1
ATOM 5839 C CA . GLY A 1 760 ? 12.724 -4.799 26.595 1.00 90.81 760 GLY A CA 1
ATOM 5840 C C . GLY A 1 760 ? 11.465 -5.205 27.355 1.00 90.81 760 GLY A C 1
ATOM 5841 O O . GLY A 1 760 ? 10.980 -6.328 27.219 1.00 90.81 760 GLY A O 1
ATOM 5842 N N . THR A 1 761 ? 10.903 -4.295 28.153 1.00 93.31 761 THR A N 1
ATOM 5843 C CA . THR A 1 761 ? 9.580 -4.469 28.780 1.00 93.31 761 THR A CA 1
ATOM 5844 C C . THR A 1 761 ? 8.757 -3.198 28.643 1.00 93.31 761 THR A C 1
ATOM 5846 O O . THR A 1 761 ? 9.237 -2.112 28.957 1.00 93.31 761 THR A O 1
ATOM 5849 N N . ARG A 1 762 ? 7.499 -3.311 28.212 1.00 92.81 762 ARG A N 1
ATOM 5850 C CA . ARG A 1 762 ? 6.562 -2.187 28.116 1.00 92.81 762 ARG A CA 1
ATOM 5851 C C . ARG A 1 762 ? 5.264 -2.519 28.829 1.00 92.81 762 ARG A C 1
ATOM 5853 O O . ARG A 1 762 ? 4.581 -3.487 28.495 1.00 92.81 762 ARG A O 1
ATOM 5860 N N . ARG A 1 763 ? 4.915 -1.672 29.796 1.00 93.56 763 ARG A N 1
ATOM 5861 C CA . ARG A 1 763 ? 3.601 -1.691 30.428 1.00 93.56 763 ARG A CA 1
ATOM 5862 C C . ARG A 1 763 ? 2.611 -1.007 29.497 1.00 93.56 763 ARG A C 1
ATOM 5864 O O . ARG A 1 763 ? 2.673 0.207 29.336 1.00 93.56 763 ARG A O 1
ATOM 5871 N N . MET A 1 764 ? 1.710 -1.770 28.891 1.00 93.94 764 MET A N 1
ATOM 5872 C CA . MET A 1 764 ? 0.763 -1.243 27.906 1.00 93.94 764 MET A CA 1
ATOM 5873 C C . MET A 1 764 ? -0.668 -1.613 28.270 1.00 93.94 764 MET A C 1
ATOM 5875 O O . MET A 1 764 ? -0.945 -2.723 28.728 1.00 93.94 764 MET A O 1
ATOM 5879 N N . PHE A 1 765 ? -1.581 -0.672 28.068 1.00 90.19 765 PHE A N 1
ATOM 5880 C CA . PHE A 1 765 ? -3.008 -0.871 28.264 1.00 90.19 765 PHE A CA 1
ATOM 5881 C C . PHE A 1 765 ? -3.567 -1.662 27.084 1.00 90.19 765 PHE A C 1
ATOM 5883 O O . PHE A 1 765 ? -3.400 -1.239 25.941 1.00 90.19 765 PHE A O 1
ATOM 5890 N N . VAL A 1 766 ? -4.262 -2.777 27.328 1.00 85.31 766 VAL A N 1
ATOM 5891 C CA . VAL A 1 766 ? -4.902 -3.595 26.271 1.00 85.31 766 VAL A CA 1
ATOM 5892 C C . VAL A 1 766 ? -6.430 -3.509 26.250 1.00 85.31 766 VAL A C 1
ATOM 5894 O O . VAL A 1 766 ? -7.063 -4.047 25.343 1.00 85.31 766 VAL A O 1
ATOM 5897 N N . GLY A 1 767 ? -7.011 -2.733 27.167 1.00 78.12 767 GLY A N 1
ATOM 5898 C CA . GLY A 1 767 ? -8.404 -2.296 27.121 1.00 78.12 767 GLY A CA 1
ATOM 5899 C C . GLY A 1 767 ? -9.187 -2.652 28.381 1.00 78.12 767 GLY A C 1
ATOM 5900 O O . GLY A 1 767 ? -8.829 -3.552 29.142 1.00 78.12 767 GLY A O 1
ATOM 5901 N N . ASP A 1 768 ? -10.305 -1.968 28.598 1.00 74.38 768 ASP A N 1
ATOM 5902 C CA . ASP A 1 768 ? -11.166 -2.220 29.753 1.00 74.38 768 ASP A CA 1
ATOM 5903 C C . ASP A 1 768 ? -11.816 -3.612 29.703 1.00 74.38 768 ASP A C 1
ATOM 5905 O O . ASP A 1 768 ? -12.275 -4.079 28.658 1.00 74.38 768 ASP A O 1
ATOM 5909 N N . GLY A 1 769 ? -11.915 -4.274 30.860 1.00 75.81 769 GLY A N 1
ATOM 5910 C CA . GLY A 1 769 ? -12.537 -5.601 30.968 1.00 75.81 769 GLY A CA 1
ATOM 5911 C C . GLY A 1 769 ? -11.679 -6.746 30.421 1.00 75.81 769 GLY A C 1
ATOM 5912 O O . GLY A 1 769 ? -12.195 -7.840 30.191 1.00 75.81 769 GLY A O 1
ATOM 5913 N N . THR A 1 770 ? -10.383 -6.501 30.224 1.00 83.94 770 THR A N 1
ATOM 5914 C CA . THR A 1 770 ? -9.387 -7.520 29.866 1.00 83.94 770 THR A CA 1
ATOM 5915 C C . THR A 1 770 ? -8.706 -8.159 31.081 1.00 83.94 770 THR A C 1
ATOM 5917 O O . THR A 1 770 ? -7.908 -9.074 30.910 1.00 83.94 770 THR A O 1
ATOM 5920 N N . GLU A 1 771 ? -9.054 -7.738 32.303 1.00 90.81 771 GLU A N 1
ATOM 5921 C CA . GLU A 1 771 ? -8.519 -8.280 33.560 1.00 90.81 771 GLU A CA 1
ATOM 5922 C C . GLU A 1 771 ? -8.561 -9.816 33.595 1.00 90.81 771 GLU A C 1
ATOM 5924 O O . GLU A 1 771 ? -9.579 -10.447 33.296 1.00 90.81 771 GLU A O 1
ATOM 5929 N N . GLY A 1 772 ? -7.436 -10.417 33.983 1.00 92.88 772 GLY A N 1
ATOM 5930 C CA . GLY A 1 772 ? -7.287 -11.865 34.104 1.00 92.88 772 GLY A CA 1
ATOM 5931 C C . GLY A 1 772 ? -7.134 -12.602 32.773 1.00 92.88 772 GLY A C 1
ATOM 5932 O O . GLY A 1 772 ? -6.937 -13.818 32.785 1.00 92.88 772 GLY A O 1
ATOM 5933 N N . GLN A 1 773 ? -7.189 -11.911 31.629 1.00 94.69 773 GLN A N 1
ATOM 5934 C CA . GLN A 1 773 ? -6.797 -12.513 30.357 1.00 94.69 773 GLN A CA 1
ATOM 5935 C C . GLN A 1 773 ? -5.310 -12.862 30.379 1.00 94.69 773 GLN A C 1
ATOM 5937 O O . GLN A 1 773 ? -4.488 -12.102 30.889 1.00 94.69 773 GLN A O 1
ATOM 5942 N N . VAL A 1 774 ? -4.972 -13.999 29.773 1.00 96.50 774 VAL A N 1
ATOM 5943 C CA . VAL A 1 774 ? -3.591 -14.459 29.612 1.00 96.50 774 VAL A CA 1
ATOM 5944 C C . VAL A 1 774 ? -3.176 -14.264 28.163 1.00 96.50 774 VAL A C 1
ATOM 5946 O O . VAL A 1 774 ? -3.885 -14.685 27.247 1.00 96.50 774 VAL A O 1
ATOM 5949 N N . TRP A 1 775 ? -2.039 -13.616 27.966 1.00 97.12 775 TRP A N 1
ATOM 5950 C CA . TRP A 1 775 ? -1.466 -13.276 26.674 1.00 97.12 775 TRP A CA 1
ATOM 5951 C C . TRP A 1 775 ? -0.127 -13.981 26.500 1.00 97.12 775 TRP A C 1
ATOM 5953 O O . TRP A 1 775 ? 0.616 -14.183 27.455 1.00 97.12 775 TRP A O 1
ATOM 5963 N N . THR A 1 776 ? 0.163 -14.366 25.264 1.00 96.69 776 THR A N 1
ATOM 5964 C CA . THR A 1 776 ? 1.318 -15.197 24.896 1.00 96.69 776 THR A CA 1
ATOM 5965 C C . THR A 1 776 ? 1.842 -14.752 23.536 1.00 96.69 776 THR A C 1
ATOM 5967 O O . THR A 1 776 ? 1.047 -14.377 22.670 1.00 96.69 776 THR A O 1
ATOM 5970 N N . ASP A 1 777 ? 3.156 -14.802 23.342 1.00 97.75 777 ASP A N 1
ATOM 5971 C CA . ASP A 1 777 ? 3.803 -14.430 22.082 1.00 97.75 777 ASP A CA 1
ATOM 5972 C C . ASP A 1 777 ? 3.447 -15.426 20.955 1.00 97.75 777 ASP A C 1
ATOM 5974 O O . ASP A 1 777 ? 3.465 -16.644 21.151 1.00 97.75 777 ASP A O 1
ATOM 5978 N N . VAL A 1 778 ? 3.063 -14.934 19.772 1.00 96.44 778 VAL A N 1
ATOM 5979 C CA . VAL A 1 778 ? 2.819 -15.784 18.583 1.00 96.44 778 VAL A CA 1
ATOM 5980 C C . VAL A 1 778 ? 4.110 -16.185 17.871 1.00 96.44 778 VAL A C 1
ATOM 5982 O O . VAL A 1 778 ? 4.119 -17.199 17.176 1.00 96.44 778 VAL A O 1
ATOM 5985 N N . LEU A 1 779 ? 5.205 -15.441 18.056 1.00 96.31 779 LEU A N 1
ATOM 5986 C CA . LEU A 1 779 ? 6.501 -15.784 17.461 1.00 96.31 779 LEU A CA 1
ATOM 5987 C C . LEU A 1 779 ? 7.193 -16.909 18.242 1.00 96.31 779 LEU A C 1
ATOM 5989 O O . LEU A 1 779 ? 7.893 -17.735 17.645 1.00 96.31 779 LEU A O 1
ATOM 5993 N N . GLY A 1 780 ? 6.926 -16.988 19.549 1.00 94.31 780 GLY A N 1
ATOM 5994 C CA . GLY A 1 780 ? 7.481 -17.979 20.472 1.00 94.31 780 GLY A CA 1
ATOM 5995 C C . GLY A 1 780 ? 8.893 -17.638 20.953 1.00 94.31 780 GLY A C 1
ATOM 5996 O O . GLY A 1 780 ? 9.603 -18.522 21.436 1.00 94.31 780 GLY A O 1
ATOM 5997 N N . TRP A 1 781 ? 9.317 -16.381 20.793 1.00 95.06 781 TRP A N 1
ATOM 5998 C CA . TRP A 1 781 ? 10.642 -15.899 21.187 1.00 95.06 781 TRP A CA 1
ATOM 5999 C C . TRP A 1 781 ? 10.672 -15.384 22.625 1.00 95.06 781 TRP A C 1
ATOM 6001 O O . TRP A 1 781 ? 11.707 -15.494 23.279 1.00 95.06 781 TRP A O 1
ATOM 6011 N N . ALA A 1 782 ? 9.550 -14.893 23.157 1.00 93.44 782 ALA A N 1
ATOM 6012 C CA . ALA A 1 782 ? 9.454 -14.552 24.575 1.00 93.44 782 ALA A CA 1
ATOM 6013 C C . ALA A 1 782 ? 9.451 -15.822 25.453 1.00 93.44 782 ALA A C 1
ATOM 6015 O O . ALA A 1 782 ? 8.564 -16.674 25.337 1.00 93.44 782 ALA A O 1
ATOM 6016 N N . ARG A 1 783 ? 10.442 -15.951 26.347 1.00 89.25 783 ARG A N 1
ATOM 6017 C CA . ARG A 1 783 ? 10.625 -17.106 27.249 1.00 89.25 783 ARG A CA 1
ATOM 6018 C C . ARG A 1 783 ? 10.581 -16.694 28.718 1.00 89.25 783 ARG A C 1
ATOM 6020 O O . ARG A 1 783 ? 11.103 -15.640 29.071 1.00 89.25 783 ARG A O 1
ATOM 6027 N N . ASP A 1 784 ? 10.027 -17.561 29.562 1.00 84.94 784 ASP A N 1
ATOM 6028 C CA . ASP A 1 784 ? 10.181 -17.519 31.022 1.00 84.94 784 ASP A CA 1
ATOM 6029 C C . ASP A 1 784 ? 10.827 -18.835 31.487 1.00 84.94 784 ASP A C 1
ATOM 6031 O O . ASP A 1 784 ? 10.197 -19.898 31.519 1.00 84.94 784 ASP A O 1
ATOM 6035 N N . GLY A 1 785 ? 12.139 -18.788 31.739 1.00 84.56 785 GLY A N 1
ATOM 6036 C CA . GLY A 1 785 ? 12.964 -19.986 31.899 1.00 84.56 785 GLY A CA 1
ATOM 6037 C C . GLY A 1 785 ? 12.881 -20.901 30.670 1.00 84.56 785 GLY A C 1
ATOM 6038 O O . GLY A 1 785 ? 13.101 -20.466 29.540 1.00 84.56 785 GLY A O 1
ATOM 6039 N N . ASP A 1 786 ? 12.531 -22.170 30.893 1.00 81.88 786 ASP A N 1
ATOM 6040 C CA . ASP A 1 786 ? 12.351 -23.161 29.824 1.00 81.88 786 ASP A CA 1
ATOM 6041 C C . ASP A 1 786 ? 10.954 -23.104 29.173 1.00 81.88 786 ASP A C 1
ATOM 6043 O O . ASP A 1 786 ? 10.703 -23.830 28.211 1.00 81.88 786 ASP A O 1
ATOM 6047 N N . GLY A 1 787 ? 10.033 -22.271 29.672 1.00 84.75 787 GLY A N 1
ATOM 6048 C CA . GLY A 1 787 ? 8.646 -22.162 29.205 1.00 84.75 787 GLY A CA 1
ATOM 6049 C C . GLY A 1 787 ? 8.385 -20.966 28.286 1.00 84.75 787 GLY A C 1
ATOM 6050 O O . GLY A 1 787 ? 9.207 -20.055 28.172 1.00 84.75 787 GLY A O 1
ATOM 6051 N N . ASP A 1 788 ? 7.230 -20.978 27.617 1.00 88.38 788 ASP A N 1
ATOM 6052 C CA . ASP A 1 788 ? 6.709 -19.795 26.923 1.00 88.38 788 ASP A CA 1
ATOM 6053 C C . ASP A 1 788 ? 6.372 -18.725 27.967 1.00 88.38 788 ASP A C 1
ATOM 6055 O O . ASP A 1 788 ? 5.761 -19.035 28.993 1.00 88.38 788 ASP A O 1
ATOM 6059 N N . ALA A 1 789 ? 6.755 -17.475 27.714 1.00 94.06 789 ALA A N 1
ATOM 6060 C CA . ALA A 1 789 ? 6.373 -16.388 28.602 1.00 94.06 789 ALA A CA 1
ATOM 6061 C C . ALA A 1 789 ? 4.862 -16.107 28.505 1.00 94.06 789 ALA A C 1
ATOM 6063 O O . ALA A 1 789 ? 4.272 -16.130 27.419 1.00 94.06 789 ALA A O 1
ATOM 6064 N N . GLU A 1 790 ? 4.241 -15.807 29.646 1.00 96.44 790 GLU A N 1
ATOM 6065 C CA . GLU A 1 790 ? 2.828 -15.440 29.746 1.00 96.44 790 GLU A CA 1
ATOM 6066 C C . GLU A 1 790 ? 2.673 -14.090 30.449 1.00 96.44 790 GLU A C 1
ATOM 6068 O O . GLU A 1 790 ? 3.313 -13.826 31.466 1.00 96.44 790 GLU A O 1
ATOM 6073 N N . VAL A 1 791 ? 1.771 -13.253 29.941 1.00 97.25 791 VAL A N 1
ATOM 6074 C CA . VAL A 1 791 ? 1.400 -11.978 30.565 1.00 97.25 791 VAL A CA 1
ATOM 6075 C C . VAL A 1 791 ? -0.057 -12.059 30.990 1.00 97.25 791 VAL A C 1
ATOM 6077 O O . VAL A 1 791 ? -0.943 -12.270 30.163 1.00 97.25 791 VAL A O 1
ATOM 6080 N N . THR A 1 792 ? -0.319 -11.900 32.287 1.00 97.19 792 THR A N 1
ATOM 6081 C CA . THR A 1 792 ? -1.687 -11.785 32.811 1.00 97.19 792 THR A CA 1
ATOM 6082 C C . THR A 1 792 ? -2.051 -10.316 32.943 1.00 97.19 792 THR A C 1
ATOM 6084 O O . THR A 1 792 ? -1.327 -9.558 33.585 1.00 97.19 792 THR A O 1
ATOM 6087 N N . ILE A 1 793 ? -3.176 -9.917 32.357 1.00 96.19 793 ILE A N 1
ATOM 6088 C CA . ILE A 1 793 ? -3.615 -8.522 32.383 1.00 96.19 793 ILE A CA 1
ATOM 6089 C C . ILE A 1 793 ? -4.165 -8.154 33.763 1.00 96.19 793 ILE A C 1
ATOM 6091 O O . ILE A 1 793 ? -4.998 -8.872 34.328 1.00 96.19 793 ILE A O 1
ATOM 6095 N N . GLY A 1 794 ? -3.696 -7.028 34.300 1.00 92.12 794 GLY A N 1
ATOM 6096 C CA . GLY A 1 794 ? -4.102 -6.499 35.597 1.00 92.12 794 GLY A CA 1
ATOM 6097 C C . GLY A 1 794 ? -5.528 -5.941 35.621 1.00 92.12 794 GLY A C 1
ATOM 6098 O O . GLY A 1 794 ? -6.183 -5.774 34.593 1.00 92.12 794 GLY A O 1
ATOM 6099 N N . ALA A 1 795 ? -6.007 -5.609 36.823 1.00 90.50 795 ALA A N 1
ATOM 6100 C CA . ALA A 1 795 ? -7.325 -4.996 37.038 1.00 90.50 795 ALA A CA 1
ATOM 6101 C C . ALA A 1 795 ? -7.454 -3.581 36.445 1.00 90.50 795 ALA A C 1
ATOM 6103 O O . ALA A 1 795 ? -8.556 -3.083 36.234 1.00 90.50 795 ALA A O 1
ATOM 6104 N N . ASP A 1 796 ? -6.323 -2.931 36.179 1.00 86.19 796 ASP A N 1
ATOM 6105 C CA . ASP A 1 796 ? -6.221 -1.663 35.461 1.00 86.19 796 ASP A CA 1
ATOM 6106 C C . ASP A 1 796 ? -6.248 -1.840 33.932 1.00 86.19 796 ASP A C 1
ATOM 6108 O O . ASP A 1 796 ? -6.202 -0.846 33.217 1.00 86.19 796 ASP A O 1
ATOM 6112 N N . GLY A 1 797 ? -6.319 -3.080 33.430 1.00 85.38 797 GLY A N 1
ATOM 6113 C CA . GLY A 1 797 ? -6.285 -3.421 32.005 1.00 85.38 797 GLY A CA 1
ATOM 6114 C C . GLY A 1 797 ? -4.899 -3.306 31.361 1.00 85.38 797 GLY A C 1
ATOM 6115 O O . GLY A 1 797 ? -4.793 -3.346 30.133 1.00 85.38 797 GLY A O 1
ATOM 6116 N N . PHE A 1 798 ? -3.837 -3.155 32.161 1.00 93.00 798 PHE A N 1
ATOM 6117 C CA . PHE A 1 798 ? -2.452 -3.122 31.686 1.00 93.00 798 PHE A CA 1
ATOM 6118 C C . PHE A 1 798 ? -1.775 -4.489 31.815 1.00 93.00 798 PHE A C 1
ATOM 6120 O O . PHE A 1 798 ? -2.025 -5.246 32.756 1.00 93.00 798 PHE A O 1
ATOM 6127 N N . GLY A 1 799 ? -0.874 -4.781 30.880 1.00 94.62 799 GLY A N 1
ATOM 6128 C CA . GLY A 1 799 ? 0.070 -5.895 30.956 1.00 94.62 799 GLY A CA 1
ATOM 6129 C C . GLY A 1 799 ? 1.507 -5.398 30.830 1.00 94.62 799 GLY A C 1
ATOM 6130 O O . GLY A 1 799 ? 1.767 -4.443 30.099 1.00 94.62 799 GLY A O 1
ATOM 6131 N N . ASP A 1 800 ? 2.434 -6.040 31.541 1.00 95.06 800 ASP A N 1
ATOM 6132 C CA . ASP A 1 800 ? 3.875 -5.814 31.401 1.00 95.06 800 ASP A CA 1
ATOM 6133 C C . ASP A 1 800 ? 4.414 -6.774 30.326 1.00 95.06 800 ASP A C 1
ATOM 6135 O O . ASP A 1 800 ? 4.764 -7.920 30.604 1.00 95.06 800 ASP A O 1
ATOM 6139 N N . PHE A 1 801 ? 4.403 -6.330 29.069 1.00 96.12 801 PHE A N 1
ATOM 6140 C CA . PHE A 1 801 ? 4.788 -7.140 27.913 1.00 96.12 801 PHE A CA 1
ATOM 6141 C C . PHE A 1 801 ? 6.293 -7.085 27.682 1.00 96.12 801 PHE A C 1
ATOM 6143 O O . PHE A 1 801 ? 6.889 -6.013 27.762 1.00 96.12 801 PHE A O 1
ATOM 6150 N N . THR A 1 802 ? 6.907 -8.221 27.360 1.00 95.31 802 THR A N 1
ATOM 6151 C CA . THR A 1 802 ? 8.365 -8.339 27.238 1.00 95.31 802 THR A CA 1
ATOM 6152 C C . THR A 1 802 ? 8.797 -8.730 25.828 1.00 95.31 802 THR A C 1
ATOM 6154 O O . THR A 1 802 ? 8.005 -9.254 25.046 1.00 95.31 802 THR A O 1
ATOM 6157 N N . CYS A 1 803 ? 10.058 -8.467 25.498 1.00 94.94 803 CYS A N 1
ATOM 6158 C CA . CYS A 1 803 ? 10.747 -9.022 24.337 1.00 94.94 803 CYS A CA 1
ATOM 6159 C C . CYS A 1 803 ? 12.210 -9.325 24.699 1.00 94.94 803 CYS A C 1
ATOM 6161 O O . CYS A 1 803 ? 12.744 -8.792 25.678 1.00 94.94 803 CYS A O 1
ATOM 6163 N N . GLY A 1 804 ? 12.846 -10.213 23.934 1.00 92.62 804 GLY A N 1
ATOM 6164 C CA . GLY A 1 804 ? 14.268 -10.520 24.095 1.00 92.62 804 GLY A CA 1
ATOM 6165 C C . GLY A 1 804 ? 15.187 -9.362 23.686 1.00 92.62 804 GLY A C 1
ATOM 6166 O O . GLY A 1 804 ? 14.734 -8.332 23.195 1.00 92.62 804 GLY A O 1
ATOM 6167 N N . GLU A 1 805 ? 16.490 -9.553 23.881 1.00 92.06 805 GLU A N 1
ATOM 6168 C CA . GLU A 1 805 ? 17.530 -8.677 23.325 1.00 92.06 805 GLU A CA 1
ATOM 6169 C C . GLU A 1 805 ? 17.470 -8.688 21.795 1.00 92.06 805 GLU A C 1
ATOM 6171 O O . GLU A 1 805 ? 17.348 -9.764 21.204 1.00 92.06 805 GLU A O 1
ATOM 6176 N N . MET A 1 806 ? 17.548 -7.505 21.173 1.00 92.88 806 MET A N 1
ATOM 6177 C CA . MET A 1 806 ? 17.555 -7.328 19.714 1.00 92.88 806 MET A CA 1
ATOM 6178 C C . MET A 1 806 ? 16.419 -8.117 19.038 1.00 92.88 806 MET A C 1
ATOM 6180 O O . MET A 1 806 ? 16.621 -8.854 18.071 1.00 92.88 806 MET A O 1
ATOM 6184 N N . SER A 1 807 ? 15.220 -8.038 19.621 1.00 95.25 807 SER A N 1
ATOM 6185 C CA . SER A 1 807 ? 14.096 -8.915 19.307 1.00 95.25 807 SER A CA 1
ATOM 6186 C C . SER A 1 807 ? 12.758 -8.182 19.345 1.00 95.25 807 SER A C 1
ATOM 6188 O O . SER A 1 807 ? 12.640 -7.039 19.782 1.00 95.25 807 SER A O 1
ATOM 6190 N N . VAL A 1 808 ? 11.724 -8.877 18.885 1.00 97.62 808 VAL A N 1
ATOM 6191 C CA . VAL A 1 808 ? 10.331 -8.436 18.898 1.00 97.62 808 VAL A CA 1
ATOM 6192 C C . VAL A 1 808 ? 9.455 -9.564 19.424 1.00 97.62 808 VAL A C 1
ATOM 6194 O O . VAL A 1 808 ? 9.720 -10.742 19.194 1.00 97.62 808 VAL A O 1
ATOM 6197 N N . SER A 1 809 ? 8.390 -9.216 20.130 1.00 98.38 809 SER A N 1
ATOM 6198 C CA . SER A 1 809 ? 7.375 -10.163 20.579 1.00 98.38 809 SER A CA 1
ATOM 6199 C C . SER A 1 809 ? 5.991 -9.622 20.264 1.00 98.38 809 SER A C 1
ATOM 6201 O O . SER A 1 809 ? 5.716 -8.430 20.427 1.00 98.38 809 SER A O 1
ATOM 6203 N N . VAL A 1 810 ? 5.120 -10.509 19.787 1.00 98.38 810 VAL A N 1
ATOM 6204 C CA . VAL A 1 810 ? 3.764 -10.175 19.349 1.00 98.38 810 VAL A CA 1
ATOM 6205 C C . VAL A 1 810 ? 2.796 -10.923 20.248 1.00 98.38 810 VAL A C 1
ATOM 6207 O O . VAL A 1 810 ? 2.477 -12.094 20.046 1.00 98.38 810 VAL A O 1
ATOM 6210 N N . TRP A 1 811 ? 2.338 -10.234 21.279 1.00 98.25 811 TRP A N 1
ATOM 6211 C CA . TRP A 1 811 ? 1.482 -10.782 22.310 1.00 98.25 811 TRP A CA 1
ATOM 6212 C C . TRP A 1 811 ? 0.033 -10.771 21.856 1.00 98.25 811 TRP A C 1
ATOM 6214 O O . TRP A 1 811 ? -0.509 -9.739 21.457 1.00 98.25 811 TRP A O 1
ATOM 6224 N N . VAL A 1 812 ? -0.607 -11.930 21.953 1.00 96.94 812 VAL A N 1
ATOM 6225 C CA . VAL A 1 812 ? -2.024 -12.118 21.641 1.00 96.94 812 VAL A CA 1
ATOM 6226 C C . VAL A 1 812 ? -2.658 -12.939 22.757 1.00 96.94 812 VAL A C 1
ATOM 6228 O O . VAL A 1 812 ? -1.999 -13.788 23.373 1.00 96.94 812 VAL A O 1
ATOM 6231 N N . ARG A 1 813 ? -3.946 -12.703 23.023 1.00 95.25 813 ARG A N 1
ATOM 6232 C CA . ARG A 1 813 ? -4.727 -13.486 23.987 1.00 95.25 813 ARG A CA 1
ATOM 6233 C C . ARG A 1 813 ? -4.594 -14.986 23.681 1.00 95.25 813 ARG A C 1
ATOM 6235 O O . ARG A 1 813 ? -4.744 -15.418 22.538 1.00 95.25 813 ARG A O 1
ATOM 6242 N N . LYS A 1 814 ? -4.294 -15.791 24.701 1.00 93.88 814 LYS A N 1
ATOM 6243 C CA . LYS A 1 814 ? -3.915 -17.208 24.567 1.00 93.88 814 LYS A CA 1
ATOM 6244 C C . LYS A 1 814 ? -4.994 -18.066 23.901 1.00 93.88 814 LYS A C 1
ATOM 6246 O O . LYS A 1 814 ? -4.664 -19.012 23.193 1.00 93.88 814 LYS A O 1
ATOM 6251 N N . ASP A 1 815 ? -6.259 -17.715 24.104 1.00 91.75 815 ASP A N 1
ATOM 6252 C CA . ASP A 1 815 ? -7.446 -18.364 23.540 1.00 91.75 815 ASP A CA 1
ATOM 6253 C C . ASP A 1 815 ? -8.059 -17.591 22.352 1.00 91.75 815 ASP A C 1
ATOM 6255 O O . ASP A 1 815 ? -9.195 -17.862 21.962 1.00 91.75 815 ASP A O 1
ATOM 6259 N N . ALA A 1 816 ? -7.345 -16.616 21.773 1.00 92.31 816 ALA A N 1
ATOM 6260 C CA . ALA A 1 816 ? -7.807 -15.922 20.574 1.00 92.31 816 ALA A CA 1
ATOM 6261 C C . ALA A 1 816 ? -7.953 -16.892 19.390 1.00 92.31 816 ALA A C 1
ATOM 6263 O O . ALA A 1 816 ? -7.138 -17.799 19.191 1.00 92.31 816 ALA A O 1
ATOM 6264 N N . GLY A 1 817 ? -8.973 -16.666 18.558 1.00 91.06 817 GLY A N 1
ATOM 6265 C CA . GLY A 1 817 ? -9.171 -17.437 17.332 1.00 91.06 817 GLY A CA 1
ATOM 6266 C C . GLY A 1 817 ? -7.933 -17.409 16.426 1.00 91.06 817 GLY A C 1
ATOM 6267 O O . GLY A 1 817 ? -7.271 -16.382 16.288 1.00 91.06 817 GLY A O 1
ATOM 6268 N N . GLY A 1 818 ? -7.602 -18.548 15.815 1.00 91.69 818 GLY A N 1
ATOM 6269 C CA . GLY A 1 818 ? -6.464 -18.688 14.902 1.00 91.69 818 GLY A CA 1
ATOM 6270 C C . GLY A 1 818 ? -5.099 -18.900 15.566 1.00 91.69 818 GLY A C 1
ATOM 6271 O O . GLY A 1 818 ? -4.117 -19.051 14.843 1.00 91.69 818 GLY A O 1
ATOM 6272 N N . ARG A 1 819 ? -5.017 -18.965 16.906 1.00 92.75 819 ARG A N 1
ATOM 6273 C CA . ARG A 1 819 ? -3.761 -19.265 17.626 1.00 92.75 819 ARG A CA 1
ATOM 6274 C C . ARG A 1 819 ? -3.179 -20.634 17.256 1.00 92.75 819 ARG A C 1
ATOM 6276 O O . ARG A 1 819 ? -1.968 -20.801 17.274 1.00 92.75 819 ARG A O 1
ATOM 6283 N N . ASP A 1 820 ? -4.020 -21.587 16.864 1.00 93.06 820 ASP A N 1
ATOM 6284 C CA . ASP A 1 820 ? -3.645 -22.925 16.388 1.00 93.06 820 ASP A CA 1
ATOM 6285 C C . ASP A 1 820 ? -2.885 -22.927 15.048 1.00 93.06 820 ASP A C 1
ATOM 6287 O O . ASP A 1 820 ? -2.315 -23.948 14.663 1.00 93.06 820 ASP A O 1
ATOM 6291 N N . GLN A 1 821 ? -2.849 -21.787 14.349 1.00 93.94 821 GLN A N 1
ATOM 6292 C CA . GLN A 1 821 ? -2.107 -21.612 13.097 1.00 93.94 821 GLN A CA 1
ATOM 6293 C C . GLN A 1 821 ? -0.640 -21.208 13.322 1.00 93.94 821 GLN A C 1
ATOM 6295 O O . GLN A 1 821 ? 0.095 -21.089 12.344 1.00 93.94 821 GLN A O 1
ATOM 6300 N N . PHE A 1 822 ? -0.211 -21.016 14.576 1.00 95.19 822 PHE A N 1
ATOM 6301 C CA . PHE A 1 822 ? 1.164 -20.674 14.941 1.00 95.19 822 PHE A CA 1
ATOM 6302 C C . PHE A 1 822 ? 1.887 -21.866 15.605 1.00 95.19 822 PHE A C 1
ATOM 6304 O O . PHE A 1 822 ? 1.284 -22.564 16.424 1.00 95.19 822 PHE A O 1
ATOM 6311 N N . PRO A 1 823 ? 3.179 -22.106 15.304 1.00 94.44 823 PRO A N 1
ATOM 6312 C CA . PRO A 1 823 ? 3.946 -21.441 14.255 1.00 94.44 823 PRO A CA 1
ATOM 6313 C C . PRO A 1 823 ? 3.421 -21.811 12.861 1.00 94.44 823 PRO A C 1
ATOM 6315 O O . PRO A 1 823 ? 2.994 -22.947 12.622 1.00 94.44 823 PRO A O 1
ATOM 6318 N N . VAL A 1 824 ? 3.464 -20.851 11.943 1.00 95.50 824 VAL A N 1
ATOM 6319 C CA . VAL A 1 824 ? 2.961 -21.026 10.579 1.00 95.50 824 VAL A CA 1
ATOM 6320 C C . VAL A 1 824 ? 3.799 -22.075 9.854 1.00 95.50 824 VAL A C 1
ATOM 6322 O O . VAL A 1 824 ? 5.015 -21.957 9.718 1.00 95.50 824 VAL A O 1
ATOM 6325 N N . LYS A 1 825 ? 3.139 -23.118 9.343 1.00 93.06 825 LYS A N 1
ATOM 6326 C CA . LYS A 1 825 ? 3.786 -24.117 8.483 1.00 93.06 825 LYS A CA 1
ATOM 6327 C C . LYS A 1 825 ? 3.891 -23.563 7.068 1.00 93.06 825 LYS A C 1
ATOM 6329 O O . LYS A 1 825 ? 2.928 -23.633 6.306 1.00 93.06 825 LYS A O 1
ATOM 6334 N N . PHE A 1 826 ? 5.054 -23.022 6.734 1.00 94.75 826 PHE A N 1
ATOM 6335 C CA . PHE A 1 826 ? 5.340 -22.432 5.433 1.00 94.75 826 PHE A CA 1
ATOM 6336 C C . PHE A 1 826 ? 6.546 -23.123 4.793 1.00 94.75 826 PHE A C 1
ATOM 6338 O O . PHE A 1 826 ? 7.566 -23.320 5.450 1.00 94.75 826 PHE A O 1
ATOM 6345 N N . ASP A 1 827 ? 6.415 -23.520 3.528 1.00 93.31 827 ASP A N 1
ATOM 6346 C CA . ASP A 1 827 ? 7.527 -24.081 2.763 1.00 93.31 827 ASP A CA 1
ATOM 6347 C C . ASP A 1 827 ? 8.337 -22.938 2.148 1.00 93.31 827 ASP A C 1
ATOM 6349 O O . ASP A 1 827 ? 7.856 -22.225 1.266 1.00 93.31 827 ASP A O 1
ATOM 6353 N N . THR A 1 828 ? 9.552 -22.743 2.656 1.00 91.81 828 THR A N 1
ATOM 6354 C CA . THR A 1 828 ? 10.458 -21.684 2.209 1.00 91.81 828 THR A CA 1
ATOM 6355 C C . THR A 1 828 ? 11.297 -22.091 0.995 1.00 91.81 828 THR A C 1
ATOM 6357 O O . THR A 1 828 ? 12.023 -21.257 0.468 1.00 91.81 828 THR A O 1
ATOM 6360 N N . ASP A 1 829 ? 11.225 -23.340 0.519 1.00 92.12 829 ASP A N 1
ATOM 6361 C CA . ASP A 1 829 ? 11.990 -23.807 -0.645 1.00 92.12 829 ASP A CA 1
ATOM 6362 C C . ASP A 1 829 ? 11.143 -23.767 -1.922 1.00 92.12 829 ASP A C 1
ATOM 6364 O O . ASP A 1 829 ? 10.776 -24.782 -2.523 1.00 92.12 829 ASP A O 1
ATOM 6368 N N . ILE A 1 830 ? 10.835 -22.547 -2.364 1.00 94.75 830 ILE A N 1
ATOM 6369 C CA . ILE A 1 830 ? 10.037 -22.312 -3.572 1.00 94.75 830 ILE A CA 1
ATOM 6370 C C . ILE A 1 830 ? 10.675 -22.902 -4.842 1.00 94.75 830 ILE A C 1
ATOM 6372 O O . ILE A 1 830 ? 9.980 -23.246 -5.801 1.00 94.75 830 ILE A O 1
ATOM 6376 N N . TYR A 1 831 ? 11.997 -23.087 -4.859 1.00 92.75 831 TYR A N 1
ATOM 6377 C CA . TYR A 1 831 ? 12.715 -23.628 -6.010 1.00 92.75 831 TYR A CA 1
ATOM 6378 C C . TYR A 1 831 ? 12.503 -25.135 -6.204 1.00 92.75 831 TYR A C 1
ATOM 6380 O O . TYR A 1 831 ? 12.659 -25.614 -7.329 1.00 92.75 831 TYR A O 1
ATOM 6388 N N . LYS A 1 832 ? 12.079 -25.870 -5.167 1.00 90.88 832 LYS A N 1
ATOM 6389 C CA . LYS A 1 832 ? 11.665 -27.283 -5.273 1.00 90.88 832 LYS A CA 1
ATOM 6390 C C . LYS A 1 832 ? 10.204 -27.484 -5.679 1.00 90.88 832 LYS A C 1
ATOM 6392 O O . LYS A 1 832 ? 9.810 -28.620 -5.939 1.00 90.88 832 LYS A O 1
ATOM 6397 N N . MET A 1 833 ? 9.408 -26.417 -5.763 1.00 82.94 833 MET A N 1
ATOM 6398 C CA . MET A 1 833 ? 7.976 -26.505 -6.076 1.00 82.94 833 MET A CA 1
ATOM 6399 C C . MET A 1 833 ? 7.665 -26.699 -7.576 1.00 82.94 833 MET A C 1
ATOM 6401 O O . MET A 1 833 ? 6.511 -26.977 -7.902 1.00 82.94 833 MET A O 1
ATOM 6405 N N . ALA A 1 834 ? 8.648 -26.554 -8.486 1.00 63.28 834 ALA A N 1
ATOM 6406 C CA . ALA A 1 834 ? 8.430 -26.477 -9.945 1.00 63.28 834 ALA A CA 1
ATOM 6407 C C . ALA A 1 834 ? 9.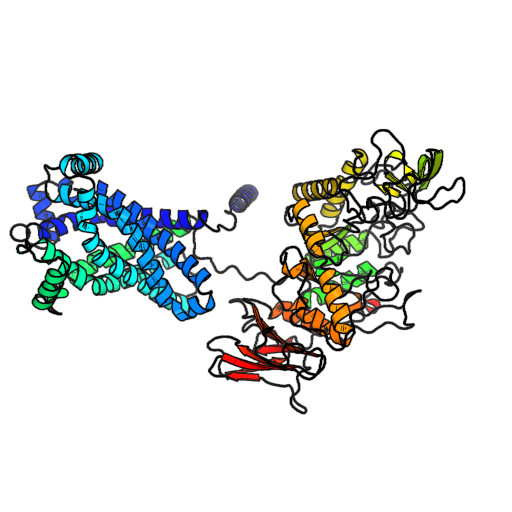437 -27.228 -10.845 1.00 63.28 834 ALA A C 1
ATOM 6409 O O . ALA A 1 834 ? 10.675 -27.159 -10.649 1.00 63.28 834 ALA A O 1
#

Secondary structure (DSSP, 8-state):
-HHHHHHHHHHHHTTSPP---THHHHHHHHHHHHHHHHHHHHHHHHHHHHHHHHHH-TTT--SHHHHHHHHHHHHH-GGGGGTTHHHHHHHHHHHHIIIIIHHHHHHHHHHHHH-HHHHHHTHHHHHHHHHHHHHHHHHHHHHHHHHHHHHHHH-TTS-SSHHHHHHHHHHHT-THHHHTTHHHHHHHHHHHHHHHHHHHHHHHHHHHTTS-GGG--HHHHHHHHHHHHHHHHHHHHHHHHHHHHHHHHHTTSPPPTT--HHHHHHHHHHHHHHHHHTTTHHHHHHHHHHHHHHHHHHHHHHHHHTT--S---PPPPPPP-EEE---TT--SSS-HHHHHHHHHHHHHHHT--EEEE---SEESSTT--SSSEEETT-SS-S-BTTBSS-SS--HHHHHHHHHHHHHHT-EEEEEE--SEE-S-SEEEEEEEEEEETTEEEEE-S--EEEEEEEEB--TTTTTSS----B-GGGEEEEEEETTTTEEEEEEE-STT----SSS--GGG--S--SSEEE-TTSHHHHHHHHHHHHHHHHHHT--EEEETTTTSS-HHHHHHHHHHHHHHH-TT-EEEE----S-HHHHHHHHHHTTT-SEEE-HHHHHHHHHHHH-TT--GGGTTTT-HHHH-TTTEEE-S--TTTSTTSTT--PPPTTTHHHHHHHHHHSSSSEE--BHHHHH-BPP-TT-S-SSPBPPSGGGTHHHHHHHHHHT--S-EEEE-STTSTTTTTEEEEEE---SSSSTT-EEEEEESSS-EEEEEE--TT-TT-EEEESSS--EETTEEPEEEPPTTSEEEEEE-TTEEEEEEETT-TTGGG-S------GGG--

Foldseek 3Di:
DVVVVVVVVVVVVVPPPPPDDDPRLLQLQLQLQLVLQLVLQLVCLLQVLLVLVCLLCVPQNVPPSVSSSVVCCVPPNPCLSNFLSQLSNQLSSQLRSLQRSQLVVQLVVVCVVVDVFVCVVVVLVSSLVSNLVSNLVSLVSNQLSVLLRSQCSNDVPCDDYRVSSSVSCCPPVNPVSSCPCSVLSSLQRSLLRSLLRSQLVVQLVVVCVVPPPVPDDLVRVLVSLLVSQLRSLLRSLVRRQLSVLLSSVLVVDDDDVPDDPVNSSVVSCVVCDPVNSCPPSVVSSVSSSSSRSSSSSSSSVSCVVSVSDPDPPPPDDFAEAEAAQDADPDFLPQCQLVLLLLCLLVCVVLPHQEYEYFAQAAALAQQDSCLQHAGLPQSLCWQPNNHRGHSHHHPVSLLVSLVSCVVSNYFYAYEANQFFHHNAPAWDKFWWFFADPLANVHTPDDIDIFTASWWHQPVRCPQPLHNDITGLVQFQWAQAGPVVRHGTTIGTDDVVHDAAPAADCGSHGQQDDHGGGGDPVDPSSLVVVLSSLLVVCVSSVHQEYEYEPRRHDHLVSVLVSLVSNCVRRNLRYAYEYEDQDLALVVVVVSCVSSVVSAAYEWNVLLLLQLVLQVDPQAQVLCSCPRTNQVVPQPRYEYENDENQCPAQHPNPRHRHLLSVQVSLLVAQQEPGHHYYYYLCQQQFAQDDPRGPDPGTGHHGPNNQSSVSSSLSRAASAADKDWACDPPDVQSRFKIKMWHQADPNGRVQHKIKIFGQAAKDKDWDASDAPQAQFKKFFLSQQCDDVVHTDIWGQHNNRITTDIGGGSGMTIIGGPPGPPSVCGPPDRDSNSVVSD